Protein AF-A0A4Q5P027-F1 (afdb_monomer)

Radius of gyration: 29.35 Å; Cα contacts (8 Å, |Δi|>4): 1442; chains: 1; bounding box: 82×64×84 Å

pLDDT: mean 87.53, std 9.66, range [42.66, 98.25]

Nearest PDB structures (foldseek):
  6ejn-assembly1_A  TM=5.484E-01  e=7.220E-06  Mus musculus
  7ai4-assembly1_A  TM=5.924E-01  e=1.642E-05  Homo sapiens
  3nf1-assembly1_A  TM=5.222E-01  e=1.935E-05  Homo sapiens
  4y6c-assembly1_A-2  TM=5.457E-01  e=3.031E-04  Podospora anserina
  3edt-assembly3_H  TM=5.095E-01  e=9.211E-05  Homo sapiens

Foldseek 3Di:
DVLVVVCPDPDLVVADPVNLVSLLVVLVVCLLVLVLVVSQVSLVVSLVRCCVPVNPLDLSNLSSLLSNLSSCCLALLLLQSLVSLVVSLVSPCVPVNDLDPSNLVSLQSNLVSLVLLLNLVVSLVSLVVSLVSCCVPVNLLDPSNLSSLQSNLSSCLSLQNLVSNLVSLVSNLVNPVSVVDPVDCSNVLSVLSNLLSVCLQPVVDQRDPVSLVSLCVDDDDSRDFCLSNLVSLQSSLVSCVVVVNLVSSLVSLVVSLVSSCSRGHCLGLSNLVSLLSNLLSCLVVVNPCNLVSLLVSLVSLLVSCCPNLLPSFAQSNLLSSLQSLLQSLVVLLVSCQVPVVSLQVSVVSQQCQFQSDPCPLVLLVLCLVVDDDPVLSVLSLLLSLLSLLSNQVSNLRDDDVVNVVSVVSNVVSVVVNCVRCPVVDVPPDDDDDLLQLADQQEKEKAKDKGFHQDSRRSPDDDTFIWIKIWIHHHPDRTDIDTLGTCVLQDDQDLPDPCNLVSLQSNCCSPCVRVCVVNVRHAAYEYADAACCLLPLQQSRAHPVRHGPLRRHLYAYAQGSSLSSVPDQQDALAAAAEEEQEFQAAQVPPDDGQNLSVVLRVLLVVLSVLRNYRYDYDHYAPWAQVNLLVSLVRHQHYEHAFAWFADDDPDSDRRQQRTWGAAHHAQPVDRDDQDSPRRTGTLSNLSVGQNQNHQEYEYNYAQQSAAHRRSRHGGGTNVSSCVSSNHQKYKAFSGGARDPLQSQLSSQLSNCSRPVVGDNSVSLSVSLVCLCVCVTPPRVRCNRSSRIHMYGD

Sequence (792 aa):
ELLAEAAETRAAREGGNDAATLWFEYARFLERSNQYAAGIPVAREARKIMRAQYGANSPQDIAGGDILATLLTNNGAVASGLNLSEDIYLNARKALGDREPLTWRTENNYAEALRMVGHPDVAATIDEPLLRKRIAHYGIGSIQALVSASNLALNHLAMGNEAETLKALDLQKRAAVALADPRSEHVAQADVWIAYTKSFFHPDRRMSDADLDAMARVKDWNGAPDLLRIKAAQLAADQCEMRGDTARALALRIDAYQRAQQTIAREHPIAFDALLGVAMTQMKRGDKETLATLKDVEQQAFRWMLREVGTAGNRYVAETMRKLADDILYEFGRYALQEPAAAQAYADAVTRWKTMEDGERTLLRLTVDRLPDDATKKLARNVLRLSGQQQELLSSGKIDDDARQVLDQLKTARQALAARMGDKAPGNLKLPTIEDKLERTDALIDFFVSGRRNRITPIAPKPEMRLQAVIHRHGKTPTLVDLGPLDGVLGADVTSADRASTFRRLHGIMLGPLKPHLADIKRLFLVPDSELYSLPFAMLQDADGRYLDEVYDTRIMTRADALFFADRNTRLTPGNKALLVGGLDYAGAANQLPSTKTEIDTVAADLKKRDLNITSLSGDGIGEPAIRRGAEGASLIHLATHGFYKTATDRTDALWRSGLVAARPNLGRPPQRDDDDGVLYAHELMNWDLSSADLVVLSACQTALGDPSRVGSVRGLPTALAIAGARRSLLTLWEVADEGTANFMARLYQVLADDDLDYASALRKVRIEAMHGKIKAAEDPSVWAAFVFFES

Mean predicted aligned error: 7.71 Å

Solvent-accessible surface area (backbone atoms only — not comparable to full-atom values): 39951 Å² total; per-residue (Å²): 104,74,66,58,57,50,59,70,34,67,66,44,70,73,63,53,75,68,26,33,52,51,31,42,53,43,18,52,50,26,47,78,66,55,36,24,79,70,17,43,64,39,16,51,50,17,23,52,47,25,27,74,72,67,34,82,66,25,73,59,22,37,54,29,46,43,53,35,14,52,27,28,36,38,48,34,44,40,24,51,9,47,56,44,23,48,53,42,26,55,43,30,38,72,65,69,29,92,85,36,72,68,31,56,48,33,47,49,53,34,28,49,51,36,40,68,47,71,36,26,69,65,18,35,74,48,32,56,60,48,30,55,54,35,28,74,72,65,33,52,44,24,72,67,22,25,51,31,23,46,53,38,15,51,20,26,54,71,64,38,36,62,70,59,16,52,54,22,38,52,48,20,29,52,13,34,60,57,45,60,55,89,89,58,62,55,48,62,50,33,51,50,51,51,58,43,52,61,26,46,80,32,73,90,45,77,72,53,72,68,53,42,53,48,40,66,60,53,73,69,59,98,88,56,72,56,60,62,42,33,51,34,18,44,51,42,17,54,57,28,44,77,72,67,38,49,68,62,16,36,53,30,18,49,52,23,24,54,49,31,40,63,61,42,20,67,59,33,72,63,23,38,54,28,40,47,51,33,25,53,44,29,53,78,70,68,44,86,57,24,66,58,42,47,52,49,36,50,52,51,52,49,57,45,44,52,48,33,31,57,73,44,18,22,39,62,52,30,54,37,48,37,56,50,50,23,38,51,51,38,55,46,49,58,47,24,71,76,39,65,87,40,21,52,64,46,50,55,46,54,54,29,60,46,64,65,51,93,46,65,65,57,51,49,64,76,42,35,88,74,44,94,42,71,70,57,29,51,40,49,52,49,34,53,25,35,52,43,49,39,48,55,40,18,55,65,26,56,79,48,73,64,47,50,50,41,50,53,50,32,54,52,37,48,52,54,42,43,68,73,48,51,93,63,59,79,87,77,66,82,74,79,51,72,30,72,72,39,47,86,39,31,35,38,38,41,37,44,70,29,31,45,77,57,86,63,42,56,75,52,75,79,49,70,38,32,30,32,34,38,38,38,31,42,86,44,83,41,45,71,46,82,55,45,60,40,77,79,67,60,86,82,51,81,84,43,92,60,32,69,62,52,26,28,51,40,28,47,47,69,47,49,82,43,44,88,81,43,81,72,48,47,32,38,36,38,20,56,37,66,74,47,63,72,53,53,62,59,58,24,16,49,98,87,64,47,34,38,57,79,71,27,53,68,42,43,27,66,41,77,74,25,61,83,65,62,62,86,74,56,53,89,54,63,66,38,32,30,25,34,34,18,31,49,33,28,83,78,73,49,87,79,52,68,64,28,36,56,33,46,55,49,36,48,57,30,43,50,78,46,49,37,44,73,46,78,48,62,34,61,83,41,31,40,61,53,52,53,63,49,44,55,69,15,30,32,38,37,40,32,44,56,34,37,54,57,80,80,90,65,91,69,54,44,30,79,34,14,36,37,52,33,13,51,36,44,87,86,57,77,90,73,96,69,68,75,47,15,56,50,27,15,60,58,48,35,73,43,67,28,67,54,15,60,36,38,36,42,54,19,18,19,36,51,39,53,43,65,38,69,65,32,54,52,31,11,36,57,44,16,41,44,31,12,34,27,36,22,37,38,21,12,61,43,76,63,90,50,72,18,42,40,46,52,52,37,48,34,42,42,40,38,53,76,66,70,34,27,65,64,61,25,48,51,51,43,40,54,36,15,68,70,59,73,35,70,76,18,44,52,60,68,44,57,45,28,55,46,56,38,35,72

Secondary structure (DSSP, 8-state):
-HHHHHHHSHHHHH--HHHHHHHHHHHHHHHHTT-HHHHHHHHHHHHHHHHHHH-TT-HHHHHHHHHHHHHHHHTT-HHHHHHHHHHHHHHHHHHT-TT-HHHHHHHHHHHHHHHHTT-HHHHHHHHHHHHHHHHHHH-TTSHHHHHHHHHHHHHHHHHT-HHHHHHHHHHHHHHHHHH--TT--HHHHHHHHHHHHHHHS-TTSPPPHHHHHHHHTPPPPTTS-THHHHHHHHHHHHHHHHTT-HHHHHHHHHHHHHHHHHHT-SSSHHHHHHHHHHHHHHHHHT-TTHHHHHHHHHHHHHHHHHHIIIII--HHHHHHHHHHHHHHHHHHHHHHHH-GGGHHHHHHHHHHHHHT--SHHHHHHHHGGGSSSHHHHHHHHHHHHHHHHHHHHHHTT---HHHHHHHHHHHHHHHHHHHHHTT-S-TT--PPPHHHHS-TTEEEEEEEEE----SS-TTS-S---EEEEEEEETTEEEEEEEEEEGGGT----TTSTTHHHHHHHHHHHHTTTTHHHHTT-SEEEEE--GGGGGS-GGG-B-TTS-BHHHHSEEEEESSGGGGGT--TT----TT-EEEEEEEE--TTSS---THHHHHHHHHHHHHHTTT-EEEEEEESS--HHHHHHHHTT-SEEEEES-EEEPPPSSS--HHHHEEEE-SS--TTSPP-SSS-SSEEEHHHHTTS--TT-SEEEEESTTTT--EEPTTSSEETHHHHHHHHT-SEEEEESS---SHHHHHHHHHHHHHHHHS---HHHHHHHHHHHHHTT-STT--SHHHHTTEEEEE-

Structure (mmCIF, N/CA/C/O backbone):
data_AF-A0A4Q5P027-F1
#
_entry.id   AF-A0A4Q5P027-F1
#
loop_
_atom_site.group_PDB
_atom_site.id
_atom_site.type_symbol
_atom_site.label_atom_id
_atom_site.label_alt_id
_atom_site.label_comp_id
_atom_site.label_asym_id
_atom_site.label_entity_id
_atom_site.label_seq_id
_atom_site.pdbx_PDB_ins_code
_atom_site.Cartn_x
_atom_site.Cartn_y
_atom_site.Cartn_z
_atom_site.occupancy
_atom_site.B_iso_or_equiv
_atom_site.auth_seq_id
_atom_site.auth_comp_id
_atom_site.auth_asym_id
_atom_site.auth_atom_id
_atom_site.pdbx_PDB_model_num
ATOM 1 N N . GLU A 1 1 ? 39.193 -6.268 -18.038 1.00 80.62 1 GLU A N 1
ATOM 2 C CA . GLU A 1 1 ? 40.589 -6.351 -17.556 1.00 80.62 1 GLU A CA 1
ATOM 3 C C . GLU A 1 1 ? 41.346 -5.069 -17.870 1.00 80.62 1 GLU A C 1
ATOM 5 O O . GLU A 1 1 ? 41.455 -4.261 -16.966 1.00 80.62 1 GLU A O 1
ATOM 10 N N . LEU A 1 2 ? 41.691 -4.774 -19.130 1.00 87.06 2 LEU A N 1
ATOM 11 C CA . LEU A 1 2 ? 42.423 -3.540 -19.492 1.00 87.06 2 LEU A CA 1
ATOM 12 C C . LEU A 1 2 ? 41.809 -2.231 -18.950 1.00 87.06 2 LEU A C 1
ATOM 14 O O . LEU A 1 2 ? 42.520 -1.399 -18.399 1.00 87.06 2 LEU A O 1
ATOM 18 N N . LEU A 1 3 ? 40.487 -2.044 -19.068 1.00 87.31 3 LEU A N 1
ATOM 19 C CA . LEU A 1 3 ? 39.806 -0.855 -18.525 1.00 87.31 3 LEU A CA 1
ATOM 20 C C . LEU A 1 3 ? 39.814 -0.813 -16.986 1.00 87.31 3 LEU A C 1
ATOM 22 O O . LEU A 1 3 ? 39.872 0.268 -16.408 1.00 87.31 3 LEU A O 1
ATOM 26 N N . ALA A 1 4 ? 39.791 -1.978 -16.332 1.00 86.88 4 ALA A N 1
ATOM 27 C CA . ALA A 1 4 ? 39.853 -2.082 -14.876 1.00 86.88 4 ALA A CA 1
ATOM 28 C C . ALA A 1 4 ? 41.258 -1.732 -14.364 1.00 86.88 4 ALA A C 1
ATOM 30 O O . ALA A 1 4 ? 41.392 -0.895 -13.479 1.00 86.88 4 ALA A O 1
ATOM 31 N N . GLU A 1 5 ? 42.299 -2.289 -14.987 1.00 88.56 5 GLU A N 1
ATOM 32 C CA . GLU A 1 5 ? 43.700 -1.963 -14.689 1.00 88.56 5 GLU A CA 1
ATOM 33 C C . GLU A 1 5 ? 43.991 -0.476 -14.928 1.00 88.56 5 GLU A C 1
ATOM 35 O O . GLU A 1 5 ? 44.594 0.194 -14.089 1.00 88.56 5 GLU A O 1
ATOM 40 N N . ALA A 1 6 ? 43.501 0.079 -16.042 1.00 86.69 6 ALA A N 1
ATOM 41 C CA . ALA A 1 6 ? 43.650 1.498 -16.348 1.00 86.69 6 ALA A CA 1
ATOM 42 C C . ALA A 1 6 ? 43.007 2.394 -15.272 1.00 86.69 6 ALA A C 1
ATOM 44 O O . ALA A 1 6 ? 43.600 3.405 -14.887 1.00 86.69 6 ALA A O 1
ATOM 45 N N . ALA A 1 7 ? 41.837 2.012 -14.746 1.00 85.44 7 ALA A N 1
ATOM 46 C CA . ALA A 1 7 ? 41.134 2.741 -13.687 1.00 85.44 7 ALA A CA 1
ATOM 47 C C . ALA A 1 7 ? 41.887 2.749 -12.338 1.00 85.44 7 ALA A C 1
ATOM 49 O O . ALA A 1 7 ? 41.666 3.627 -11.499 1.00 85.44 7 ALA A O 1
ATOM 50 N N . GLU A 1 8 ? 42.809 1.809 -12.120 1.00 87.12 8 GLU A N 1
ATOM 51 C CA . GLU A 1 8 ? 43.652 1.768 -10.921 1.00 87.12 8 GLU A CA 1
ATOM 52 C C . GLU A 1 8 ? 44.886 2.670 -11.004 1.00 87.12 8 GLU A C 1
ATOM 54 O O . GLU A 1 8 ? 45.512 2.955 -9.978 1.00 87.12 8 GLU A O 1
ATOM 59 N N . THR A 1 9 ? 45.227 3.157 -12.199 1.00 87.38 9 THR A N 1
ATOM 60 C CA . THR A 1 9 ? 46.401 4.009 -12.390 1.00 87.38 9 THR A CA 1
ATOM 61 C C . THR A 1 9 ? 46.266 5.340 -11.654 1.00 87.38 9 THR A C 1
ATOM 63 O O . THR A 1 9 ? 45.185 5.910 -11.496 1.00 87.38 9 THR A O 1
ATOM 66 N N . ARG A 1 10 ? 47.410 5.892 -11.241 1.00 81.62 10 ARG A N 1
ATOM 67 C CA . ARG A 1 10 ? 47.483 7.217 -10.617 1.00 81.62 10 ARG A CA 1
ATOM 68 C C . ARG A 1 10 ? 46.861 8.305 -11.508 1.00 81.62 10 ARG A C 1
ATOM 70 O O . ARG A 1 10 ? 46.095 9.121 -11.012 1.00 81.62 10 ARG A O 1
ATOM 77 N N . ALA A 1 11 ? 47.107 8.249 -12.819 1.00 80.56 11 ALA A N 1
ATOM 78 C CA . ALA A 1 11 ? 46.546 9.187 -13.794 1.00 80.56 11 ALA A CA 1
ATOM 79 C C . ALA A 1 11 ? 45.007 9.144 -13.852 1.00 80.56 11 ALA A C 1
ATOM 81 O O . ALA A 1 11 ? 44.365 10.189 -13.921 1.00 80.56 11 ALA A O 1
ATOM 82 N N . ALA A 1 12 ? 44.403 7.955 -13.752 1.00 81.06 12 ALA A N 1
ATOM 83 C CA . ALA A 1 12 ? 42.948 7.813 -13.700 1.00 81.06 12 ALA A CA 1
ATOM 84 C C . ALA A 1 12 ? 42.329 8.349 -12.394 1.00 81.06 12 ALA A C 1
ATOM 86 O O . ALA A 1 12 ? 41.150 8.707 -12.38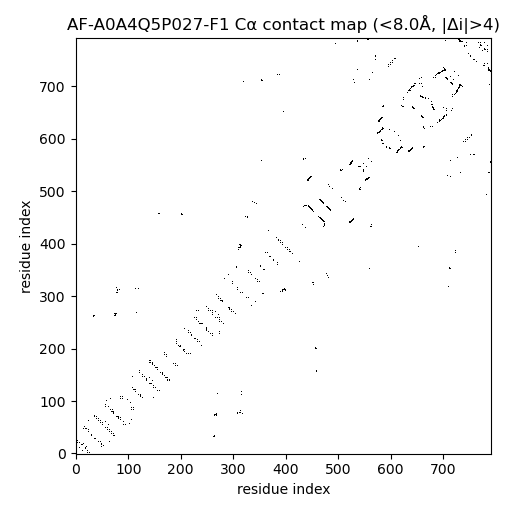9 1.00 81.06 12 ALA A O 1
ATOM 87 N N . ARG A 1 13 ? 43.106 8.416 -11.299 1.00 77.69 13 ARG A N 1
ATOM 88 C CA . ARG A 1 13 ? 42.662 8.886 -9.971 1.00 77.69 13 ARG A CA 1
ATOM 89 C C . ARG A 1 13 ? 42.909 10.378 -9.723 1.00 77.69 13 ARG A C 1
ATOM 91 O O . ARG A 1 13 ? 42.161 10.984 -8.964 1.00 77.69 13 ARG A O 1
ATOM 98 N N . GLU A 1 14 ? 43.939 10.966 -10.333 1.00 73.38 14 GLU A N 1
ATOM 99 C CA . GLU A 1 14 ? 44.339 12.368 -10.104 1.00 73.38 14 GLU A CA 1
ATOM 100 C C . GLU A 1 14 ? 43.582 13.395 -10.974 1.00 73.38 14 GLU A C 1
ATOM 102 O O . GLU A 1 14 ? 43.634 14.587 -10.679 1.00 73.38 14 GLU A O 1
ATOM 107 N N . GLY A 1 15 ? 42.799 12.941 -11.964 1.00 67.88 15 GLY A N 1
ATOM 108 C CA . GLY A 1 15 ? 41.841 13.760 -12.722 1.00 67.88 15 GLY A CA 1
ATOM 109 C C . GLY A 1 15 ? 42.409 14.452 -13.974 1.00 67.88 15 GLY A C 1
ATOM 110 O O . GLY A 1 15 ? 43.554 14.888 -14.007 1.00 67.88 15 GLY A O 1
ATOM 111 N N . GLY A 1 16 ? 41.587 14.540 -15.032 1.00 72.62 16 GLY A N 1
ATOM 112 C CA . GLY A 1 16 ? 41.908 15.118 -16.350 1.00 72.62 16 GLY A CA 1
ATOM 113 C C . GLY A 1 16 ? 40.898 14.694 -17.437 1.00 72.62 16 GLY A C 1
ATOM 114 O O . GLY A 1 16 ? 40.089 13.799 -17.199 1.00 72.62 16 GLY A O 1
ATOM 115 N N . ASN A 1 17 ? 40.949 15.297 -18.640 1.00 70.69 17 ASN A N 1
ATOM 116 C CA . ASN A 1 17 ? 40.045 14.964 -19.771 1.00 70.69 17 ASN A CA 1
ATOM 117 C C . ASN A 1 17 ? 40.067 13.464 -20.132 1.00 70.69 17 ASN A C 1
ATOM 119 O O . ASN A 1 17 ? 39.020 12.850 -20.358 1.00 70.69 17 ASN A O 1
ATOM 123 N N . ASP A 1 18 ? 41.257 12.864 -20.151 1.00 81.62 18 ASP A N 1
ATOM 124 C CA . ASP A 1 18 ? 41.430 11.453 -20.512 1.00 81.62 18 ASP A CA 1
ATOM 125 C C . ASP A 1 18 ? 40.883 10.520 -19.425 1.00 81.62 18 ASP A C 1
ATOM 127 O O . ASP A 1 18 ? 40.324 9.469 -19.733 1.00 81.62 18 ASP A O 1
ATOM 131 N N . ALA A 1 19 ? 40.950 10.937 -18.154 1.00 84.44 19 ALA A N 1
ATOM 132 C CA . ALA A 1 19 ? 40.358 10.196 -17.045 1.00 84.44 19 ALA A CA 1
ATOM 133 C C . ALA A 1 19 ? 38.824 10.188 -17.143 1.00 84.44 19 ALA A C 1
ATOM 135 O O . ALA A 1 19 ? 38.214 9.128 -17.023 1.00 84.44 19 ALA A O 1
ATOM 136 N N . ALA A 1 20 ? 38.190 11.334 -17.428 1.00 85.25 20 ALA A N 1
ATOM 137 C CA . ALA A 1 20 ? 36.736 11.404 -17.607 1.00 85.25 20 ALA A CA 1
ATOM 138 C C . ALA A 1 20 ? 36.252 10.470 -18.729 1.00 85.25 20 ALA A C 1
ATOM 140 O O . ALA A 1 20 ? 35.278 9.735 -18.555 1.00 85.25 20 ALA A O 1
ATOM 141 N N . THR A 1 21 ? 36.970 10.460 -19.856 1.00 88.44 21 THR A N 1
ATOM 142 C CA . THR A 1 21 ? 36.671 9.590 -21.003 1.00 88.44 21 THR A CA 1
ATOM 143 C C . THR A 1 21 ? 36.864 8.115 -20.652 1.00 88.44 21 THR A C 1
ATOM 145 O O . THR A 1 21 ? 35.975 7.309 -20.918 1.00 88.44 21 THR A O 1
ATOM 148 N N . LEU A 1 22 ? 37.977 7.762 -19.999 1.00 91.75 22 LEU A N 1
ATOM 149 C CA . LEU A 1 22 ? 38.260 6.395 -19.557 1.00 91.75 22 LEU A CA 1
ATOM 150 C C . LEU A 1 22 ? 37.152 5.849 -18.648 1.00 91.75 22 LEU A C 1
ATOM 152 O O . LEU A 1 22 ? 36.610 4.778 -18.917 1.00 91.75 22 LEU A O 1
ATOM 156 N N . TRP A 1 23 ? 36.806 6.582 -17.586 1.00 93.19 23 TRP A N 1
ATOM 157 C CA . TRP A 1 23 ? 35.793 6.151 -16.620 1.00 93.19 23 TRP A CA 1
ATOM 158 C C . TRP A 1 23 ? 34.409 6.020 -17.264 1.00 93.19 23 TRP A C 1
ATOM 160 O O . TRP A 1 23 ? 33.679 5.071 -16.975 1.00 93.19 23 TRP A O 1
ATOM 170 N N . PHE A 1 24 ? 34.055 6.932 -18.171 1.00 93.31 24 PHE A N 1
ATOM 171 C CA . PHE A 1 24 ? 32.793 6.871 -18.906 1.00 93.31 24 PHE A CA 1
ATOM 172 C C . PHE A 1 24 ? 32.718 5.680 -19.860 1.00 93.31 24 PHE A C 1
ATOM 174 O O . PHE A 1 24 ? 31.723 4.956 -19.865 1.00 93.31 24 PHE A O 1
ATOM 181 N N . GLU A 1 25 ? 33.772 5.440 -20.639 1.00 94.31 25 GLU A N 1
ATOM 182 C CA . GLU A 1 25 ? 33.828 4.298 -21.552 1.00 94.31 25 GLU A CA 1
ATOM 183 C C . GLU A 1 25 ? 33.870 2.968 -20.799 1.00 94.31 25 GLU A C 1
ATOM 185 O O . GLU A 1 25 ? 33.241 1.997 -21.225 1.00 94.31 25 GLU A O 1
ATOM 190 N N . TYR A 1 26 ? 34.518 2.931 -19.633 1.00 95.12 26 TYR A N 1
ATOM 191 C CA . TYR A 1 26 ? 34.485 1.762 -18.767 1.00 95.12 26 TYR A CA 1
ATOM 192 C C . TYR A 1 26 ? 33.080 1.488 -18.223 1.00 95.12 26 TYR A C 1
ATOM 194 O O . TYR A 1 26 ? 32.593 0.360 -18.327 1.00 95.12 26 TYR A O 1
ATOM 202 N N . ALA A 1 27 ? 32.383 2.517 -17.732 1.00 95.12 27 ALA A N 1
ATOM 203 C CA . ALA A 1 27 ? 30.992 2.388 -17.304 1.00 95.12 27 ALA A CA 1
ATOM 204 C C . ALA A 1 27 ? 30.088 1.894 -18.447 1.00 95.12 27 ALA A C 1
ATOM 206 O O . ALA A 1 27 ? 29.292 0.975 -18.252 1.00 95.12 27 ALA A O 1
ATOM 207 N N . ARG A 1 28 ? 30.251 2.452 -19.653 1.00 92.94 28 ARG A N 1
ATOM 208 C CA . ARG A 1 28 ? 29.495 2.060 -20.851 1.00 92.94 28 ARG A CA 1
ATOM 209 C C . ARG A 1 28 ? 29.774 0.617 -21.275 1.00 92.94 28 ARG A C 1
ATOM 211 O O . ARG A 1 28 ? 28.863 -0.090 -21.692 1.00 92.94 28 ARG A O 1
ATOM 218 N N . PHE A 1 29 ? 31.022 0.166 -21.169 1.00 93.31 29 PHE A N 1
ATOM 219 C CA . PHE A 1 29 ? 31.386 -1.221 -21.449 1.00 93.31 29 PHE A CA 1
ATOM 220 C C . PHE A 1 29 ? 30.718 -2.193 -20.467 1.00 93.31 29 PHE A C 1
ATOM 222 O O . PHE A 1 29 ? 30.172 -3.212 -20.893 1.00 93.31 29 PHE A O 1
ATOM 229 N N . LEU A 1 30 ? 30.740 -1.873 -19.169 1.00 92.31 30 LEU A N 1
ATOM 230 C CA . LEU A 1 30 ? 30.119 -2.701 -18.132 1.00 92.31 30 LEU A CA 1
ATOM 231 C C . LEU A 1 30 ? 28.596 -2.761 -18.285 1.00 92.31 30 LEU A C 1
ATOM 233 O O . LEU A 1 30 ? 28.023 -3.839 -18.152 1.00 92.31 30 LEU A O 1
ATOM 237 N N . GLU A 1 31 ? 27.963 -1.637 -18.626 1.00 89.44 31 GLU A N 1
ATOM 238 C CA . GLU A 1 31 ? 26.532 -1.561 -18.942 1.00 89.44 31 GLU A CA 1
ATOM 239 C C . GLU A 1 31 ? 26.162 -2.500 -20.098 1.00 89.44 31 GLU A C 1
ATOM 241 O O . GLU A 1 31 ? 25.349 -3.403 -19.912 1.00 89.44 31 GLU A O 1
ATOM 246 N N . ARG A 1 32 ? 26.848 -2.390 -21.243 1.00 85.50 32 ARG A N 1
ATOM 247 C CA . ARG A 1 32 ? 26.604 -3.244 -22.423 1.00 85.50 32 ARG A CA 1
ATOM 248 C C . ARG A 1 32 ? 26.945 -4.719 -22.229 1.00 85.50 32 ARG A C 1
ATOM 250 O O . ARG A 1 32 ? 26.513 -5.552 -23.019 1.00 85.50 32 ARG A O 1
ATOM 257 N N . SER A 1 33 ? 27.753 -5.031 -21.222 1.00 86.50 33 SER A N 1
ATOM 258 C CA . SER A 1 33 ? 28.141 -6.401 -20.874 1.00 86.50 33 SER A CA 1
ATOM 259 C C . SER A 1 33 ? 27.275 -6.990 -19.755 1.00 86.50 33 SER A C 1
ATOM 261 O O . SER A 1 33 ? 27.624 -8.041 -19.221 1.00 86.50 33 SER A O 1
ATOM 263 N N . ASN A 1 34 ? 26.187 -6.310 -19.369 1.00 84.31 34 ASN A N 1
ATOM 264 C CA . ASN A 1 34 ? 25.277 -6.681 -18.281 1.00 84.31 34 ASN A CA 1
ATOM 265 C C . ASN A 1 34 ? 25.964 -6.847 -16.909 1.00 84.31 34 ASN A C 1
ATOM 267 O O . ASN A 1 34 ? 25.492 -7.572 -16.037 1.00 84.31 34 ASN A O 1
ATOM 271 N N . GLN A 1 35 ? 27.088 -6.161 -16.684 1.00 88.38 35 GLN A N 1
ATOM 272 C CA . GLN A 1 35 ? 27.834 -6.193 -15.421 1.00 88.38 35 GLN A CA 1
ATOM 273 C C . GLN A 1 35 ? 27.414 -5.031 -14.514 1.00 88.38 35 GLN A C 1
ATOM 275 O O . GLN A 1 35 ? 28.229 -4.190 -14.125 1.00 88.38 35 GLN A O 1
ATOM 280 N N . TYR A 1 36 ? 26.123 -4.955 -14.186 1.00 89.44 36 TYR A N 1
ATOM 281 C CA . TYR A 1 36 ? 25.541 -3.748 -13.593 1.00 89.44 36 TYR A CA 1
ATOM 282 C C . TYR A 1 36 ? 26.092 -3.408 -12.208 1.00 89.44 36 TYR A C 1
ATOM 284 O O . TYR A 1 36 ? 26.476 -2.263 -11.967 1.00 89.44 36 TYR A O 1
ATOM 292 N N . ALA A 1 37 ? 26.214 -4.404 -11.326 1.00 89.50 37 ALA A N 1
ATOM 293 C CA . ALA A 1 37 ? 26.762 -4.215 -9.983 1.00 89.50 37 ALA A CA 1
ATOM 294 C C . ALA A 1 37 ? 28.187 -3.633 -10.009 1.00 89.50 37 ALA A C 1
ATOM 296 O O . ALA A 1 37 ? 28.503 -2.735 -9.229 1.00 89.50 37 ALA A O 1
ATOM 297 N N . ALA A 1 38 ? 29.030 -4.098 -10.938 1.00 92.06 38 ALA A N 1
ATOM 298 C CA . ALA A 1 38 ? 30.377 -3.565 -11.138 1.00 92.06 38 ALA A CA 1
ATOM 299 C C . ALA A 1 38 ? 30.358 -2.181 -11.813 1.00 92.06 38 ALA A C 1
ATOM 301 O O . ALA A 1 38 ? 31.188 -1.328 -11.504 1.00 92.06 38 ALA A O 1
ATOM 302 N N . GLY A 1 39 ? 29.396 -1.938 -12.710 1.00 94.38 39 GLY A N 1
ATOM 303 C CA . GLY A 1 39 ? 29.237 -0.680 -13.438 1.00 94.38 39 GLY A CA 1
ATOM 304 C C . GLY A 1 39 ? 28.833 0.503 -12.562 1.00 94.38 39 GLY A C 1
ATOM 305 O O . GLY A 1 39 ? 29.317 1.609 -12.787 1.00 94.38 39 GLY A O 1
ATOM 306 N N . ILE A 1 40 ? 27.978 0.303 -11.552 1.00 95.50 40 ILE A N 1
ATOM 307 C CA . ILE A 1 40 ? 27.459 1.387 -10.695 1.00 95.50 40 ILE A CA 1
ATOM 308 C C . ILE A 1 40 ? 28.571 2.246 -10.061 1.00 95.50 40 ILE A C 1
ATOM 310 O O . ILE A 1 40 ? 28.533 3.468 -10.236 1.00 95.50 40 ILE A O 1
ATOM 314 N N . PRO A 1 41 ? 29.562 1.692 -9.330 1.00 95.50 41 PRO A N 1
ATOM 315 C CA . PRO A 1 41 ? 30.626 2.509 -8.745 1.00 95.50 41 PRO A CA 1
ATOM 316 C C . PRO A 1 41 ? 31.467 3.224 -9.813 1.00 95.50 41 PRO A C 1
ATOM 318 O O . PRO A 1 41 ? 31.806 4.392 -9.626 1.00 95.50 41 PRO A O 1
ATOM 321 N N . VAL A 1 42 ? 31.725 2.571 -10.952 1.00 95.62 42 VAL A N 1
ATOM 322 C CA . VAL A 1 42 ? 32.468 3.145 -12.089 1.00 95.62 42 VAL A CA 1
ATOM 323 C C . VAL A 1 42 ? 31.713 4.334 -12.690 1.00 95.62 42 VAL A C 1
ATOM 325 O O . VAL A 1 42 ? 32.292 5.401 -12.877 1.00 95.62 42 VAL A O 1
ATOM 328 N N . ALA A 1 43 ? 30.407 4.198 -12.921 1.00 95.94 43 ALA A N 1
ATOM 329 C CA . ALA A 1 43 ? 29.558 5.259 -13.457 1.00 95.94 43 ALA A CA 1
ATOM 330 C C . ALA A 1 43 ? 29.389 6.434 -12.481 1.00 95.94 43 ALA A C 1
ATOM 332 O O . ALA A 1 43 ? 29.351 7.592 -12.905 1.00 95.94 43 ALA A O 1
ATOM 333 N N . ARG A 1 44 ? 29.325 6.164 -11.168 1.00 95.38 44 ARG A N 1
ATOM 334 C CA . ARG A 1 44 ? 29.310 7.219 -10.140 1.00 95.38 44 ARG A CA 1
ATOM 335 C C . ARG A 1 44 ? 30.591 8.046 -10.171 1.00 95.38 44 ARG A C 1
ATOM 337 O O . ARG A 1 44 ? 30.502 9.273 -10.136 1.00 95.38 44 ARG A O 1
ATOM 344 N N . GLU A 1 45 ? 31.752 7.398 -10.258 1.00 92.44 45 GLU A N 1
ATOM 345 C CA . GLU A 1 45 ? 33.030 8.110 -10.344 1.00 92.44 45 GLU A CA 1
ATOM 346 C C . GLU A 1 45 ? 33.160 8.858 -11.678 1.00 92.44 45 GLU A C 1
ATOM 348 O O . GLU A 1 45 ? 33.497 10.041 -11.675 1.00 92.44 45 GLU A O 1
ATOM 353 N N . ALA A 1 46 ? 32.770 8.234 -12.798 1.00 92.69 46 ALA A N 1
ATOM 354 C CA . ALA A 1 46 ? 32.739 8.876 -14.114 1.00 92.69 46 ALA A CA 1
ATOM 355 C C . ALA A 1 46 ? 31.936 10.184 -14.087 1.00 92.69 46 ALA A C 1
ATOM 357 O O . ALA A 1 46 ? 32.442 11.246 -14.453 1.00 92.69 46 ALA A O 1
ATOM 358 N N . ARG A 1 47 ? 30.697 10.133 -13.580 1.00 93.69 47 ARG A N 1
ATOM 359 C CA . ARG A 1 47 ? 29.826 11.309 -13.486 1.00 93.69 47 ARG A CA 1
ATOM 360 C C . ARG A 1 47 ? 30.384 12.369 -12.538 1.00 93.69 47 ARG A C 1
ATOM 362 O O . ARG A 1 47 ? 30.294 13.555 -12.839 1.00 93.69 47 ARG A O 1
ATOM 369 N N . LYS A 1 48 ? 30.964 11.968 -11.402 1.00 92.94 48 LYS A N 1
ATOM 370 C CA . LYS A 1 48 ? 31.600 12.892 -10.451 1.00 92.94 48 LYS A CA 1
ATOM 371 C C . LYS A 1 48 ? 32.743 13.667 -11.114 1.00 92.94 48 LYS A C 1
ATOM 373 O O . LYS A 1 48 ? 32.768 14.891 -11.001 1.00 92.94 48 LYS A O 1
ATOM 378 N N . ILE A 1 49 ? 33.636 12.978 -11.830 1.00 91.31 49 ILE A N 1
ATOM 379 C CA . ILE A 1 49 ? 34.743 13.604 -12.572 1.00 91.31 49 ILE A CA 1
ATOM 380 C C . ILE A 1 49 ? 34.187 14.533 -13.660 1.00 91.31 49 ILE A C 1
ATOM 382 O O . ILE A 1 49 ? 34.572 15.700 -13.729 1.00 91.31 49 ILE A O 1
ATOM 386 N N . MET A 1 50 ? 33.224 14.059 -14.457 1.00 91.88 50 MET A N 1
ATOM 387 C CA . MET A 1 50 ? 32.597 14.854 -15.519 1.00 91.88 50 MET A CA 1
ATOM 388 C C . MET A 1 50 ? 31.925 16.120 -14.986 1.00 91.88 50 MET A C 1
ATOM 390 O O . MET A 1 50 ? 32.101 17.194 -15.552 1.00 91.88 50 MET A O 1
ATOM 394 N N . ARG A 1 51 ? 31.193 16.028 -13.875 1.00 92.75 51 ARG A N 1
ATOM 395 C CA . ARG A 1 51 ? 30.533 17.181 -13.256 1.00 92.75 51 ARG A CA 1
ATOM 396 C C . ARG A 1 51 ? 31.537 18.185 -12.693 1.00 92.75 51 ARG A C 1
ATOM 398 O O . ARG A 1 51 ? 31.312 19.384 -12.831 1.00 92.75 51 ARG A O 1
ATOM 405 N N . ALA A 1 52 ? 32.631 17.718 -12.090 1.00 91.44 52 ALA A N 1
ATOM 406 C CA . ALA A 1 52 ? 33.697 18.593 -11.602 1.00 91.44 52 ALA A CA 1
ATOM 407 C C . ALA A 1 52 ? 34.402 19.339 -12.747 1.00 91.44 52 ALA A C 1
ATOM 409 O O . ALA A 1 52 ? 34.785 20.494 -12.586 1.00 91.44 52 ALA A O 1
ATOM 410 N N . GLN A 1 53 ? 34.549 18.688 -13.901 1.00 90.88 53 GLN A N 1
ATOM 411 C CA . GLN A 1 53 ? 35.305 19.213 -15.030 1.00 90.88 53 GLN A CA 1
ATOM 412 C C . GLN A 1 53 ? 34.480 20.076 -15.993 1.00 90.88 53 GLN A C 1
ATOM 414 O O . GLN A 1 53 ? 34.939 21.131 -16.421 1.00 90.88 53 GLN A O 1
ATOM 419 N N . TYR A 1 54 ? 33.280 19.623 -16.354 1.00 92.62 54 TYR A N 1
ATOM 420 C CA . TYR A 1 54 ? 32.430 20.251 -17.372 1.00 92.62 54 TYR A CA 1
ATOM 421 C C . TYR A 1 54 ? 31.261 21.043 -16.770 1.00 92.62 54 TYR A C 1
ATOM 423 O O . TYR A 1 54 ? 30.554 21.742 -17.492 1.00 92.62 54 TYR A O 1
ATOM 431 N N . GLY A 1 55 ? 31.055 20.955 -15.454 1.00 94.06 55 GLY A N 1
ATOM 432 C CA . GLY A 1 55 ? 29.947 21.590 -14.749 1.00 94.06 55 GLY A CA 1
ATOM 433 C C . GLY A 1 55 ? 28.678 20.734 -14.710 1.00 94.06 55 GLY A C 1
ATOM 434 O O . GLY A 1 55 ? 28.495 19.785 -15.481 1.00 94.06 55 GLY A O 1
ATOM 435 N N . ALA A 1 56 ? 27.789 21.074 -13.774 1.00 94.69 56 ALA A N 1
ATOM 436 C CA . ALA A 1 56 ? 26.500 20.409 -13.617 1.00 94.69 56 ALA A CA 1
ATOM 437 C C . ALA A 1 56 ? 25.590 20.663 -14.830 1.00 94.69 56 ALA A C 1
ATOM 439 O O . ALA A 1 56 ? 25.499 21.790 -15.313 1.00 94.69 56 ALA A O 1
ATOM 440 N N . ASN A 1 57 ? 24.893 19.619 -15.284 1.00 94.62 57 ASN A N 1
ATOM 441 C CA . ASN A 1 57 ? 24.003 19.629 -16.453 1.00 94.62 57 ASN A CA 1
ATOM 442 C C . ASN A 1 57 ? 24.701 19.920 -17.796 1.00 94.62 57 ASN A C 1
ATOM 444 O O . ASN A 1 57 ? 24.037 20.234 -18.782 1.00 94.62 57 ASN A O 1
ATOM 448 N N . SER A 1 58 ? 26.028 19.785 -17.858 1.00 95.75 58 SER A N 1
ATOM 449 C CA . SER A 1 58 ? 26.757 19.709 -19.128 1.00 95.75 58 SER A CA 1
ATOM 450 C C . SER A 1 58 ? 26.371 18.442 -19.912 1.00 95.75 58 SER A C 1
ATOM 452 O O . SER A 1 58 ? 25.914 17.466 -19.305 1.00 95.75 58 SER A O 1
ATOM 454 N N . PRO A 1 59 ? 26.588 18.391 -21.243 1.00 96.12 59 PRO A N 1
ATOM 455 C CA . PRO A 1 59 ? 26.355 17.179 -22.031 1.00 96.12 59 PRO A CA 1
ATOM 456 C C . PRO A 1 59 ? 27.044 15.930 -21.455 1.00 96.12 59 PRO A C 1
ATOM 458 O O . PRO A 1 59 ? 26.477 14.841 -21.477 1.00 96.12 59 PRO A O 1
ATOM 461 N N . GLN A 1 60 ? 28.245 16.081 -20.896 1.00 94.88 60 GLN A N 1
ATOM 462 C CA . GLN A 1 60 ? 29.021 14.998 -20.295 1.00 94.88 60 GLN A CA 1
ATOM 463 C C . GLN A 1 60 ? 28.402 14.519 -18.974 1.00 94.88 60 GLN A C 1
ATOM 465 O O . GLN A 1 60 ? 28.226 13.317 -18.793 1.00 94.88 60 GLN A O 1
ATOM 470 N N . ASP A 1 61 ? 28.006 15.433 -18.079 1.00 95.31 61 ASP A N 1
ATOM 471 C CA . ASP A 1 61 ? 27.300 15.075 -16.836 1.00 95.31 61 ASP A CA 1
ATOM 472 C C . ASP A 1 61 ? 25.951 14.399 -17.127 1.00 95.31 61 ASP A C 1
ATOM 474 O O . ASP A 1 61 ? 25.620 13.386 -16.511 1.00 95.31 61 ASP A O 1
ATOM 478 N N . ILE A 1 62 ? 25.205 14.904 -18.115 1.00 97.06 62 ILE A N 1
ATOM 479 C CA . ILE A 1 62 ? 23.952 14.295 -18.585 1.00 97.06 62 ILE A CA 1
ATOM 480 C C . ILE A 1 62 ? 24.213 12.884 -19.114 1.00 97.06 62 ILE A C 1
ATOM 482 O O . ILE A 1 62 ? 23.541 11.940 -18.702 1.00 97.06 62 ILE A O 1
ATOM 486 N N . ALA A 1 63 ? 25.211 12.714 -19.985 1.00 95.62 63 ALA A N 1
ATOM 487 C CA . ALA A 1 63 ? 25.528 11.415 -20.562 1.00 95.62 63 ALA A CA 1
ATOM 488 C C . ALA A 1 63 ? 25.990 10.399 -19.506 1.00 95.62 63 ALA A C 1
ATOM 490 O O . ALA A 1 63 ? 25.593 9.236 -19.578 1.00 95.62 63 ALA A O 1
ATOM 491 N N . GLY A 1 64 ? 26.813 10.820 -18.539 1.00 95.06 64 GLY A N 1
ATOM 492 C CA . GLY A 1 64 ? 27.262 9.973 -17.431 1.00 95.06 64 GLY A CA 1
ATOM 493 C C . GLY A 1 64 ? 26.136 9.635 -16.450 1.00 95.06 64 GLY A C 1
ATOM 494 O O . GLY A 1 64 ? 26.046 8.503 -15.975 1.00 95.06 64 GLY A O 1
ATOM 495 N N . GLY A 1 65 ? 25.242 10.590 -16.178 1.00 96.25 65 GLY A N 1
ATOM 496 C CA . GLY A 1 65 ? 24.046 10.378 -15.362 1.00 96.25 65 GLY A CA 1
ATOM 497 C C . GLY A 1 65 ? 23.056 9.397 -15.980 1.00 96.25 65 GLY A C 1
ATOM 498 O O . GLY A 1 65 ? 22.529 8.555 -15.261 1.00 96.25 65 GLY A O 1
ATOM 499 N N . ASP A 1 66 ? 22.866 9.461 -17.295 1.00 95.94 66 ASP A N 1
ATOM 500 C CA . ASP A 1 66 ? 22.021 8.542 -18.063 1.00 95.94 66 ASP A CA 1
ATOM 501 C C . ASP A 1 66 ? 22.521 7.088 -17.970 1.00 95.94 66 ASP A C 1
ATOM 503 O O . ASP A 1 66 ? 21.750 6.193 -17.638 1.00 95.94 66 ASP A O 1
ATOM 507 N N . ILE A 1 67 ? 23.833 6.850 -18.127 1.00 95.19 67 ILE A N 1
ATOM 508 C CA . ILE A 1 67 ? 24.423 5.508 -17.931 1.00 95.19 67 ILE A CA 1
ATOM 509 C C . ILE A 1 67 ? 24.214 5.019 -16.495 1.00 95.19 67 ILE A C 1
ATOM 511 O O . ILE A 1 67 ? 23.820 3.874 -16.279 1.00 95.19 67 ILE A O 1
ATOM 515 N N . LEU A 1 68 ? 24.462 5.879 -15.502 1.00 96.81 68 LEU A N 1
ATOM 516 C CA . LEU A 1 68 ? 24.253 5.521 -14.100 1.00 96.81 68 LEU A CA 1
ATOM 517 C C . LEU A 1 68 ? 22.785 5.162 -13.818 1.00 96.81 68 LEU A C 1
ATOM 519 O O . LEU A 1 68 ? 22.533 4.210 -13.082 1.00 96.81 68 LEU A O 1
ATOM 523 N N . ALA A 1 69 ? 21.831 5.891 -14.401 1.00 95.56 69 ALA A N 1
ATOM 524 C CA . ALA A 1 69 ? 20.408 5.608 -14.248 1.00 95.56 69 ALA A CA 1
ATOM 525 C C . ALA A 1 69 ? 20.044 4.227 -14.811 1.00 95.56 69 ALA A C 1
ATOM 527 O O . ALA A 1 69 ? 19.426 3.432 -14.103 1.00 95.56 69 ALA A O 1
ATOM 528 N N . THR A 1 70 ? 20.498 3.900 -16.026 1.00 92.06 70 THR A N 1
ATOM 529 C CA . THR A 1 70 ? 20.283 2.580 -16.644 1.00 92.06 70 THR A CA 1
ATOM 530 C C . THR A 1 70 ? 20.891 1.453 -15.809 1.00 92.06 70 THR A C 1
ATOM 532 O O . THR A 1 70 ? 20.225 0.453 -15.543 1.00 92.06 70 THR A O 1
ATOM 535 N N . LEU A 1 71 ? 22.127 1.626 -15.330 1.00 93.12 71 LEU A N 1
ATOM 536 C CA . LEU A 1 71 ? 22.797 0.650 -14.465 1.00 93.12 71 LEU A CA 1
ATOM 537 C C . LEU A 1 71 ? 22.021 0.399 -13.164 1.00 93.12 71 LEU A C 1
ATOM 539 O O . LEU A 1 71 ? 21.890 -0.748 -12.742 1.00 93.12 71 LEU A O 1
ATOM 543 N N . LEU A 1 72 ? 21.500 1.454 -12.528 1.00 93.44 72 LEU A N 1
ATOM 544 C CA . LEU A 1 72 ? 20.700 1.337 -11.306 1.00 93.44 72 LEU A CA 1
ATOM 545 C C . LEU A 1 72 ? 19.384 0.599 -11.564 1.00 93.44 72 LEU A C 1
ATOM 547 O O . LEU A 1 72 ? 19.073 -0.346 -10.836 1.00 93.44 72 LEU A O 1
ATOM 551 N N . THR A 1 73 ? 18.651 0.993 -12.609 1.00 90.88 73 THR A N 1
ATOM 552 C CA . THR A 1 73 ? 17.394 0.345 -13.005 1.00 90.88 73 THR A CA 1
ATOM 553 C C . THR A 1 73 ? 17.612 -1.141 -13.258 1.00 90.88 73 THR A C 1
ATOM 555 O O . THR A 1 73 ? 16.935 -1.977 -12.657 1.00 90.88 73 THR A O 1
ATOM 558 N N . ASN A 1 74 ? 18.621 -1.484 -14.060 1.00 88.38 74 ASN A N 1
ATOM 559 C CA . ASN A 1 74 ? 18.855 -2.870 -14.434 1.00 88.38 74 ASN A CA 1
ATOM 560 C C . ASN A 1 74 ? 19.409 -3.708 -13.274 1.00 88.38 74 ASN A C 1
ATOM 562 O O . ASN A 1 74 ? 19.070 -4.874 -13.163 1.00 88.38 74 ASN A O 1
ATOM 566 N N . ASN A 1 75 ? 20.162 -3.129 -12.336 1.00 89.69 75 ASN A N 1
ATOM 567 C CA . ASN A 1 75 ? 20.641 -3.853 -11.152 1.00 89.69 75 ASN A CA 1
ATOM 568 C C . ASN A 1 75 ? 19.559 -4.082 -10.073 1.00 89.69 75 ASN A C 1
ATOM 570 O O . ASN A 1 75 ? 19.863 -4.598 -8.997 1.00 89.69 75 ASN A O 1
ATOM 574 N N . GLY A 1 76 ? 18.312 -3.660 -10.301 1.00 88.06 76 GLY A N 1
ATOM 575 C CA . GLY A 1 76 ? 17.232 -3.798 -9.324 1.00 88.06 76 GLY A CA 1
ATOM 576 C C . GLY A 1 76 ? 17.109 -2.640 -8.327 1.00 88.06 76 GLY A C 1
ATOM 577 O O . GLY A 1 76 ? 16.270 -2.720 -7.433 1.00 88.06 76 GLY A O 1
ATOM 578 N N . ALA A 1 77 ? 17.883 -1.558 -8.472 1.00 91.25 77 ALA A N 1
ATOM 579 C CA . ALA A 1 77 ? 17.700 -0.294 -7.742 1.00 91.25 77 ALA A CA 1
ATOM 580 C C . ALA A 1 77 ? 16.769 0.647 -8.533 1.00 91.25 77 ALA A C 1
ATOM 582 O O . ALA A 1 77 ? 17.113 1.786 -8.869 1.00 91.25 77 ALA A O 1
ATOM 583 N N . VAL A 1 78 ? 15.606 0.117 -8.907 1.00 90.56 78 VAL A N 1
ATOM 584 C CA . VAL A 1 78 ? 14.706 0.676 -9.920 1.00 90.56 78 VAL A CA 1
ATOM 585 C C . VAL A 1 78 ? 14.131 2.031 -9.528 1.00 90.56 78 VAL A C 1
ATOM 587 O O . VAL A 1 78 ? 14.053 2.910 -10.383 1.00 90.56 78 VAL A O 1
ATOM 590 N N . ALA A 1 79 ? 13.777 2.251 -8.260 1.00 89.88 79 ALA A N 1
ATOM 591 C CA . ALA A 1 79 ? 13.263 3.552 -7.825 1.00 89.88 79 ALA A CA 1
ATOM 592 C C . ALA A 1 79 ? 14.342 4.639 -7.935 1.00 89.88 79 ALA A C 1
ATOM 594 O O . ALA A 1 79 ? 14.078 5.731 -8.438 1.00 89.88 79 ALA A O 1
ATOM 595 N N . SER A 1 80 ? 15.578 4.311 -7.547 1.00 90.38 80 SER A N 1
ATOM 596 C CA . SER A 1 80 ? 16.721 5.224 -7.680 1.00 90.38 80 SER A CA 1
ATOM 597 C C . SER A 1 80 ? 17.053 5.514 -9.145 1.00 90.38 80 SER A C 1
ATOM 599 O O . SER A 1 80 ? 17.308 6.665 -9.500 1.00 90.38 80 SER A O 1
ATOM 601 N N . GLY A 1 81 ? 17.038 4.482 -9.994 1.00 92.88 81 GLY A N 1
ATOM 602 C CA . GLY A 1 81 ? 17.262 4.611 -11.433 1.00 92.88 81 GLY A CA 1
ATOM 603 C C . GLY A 1 81 ? 16.199 5.475 -12.114 1.00 92.88 81 GLY A C 1
ATOM 604 O O . GLY A 1 81 ? 16.553 6.400 -12.842 1.00 92.88 81 GLY A O 1
ATOM 605 N N . LEU A 1 82 ? 14.916 5.254 -11.805 1.00 92.44 82 LEU A N 1
ATOM 606 C CA . LEU A 1 82 ? 13.799 6.050 -12.322 1.00 92.44 82 LEU A CA 1
ATOM 607 C C . LEU A 1 82 ? 13.891 7.518 -11.912 1.00 92.44 82 LEU A C 1
ATOM 609 O O . LEU A 1 82 ? 13.868 8.381 -12.789 1.00 92.44 82 LEU A O 1
ATOM 613 N N . ASN A 1 83 ? 14.063 7.797 -10.616 1.00 91.06 83 ASN A N 1
ATOM 614 C CA . ASN A 1 83 ? 14.203 9.168 -10.117 1.00 91.06 83 ASN A CA 1
ATOM 615 C C . ASN A 1 83 ? 15.368 9.887 -10.811 1.00 91.06 83 ASN A C 1
ATOM 617 O O . ASN A 1 83 ? 15.222 11.012 -11.285 1.00 91.06 83 ASN A O 1
ATOM 621 N N . LEU A 1 84 ? 16.517 9.213 -10.945 1.00 93.75 84 LEU A N 1
ATOM 622 C CA . LEU A 1 84 ? 17.666 9.793 -11.630 1.00 93.75 84 LEU A CA 1
ATOM 623 C C . LEU A 1 84 ? 17.410 9.998 -13.131 1.00 93.75 84 LEU A C 1
ATOM 625 O O . LEU A 1 84 ? 17.821 11.020 -13.676 1.00 93.75 84 LEU A O 1
ATOM 629 N N . SER A 1 85 ? 16.757 9.054 -13.810 1.00 95.06 85 SER A N 1
ATOM 630 C CA . SER A 1 85 ? 16.454 9.175 -15.241 1.00 95.06 85 SER A CA 1
ATOM 631 C C . SER A 1 85 ? 15.496 10.331 -15.537 1.00 95.06 85 SER A C 1
ATOM 633 O O . SER A 1 85 ? 15.732 11.074 -16.489 1.00 95.06 85 SER A O 1
ATOM 635 N N . GLU A 1 86 ? 14.485 10.545 -14.688 1.00 94.12 86 GLU A N 1
ATOM 636 C CA . GLU A 1 86 ? 13.563 11.677 -14.793 1.00 94.12 86 GLU A CA 1
ATOM 637 C C . GLU A 1 86 ? 14.308 13.005 -14.617 1.00 94.12 86 GLU A C 1
ATOM 639 O O . GLU A 1 86 ? 14.219 13.884 -15.478 1.00 94.12 86 GLU A O 1
ATOM 644 N N . ASP A 1 87 ? 15.119 13.121 -13.561 1.00 93.75 87 ASP A N 1
ATOM 645 C CA . ASP A 1 87 ? 15.946 14.303 -13.310 1.00 93.75 87 ASP A CA 1
ATOM 646 C C . ASP A 1 87 ? 16.880 14.602 -14.489 1.00 93.75 87 ASP A C 1
ATOM 648 O O . ASP A 1 87 ? 17.012 15.752 -14.918 1.00 93.75 87 ASP A O 1
ATOM 652 N N . ILE A 1 88 ? 17.547 13.580 -15.030 1.00 96.19 88 ILE A N 1
ATOM 653 C CA . ILE A 1 88 ? 18.469 13.729 -16.160 1.00 96.19 88 ILE A CA 1
ATOM 654 C C . ILE A 1 88 ? 17.722 14.149 -17.427 1.00 96.19 88 ILE A C 1
ATOM 656 O O . ILE A 1 88 ? 18.189 15.048 -18.127 1.00 96.19 88 ILE A O 1
ATOM 660 N N . TYR A 1 89 ? 16.558 13.564 -17.707 1.00 95.12 89 TYR A N 1
ATOM 661 C CA . TYR A 1 89 ? 15.713 13.954 -18.835 1.00 95.12 89 TYR A CA 1
ATOM 662 C C . TYR A 1 89 ? 15.263 15.419 -18.731 1.00 95.12 89 TYR A C 1
ATOM 664 O O . TYR A 1 89 ? 15.468 16.202 -19.665 1.00 95.12 89 TYR A O 1
ATOM 672 N N . LEU A 1 90 ? 14.714 15.825 -17.583 1.00 94.75 90 LEU A N 1
ATOM 673 C CA . LEU A 1 90 ? 14.229 17.191 -17.370 1.00 94.75 90 LEU A CA 1
ATOM 674 C C . LEU A 1 90 ? 15.365 18.221 -17.441 1.00 94.75 90 LEU A C 1
ATOM 676 O O . LEU A 1 90 ? 15.202 19.282 -18.054 1.00 94.75 90 LEU A O 1
ATOM 680 N N . ASN A 1 91 ? 16.528 17.901 -16.869 1.00 95.25 91 ASN A N 1
ATOM 681 C CA . ASN A 1 91 ? 17.704 18.766 -16.933 1.00 95.25 91 ASN A CA 1
ATOM 682 C C . ASN A 1 91 ? 18.294 18.838 -18.345 1.00 95.25 91 ASN A C 1
ATOM 684 O O . ASN A 1 91 ? 18.652 19.931 -18.779 1.00 95.25 91 ASN A O 1
ATOM 688 N N . ALA A 1 92 ? 18.345 17.727 -19.086 1.00 96.69 92 ALA A N 1
ATOM 689 C CA . ALA A 1 92 ? 18.795 17.723 -20.477 1.00 96.69 92 ALA A CA 1
ATOM 690 C C . ALA A 1 92 ? 17.906 18.607 -21.352 1.00 96.69 92 ALA A C 1
ATOM 692 O O . ALA A 1 92 ? 18.409 19.464 -22.077 1.00 96.69 92 ALA A O 1
ATOM 693 N N . ARG A 1 93 ? 16.584 18.494 -21.199 1.00 95.62 93 ARG A N 1
ATOM 694 C CA . ARG A 1 93 ? 15.635 19.359 -21.900 1.00 95.62 93 ARG A CA 1
ATOM 695 C C . ARG A 1 93 ? 15.849 20.840 -21.585 1.00 95.62 93 ARG A C 1
ATOM 697 O O . ARG A 1 93 ? 15.814 21.664 -22.493 1.00 95.62 93 ARG A O 1
ATOM 704 N N . LYS A 1 94 ? 16.090 21.184 -20.317 1.00 96.50 94 LYS A N 1
ATOM 705 C CA . LYS A 1 94 ? 16.319 22.572 -19.887 1.00 96.50 94 LYS A CA 1
ATOM 706 C C . LYS A 1 94 ? 17.667 23.131 -20.358 1.00 96.50 94 LYS A C 1
ATOM 708 O O . LYS A 1 94 ? 17.731 24.299 -20.724 1.00 96.50 94 LYS A O 1
ATOM 713 N N . ALA A 1 95 ? 18.732 22.332 -20.296 1.00 96.44 95 ALA A N 1
ATOM 714 C CA . ALA A 1 95 ? 20.102 22.783 -20.539 1.00 96.44 95 ALA A CA 1
ATOM 715 C C . ALA A 1 95 ? 20.521 22.692 -22.014 1.00 96.44 95 ALA A C 1
ATOM 717 O O . ALA A 1 95 ? 21.223 23.573 -22.501 1.00 96.44 95 ALA A O 1
ATOM 718 N N . LEU A 1 96 ? 20.105 21.632 -22.711 1.00 95.62 96 LEU A N 1
ATOM 719 C CA . LEU A 1 96 ? 20.495 21.343 -24.095 1.00 95.62 96 LEU A CA 1
ATOM 720 C C . LEU A 1 96 ? 19.382 21.693 -25.092 1.00 95.62 96 LEU A C 1
ATOM 722 O O . LEU A 1 96 ? 19.653 22.022 -26.241 1.00 95.62 96 LEU A O 1
ATOM 726 N N . GLY A 1 97 ? 18.125 21.652 -24.648 1.00 94.25 97 GLY A N 1
ATOM 727 C CA . GLY A 1 97 ? 16.954 21.890 -25.487 1.00 94.25 97 GLY A CA 1
ATOM 728 C C . GLY A 1 97 ? 16.362 20.617 -26.101 1.00 94.25 97 GLY A C 1
ATOM 729 O O . GLY A 1 97 ? 16.935 19.527 -26.062 1.00 94.25 97 GLY A O 1
ATOM 730 N N . ASP A 1 98 ? 15.178 20.773 -26.697 1.00 91.44 98 ASP A N 1
ATOM 731 C CA . ASP A 1 98 ? 14.331 19.678 -27.202 1.00 91.44 98 ASP A CA 1
ATOM 732 C C . ASP A 1 98 ? 14.716 19.135 -28.587 1.00 91.44 98 ASP A C 1
ATOM 734 O O . ASP A 1 98 ? 14.072 18.212 -29.093 1.00 91.44 98 ASP A O 1
ATOM 738 N N . ARG A 1 99 ? 15.733 19.713 -29.237 1.00 89.81 99 ARG A N 1
ATOM 739 C CA . ARG A 1 99 ? 16.204 19.297 -30.572 1.00 89.81 99 ARG A CA 1
ATOM 740 C C . ARG A 1 99 ? 17.545 18.568 -30.550 1.00 89.81 99 ARG A C 1
ATOM 742 O O . ARG A 1 99 ? 18.038 18.195 -31.608 1.00 89.81 99 ARG A O 1
ATOM 749 N N . GLU A 1 100 ? 18.107 18.360 -29.365 1.00 93.50 100 GLU A N 1
ATOM 750 C CA . GLU A 1 100 ? 19.403 17.716 -29.203 1.00 93.50 100 GLU A CA 1
ATOM 751 C C . GLU A 1 100 ? 19.264 16.187 -29.110 1.00 93.50 100 GLU A C 1
ATOM 753 O O . GLU A 1 100 ? 18.533 15.688 -28.247 1.00 93.50 100 GLU A O 1
ATOM 758 N N . PRO A 1 101 ? 19.998 15.410 -29.932 1.00 94.38 101 PRO A N 1
ATOM 759 C CA . PRO A 1 101 ? 20.015 13.948 -29.874 1.00 94.38 101 PRO A CA 1
ATOM 760 C C . PRO A 1 101 ? 20.257 13.348 -28.488 1.00 94.38 101 PRO A C 1
ATOM 762 O O . PRO A 1 101 ? 19.698 12.301 -28.158 1.00 94.38 101 PRO A O 1
ATOM 765 N N . LEU A 1 102 ? 21.083 13.999 -27.663 1.00 95.31 102 LEU A N 1
ATOM 766 C CA . LEU A 1 102 ? 21.346 13.539 -26.302 1.00 95.31 102 LEU A CA 1
ATOM 767 C C . LEU A 1 102 ? 20.092 13.647 -25.419 1.00 95.31 102 LEU A C 1
ATOM 769 O O . LEU A 1 102 ? 19.799 12.704 -24.689 1.00 95.31 102 LEU A O 1
ATOM 773 N N . THR A 1 103 ? 19.311 14.725 -25.544 1.00 96.44 103 THR A N 1
ATOM 774 C CA . THR A 1 103 ? 18.010 14.872 -24.866 1.00 96.44 103 THR A CA 1
ATOM 775 C C . THR A 1 103 ? 17.045 13.766 -25.290 1.00 96.44 103 THR A C 1
ATOM 777 O O . THR A 1 103 ? 16.375 13.163 -24.462 1.00 96.44 103 THR A O 1
ATOM 780 N N . TRP A 1 104 ? 17.010 13.422 -26.577 1.00 96.12 104 TRP A N 1
ATOM 781 C CA . TRP A 1 104 ? 16.164 12.334 -27.082 1.00 96.12 104 TRP A CA 1
ATOM 782 C C . TRP A 1 104 ? 16.593 10.951 -26.596 1.00 96.12 104 TRP A C 1
ATOM 784 O O . TRP A 1 104 ? 15.784 10.020 -26.585 1.00 96.12 104 TRP A O 1
ATOM 794 N N . ARG A 1 105 ? 17.875 10.768 -26.267 1.00 94.31 105 ARG A N 1
ATOM 795 C CA . ARG A 1 105 ? 18.377 9.523 -25.681 1.00 94.31 105 ARG A CA 1
ATOM 796 C C . ARG A 1 105 ? 17.898 9.377 -24.238 1.00 94.31 105 ARG A C 1
ATOM 798 O O . ARG A 1 105 ? 17.371 8.324 -23.903 1.00 94.31 105 ARG A O 1
ATOM 805 N N . THR A 1 106 ? 18.009 10.433 -23.432 1.00 96.19 106 THR A N 1
ATOM 806 C CA . THR A 1 106 ? 17.527 10.423 -22.040 1.00 96.19 106 THR A CA 1
ATOM 807 C C . THR A 1 106 ? 16.001 10.300 -21.974 1.00 96.19 106 THR A C 1
ATOM 809 O O . THR A 1 106 ? 15.486 9.550 -21.150 1.00 96.19 106 THR A O 1
ATOM 812 N N . GLU A 1 107 ? 15.281 10.940 -22.906 1.00 95.25 107 GLU A N 1
ATOM 813 C CA . GLU A 1 107 ? 13.825 10.809 -23.091 1.00 95.25 107 GLU A CA 1
ATOM 814 C C . GLU A 1 107 ? 13.417 9.340 -23.355 1.00 95.25 107 GLU A C 1
ATOM 816 O O . GLU A 1 107 ? 12.522 8.816 -22.694 1.00 95.25 107 GLU A O 1
ATOM 821 N N . ASN A 1 108 ? 14.130 8.638 -24.248 1.00 94.44 108 ASN A N 1
ATOM 822 C CA . ASN A 1 108 ? 13.913 7.210 -24.534 1.00 94.44 108 ASN A CA 1
ATOM 823 C C . ASN A 1 108 ? 14.187 6.307 -23.326 1.00 94.44 108 ASN A C 1
ATOM 825 O O . ASN A 1 108 ? 13.396 5.414 -23.040 1.00 94.44 108 ASN A O 1
ATOM 829 N N . ASN A 1 109 ? 15.315 6.514 -22.644 1.00 93.12 109 ASN A N 1
ATOM 830 C CA . ASN A 1 109 ? 15.728 5.658 -21.531 1.00 93.12 109 ASN A CA 1
ATOM 831 C C . ASN A 1 109 ? 14.794 5.818 -20.325 1.00 93.12 109 ASN A C 1
ATOM 833 O O . ASN A 1 109 ? 14.468 4.833 -19.666 1.00 93.12 109 ASN A O 1
ATOM 837 N N . TYR A 1 110 ? 14.300 7.036 -20.072 1.00 95.12 110 TYR A N 1
ATOM 838 C CA . TYR A 1 110 ? 13.272 7.254 -19.056 1.00 95.12 110 TYR A CA 1
ATOM 839 C C . TYR A 1 110 ? 11.962 6.532 -19.412 1.00 95.12 110 TYR A C 1
ATOM 841 O O . TYR A 1 110 ? 11.405 5.821 -18.574 1.00 95.12 110 TYR A O 1
ATOM 849 N N . ALA A 1 111 ? 11.501 6.636 -20.666 1.00 94.00 111 ALA A N 1
ATOM 850 C CA . ALA A 1 111 ? 10.311 5.918 -21.132 1.00 94.00 111 ALA A CA 1
ATOM 851 C C . ALA A 1 111 ? 10.473 4.388 -21.039 1.00 94.00 111 ALA A C 1
ATOM 853 O O . ALA A 1 111 ? 9.543 3.677 -20.654 1.00 94.00 111 ALA A O 1
ATOM 854 N N . GLU A 1 112 ? 11.663 3.867 -21.337 1.00 89.06 112 GLU A N 1
ATOM 855 C CA . GLU A 1 112 ? 11.989 2.453 -21.160 1.00 89.06 112 GLU A CA 1
ATOM 856 C C . GLU A 1 112 ? 11.942 2.020 -19.692 1.00 89.06 112 GLU A C 1
ATOM 858 O O . GLU A 1 112 ? 11.269 1.035 -19.380 1.00 89.06 112 GLU A O 1
ATOM 863 N N . ALA A 1 113 ? 12.557 2.781 -18.784 1.00 89.50 113 ALA A N 1
ATOM 864 C CA . ALA A 1 113 ? 12.502 2.501 -17.353 1.00 89.50 113 ALA A CA 1
ATOM 865 C C . ALA A 1 113 ? 11.051 2.489 -16.833 1.00 89.50 113 ALA A C 1
ATOM 867 O O . ALA A 1 113 ? 10.664 1.566 -16.114 1.00 89.50 113 ALA A O 1
ATOM 868 N N . LEU A 1 114 ? 10.213 3.446 -17.258 1.00 91.25 114 LEU A N 1
ATOM 869 C CA . LEU A 1 114 ? 8.778 3.483 -16.936 1.00 91.25 114 LEU A CA 1
ATOM 870 C C . LEU A 1 114 ? 8.036 2.237 -17.446 1.00 91.25 114 LEU A C 1
ATOM 872 O O . LEU A 1 114 ? 7.205 1.657 -16.742 1.00 91.25 114 LEU A O 1
ATOM 876 N N . ARG A 1 115 ? 8.358 1.773 -18.655 1.00 88.88 115 ARG A N 1
ATOM 877 C CA . ARG A 1 115 ? 7.772 0.552 -19.226 1.00 88.88 115 ARG A CA 1
ATOM 878 C C . ARG A 1 115 ? 8.195 -0.701 -18.461 1.00 88.88 115 ARG A C 1
ATOM 880 O O . ARG A 1 115 ? 7.367 -1.590 -18.259 1.00 88.88 115 ARG A O 1
ATOM 887 N N . MET A 1 116 ? 9.450 -0.776 -18.011 1.00 83.88 116 MET A N 1
ATOM 888 C CA . MET A 1 116 ? 9.972 -1.896 -17.213 1.00 83.88 116 MET A CA 1
ATOM 889 C C . MET A 1 116 ? 9.265 -2.034 -15.863 1.00 83.88 116 MET A C 1
ATOM 891 O O . MET A 1 116 ? 9.109 -3.153 -15.370 1.00 83.88 116 MET A O 1
ATOM 895 N N . VAL A 1 117 ? 8.775 -0.925 -15.304 1.00 85.38 117 VAL A N 1
ATOM 896 C CA . VAL A 1 117 ? 7.904 -0.929 -14.124 1.00 85.38 117 VAL A CA 1
ATOM 897 C C . VAL A 1 117 ? 6.415 -0.940 -14.472 1.00 85.38 117 VAL A C 1
ATOM 899 O O . VAL A 1 117 ? 5.583 -0.777 -13.598 1.00 85.38 117 VAL A O 1
ATOM 902 N N . GLY A 1 118 ? 6.009 -1.195 -15.714 1.00 84.50 118 GLY A N 1
ATOM 903 C CA . GLY A 1 118 ? 4.591 -1.383 -16.032 1.00 84.50 118 GLY A CA 1
ATOM 904 C C . GLY A 1 118 ? 3.749 -0.103 -15.997 1.00 84.50 118 GLY A C 1
ATOM 905 O O . GLY A 1 118 ? 2.567 -0.174 -15.653 1.00 84.50 118 GLY A O 1
ATOM 906 N N . HIS A 1 119 ? 4.340 1.024 -16.407 1.00 88.69 119 HIS A N 1
ATOM 907 C CA . HIS A 1 119 ? 3.645 2.286 -16.720 1.00 88.69 119 HIS A CA 1
ATOM 908 C C . HIS A 1 119 ? 3.775 2.638 -18.215 1.00 88.69 119 HIS A C 1
ATOM 910 O O . HIS A 1 119 ? 4.388 3.647 -18.580 1.00 88.69 119 HIS A O 1
ATOM 916 N N . PRO A 1 120 ? 3.259 1.770 -19.114 1.00 88.50 120 PRO A N 1
ATOM 917 C CA . PRO A 1 120 ? 3.338 1.965 -20.562 1.00 88.50 120 PRO A CA 1
ATOM 918 C C . PRO A 1 120 ? 2.502 3.152 -21.054 1.00 88.50 120 PRO A C 1
ATOM 920 O O . PRO A 1 120 ? 2.780 3.691 -22.120 1.00 88.50 120 PRO A O 1
ATOM 923 N N . ASP A 1 121 ? 1.489 3.556 -20.291 1.00 87.88 121 ASP A N 1
ATOM 924 C CA . ASP A 1 121 ? 0.650 4.724 -20.541 1.00 87.88 121 ASP A CA 1
ATOM 925 C C . ASP A 1 121 ? 1.469 6.012 -20.459 1.00 87.88 121 ASP A C 1
ATOM 927 O O . ASP A 1 121 ? 1.464 6.807 -21.398 1.00 87.88 121 ASP A O 1
ATOM 931 N N . VAL A 1 122 ? 2.264 6.172 -19.397 1.00 91.25 122 VAL A N 1
ATOM 932 C CA . VAL A 1 122 ? 3.170 7.317 -19.251 1.00 91.25 122 VAL A CA 1
ATOM 933 C C . VAL A 1 122 ? 4.271 7.255 -20.307 1.00 91.25 122 VAL A C 1
ATOM 935 O O . VAL A 1 122 ? 4.528 8.254 -20.981 1.00 91.25 122 VAL A O 1
ATOM 938 N N . ALA A 1 123 ? 4.869 6.077 -20.516 1.00 93.56 123 ALA A N 1
ATOM 939 C CA . ALA A 1 123 ? 5.895 5.880 -21.539 1.00 93.56 123 ALA A CA 1
ATOM 940 C C . ALA A 1 123 ? 5.389 6.234 -22.951 1.00 93.56 123 ALA A C 1
ATOM 942 O O . ALA A 1 123 ? 6.108 6.880 -23.709 1.00 93.56 123 ALA A O 1
ATOM 943 N N . ALA A 1 124 ? 4.139 5.903 -23.298 1.00 92.50 124 ALA A N 1
ATOM 944 C CA . ALA A 1 124 ? 3.556 6.231 -24.600 1.00 92.50 124 ALA A CA 1
ATOM 945 C C . ALA A 1 124 ? 3.466 7.742 -24.851 1.00 92.50 124 ALA A C 1
ATOM 947 O O . ALA A 1 124 ? 3.754 8.183 -25.964 1.00 92.50 124 ALA A O 1
ATOM 948 N N . THR A 1 125 ? 3.151 8.543 -23.823 1.00 94.81 125 THR A N 1
ATOM 949 C CA . THR A 1 125 ? 3.114 10.015 -23.956 1.00 94.81 125 THR A CA 1
ATOM 950 C C . THR A 1 125 ? 4.476 10.620 -24.310 1.00 94.81 125 THR A C 1
ATOM 952 O O . THR A 1 125 ? 4.537 11.722 -24.858 1.00 94.81 125 THR A O 1
ATOM 955 N N . ILE A 1 126 ? 5.558 9.888 -24.029 1.00 95.19 126 ILE A N 1
ATOM 956 C CA . ILE A 1 126 ? 6.942 10.258 -24.331 1.00 95.19 126 ILE A CA 1
ATOM 957 C C . ILE A 1 126 ? 7.375 9.664 -25.682 1.00 95.19 126 ILE A C 1
ATOM 959 O O . ILE A 1 126 ? 7.854 10.382 -26.561 1.00 95.19 126 ILE A O 1
ATOM 963 N N . ASP A 1 127 ? 7.170 8.359 -25.876 1.00 95.19 127 ASP A N 1
ATOM 964 C CA . ASP A 1 127 ? 7.626 7.619 -27.057 1.00 95.19 127 ASP A CA 1
ATOM 965 C C . ASP A 1 127 ? 6.942 8.099 -28.352 1.00 95.19 127 ASP A C 1
ATOM 967 O O . ASP A 1 127 ? 7.584 8.166 -29.404 1.00 95.19 127 ASP A O 1
ATOM 971 N N . GLU A 1 128 ? 5.662 8.484 -28.300 1.00 95.44 128 GLU A N 1
ATOM 972 C CA . GLU A 1 128 ? 4.908 8.911 -29.483 1.00 95.44 128 GLU A CA 1
ATOM 973 C C . GLU A 1 128 ? 5.446 10.214 -30.127 1.00 95.44 128 GLU A C 1
ATOM 975 O O . GLU A 1 128 ? 5.751 10.214 -31.329 1.00 95.44 128 GLU A O 1
ATOM 980 N N . PRO A 1 129 ? 5.617 11.339 -29.396 1.00 96.00 129 PRO A N 1
ATOM 981 C CA . PRO A 1 129 ? 6.258 12.523 -29.962 1.00 96.00 129 PRO A CA 1
ATOM 982 C C . PRO A 1 129 ? 7.735 12.283 -30.292 1.00 96.00 129 PRO A C 1
ATOM 984 O O . PRO A 1 129 ? 8.211 12.797 -31.309 1.00 96.00 129 PRO A O 1
ATOM 987 N N . LEU A 1 130 ? 8.457 11.494 -29.491 1.00 95.88 130 LEU A N 1
ATOM 988 C CA . LEU A 1 130 ? 9.865 11.181 -29.727 1.00 95.88 130 LEU A CA 1
ATOM 989 C C . LEU A 1 130 ? 10.084 10.443 -31.057 1.00 95.88 130 LEU A C 1
ATOM 991 O O . LEU A 1 130 ? 10.989 10.796 -31.818 1.00 95.88 130 LEU A O 1
ATOM 995 N N . LEU A 1 131 ? 9.231 9.468 -31.378 1.00 96.25 131 LEU A N 1
ATOM 996 C CA . LEU A 1 131 ? 9.261 8.748 -32.652 1.00 96.25 131 LEU A CA 1
ATOM 997 C C . LEU A 1 131 ? 9.144 9.706 -33.843 1.00 96.25 131 LEU A C 1
ATOM 999 O O . LEU A 1 131 ? 9.922 9.610 -34.794 1.00 96.25 131 LEU A O 1
ATOM 1003 N N . ARG A 1 132 ? 8.227 10.681 -33.771 1.00 95.75 132 ARG A N 1
ATOM 1004 C CA . ARG A 1 132 ? 8.078 11.711 -34.813 1.00 95.75 132 ARG A CA 1
ATOM 1005 C C . ARG A 1 132 ? 9.342 12.557 -34.963 1.00 95.75 132 ARG A C 1
ATOM 1007 O O . ARG A 1 132 ? 9.796 12.750 -36.091 1.00 95.75 132 ARG A O 1
ATOM 1014 N N . LYS A 1 133 ? 9.935 13.017 -33.851 1.00 95.12 133 LYS A N 1
ATOM 1015 C CA . LYS A 1 133 ? 11.199 13.785 -33.859 1.00 95.12 133 LYS A CA 1
ATOM 1016 C C . LYS A 1 133 ? 12.325 12.984 -34.527 1.00 95.12 133 LYS A C 1
ATOM 1018 O O . LYS A 1 133 ? 13.015 13.499 -35.404 1.00 95.12 133 LYS A O 1
ATOM 1023 N N . ARG A 1 134 ? 12.476 11.707 -34.158 1.00 95.75 134 ARG A N 1
ATOM 1024 C CA . ARG A 1 134 ? 13.539 10.824 -34.665 1.00 95.75 134 ARG A CA 1
ATOM 1025 C C . ARG A 1 134 ? 13.363 10.464 -36.135 1.00 95.75 134 ARG A C 1
ATOM 1027 O O . ARG A 1 134 ? 14.350 10.499 -36.860 1.00 95.75 134 ARG A O 1
ATOM 1034 N N . ILE A 1 135 ? 12.142 10.191 -36.600 1.00 96.69 135 ILE A N 1
ATOM 1035 C CA . ILE A 1 135 ? 11.882 9.982 -38.036 1.00 96.69 135 ILE A CA 1
ATOM 1036 C C . ILE A 1 135 ? 12.194 11.257 -38.824 1.00 96.69 135 ILE A C 1
ATOM 1038 O O . ILE A 1 135 ? 12.826 11.176 -39.873 1.00 96.69 135 ILE A O 1
ATOM 1042 N N . ALA A 1 136 ? 11.787 12.427 -38.322 1.00 96.19 136 ALA A N 1
ATOM 1043 C CA . ALA A 1 136 ? 12.049 13.696 -38.997 1.00 96.19 136 ALA A CA 1
ATOM 1044 C C . ALA A 1 136 ? 13.551 14.023 -39.090 1.00 96.19 136 ALA A C 1
ATOM 1046 O O . ALA A 1 136 ? 13.977 14.629 -40.069 1.00 96.19 136 ALA A O 1
ATOM 1047 N N . HIS A 1 137 ? 14.347 13.626 -38.092 1.00 95.69 137 HIS A N 1
ATOM 1048 C CA . HIS A 1 137 ? 15.778 13.929 -38.033 1.00 95.69 137 HIS A CA 1
ATOM 1049 C C . HIS A 1 137 ? 16.671 12.858 -38.682 1.00 95.69 137 HIS A C 1
ATOM 1051 O O . HIS A 1 137 ? 17.548 13.195 -39.470 1.00 95.69 137 HIS A O 1
ATOM 1057 N N . TYR A 1 138 ? 16.463 11.576 -38.365 1.00 95.62 138 TYR A N 1
ATOM 1058 C CA . TYR A 1 138 ? 17.298 10.462 -38.843 1.00 95.62 138 TYR A CA 1
ATOM 1059 C C . TYR A 1 138 ? 16.728 9.746 -40.074 1.00 95.62 138 TYR A C 1
ATOM 1061 O O . TYR A 1 138 ? 17.422 8.944 -40.695 1.00 95.62 138 TYR A O 1
ATOM 1069 N N . GLY A 1 139 ? 15.464 9.996 -40.420 1.00 96.75 139 GLY A N 1
ATOM 1070 C CA . GLY A 1 139 ? 14.742 9.236 -41.434 1.00 96.75 139 GLY A CA 1
ATOM 1071 C C . GLY A 1 139 ? 14.170 7.915 -40.907 1.00 96.75 139 GLY A C 1
ATOM 1072 O O . GLY A 1 139 ? 14.545 7.405 -39.847 1.00 96.75 139 GLY A O 1
ATOM 1073 N N . ILE A 1 140 ? 13.233 7.347 -41.671 1.00 95.44 140 ILE A N 1
ATOM 1074 C CA . ILE A 1 140 ? 12.518 6.115 -41.302 1.00 95.44 140 ILE A CA 1
ATOM 1075 C C . ILE A 1 140 ? 13.412 4.865 -41.307 1.00 95.44 140 ILE A C 1
ATOM 1077 O O . ILE A 1 140 ? 13.183 3.958 -40.518 1.00 95.44 140 ILE A O 1
ATOM 1081 N N . GLY A 1 141 ? 14.447 4.824 -42.153 1.00 94.25 141 GLY A N 1
ATOM 1082 C CA . GLY A 1 141 ? 15.414 3.720 -42.242 1.00 94.25 141 GLY A CA 1
ATOM 1083 C C . GLY A 1 141 ? 16.556 3.815 -41.229 1.00 94.25 141 GLY A C 1
ATOM 1084 O O . GLY A 1 141 ? 17.677 3.434 -41.541 1.00 94.25 141 GLY A O 1
ATOM 1085 N N . SER A 1 142 ? 16.303 4.382 -40.049 1.00 92.94 142 SER A N 1
ATOM 1086 C CA . SER A 1 142 ? 17.300 4.532 -38.986 1.00 92.94 142 SER A CA 1
ATOM 1087 C C . SER A 1 142 ? 17.032 3.572 -37.832 1.00 92.94 142 SER A C 1
ATOM 1089 O O . SER A 1 142 ? 15.880 3.246 -37.528 1.00 92.94 142 SER A O 1
ATOM 1091 N N . ILE A 1 143 ? 18.095 3.168 -37.129 1.00 89.25 143 ILE A N 1
ATOM 1092 C CA . ILE A 1 143 ? 17.959 2.345 -35.922 1.00 89.25 143 ILE A CA 1
ATOM 1093 C C . ILE A 1 143 ? 17.131 3.075 -34.852 1.00 89.25 143 ILE A C 1
ATOM 1095 O O . ILE A 1 143 ? 16.323 2.463 -34.167 1.00 89.25 143 ILE A O 1
ATOM 1099 N N . GLN A 1 144 ? 17.242 4.403 -34.761 1.00 91.94 144 GLN A N 1
ATOM 1100 C CA . GLN A 1 144 ? 16.498 5.228 -33.809 1.00 91.94 144 GLN A CA 1
ATOM 1101 C C . GLN A 1 144 ? 14.987 5.207 -34.077 1.00 91.94 144 GLN A C 1
ATOM 1103 O O . GLN A 1 144 ? 14.208 5.130 -33.125 1.00 91.94 144 GLN A O 1
ATOM 1108 N N . ALA A 1 145 ? 14.567 5.264 -35.347 1.00 92.44 145 ALA A N 1
ATOM 1109 C CA . ALA A 1 145 ? 13.157 5.153 -35.722 1.00 92.44 145 ALA A CA 1
ATOM 1110 C C . ALA A 1 145 ? 12.611 3.741 -35.456 1.00 92.44 145 ALA A C 1
ATOM 1112 O O . ALA A 1 145 ? 11.514 3.601 -34.915 1.00 92.44 145 ALA A O 1
ATOM 1113 N N . LEU A 1 146 ? 13.395 2.708 -35.776 1.00 91.38 146 LEU A N 1
ATOM 1114 C CA . LEU A 1 146 ? 13.064 1.307 -35.511 1.00 91.38 146 LEU A CA 1
ATOM 1115 C C . LEU A 1 146 ? 12.862 1.038 -34.005 1.00 91.38 146 LEU A C 1
ATOM 1117 O O . LEU A 1 146 ? 11.833 0.471 -33.625 1.00 91.38 146 LEU A O 1
ATOM 1121 N N . VAL A 1 147 ? 13.789 1.499 -33.150 1.00 88.00 147 VAL A N 1
ATOM 1122 C CA . VAL A 1 147 ? 13.686 1.418 -31.675 1.00 88.00 147 VAL A CA 1
ATOM 1123 C C . VAL A 1 147 ? 12.412 2.092 -31.185 1.00 88.00 147 VAL A C 1
ATOM 1125 O O . VAL A 1 147 ? 11.611 1.466 -30.495 1.00 88.00 147 VAL A O 1
ATOM 1128 N N . SER A 1 148 ? 12.183 3.349 -31.568 1.00 91.69 148 SER A N 1
ATOM 1129 C CA . SER A 1 148 ? 11.032 4.103 -31.071 1.00 91.69 148 SER A CA 1
ATOM 1130 C C . SER A 1 148 ? 9.692 3.522 -31.546 1.00 91.69 148 SER A C 1
ATOM 1132 O O . SER A 1 148 ? 8.732 3.526 -30.779 1.00 91.69 148 SER A O 1
ATOM 1134 N N . ALA A 1 149 ? 9.617 2.964 -32.760 1.00 93.31 149 ALA A N 1
ATOM 1135 C CA . ALA A 1 149 ? 8.415 2.274 -33.235 1.00 93.31 149 ALA A CA 1
ATOM 1136 C C . ALA A 1 149 ? 8.141 0.987 -32.440 1.00 93.31 149 ALA A C 1
ATOM 1138 O O . ALA A 1 149 ? 6.997 0.718 -32.077 1.00 93.31 149 ALA A O 1
ATOM 1139 N N . SER A 1 150 ? 9.195 0.233 -32.113 1.00 89.31 150 SER A N 1
ATOM 1140 C CA . SER A 1 150 ? 9.090 -0.987 -31.301 1.00 89.31 150 SER A CA 1
ATOM 1141 C C . SER A 1 150 ? 8.652 -0.669 -29.872 1.00 89.31 150 SER A C 1
ATOM 1143 O O . SER A 1 150 ? 7.722 -1.284 -29.359 1.00 89.31 150 SER A O 1
ATOM 1145 N N . ASN A 1 151 ? 9.253 0.347 -29.250 1.00 89.94 151 ASN A N 1
ATOM 1146 C CA . ASN A 1 151 ? 8.874 0.812 -27.915 1.00 89.94 151 ASN A CA 1
ATOM 1147 C C . ASN A 1 151 ? 7.403 1.239 -27.856 1.00 89.94 151 ASN A C 1
ATOM 1149 O O . ASN A 1 151 ? 6.671 0.809 -26.963 1.00 89.94 151 ASN A O 1
ATOM 1153 N N . LEU A 1 152 ? 6.944 2.011 -28.845 1.00 92.25 152 LEU A N 1
ATOM 1154 C CA . LEU A 1 152 ? 5.549 2.432 -28.934 1.00 92.25 152 LEU A CA 1
ATOM 1155 C C . LEU A 1 152 ? 4.595 1.239 -29.120 1.00 92.25 152 LEU A C 1
ATOM 1157 O O . LEU A 1 152 ? 3.547 1.187 -28.474 1.00 92.25 152 LEU A O 1
ATOM 1161 N N . ALA A 1 153 ? 4.973 0.250 -29.938 1.00 90.50 153 ALA A N 1
ATOM 1162 C CA . ALA A 1 153 ? 4.204 -0.983 -30.095 1.00 90.50 153 ALA A CA 1
ATOM 1163 C C . ALA A 1 153 ? 4.054 -1.739 -28.769 1.00 90.50 153 ALA A C 1
ATOM 1165 O O . ALA A 1 153 ? 2.950 -2.166 -28.428 1.00 90.50 153 ALA A O 1
ATOM 1166 N N . LEU A 1 154 ? 5.135 -1.856 -27.991 1.00 85.62 154 LEU A N 1
ATOM 1167 C CA . LEU A 1 154 ? 5.117 -2.509 -26.679 1.00 85.62 154 LEU A CA 1
ATOM 1168 C C . LEU A 1 154 ? 4.255 -1.761 -25.666 1.00 85.62 154 LEU A C 1
ATOM 1170 O O . LEU A 1 154 ? 3.552 -2.402 -24.883 1.00 85.62 154 LEU A O 1
ATOM 1174 N N . ASN A 1 155 ? 4.274 -0.428 -25.698 1.00 88.50 155 ASN A N 1
ATOM 1175 C CA . ASN A 1 155 ? 3.413 0.380 -24.842 1.00 88.50 155 ASN A CA 1
ATOM 1176 C C . ASN A 1 155 ? 1.933 0.099 -25.152 1.00 88.50 155 ASN A C 1
ATOM 1178 O O . ASN A 1 155 ? 1.165 -0.240 -24.253 1.00 88.50 155 ASN A O 1
ATOM 1182 N N . HIS A 1 156 ? 1.538 0.158 -26.428 1.00 89.56 156 HIS A N 1
ATOM 1183 C CA . HIS A 1 156 ? 0.161 -0.132 -26.844 1.00 89.56 156 HIS A CA 1
ATOM 1184 C C . HIS A 1 156 ? -0.255 -1.576 -26.581 1.00 89.56 156 HIS A C 1
ATOM 1186 O O . HIS A 1 156 ? -1.381 -1.809 -26.145 1.00 89.56 156 HIS A O 1
ATOM 1192 N N . LEU A 1 157 ? 0.656 -2.532 -26.773 1.00 83.81 157 LEU A N 1
ATOM 1193 C CA . LEU A 1 157 ? 0.406 -3.941 -26.483 1.00 83.81 157 LEU A CA 1
ATOM 1194 C C . LEU A 1 157 ? 0.082 -4.143 -25.001 1.00 83.81 157 LEU A C 1
ATOM 1196 O O . LEU A 1 157 ? -0.898 -4.803 -24.669 1.00 83.81 157 LEU A O 1
ATOM 1200 N N . ALA A 1 158 ? 0.875 -3.531 -24.117 1.00 80.31 158 ALA A N 1
ATOM 1201 C CA . ALA A 1 158 ? 0.674 -3.603 -22.674 1.00 80.31 158 ALA A CA 1
ATOM 1202 C C . ALA A 1 158 ? -0.597 -2.870 -22.203 1.00 80.31 158 ALA A C 1
ATOM 1204 O O . ALA A 1 158 ? -1.196 -3.287 -21.216 1.00 80.31 158 ALA A O 1
ATOM 1205 N N . MET A 1 159 ? -1.021 -1.814 -22.907 1.00 84.69 159 MET A N 1
ATOM 1206 C CA . MET A 1 159 ? -2.284 -1.102 -22.652 1.00 84.69 159 MET A CA 1
ATOM 1207 C C . MET A 1 159 ? -3.521 -1.801 -23.234 1.00 84.69 159 MET A C 1
ATOM 1209 O O . MET A 1 159 ? 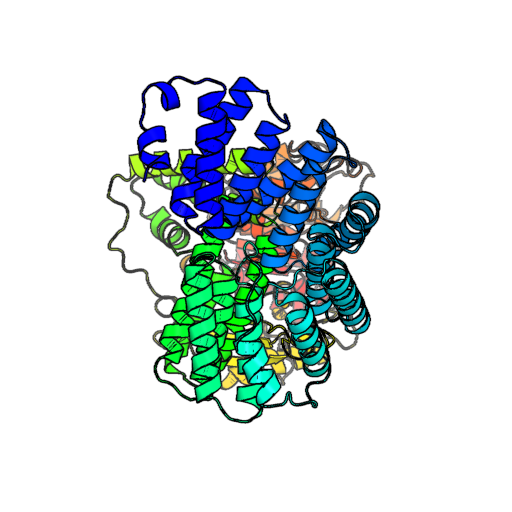-4.639 -1.399 -22.937 1.00 84.69 159 MET A O 1
ATOM 1213 N N . GLY A 1 160 ? -3.337 -2.827 -24.066 1.00 83.56 160 GLY A N 1
ATOM 1214 C CA . GLY A 1 160 ? -4.438 -3.522 -24.721 1.00 83.56 160 GLY A CA 1
ATOM 1215 C C . GLY A 1 160 ? -4.991 -2.838 -25.976 1.00 83.56 160 GLY A C 1
ATOM 1216 O O . GLY A 1 160 ? -6.095 -3.151 -26.411 1.00 83.56 160 GLY A O 1
ATOM 1217 N N . ASN A 1 161 ? -4.239 -1.934 -26.598 1.00 89.12 161 ASN A N 1
ATOM 1218 C CA . ASN A 1 161 ? -4.700 -1.178 -27.761 1.00 89.12 161 ASN A CA 1
ATOM 1219 C C . ASN A 1 161 ? -4.331 -1.891 -29.071 1.00 89.12 161 ASN A C 1
ATOM 1221 O O . ASN A 1 161 ? -3.416 -1.451 -29.765 1.00 89.12 161 ASN A O 1
ATOM 1225 N N . GLU A 1 162 ? -5.046 -2.963 -29.431 1.00 89.56 162 GLU A N 1
ATOM 1226 C CA . GLU A 1 162 ? -4.712 -3.830 -30.579 1.00 89.56 162 GLU A CA 1
ATOM 1227 C C . GLU A 1 162 ? -4.404 -3.065 -31.876 1.00 89.56 162 GLU A C 1
ATOM 1229 O O . GLU A 1 162 ? -3.353 -3.270 -32.489 1.00 89.56 162 GLU A O 1
ATOM 1234 N N . ALA A 1 163 ? -5.301 -2.166 -32.288 1.00 93.56 163 ALA A N 1
ATOM 1235 C CA . ALA A 1 163 ? -5.158 -1.427 -33.540 1.00 93.56 163 ALA A CA 1
ATOM 1236 C C . ALA A 1 163 ? -3.887 -0.558 -33.559 1.00 93.56 163 ALA A C 1
ATOM 1238 O O . ALA A 1 163 ? -3.151 -0.549 -34.548 1.00 93.56 163 ALA A O 1
ATOM 1239 N N . GLU A 1 164 ? -3.595 0.134 -32.454 1.00 94.31 164 GLU A N 1
ATOM 1240 C CA . GLU A 1 164 ? -2.393 0.966 -32.343 1.00 94.31 164 GLU A CA 1
ATOM 1241 C C . GLU A 1 164 ? -1.123 0.116 -32.197 1.00 94.31 164 GLU A C 1
ATOM 1243 O O . GLU A 1 164 ? -0.088 0.474 -32.762 1.00 94.31 164 GLU A O 1
ATOM 1248 N N . THR A 1 165 ? -1.194 -1.050 -31.541 1.00 91.88 165 THR A N 1
ATOM 1249 C CA . THR A 1 165 ? -0.088 -2.018 -31.513 1.00 91.88 165 THR A CA 1
ATOM 1250 C C . THR A 1 165 ? 0.276 -2.474 -32.921 1.00 91.88 165 THR A C 1
ATOM 1252 O O . THR A 1 165 ? 1.436 -2.360 -33.314 1.00 91.88 165 THR A O 1
ATOM 1255 N N . LEU A 1 166 ? -0.696 -2.960 -33.701 1.00 94.62 166 LEU A N 1
ATOM 1256 C CA . LEU A 1 166 ? -0.453 -3.459 -35.059 1.00 94.62 166 LEU A CA 1
ATOM 1257 C C . LEU A 1 166 ? 0.095 -2.359 -35.974 1.00 94.62 166 LEU A C 1
ATOM 1259 O O . LEU A 1 166 ? 1.061 -2.583 -36.698 1.00 94.62 166 LEU A O 1
ATOM 1263 N N . LYS A 1 167 ? -0.448 -1.144 -35.880 1.00 96.06 167 LYS A N 1
ATOM 1264 C CA . LYS A 1 167 ? 0.038 0.027 -36.623 1.00 96.06 167 LYS A CA 1
ATOM 1265 C C . LYS A 1 167 ? 1.486 0.389 -36.276 1.00 96.06 167 LYS A C 1
ATOM 1267 O O . LYS A 1 167 ? 2.265 0.724 -37.173 1.00 96.06 167 LYS A O 1
ATOM 1272 N N . ALA A 1 168 ? 1.859 0.326 -34.998 1.00 95.12 168 ALA A N 1
ATOM 1273 C CA . ALA A 1 168 ? 3.229 0.571 -34.558 1.00 95.12 168 ALA A CA 1
ATOM 1274 C C . ALA A 1 168 ? 4.188 -0.553 -34.998 1.00 95.12 168 ALA A C 1
ATOM 1276 O O . ALA A 1 168 ? 5.289 -0.255 -35.461 1.00 95.12 168 ALA A O 1
ATOM 1277 N N . LEU A 1 169 ? 3.757 -1.820 -34.959 1.00 93.50 169 LEU A N 1
ATOM 1278 C CA . LEU A 1 169 ? 4.527 -2.961 -35.478 1.00 93.50 169 LEU A CA 1
ATOM 1279 C C . LEU A 1 169 ? 4.711 -2.898 -37.004 1.00 93.50 169 LEU A C 1
ATOM 1281 O O . LEU A 1 169 ? 5.797 -3.179 -37.510 1.00 93.50 169 LEU A O 1
ATOM 1285 N N . ASP A 1 170 ? 3.702 -2.457 -37.755 1.00 96.25 170 ASP A N 1
ATOM 1286 C CA . ASP A 1 170 ? 3.825 -2.226 -39.199 1.00 96.25 170 ASP A CA 1
ATOM 1287 C C . ASP A 1 170 ? 4.816 -1.093 -39.504 1.00 96.25 170 ASP A C 1
ATOM 1289 O O . ASP A 1 170 ? 5.578 -1.148 -40.474 1.00 96.25 170 ASP A O 1
ATOM 1293 N N . LEU A 1 171 ? 4.837 -0.044 -38.678 1.00 95.56 171 LEU A N 1
ATOM 1294 C CA . LEU A 1 171 ? 5.840 1.015 -38.774 1.00 95.56 171 LEU A CA 1
ATOM 1295 C C . LEU A 1 171 ? 7.244 0.500 -38.426 1.00 95.56 171 LEU A C 1
ATOM 1297 O O . LEU A 1 171 ? 8.181 0.808 -39.162 1.00 95.56 171 LEU A O 1
ATOM 1301 N N . GLN A 1 172 ? 7.385 -0.320 -37.380 1.00 93.31 172 GLN A N 1
ATOM 1302 C CA . GLN A 1 172 ? 8.636 -1.008 -37.046 1.00 93.31 172 GLN A CA 1
ATOM 1303 C C . GLN A 1 172 ? 9.120 -1.853 -38.228 1.00 93.31 172 GLN A C 1
ATOM 1305 O O . GLN A 1 172 ? 10.280 -1.741 -38.623 1.00 93.31 172 GLN A O 1
ATOM 1310 N N . LYS A 1 173 ? 8.242 -2.657 -38.837 1.00 94.62 173 LYS A N 1
ATOM 1311 C CA . LYS A 1 173 ? 8.581 -3.485 -39.999 1.00 94.62 173 LYS A CA 1
ATOM 1312 C C . LYS A 1 173 ? 9.038 -2.633 -41.182 1.00 94.62 173 LYS A C 1
ATOM 1314 O O . LYS A 1 173 ? 10.041 -2.951 -41.815 1.00 94.62 173 LYS A O 1
ATOM 1319 N N . ARG A 1 174 ? 8.350 -1.523 -41.468 1.00 96.06 174 ARG A N 1
ATOM 1320 C CA . ARG A 1 174 ? 8.769 -0.579 -42.520 1.00 96.06 174 ARG A CA 1
ATOM 1321 C C . ARG A 1 174 ? 10.130 0.046 -42.227 1.00 96.06 174 ARG A C 1
ATOM 1323 O O . ARG A 1 174 ? 10.944 0.135 -43.141 1.00 96.06 174 ARG A O 1
ATOM 1330 N N . ALA A 1 175 ? 10.390 0.439 -40.981 1.00 93.69 175 ALA A N 1
ATOM 1331 C CA . ALA A 1 175 ? 11.697 0.939 -40.564 1.00 93.69 175 ALA A CA 1
ATOM 1332 C C . ALA A 1 175 ? 12.789 -0.132 -40.729 1.00 93.69 175 ALA A C 1
ATOM 1334 O O . ALA A 1 175 ? 13.858 0.173 -41.245 1.00 93.69 175 ALA A O 1
ATOM 1335 N N . ALA A 1 176 ? 12.498 -1.393 -40.390 1.00 91.06 176 ALA A N 1
ATOM 1336 C CA . ALA A 1 176 ? 13.414 -2.524 -40.554 1.00 91.06 176 ALA A CA 1
ATOM 1337 C C . ALA A 1 176 ? 13.768 -2.782 -42.024 1.00 91.06 176 ALA A C 1
ATOM 1339 O O . ALA A 1 176 ? 14.939 -2.931 -42.367 1.00 91.06 176 ALA A O 1
ATOM 1340 N N . VAL A 1 177 ? 12.760 -2.786 -42.901 1.00 94.88 177 VAL A N 1
ATOM 1341 C CA . VAL A 1 177 ? 12.960 -2.927 -44.351 1.00 94.88 177 VAL A CA 1
ATOM 1342 C C . VAL A 1 177 ? 13.777 -1.757 -44.900 1.00 94.88 177 VAL A C 1
ATOM 1344 O O . VAL A 1 177 ? 14.686 -1.975 -45.694 1.00 94.88 177 VAL A O 1
ATOM 1347 N N . ALA A 1 178 ? 13.484 -0.529 -44.463 1.00 94.81 178 ALA A N 1
ATOM 1348 C CA . ALA A 1 178 ? 14.191 0.668 -44.914 1.00 94.81 178 ALA A CA 1
ATOM 1349 C C . ALA A 1 178 ? 15.633 0.759 -44.386 1.00 94.81 178 ALA A C 1
ATOM 1351 O O . ALA A 1 178 ? 16.491 1.286 -45.088 1.00 94.81 178 ALA A O 1
ATOM 1352 N N . LEU A 1 179 ? 15.904 0.247 -43.179 1.00 91.06 179 LEU A N 1
ATOM 1353 C CA . LEU A 1 179 ? 17.255 0.128 -42.620 1.00 91.06 179 LEU A CA 1
ATOM 1354 C C . LEU A 1 179 ? 18.120 -0.824 -43.459 1.00 91.06 179 LEU A C 1
ATOM 1356 O O . LEU A 1 179 ? 19.325 -0.614 -43.567 1.00 91.06 179 LEU A O 1
ATOM 1360 N N . ALA A 1 180 ? 17.491 -1.839 -44.068 1.00 86.81 180 ALA A N 1
ATOM 1361 C CA . ALA A 1 180 ? 18.091 -2.762 -45.029 1.00 86.81 180 ALA A CA 1
ATOM 1362 C C . ALA A 1 180 ? 19.392 -3.432 -44.543 1.00 86.81 180 ALA A C 1
ATOM 1364 O O . ALA A 1 180 ? 20.269 -3.715 -45.355 1.00 86.81 180 ALA A O 1
ATOM 1365 N N . ASP A 1 181 ? 19.524 -3.701 -43.237 1.00 83.81 181 ASP A N 1
ATOM 1366 C CA . ASP A 1 181 ? 20.679 -4.414 -42.683 1.00 83.81 181 ASP A CA 1
ATOM 1367 C C . ASP A 1 181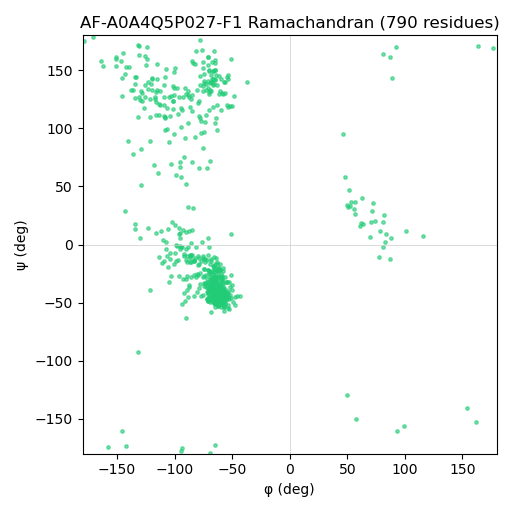 ? 20.555 -5.925 -42.964 1.00 83.81 181 ASP A C 1
ATOM 1369 O O . ASP A 1 181 ? 19.762 -6.607 -42.299 1.00 83.81 181 ASP A O 1
ATOM 1373 N N . PRO A 1 182 ? 21.347 -6.482 -43.905 1.00 74.75 182 PRO A N 1
ATOM 1374 C CA . PRO A 1 182 ? 21.246 -7.882 -44.309 1.00 74.75 182 PRO A CA 1
ATOM 1375 C C . PRO A 1 182 ? 21.750 -8.856 -43.235 1.00 74.75 182 PRO A C 1
ATOM 1377 O O . PRO A 1 182 ? 21.599 -10.066 -43.392 1.00 74.75 182 PRO A O 1
ATOM 1380 N N . ARG A 1 183 ? 22.383 -8.356 -42.165 1.00 78.94 183 ARG A N 1
ATOM 1381 C CA . ARG A 1 183 ? 22.859 -9.160 -41.030 1.00 78.94 183 ARG A CA 1
ATOM 1382 C C . ARG A 1 183 ? 21.859 -9.187 -39.874 1.00 78.94 183 ARG A C 1
ATOM 1384 O O . ARG A 1 183 ? 22.109 -9.875 -38.887 1.00 78.94 183 ARG A O 1
ATOM 1391 N N . SER A 1 184 ? 20.756 -8.449 -39.987 1.00 76.31 184 SER A N 1
ATOM 1392 C CA . SER A 1 184 ? 19.747 -8.323 -38.939 1.00 76.31 184 SER A CA 1
ATOM 1393 C C . SER A 1 184 ? 18.526 -9.217 -39.177 1.00 76.31 184 SER A C 1
ATOM 1395 O O . SER A 1 184 ? 18.146 -9.500 -40.311 1.00 76.31 184 SER A O 1
ATOM 1397 N N . GLU A 1 185 ? 17.858 -9.621 -38.095 1.00 80.69 185 GLU A N 1
ATOM 1398 C CA . GLU A 1 185 ? 16.589 -10.369 -38.132 1.00 80.69 185 GLU A CA 1
ATOM 1399 C C . GLU A 1 185 ? 15.369 -9.448 -37.901 1.00 80.69 185 GLU A C 1
ATOM 1401 O O . GLU A 1 185 ? 14.274 -9.920 -37.599 1.00 80.69 185 GLU A O 1
ATOM 1406 N N . HIS A 1 186 ? 15.523 -8.125 -38.040 1.00 83.75 186 HIS A N 1
ATOM 1407 C CA . HIS A 1 186 ? 14.519 -7.141 -37.609 1.00 83.75 186 HIS A CA 1
ATOM 1408 C C . HIS A 1 186 ? 13.144 -7.309 -38.275 1.00 83.75 186 HIS A C 1
ATOM 1410 O O . HIS A 1 186 ? 12.115 -7.155 -37.618 1.00 83.75 186 HIS A O 1
ATOM 1416 N N . VAL A 1 187 ? 13.109 -7.648 -39.568 1.00 87.50 187 VAL A N 1
ATOM 1417 C CA . VAL A 1 187 ? 11.848 -7.887 -40.294 1.00 87.50 187 VAL A CA 1
ATOM 1418 C C . VAL A 1 187 ? 11.154 -9.146 -39.771 1.00 87.50 187 VAL A C 1
ATOM 1420 O O . VAL A 1 187 ? 9.965 -9.103 -39.466 1.00 87.50 187 VAL A O 1
ATOM 1423 N N . ALA A 1 188 ? 11.906 -10.239 -39.606 1.00 83.25 188 ALA A N 1
ATOM 1424 C CA . ALA A 1 188 ? 11.378 -11.499 -39.089 1.00 83.25 188 ALA A CA 1
ATOM 1425 C C . ALA A 1 188 ? 10.849 -11.342 -37.656 1.00 83.25 188 ALA A C 1
ATOM 1427 O O . ALA A 1 188 ? 9.797 -11.875 -37.317 1.00 83.25 188 ALA A O 1
ATOM 1428 N N . GLN A 1 189 ? 11.536 -10.558 -36.826 1.00 80.06 189 GLN A N 1
ATOM 1429 C CA . GLN A 1 189 ? 11.076 -10.242 -35.476 1.00 80.06 189 GLN A CA 1
ATOM 1430 C C . GLN A 1 189 ? 9.755 -9.471 -35.491 1.00 80.06 189 GLN A C 1
ATOM 1432 O O . GLN A 1 189 ? 8.844 -9.833 -34.750 1.00 80.06 189 GLN A O 1
ATOM 1437 N N . ALA A 1 190 ? 9.622 -8.447 -36.341 1.00 85.50 190 ALA A N 1
ATOM 1438 C CA . ALA A 1 190 ? 8.367 -7.711 -36.476 1.00 85.50 190 ALA A CA 1
ATOM 1439 C C . ALA A 1 190 ? 7.217 -8.636 -36.920 1.00 85.50 190 ALA A C 1
ATOM 1441 O O . ALA A 1 190 ? 6.120 -8.550 -36.373 1.00 85.50 190 ALA A O 1
ATOM 1442 N N . ASP A 1 191 ? 7.474 -9.572 -37.839 1.00 87.00 191 ASP A N 1
ATOM 1443 C CA . ASP A 1 191 ? 6.482 -10.565 -38.271 1.00 87.00 191 ASP A CA 1
ATOM 1444 C C . ASP A 1 191 ? 6.030 -11.487 -37.131 1.00 87.00 191 ASP A C 1
ATOM 1446 O O . ASP A 1 191 ? 4.828 -11.711 -36.958 1.00 87.00 191 ASP A O 1
ATOM 1450 N N . VAL A 1 192 ? 6.970 -11.965 -36.310 1.00 82.25 192 VAL A N 1
ATOM 1451 C CA . VAL A 1 192 ? 6.662 -12.778 -35.124 1.00 82.25 192 VAL A CA 1
ATOM 1452 C C . VAL A 1 192 ? 5.828 -11.983 -34.112 1.00 82.25 192 VAL A C 1
ATOM 1454 O O . VAL A 1 192 ? 4.828 -12.498 -33.607 1.00 82.25 192 VAL A O 1
ATOM 1457 N N . TRP A 1 193 ? 6.173 -10.715 -33.861 1.00 82.06 193 TRP A N 1
ATOM 1458 C CA . TRP A 1 193 ? 5.397 -9.840 -32.977 1.00 82.06 193 TRP A CA 1
ATOM 1459 C C . TRP A 1 193 ? 3.982 -9.588 -33.502 1.00 82.06 193 TRP A C 1
ATOM 1461 O O . TRP A 1 193 ? 3.032 -9.678 -32.730 1.00 82.06 193 TRP A O 1
ATOM 1471 N N . ILE A 1 194 ? 3.810 -9.359 -34.807 1.00 87.44 194 ILE A N 1
ATOM 1472 C CA . ILE A 1 194 ? 2.489 -9.180 -35.432 1.00 87.44 194 ILE A CA 1
ATOM 1473 C C . ILE A 1 194 ? 1.642 -10.453 -35.303 1.00 87.44 194 ILE A C 1
ATOM 1475 O O . ILE A 1 194 ? 0.459 -10.376 -34.955 1.00 87.44 194 ILE A O 1
ATOM 1479 N N . ALA A 1 195 ? 2.219 -11.626 -35.586 1.00 82.75 195 ALA A N 1
ATOM 1480 C CA . ALA A 1 195 ? 1.525 -12.910 -35.458 1.00 82.75 195 ALA A CA 1
ATOM 1481 C C . ALA A 1 195 ? 1.062 -13.158 -34.015 1.00 82.75 195 ALA A C 1
ATOM 1483 O O . ALA A 1 195 ? -0.061 -13.614 -33.770 1.00 82.75 195 ALA A O 1
ATOM 1484 N N . TYR A 1 196 ? 1.907 -12.788 -33.059 1.00 79.50 196 TYR A N 1
ATOM 1485 C CA . TYR A 1 196 ? 1.581 -12.856 -31.650 1.00 79.50 196 TYR A CA 1
ATOM 1486 C C . TYR A 1 196 ? 0.504 -11.873 -31.230 1.00 79.50 196 TYR A C 1
ATOM 1488 O O . TYR A 1 196 ? -0.454 -12.300 -30.599 1.00 79.50 196 TYR A O 1
ATOM 1496 N N . THR A 1 197 ? 0.601 -10.596 -31.605 1.00 82.88 197 THR A N 1
ATOM 1497 C CA . THR A 1 197 ? -0.415 -9.587 -31.277 1.00 82.88 197 THR A CA 1
ATOM 1498 C C . THR A 1 197 ? -1.804 -10.066 -31.698 1.00 82.88 197 THR A C 1
ATOM 1500 O O . THR A 1 197 ? -2.733 -10.026 -30.897 1.00 82.88 197 THR A O 1
ATOM 1503 N N . LYS A 1 198 ? -1.920 -10.655 -32.894 1.00 84.44 198 LYS A N 1
ATOM 1504 C CA . LYS A 1 198 ? -3.174 -11.246 -33.392 1.00 84.44 198 LYS A CA 1
ATOM 1505 C C . LYS A 1 198 ? -3.686 -12.431 -32.569 1.00 84.44 198 LYS A C 1
ATOM 1507 O O . LYS A 1 198 ? -4.877 -12.707 -32.604 1.00 84.44 198 LYS A O 1
ATOM 1512 N N . SER A 1 199 ? -2.807 -13.174 -31.904 1.00 78.19 199 SER A N 1
ATOM 1513 C CA . SER A 1 199 ? -3.184 -14.314 -31.052 1.00 78.19 199 SER A CA 1
ATOM 1514 C C . SER A 1 199 ? -3.435 -13.883 -29.604 1.00 78.19 199 SER A C 1
ATOM 1516 O O . SER A 1 199 ? -4.252 -14.471 -28.909 1.00 78.19 199 SER A O 1
ATOM 1518 N N . PHE A 1 200 ? -2.759 -12.827 -29.153 1.00 76.19 200 PHE A N 1
ATOM 1519 C CA . PHE A 1 200 ? -2.908 -12.236 -27.828 1.00 76.19 200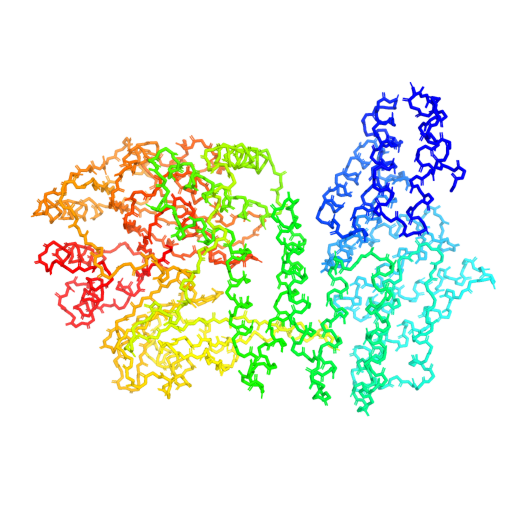 PHE A CA 1
ATOM 1520 C C . PHE A 1 200 ? -4.263 -11.554 -27.646 1.00 76.19 200 PHE A C 1
ATOM 1522 O O . PHE A 1 200 ? -4.937 -11.784 -26.651 1.00 76.19 200 PHE A O 1
ATOM 1529 N N . PHE A 1 201 ? -4.688 -10.752 -28.624 1.00 79.06 201 PHE A N 1
ATOM 1530 C CA . PHE A 1 201 ? -5.982 -10.065 -28.577 1.00 79.06 201 PHE A CA 1
ATOM 1531 C C . PHE A 1 201 ? -7.171 -10.959 -28.947 1.00 79.06 201 PHE A C 1
ATOM 1533 O O . PHE A 1 201 ? -8.323 -10.602 -28.695 1.00 79.06 201 PHE A O 1
ATOM 1540 N N . HIS A 1 202 ? -6.903 -12.149 -29.486 1.00 79.69 202 HIS A N 1
ATOM 1541 C CA . HIS A 1 202 ? -7.920 -13.128 -29.850 1.00 79.69 202 HIS A CA 1
ATOM 1542 C C . HIS A 1 202 ? -7.569 -14.494 -29.248 1.00 79.69 202 HIS A C 1
ATOM 1544 O O . HIS A 1 202 ? -7.013 -15.335 -29.950 1.00 79.69 202 HIS A O 1
ATOM 1550 N N . PRO A 1 203 ? -7.897 -14.746 -27.967 1.00 66.25 203 PRO A N 1
ATOM 1551 C CA . PRO A 1 203 ? -7.493 -15.962 -27.251 1.00 66.25 203 PRO A CA 1
ATOM 1552 C C . PRO A 1 203 ? -7.982 -17.270 -27.894 1.00 66.25 203 PRO A C 1
ATOM 1554 O O . PRO A 1 203 ? -7.327 -18.304 -27.776 1.00 66.25 203 PRO A O 1
ATOM 1557 N N . ASP A 1 204 ? -9.098 -17.223 -28.630 1.00 71.19 204 ASP A N 1
ATOM 1558 C CA . ASP A 1 204 ? -9.616 -18.358 -29.411 1.00 71.19 204 ASP A CA 1
ATOM 1559 C C . ASP A 1 204 ? -8.698 -18.738 -30.587 1.00 71.19 204 ASP A C 1
ATOM 1561 O O . ASP A 1 204 ? -8.762 -19.844 -31.134 1.00 71.19 204 ASP A O 1
ATOM 1565 N N . ARG A 1 205 ? -7.808 -17.825 -30.983 1.00 76.94 205 ARG A N 1
ATOM 1566 C CA . ARG A 1 205 ? -6.827 -18.024 -32.039 1.00 76.94 205 ARG A CA 1
ATOM 1567 C C . ARG A 1 205 ? -5.551 -18.626 -31.458 1.00 76.94 205 ARG A C 1
ATOM 1569 O O . ARG A 1 205 ? -4.712 -17.949 -30.871 1.00 76.94 205 ARG A O 1
ATOM 1576 N N . ARG A 1 206 ? -5.365 -19.921 -31.704 1.00 78.56 206 ARG A N 1
ATOM 1577 C CA . ARG A 1 206 ? -4.128 -20.635 -31.362 1.00 78.56 206 ARG A CA 1
ATOM 1578 C C . ARG A 1 206 ? -3.009 -20.271 -32.346 1.00 78.56 206 ARG A C 1
ATOM 1580 O O . ARG A 1 206 ? -3.212 -20.348 -33.557 1.00 78.56 206 ARG A O 1
ATOM 1587 N N . MET A 1 207 ? -1.821 -19.947 -31.834 1.00 80.56 207 MET A N 1
ATOM 1588 C CA . MET A 1 207 ? -0.595 -19.822 -32.651 1.00 80.56 207 MET A CA 1
ATOM 1589 C C . MET A 1 207 ? -0.215 -21.176 -33.258 1.00 80.56 207 MET A C 1
ATOM 1591 O O . MET A 1 207 ? -0.498 -22.185 -32.630 1.00 80.56 207 MET A O 1
ATOM 1595 N N . SER A 1 208 ? 0.427 -21.260 -34.427 1.00 82.19 208 SER A N 1
ATOM 1596 C CA . SER A 1 208 ? 0.937 -22.559 -34.908 1.00 82.19 208 SER A CA 1
ATOM 1597 C C . SER A 1 208 ? 2.143 -23.033 -34.076 1.00 82.19 208 SER A C 1
ATOM 1599 O O . SER A 1 208 ? 2.780 -22.228 -33.399 1.00 82.19 208 SER A O 1
ATOM 1601 N N . ASP A 1 209 ? 2.493 -24.324 -34.123 1.00 81.06 209 ASP A N 1
ATOM 1602 C CA . ASP A 1 209 ? 3.704 -24.822 -33.441 1.00 81.06 209 ASP A CA 1
ATOM 1603 C C . ASP A 1 209 ? 4.970 -24.141 -33.971 1.00 81.06 209 ASP A C 1
ATOM 1605 O O . ASP A 1 209 ? 5.863 -23.804 -33.198 1.00 81.06 209 ASP A O 1
ATOM 1609 N N . ALA A 1 210 ? 5.007 -23.860 -35.278 1.00 82.81 210 ALA A N 1
ATOM 1610 C CA . ALA A 1 210 ? 6.088 -23.114 -35.909 1.00 82.81 210 ALA A CA 1
ATOM 1611 C C . ALA A 1 210 ? 6.180 -21.672 -35.383 1.00 82.81 210 ALA A C 1
ATOM 1613 O O . ALA A 1 210 ? 7.286 -21.192 -35.136 1.00 82.81 210 ALA A O 1
ATOM 1614 N N . ASP A 1 211 ? 5.044 -21.001 -35.165 1.00 78.25 211 ASP A N 1
ATOM 1615 C CA . ASP A 1 211 ? 5.014 -19.642 -34.610 1.00 78.25 211 ASP A CA 1
ATOM 1616 C C . ASP A 1 211 ? 5.416 -19.621 -33.130 1.00 78.25 211 ASP A C 1
ATOM 1618 O O . ASP A 1 211 ? 6.113 -18.705 -32.700 1.00 78.25 211 ASP A O 1
ATOM 1622 N N . LEU A 1 212 ? 5.016 -20.628 -32.342 1.00 77.50 212 LEU A N 1
ATOM 1623 C CA . LEU A 1 212 ? 5.438 -20.770 -30.940 1.00 77.50 212 LEU A CA 1
ATOM 1624 C C . LEU A 1 212 ? 6.945 -21.008 -30.831 1.00 77.50 212 LEU A C 1
ATOM 1626 O O . LEU A 1 212 ? 7.628 -20.405 -30.003 1.00 77.50 212 LEU A O 1
ATOM 1630 N N . ASP A 1 213 ? 7.470 -21.862 -31.700 1.00 79.69 213 ASP A N 1
ATOM 1631 C CA . ASP A 1 213 ? 8.894 -22.125 -31.827 1.00 79.69 213 ASP A CA 1
ATOM 1632 C C . ASP A 1 213 ? 9.671 -20.885 -32.291 1.00 79.69 213 ASP A C 1
ATOM 1634 O O . ASP A 1 213 ? 10.758 -20.606 -31.786 1.00 79.69 213 ASP A O 1
ATOM 1638 N N . ALA A 1 214 ? 9.129 -20.130 -33.251 1.00 78.94 214 ALA A N 1
ATOM 1639 C CA . ALA A 1 214 ? 9.712 -18.872 -33.704 1.00 78.94 214 ALA A CA 1
ATOM 1640 C C . ALA A 1 214 ? 9.715 -17.830 -32.579 1.00 78.94 214 ALA A C 1
ATOM 1642 O O . ALA A 1 214 ? 10.737 -17.181 -32.366 1.00 78.94 214 ALA A O 1
ATOM 1643 N N . MET A 1 215 ? 8.624 -17.738 -31.812 1.00 76.38 215 MET A N 1
ATOM 1644 C CA . MET A 1 215 ? 8.497 -16.857 -30.652 1.00 76.38 215 MET A CA 1
ATOM 1645 C C . MET A 1 215 ? 9.544 -17.166 -29.577 1.00 76.38 215 MET A C 1
ATOM 1647 O O . MET A 1 215 ? 10.243 -16.269 -29.112 1.00 76.38 215 MET A O 1
ATOM 1651 N N . ALA A 1 216 ? 9.719 -18.444 -29.233 1.00 69.88 216 ALA A N 1
ATOM 1652 C CA . ALA A 1 216 ? 10.728 -18.874 -28.264 1.00 69.88 216 ALA A CA 1
ATOM 1653 C C . ALA A 1 216 ? 12.173 -18.608 -28.735 1.00 69.88 216 ALA A C 1
ATOM 1655 O O . ALA A 1 216 ? 13.090 -18.541 -27.919 1.00 69.88 216 ALA A O 1
ATOM 1656 N N . ARG A 1 217 ? 12.388 -18.456 -30.049 1.00 74.56 217 ARG A N 1
ATOM 1657 C CA . ARG A 1 217 ? 13.699 -18.196 -30.663 1.00 74.56 217 ARG A CA 1
ATOM 1658 C C . ARG A 1 217 ? 13.958 -16.726 -30.988 1.00 74.56 217 ARG A C 1
ATOM 1660 O O . ARG A 1 217 ? 15.044 -16.438 -31.494 1.00 74.56 217 ARG A O 1
ATOM 1667 N N . VAL A 1 218 ? 13.015 -15.814 -30.722 1.00 69.69 218 VAL A N 1
ATOM 1668 C CA . VAL A 1 218 ? 13.183 -14.380 -31.011 1.00 69.69 218 VAL A CA 1
ATOM 1669 C C . VAL A 1 218 ? 14.492 -13.900 -30.399 1.00 69.69 218 VAL A C 1
ATOM 1671 O O . VAL A 1 218 ? 14.707 -13.981 -29.190 1.00 69.69 218 VAL A O 1
ATOM 1674 N N . LYS A 1 219 ? 15.406 -13.414 -31.239 1.00 64.62 219 LYS A N 1
ATOM 1675 C CA . LYS A 1 219 ? 16.641 -12.811 -30.757 1.00 64.62 219 LYS A CA 1
ATOM 1676 C C . LYS A 1 219 ? 16.409 -11.328 -30.504 1.00 64.62 219 LYS A C 1
ATOM 1678 O O . LYS A 1 219 ? 15.858 -10.662 -31.365 1.00 64.62 219 LYS A O 1
ATOM 1683 N N . ASP A 1 220 ? 16.826 -10.812 -29.352 1.00 56.06 220 ASP A N 1
ATOM 1684 C CA . ASP A 1 220 ? 16.859 -9.368 -29.166 1.00 56.06 220 ASP A CA 1
ATOM 1685 C C . ASP A 1 220 ? 17.972 -8.732 -30.003 1.00 56.06 220 ASP A C 1
ATOM 1687 O O . ASP A 1 220 ? 18.898 -9.408 -30.472 1.00 56.06 220 ASP A O 1
ATOM 1691 N N . TRP A 1 221 ? 17.850 -7.429 -30.210 1.00 55.25 221 TRP A N 1
ATOM 1692 C CA . TRP A 1 221 ? 18.849 -6.609 -30.873 1.00 55.25 221 TRP A CA 1
ATOM 1693 C C . TRP A 1 221 ? 20.102 -6.548 -30.003 1.00 55.25 221 TRP A C 1
ATOM 1695 O O . TRP A 1 221 ? 20.028 -6.574 -28.777 1.00 55.25 221 TRP A O 1
ATOM 1705 N N . ASN A 1 222 ? 21.273 -6.419 -30.626 1.00 42.66 222 ASN A N 1
ATOM 1706 C CA . ASN A 1 222 ? 22.496 -6.148 -29.876 1.00 42.66 222 ASN A CA 1
ATOM 1707 C C . ASN A 1 222 ? 22.363 -4.781 -29.176 1.00 42.66 222 ASN A C 1
ATOM 1709 O O . ASN A 1 222 ? 22.576 -3.746 -29.806 1.00 42.66 222 ASN A O 1
ATOM 1713 N N . GLY A 1 223 ? 22.007 -4.786 -27.887 1.00 43.91 223 GLY A N 1
ATOM 1714 C CA . GLY A 1 223 ? 21.949 -3.596 -27.031 1.00 43.91 223 GLY A CA 1
ATOM 1715 C C . GLY A 1 223 ? 20.571 -3.188 -26.495 1.00 43.91 223 GLY A C 1
ATOM 1716 O O . GLY A 1 223 ? 20.498 -2.128 -25.884 1.00 43.91 223 GLY A O 1
ATOM 1717 N N . ALA A 1 224 ? 19.509 -3.979 -26.689 1.00 44.91 224 ALA A N 1
ATOM 1718 C CA . ALA A 1 224 ? 18.259 -3.839 -25.931 1.00 44.91 224 ALA A CA 1
ATOM 1719 C C . ALA A 1 224 ? 18.125 -5.023 -24.948 1.00 44.91 224 ALA A C 1
ATOM 1721 O O . ALA A 1 224 ? 18.586 -6.124 -25.266 1.00 44.91 224 ALA A O 1
ATOM 1722 N N . PRO A 1 225 ? 17.579 -4.821 -23.738 1.00 50.38 225 PRO A N 1
ATOM 1723 C CA . PRO A 1 225 ? 17.503 -5.874 -22.728 1.00 50.38 225 PRO A CA 1
ATOM 1724 C C . PRO A 1 225 ? 16.585 -7.007 -23.201 1.00 50.38 225 PRO A C 1
ATOM 1726 O O . PRO A 1 225 ? 15.508 -6.714 -23.707 1.00 50.38 225 PRO A O 1
ATOM 1729 N N . ASP A 1 226 ? 16.946 -8.272 -22.915 1.00 66.12 226 ASP A N 1
ATOM 1730 C CA . ASP A 1 226 ? 16.200 -9.531 -23.178 1.00 66.12 226 ASP A CA 1
ATOM 1731 C C . ASP A 1 226 ? 14.727 -9.562 -22.686 1.00 66.12 226 ASP A C 1
ATOM 1733 O O . ASP A 1 226 ? 14.065 -10.602 -22.712 1.00 66.12 226 ASP A O 1
ATOM 1737 N N . LEU A 1 227 ? 14.179 -8.435 -22.235 1.00 68.44 227 LEU A N 1
ATOM 1738 C CA . LEU A 1 227 ? 12.790 -8.185 -21.881 1.00 68.44 227 LEU A CA 1
ATOM 1739 C C . LEU A 1 227 ? 11.808 -8.775 -22.893 1.00 68.44 227 LEU A C 1
ATOM 1741 O O . LEU A 1 227 ? 10.810 -9.383 -22.498 1.00 68.44 227 LEU A O 1
ATOM 1745 N N . LEU A 1 228 ? 12.083 -8.606 -24.187 1.00 69.31 228 LEU A N 1
ATOM 1746 C CA . LEU A 1 228 ? 11.225 -9.132 -25.242 1.00 69.31 228 LEU A CA 1
ATOM 1747 C C . LEU A 1 228 ? 11.214 -10.654 -25.259 1.00 69.31 228 LEU A C 1
ATOM 1749 O O . LEU A 1 228 ? 10.146 -11.245 -25.393 1.00 69.31 228 LEU A O 1
ATOM 1753 N N . ARG A 1 229 ? 12.371 -11.283 -25.044 1.00 74.50 229 ARG A N 1
ATOM 1754 C CA . ARG A 1 229 ? 12.492 -12.741 -24.949 1.00 74.50 229 ARG A CA 1
ATOM 1755 C C . ARG A 1 229 ? 11.798 -13.292 -23.713 1.00 74.50 229 ARG A C 1
ATOM 1757 O O . ARG A 1 229 ? 11.099 -14.293 -23.811 1.00 74.50 229 ARG A O 1
ATOM 1764 N N . ILE A 1 230 ? 11.961 -12.629 -22.568 1.00 79.56 230 ILE A N 1
ATOM 1765 C CA . ILE A 1 230 ? 11.308 -13.021 -21.311 1.00 79.56 230 ILE A CA 1
ATOM 1766 C C . ILE A 1 230 ? 9.788 -12.998 -21.500 1.00 79.56 230 ILE A C 1
ATOM 1768 O O . ILE A 1 230 ? 9.121 -13.999 -21.238 1.00 79.56 230 ILE A O 1
ATOM 1772 N N . LYS A 1 231 ? 9.250 -11.896 -22.042 1.00 75.62 231 LYS A N 1
ATOM 1773 C CA . LYS A 1 231 ? 7.818 -11.774 -22.346 1.00 75.62 231 LYS A CA 1
ATOM 1774 C C . LYS A 1 231 ? 7.375 -12.837 -23.351 1.00 75.62 231 LYS A C 1
ATOM 1776 O O . LYS A 1 231 ? 6.424 -13.561 -23.081 1.00 75.62 231 LYS A O 1
ATOM 1781 N N . ALA A 1 232 ? 8.081 -12.975 -24.472 1.00 76.44 232 ALA A N 1
ATOM 1782 C CA . ALA A 1 232 ? 7.798 -13.968 -25.507 1.00 76.44 232 ALA A CA 1
ATOM 1783 C C . ALA A 1 232 ? 7.724 -15.400 -24.950 1.00 76.44 232 ALA A C 1
ATOM 1785 O O . ALA A 1 232 ? 6.791 -16.137 -25.265 1.00 76.44 232 ALA A O 1
ATOM 1786 N N . ALA A 1 233 ? 8.664 -15.781 -24.083 1.00 82.81 233 ALA A N 1
ATOM 1787 C CA . ALA A 1 233 ? 8.692 -17.093 -23.446 1.00 82.81 233 ALA A CA 1
ATOM 1788 C C . ALA A 1 233 ? 7.515 -17.302 -22.479 1.00 82.81 233 ALA A C 1
ATOM 1790 O O . ALA A 1 233 ? 6.880 -18.357 -22.516 1.00 82.81 233 ALA A O 1
ATOM 1791 N N . GLN A 1 234 ? 7.170 -16.299 -21.660 1.00 82.81 234 GLN A N 1
ATOM 1792 C CA . GLN A 1 234 ? 5.986 -16.361 -20.789 1.00 82.81 234 GLN A CA 1
ATOM 1793 C C . GLN A 1 234 ? 4.696 -16.543 -21.602 1.00 82.81 234 GLN A C 1
ATOM 1795 O O . GLN A 1 234 ? 3.848 -17.361 -21.255 1.00 82.81 234 GLN A O 1
ATOM 1800 N N . LEU A 1 235 ? 4.581 -15.835 -22.721 1.00 77.38 235 LEU A N 1
ATOM 1801 C CA . LEU A 1 235 ? 3.414 -15.874 -23.598 1.00 77.38 235 LEU A CA 1
ATOM 1802 C C . LEU A 1 235 ? 3.301 -17.190 -24.374 1.00 77.38 235 LEU A C 1
ATOM 1804 O O . LEU A 1 235 ? 2.217 -17.764 -24.495 1.00 77.38 235 LEU A O 1
ATOM 1808 N N . ALA A 1 236 ? 4.427 -17.713 -24.861 1.00 82.12 236 ALA A N 1
ATOM 1809 C CA . ALA A 1 236 ? 4.481 -19.045 -25.447 1.00 82.12 236 ALA A CA 1
ATOM 1810 C C . ALA A 1 236 ? 4.092 -20.118 -24.415 1.00 82.12 236 ALA A C 1
ATOM 1812 O O . ALA A 1 236 ? 3.384 -21.069 -24.756 1.00 82.12 236 ALA A O 1
ATOM 1813 N N . ALA A 1 237 ? 4.490 -19.949 -23.149 1.00 88.69 237 ALA A N 1
ATOM 1814 C CA . ALA A 1 237 ? 4.072 -20.836 -22.070 1.00 88.69 237 ALA A CA 1
ATOM 1815 C C . ALA A 1 237 ? 2.555 -20.786 -21.837 1.00 88.69 237 ALA A C 1
ATOM 1817 O O . ALA A 1 237 ? 1.944 -21.843 -21.695 1.00 88.69 237 ALA A O 1
ATOM 1818 N N . ASP A 1 238 ? 1.931 -19.605 -21.874 1.00 84.44 238 ASP A N 1
ATOM 1819 C CA . ASP A 1 238 ? 0.471 -19.465 -21.753 1.00 84.44 238 ASP A CA 1
ATOM 1820 C C . ASP A 1 238 ? -0.268 -20.243 -22.860 1.00 84.44 238 ASP A C 1
ATOM 1822 O O . ASP A 1 238 ? -1.221 -20.975 -22.586 1.00 84.44 238 ASP A O 1
ATOM 1826 N N . GLN A 1 239 ? 0.213 -20.169 -24.107 1.00 82.50 239 GLN A N 1
ATOM 1827 C CA . GLN A 1 239 ? -0.327 -20.948 -25.231 1.00 82.50 239 GLN A CA 1
ATOM 1828 C C . GLN A 1 239 ? -0.130 -22.462 -25.053 1.00 82.50 239 GLN A C 1
ATOM 1830 O O . GLN A 1 239 ? -1.024 -23.240 -25.394 1.00 82.50 239 GLN A O 1
ATOM 1835 N N . CYS A 1 240 ? 1.008 -22.890 -24.496 1.00 87.06 240 CYS A N 1
ATOM 1836 C CA . CYS A 1 240 ? 1.245 -24.297 -24.161 1.00 87.06 240 CYS A CA 1
ATOM 1837 C C . CYS A 1 240 ? 0.269 -24.780 -23.075 1.00 87.06 240 CYS A C 1
ATOM 1839 O O . CYS A 1 240 ? -0.344 -25.837 -23.231 1.00 87.06 240 CYS A O 1
ATOM 1841 N N . GLU A 1 241 ? 0.036 -23.985 -22.023 1.00 87.56 241 GLU A N 1
ATOM 1842 C CA . GLU A 1 241 ? -0.936 -24.310 -20.970 1.00 87.56 241 GLU A CA 1
ATOM 1843 C C . GLU A 1 241 ? -2.366 -24.414 -21.514 1.00 87.56 241 GLU A C 1
ATOM 1845 O O . GLU A 1 241 ? -3.075 -25.354 -21.158 1.00 87.56 241 GLU A O 1
ATOM 1850 N N . MET A 1 242 ? -2.784 -23.513 -22.414 1.00 82.88 242 MET A N 1
ATOM 1851 C CA . MET A 1 242 ? -4.105 -23.586 -23.066 1.00 82.88 242 MET A CA 1
ATOM 1852 C C . MET A 1 242 ? -4.308 -24.866 -23.887 1.00 82.88 242 MET A C 1
ATOM 1854 O O . MET A 1 242 ? -5.440 -25.275 -24.144 1.00 82.88 242 MET A O 1
ATOM 1858 N N . ARG A 1 243 ? -3.216 -25.513 -24.301 1.00 85.56 243 ARG A N 1
ATOM 1859 C CA . ARG A 1 243 ? -3.221 -26.790 -25.027 1.00 85.56 243 ARG A CA 1
ATOM 1860 C C . ARG A 1 243 ? -3.043 -28.002 -24.113 1.00 85.56 243 ARG A C 1
ATOM 1862 O O . ARG A 1 243 ? -3.050 -29.124 -24.608 1.00 85.56 243 ARG A O 1
ATOM 1869 N N . GLY A 1 244 ? -2.877 -27.786 -22.808 1.00 88.50 244 GLY A N 1
ATOM 1870 C CA . GLY A 1 244 ? -2.608 -28.832 -21.822 1.00 88.50 244 GLY A CA 1
ATOM 1871 C C . GLY A 1 244 ? -1.139 -29.259 -21.718 1.00 88.50 244 GLY A C 1
ATOM 1872 O O . GLY A 1 244 ? -0.828 -30.122 -20.900 1.00 88.50 244 GLY A O 1
ATOM 1873 N N . ASP A 1 245 ? -0.218 -28.652 -22.475 1.00 92.12 245 ASP A N 1
ATOM 1874 C CA . ASP A 1 245 ? 1.219 -28.958 -22.412 1.00 92.12 245 ASP A CA 1
ATOM 1875 C C . ASP A 1 245 ? 1.905 -28.160 -21.291 1.00 92.12 245 ASP A C 1
ATOM 1877 O O . ASP A 1 245 ? 2.655 -27.200 -21.499 1.00 92.12 245 ASP A O 1
ATOM 1881 N N . THR A 1 246 ? 1.606 -28.551 -20.054 1.00 95.19 246 THR A N 1
ATOM 1882 C CA . THR A 1 246 ? 2.142 -27.891 -18.855 1.00 95.19 246 THR A CA 1
ATOM 1883 C C . THR A 1 246 ? 3.632 -28.157 -18.642 1.00 95.19 246 THR A C 1
ATOM 1885 O O . THR A 1 246 ? 4.296 -27.370 -17.972 1.00 95.19 246 THR A O 1
ATOM 1888 N N . ALA A 1 247 ? 4.184 -29.238 -19.206 1.00 95.25 247 ALA A N 1
ATOM 1889 C CA . ALA A 1 247 ? 5.609 -29.552 -19.105 1.00 95.25 247 ALA A CA 1
ATOM 1890 C C . ALA A 1 247 ? 6.445 -28.574 -19.938 1.00 95.25 247 ALA A C 1
ATOM 1892 O O . ALA A 1 247 ? 7.395 -27.975 -19.426 1.00 95.25 247 ALA A O 1
ATOM 1893 N N . ARG A 1 248 ? 6.047 -28.347 -21.196 1.00 93.12 248 ARG A N 1
ATOM 1894 C CA . ARG A 1 248 ? 6.688 -27.348 -22.054 1.00 93.12 248 ARG A CA 1
ATOM 1895 C C . ARG A 1 248 ? 6.485 -25.934 -21.522 1.00 93.12 248 ARG A C 1
ATOM 1897 O O . ARG A 1 248 ? 7.431 -25.149 -21.524 1.00 93.12 248 ARG A O 1
ATOM 1904 N N . ALA A 1 249 ? 5.290 -25.621 -21.018 1.00 93.81 249 ALA A N 1
ATOM 1905 C CA . ALA A 1 249 ? 5.027 -24.334 -20.382 1.00 93.81 249 ALA A CA 1
ATOM 1906 C C . ALA A 1 249 ? 5.971 -24.068 -19.199 1.00 93.81 249 ALA A C 1
ATOM 1908 O O . ALA A 1 249 ? 6.568 -22.994 -19.118 1.00 93.81 249 ALA A O 1
ATOM 1909 N N . LEU A 1 250 ? 6.155 -25.057 -18.316 1.00 96.69 250 LEU A N 1
ATOM 1910 C CA . LEU A 1 250 ? 7.047 -24.932 -17.165 1.00 96.69 250 LEU A CA 1
ATOM 1911 C C . LEU A 1 250 ? 8.495 -24.691 -17.606 1.00 96.69 250 LEU A C 1
ATOM 1913 O O . LEU A 1 250 ? 9.145 -23.787 -17.085 1.00 96.69 250 LEU A O 1
ATOM 1917 N N . ALA A 1 251 ? 8.981 -25.447 -18.596 1.00 94.94 251 ALA A N 1
ATOM 1918 C CA . ALA A 1 251 ? 10.331 -25.276 -19.133 1.00 94.94 251 ALA A CA 1
ATOM 1919 C C . ALA A 1 251 ? 10.557 -23.856 -19.685 1.00 94.94 251 ALA A C 1
ATOM 1921 O O . ALA A 1 251 ? 11.565 -23.228 -19.367 1.00 94.94 251 ALA A O 1
ATOM 1922 N N . LEU A 1 252 ? 9.590 -23.322 -20.441 1.00 92.19 252 LEU A N 1
ATOM 1923 C CA . LEU A 1 252 ? 9.645 -21.957 -20.972 1.00 92.19 252 LEU A CA 1
ATOM 1924 C C . LEU A 1 252 ? 9.647 -20.894 -19.863 1.00 92.19 252 LEU A C 1
ATOM 1926 O O . LEU A 1 252 ? 10.393 -19.922 -19.953 1.00 92.19 252 LEU A O 1
ATOM 1930 N N . ARG A 1 253 ? 8.849 -21.065 -18.799 1.00 93.81 253 ARG A N 1
ATOM 1931 C CA . ARG A 1 253 ? 8.812 -20.104 -17.680 1.00 93.81 253 ARG A CA 1
ATOM 1932 C C . ARG A 1 253 ? 10.075 -20.153 -16.818 1.00 93.81 253 ARG A C 1
ATOM 1934 O O . ARG A 1 253 ? 10.535 -19.102 -16.377 1.00 93.81 253 A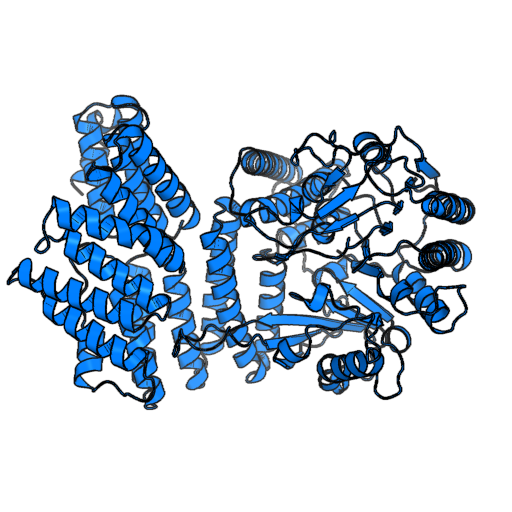RG A O 1
ATOM 1941 N N . ILE A 1 254 ? 10.661 -21.334 -16.613 1.00 95.06 254 ILE A N 1
ATOM 1942 C CA . ILE A 1 254 ? 11.956 -21.479 -15.926 1.00 95.06 254 ILE A CA 1
ATOM 1943 C C . ILE A 1 254 ? 13.059 -20.787 -16.729 1.00 95.06 254 ILE A C 1
ATOM 1945 O O . ILE A 1 254 ? 13.830 -20.016 -16.162 1.00 95.06 254 ILE A O 1
ATOM 1949 N N . ASP A 1 255 ? 13.105 -21.016 -18.041 1.00 90.75 255 ASP A N 1
ATOM 1950 C CA . ASP A 1 255 ? 14.061 -20.363 -18.936 1.00 90.75 255 ASP A CA 1
ATOM 1951 C C . ASP A 1 255 ? 13.889 -18.833 -18.926 1.00 90.75 255 ASP A C 1
ATOM 1953 O O . ASP A 1 255 ? 14.862 -18.097 -18.760 1.00 90.75 255 ASP A O 1
ATOM 1957 N N . ALA A 1 256 ? 12.646 -18.339 -18.985 1.00 88.62 256 ALA A N 1
ATOM 1958 C CA . ALA A 1 256 ? 12.343 -16.913 -18.863 1.00 88.62 256 ALA A CA 1
ATOM 1959 C C . ALA A 1 256 ? 12.838 -16.320 -17.531 1.00 88.62 256 ALA A C 1
ATOM 1961 O O . ALA A 1 256 ? 13.436 -15.242 -17.520 1.00 88.62 256 ALA A O 1
ATOM 1962 N N . TYR A 1 257 ? 12.632 -17.027 -16.414 1.00 92.88 257 TYR A N 1
ATOM 1963 C CA . TYR A 1 257 ? 13.116 -16.604 -15.099 1.00 92.88 257 TYR A CA 1
ATOM 1964 C C . TYR A 1 257 ? 14.650 -16.564 -15.034 1.00 92.88 257 TYR A C 1
ATOM 1966 O O . TYR A 1 257 ? 15.216 -15.566 -14.589 1.00 92.88 257 TYR A O 1
ATOM 1974 N N . GLN A 1 258 ? 15.331 -17.598 -15.536 1.00 90.56 258 GLN A N 1
ATOM 1975 C CA . GLN A 1 258 ? 16.798 -17.651 -15.571 1.00 90.56 258 GLN A CA 1
ATOM 1976 C C . GLN A 1 258 ? 17.392 -16.521 -16.420 1.00 90.56 258 GLN A C 1
ATOM 1978 O O . GLN A 1 258 ? 18.351 -15.874 -15.998 1.00 90.56 258 GLN A O 1
ATOM 1983 N N . ARG A 1 259 ? 16.794 -16.227 -17.581 1.00 86.38 259 ARG A N 1
ATOM 1984 C CA . ARG A 1 259 ? 17.199 -15.084 -18.417 1.00 86.38 259 ARG A CA 1
ATOM 1985 C C . ARG A 1 259 ? 16.994 -13.757 -17.695 1.00 86.38 259 ARG A C 1
ATOM 1987 O O . ARG A 1 259 ? 17.898 -12.930 -17.688 1.00 86.38 259 ARG A O 1
ATOM 1994 N N . ALA A 1 260 ? 15.853 -13.566 -17.029 1.00 86.00 260 ALA A N 1
ATOM 1995 C CA . ALA A 1 260 ? 15.597 -12.349 -16.256 1.00 86.00 260 ALA A CA 1
ATOM 1996 C C . ALA A 1 260 ? 16.675 -12.097 -15.187 1.00 86.00 260 ALA A C 1
ATOM 1998 O O . ALA A 1 260 ? 17.103 -10.958 -14.998 1.00 86.00 260 ALA A O 1
ATOM 1999 N N . GLN A 1 261 ? 17.160 -13.157 -14.532 1.00 84.94 261 GLN A N 1
ATOM 2000 C CA . GLN A 1 261 ? 18.245 -13.064 -13.552 1.00 84.94 261 GLN A CA 1
ATOM 2001 C C . GLN A 1 261 ? 19.598 -12.693 -14.175 1.00 84.94 261 GLN A C 1
ATOM 2003 O O . GLN A 1 261 ? 20.378 -11.997 -13.531 1.00 84.94 261 GLN A O 1
ATOM 2008 N N . GLN A 1 262 ? 19.882 -13.161 -15.393 1.00 82.50 262 GLN A N 1
ATOM 2009 C CA . GLN A 1 262 ? 21.143 -12.902 -16.098 1.00 82.50 262 GLN A CA 1
ATOM 2010 C C . GLN A 1 262 ? 21.203 -11.500 -16.715 1.00 82.50 262 GLN A C 1
ATOM 2012 O O . GLN A 1 262 ? 22.280 -10.911 -16.780 1.00 82.50 262 GLN A O 1
ATOM 2017 N N . THR A 1 263 ? 20.064 -10.977 -17.174 1.00 78.19 263 THR A N 1
ATOM 2018 C CA . THR A 1 263 ? 20.017 -9.746 -17.978 1.00 78.19 263 THR A CA 1
ATOM 2019 C C . THR A 1 263 ? 19.634 -8.502 -17.191 1.00 78.19 263 THR A C 1
ATOM 2021 O O . THR A 1 263 ? 19.815 -7.406 -17.691 1.00 78.19 263 THR A O 1
ATOM 2024 N N . ILE A 1 264 ? 19.067 -8.618 -15.993 1.00 76.38 264 ILE A N 1
ATOM 2025 C CA . ILE A 1 264 ? 18.656 -7.456 -15.193 1.00 76.38 264 ILE A CA 1
ATOM 2026 C C . ILE A 1 264 ? 19.207 -7.672 -13.784 1.00 76.38 264 ILE A C 1
ATOM 2028 O O . ILE A 1 264 ? 20.368 -7.391 -13.500 1.00 76.38 264 ILE A O 1
ATOM 2032 N N . ALA A 1 265 ? 18.405 -8.269 -12.918 1.00 81.50 265 ALA A N 1
ATOM 2033 C CA . ALA A 1 265 ? 18.799 -8.743 -11.611 1.00 81.50 265 ALA A CA 1
ATOM 2034 C C . ALA A 1 265 ? 17.713 -9.697 -11.127 1.00 81.50 265 ALA A C 1
ATOM 2036 O O . ALA A 1 265 ? 16.549 -9.604 -11.529 1.00 81.50 265 ALA A O 1
ATOM 2037 N N . ARG A 1 266 ? 18.070 -10.579 -10.194 1.00 84.56 266 ARG A N 1
ATOM 2038 C CA . ARG A 1 266 ? 17.083 -11.401 -9.484 1.00 84.56 266 ARG A CA 1
ATOM 2039 C C . ARG A 1 266 ? 16.042 -10.543 -8.754 1.00 84.56 266 ARG A C 1
ATOM 2041 O O . ARG A 1 266 ? 14.885 -10.930 -8.648 1.00 84.56 266 ARG A O 1
ATOM 2048 N N . GLU A 1 267 ? 16.460 -9.384 -8.265 1.00 86.56 267 GLU A N 1
ATOM 2049 C CA . GLU A 1 267 ? 15.646 -8.459 -7.488 1.00 86.56 267 GLU A CA 1
ATOM 2050 C C . GLU A 1 267 ? 15.046 -7.374 -8.389 1.00 86.56 267 GLU A C 1
ATOM 2052 O O . GLU A 1 267 ? 15.423 -6.206 -8.322 1.00 86.56 267 GLU A O 1
ATOM 2057 N N . HIS A 1 268 ? 14.149 -7.777 -9.287 1.00 88.25 268 HIS A N 1
ATOM 2058 C CA . HIS A 1 268 ? 13.501 -6.876 -10.236 1.00 88.25 268 HIS A CA 1
ATOM 2059 C C . HIS A 1 268 ? 12.053 -7.329 -10.508 1.00 88.25 268 HIS A C 1
ATOM 2061 O O . HIS A 1 268 ? 11.824 -8.536 -10.633 1.00 88.25 268 HIS A O 1
ATOM 2067 N N . PRO A 1 269 ? 11.075 -6.414 -10.693 1.00 87.69 269 PRO A N 1
ATOM 2068 C CA . PRO A 1 269 ? 9.672 -6.759 -10.954 1.00 87.69 269 PRO A CA 1
ATOM 2069 C C . PRO A 1 269 ? 9.458 -7.787 -12.071 1.00 87.69 269 PRO A C 1
ATOM 2071 O O . PRO A 1 269 ? 8.641 -8.691 -11.934 1.00 87.69 269 PRO A O 1
ATOM 2074 N N . ILE A 1 270 ? 10.235 -7.695 -13.154 1.00 85.94 270 ILE A N 1
ATOM 2075 C CA . ILE A 1 270 ? 10.212 -8.663 -14.268 1.00 85.94 270 ILE A CA 1
ATOM 2076 C C . ILE A 1 270 ? 10.592 -10.082 -13.810 1.00 85.94 270 ILE A C 1
ATOM 2078 O O . ILE A 1 270 ? 9.952 -11.050 -14.216 1.00 85.94 270 ILE A O 1
ATOM 2082 N N . ALA A 1 271 ? 11.614 -10.223 -12.961 1.00 90.69 271 ALA A N 1
ATOM 2083 C CA . ALA A 1 271 ? 12.041 -11.525 -12.454 1.00 90.69 271 ALA A CA 1
ATOM 2084 C C . ALA A 1 271 ? 10.995 -12.118 -11.497 1.00 90.69 271 ALA A C 1
ATOM 2086 O O . ALA A 1 271 ? 10.733 -13.320 -11.543 1.00 90.69 271 ALA A O 1
ATOM 2087 N N . PHE A 1 272 ? 10.353 -11.280 -10.678 1.00 92.62 272 PHE A N 1
ATOM 2088 C CA . PHE A 1 272 ? 9.255 -11.705 -9.806 1.00 92.62 272 PHE A CA 1
ATOM 2089 C C . PHE A 1 272 ? 8.045 -12.183 -10.616 1.00 92.62 272 PHE A C 1
ATOM 2091 O O . PHE A 1 272 ? 7.489 -13.239 -10.326 1.00 92.62 272 PHE A O 1
ATOM 2098 N N . ASP A 1 273 ? 7.678 -11.457 -11.673 1.00 89.06 273 ASP A N 1
ATOM 2099 C CA . ASP A 1 273 ? 6.579 -11.822 -12.571 1.00 89.06 273 ASP A CA 1
ATOM 2100 C C . ASP A 1 273 ? 6.826 -13.170 -13.281 1.00 89.06 273 ASP A C 1
ATOM 2102 O O . ASP A 1 273 ? 5.918 -14.006 -13.380 1.00 89.06 273 ASP A O 1
ATOM 2106 N N . ALA A 1 274 ? 8.071 -13.416 -13.708 1.00 91.81 274 ALA A N 1
ATOM 2107 C CA . ALA A 1 274 ? 8.503 -14.690 -14.279 1.00 91.81 274 ALA A CA 1
ATOM 2108 C C . ALA A 1 274 ? 8.440 -15.838 -13.259 1.00 91.81 274 ALA A C 1
ATOM 2110 O O . ALA A 1 274 ? 7.886 -16.897 -13.568 1.00 91.81 274 ALA A O 1
ATOM 2111 N N . LEU A 1 275 ? 8.931 -15.621 -12.033 1.00 95.69 275 LEU A N 1
ATOM 2112 C CA . LEU A 1 275 ? 8.900 -16.625 -10.966 1.00 95.69 275 LEU A CA 1
ATOM 2113 C C . LEU A 1 275 ? 7.472 -16.952 -10.508 1.00 95.69 275 LEU A C 1
ATOM 2115 O O . LEU A 1 275 ? 7.153 -18.120 -10.286 1.00 95.69 275 LEU A O 1
ATOM 2119 N N . LEU A 1 276 ? 6.587 -15.953 -10.439 1.00 95.12 276 LEU A N 1
ATOM 2120 C CA . LEU A 1 276 ? 5.162 -16.175 -10.184 1.00 95.12 276 LEU A CA 1
ATOM 2121 C C . LEU A 1 276 ? 4.544 -17.062 -11.273 1.00 95.12 276 LEU A C 1
ATOM 2123 O O . LEU A 1 276 ? 3.789 -17.982 -10.971 1.00 95.12 276 LEU A O 1
ATOM 2127 N N . GLY A 1 277 ? 4.918 -16.847 -12.539 1.00 93.75 277 GLY A N 1
ATOM 2128 C CA . GLY A 1 277 ? 4.516 -17.725 -13.635 1.00 93.75 277 GLY A CA 1
ATOM 2129 C C . GLY A 1 277 ? 4.960 -19.181 -13.431 1.00 93.75 277 GLY A C 1
ATOM 2130 O O . GLY A 1 277 ? 4.179 -20.096 -13.700 1.00 93.75 277 GLY A O 1
ATOM 2131 N N . VAL A 1 278 ? 6.186 -19.413 -12.948 1.00 97.06 278 VAL A N 1
ATOM 2132 C CA . VAL A 1 278 ? 6.673 -20.763 -12.607 1.00 97.06 278 VAL A CA 1
ATOM 2133 C C . VAL A 1 278 ? 5.787 -21.391 -11.528 1.00 97.06 278 VAL A C 1
ATOM 2135 O O . VAL A 1 278 ? 5.269 -22.488 -11.740 1.00 97.06 278 VAL A O 1
ATOM 2138 N N . ALA A 1 279 ? 5.536 -20.668 -10.430 1.00 97.06 279 ALA A N 1
ATOM 2139 C CA . ALA A 1 279 ? 4.675 -21.128 -9.338 1.00 97.06 279 ALA A CA 1
ATOM 2140 C C . ALA A 1 279 ? 3.258 -21.482 -9.814 1.00 97.06 279 ALA A C 1
ATOM 2142 O O . ALA A 1 279 ? 2.695 -22.502 -9.424 1.00 97.06 279 ALA A O 1
ATOM 2143 N N . MET A 1 280 ? 2.687 -20.675 -10.709 1.00 94.56 280 MET A N 1
ATOM 2144 C CA . MET A 1 280 ? 1.364 -20.932 -11.275 1.00 94.56 280 MET A CA 1
ATOM 2145 C C . MET A 1 280 ? 1.320 -22.210 -12.127 1.00 94.56 280 MET A C 1
ATOM 2147 O O . MET A 1 280 ? 0.340 -22.954 -12.051 1.00 94.56 280 MET A O 1
ATOM 2151 N N . THR A 1 281 ? 2.348 -22.488 -12.942 1.00 96.06 281 THR A N 1
ATOM 2152 C CA . THR A 1 281 ? 2.398 -23.749 -13.709 1.00 96.06 281 THR A CA 1
ATOM 2153 C C . THR A 1 281 ? 2.577 -24.943 -12.778 1.00 96.06 281 THR A C 1
ATOM 2155 O O . THR A 1 281 ? 1.897 -25.951 -12.958 1.00 96.06 281 THR A O 1
ATOM 2158 N N . GLN A 1 282 ? 3.445 -24.824 -11.771 1.00 97.19 282 GLN A N 1
ATOM 2159 C CA . GLN A 1 282 ? 3.647 -25.849 -10.743 1.00 97.19 282 GLN A CA 1
ATOM 2160 C C . GLN A 1 282 ? 2.346 -26.163 -9.995 1.00 97.19 282 GLN A C 1
ATOM 2162 O O . GLN A 1 282 ? 1.974 -27.330 -9.874 1.00 97.19 282 GLN A O 1
ATOM 2167 N N . MET A 1 283 ? 1.590 -25.129 -9.608 1.00 95.12 283 MET A N 1
ATOM 2168 C CA . MET A 1 283 ? 0.274 -25.278 -8.986 1.00 95.12 283 MET A CA 1
ATOM 2169 C C . MET A 1 283 ? -0.688 -26.065 -9.883 1.00 95.12 283 MET A C 1
ATOM 2171 O O . MET A 1 283 ? -1.308 -27.018 -9.423 1.00 95.12 283 MET A O 1
ATOM 2175 N N . LYS A 1 284 ? -0.787 -25.722 -11.178 1.00 93.19 284 LYS A N 1
ATOM 2176 C CA . LYS A 1 284 ? -1.642 -26.450 -12.141 1.00 93.19 284 LYS A CA 1
ATOM 2177 C C . LYS A 1 284 ? -1.253 -27.924 -12.298 1.00 93.19 284 LYS A C 1
ATOM 2179 O O . LYS A 1 284 ? -2.096 -28.737 -12.664 1.00 93.19 284 LYS A O 1
ATOM 2184 N N . ARG A 1 285 ? 0.019 -28.253 -12.072 1.00 95.12 285 ARG A N 1
ATOM 2185 C CA . ARG A 1 285 ? 0.573 -29.609 -12.177 1.00 95.12 285 ARG A CA 1
ATOM 2186 C C . ARG A 1 285 ? 0.482 -30.404 -10.872 1.00 95.12 285 ARG A C 1
ATOM 2188 O O . ARG A 1 285 ? 0.650 -31.618 -10.913 1.00 95.12 285 ARG A O 1
ATOM 2195 N N . GLY A 1 286 ? 0.223 -29.740 -9.744 1.00 94.94 286 GLY A N 1
ATOM 2196 C CA . GLY A 1 286 ? 0.302 -30.348 -8.414 1.00 94.94 286 GLY A CA 1
ATOM 2197 C C . GLY A 1 286 ? 1.742 -30.631 -7.966 1.00 94.94 286 GLY A C 1
ATOM 2198 O O . GLY A 1 286 ? 1.977 -31.580 -7.219 1.00 94.94 286 GLY A O 1
ATOM 2199 N N . ASP A 1 287 ? 2.716 -29.847 -8.442 1.00 96.56 287 ASP A N 1
ATOM 2200 C CA . ASP A 1 287 ? 4.128 -30.027 -8.087 1.00 96.56 287 ASP A CA 1
ATOM 2201 C C . ASP A 1 287 ? 4.358 -29.669 -6.596 1.00 96.56 287 ASP A C 1
ATOM 2203 O O . ASP A 1 287 ? 3.811 -28.687 -6.078 1.00 96.56 287 ASP A O 1
ATOM 2207 N N . LYS A 1 288 ? 5.196 -30.440 -5.886 1.00 95.12 288 LYS A N 1
ATOM 2208 C CA . LYS A 1 288 ? 5.435 -30.277 -4.432 1.00 95.12 288 LYS A CA 1
ATOM 2209 C C . LYS A 1 288 ? 6.189 -28.990 -4.091 1.00 95.12 288 LYS A C 1
ATOM 2211 O O . LYS A 1 288 ? 6.096 -28.481 -2.976 1.00 95.12 288 LYS A O 1
ATOM 2216 N N . GLU A 1 289 ? 6.937 -28.468 -5.053 1.00 96.06 289 GLU A N 1
ATOM 2217 C CA . GLU A 1 289 ? 7.753 -27.265 -4.947 1.00 96.06 289 GLU A CA 1
ATOM 2218 C C . GLU A 1 289 ? 6.908 -25.981 -4.928 1.00 96.06 289 GLU A C 1
ATOM 2220 O O . GLU A 1 289 ? 7.413 -24.942 -4.503 1.00 96.06 289 GLU A O 1
ATOM 2225 N N . THR A 1 290 ? 5.623 -26.048 -5.309 1.00 97.88 290 THR A N 1
ATOM 2226 C CA . THR A 1 290 ? 4.724 -24.887 -5.455 1.00 97.88 290 THR A CA 1
ATOM 2227 C C . THR A 1 290 ? 4.752 -23.956 -4.239 1.00 97.88 290 THR A C 1
ATOM 2229 O O . THR A 1 290 ? 4.957 -22.751 -4.390 1.00 97.88 290 THR A O 1
ATOM 2232 N N . LEU A 1 291 ? 4.614 -24.495 -3.018 1.00 97.69 291 LEU A N 1
ATOM 2233 C CA . LEU A 1 291 ? 4.651 -23.689 -1.791 1.00 97.69 291 LEU A CA 1
ATOM 2234 C C . LEU A 1 291 ? 6.001 -22.982 -1.604 1.00 97.69 291 LEU A C 1
ATOM 2236 O O . LEU A 1 291 ? 6.046 -21.824 -1.190 1.00 97.69 291 LEU A O 1
ATOM 2240 N N . ALA A 1 292 ? 7.105 -23.673 -1.890 1.00 98.12 292 ALA A N 1
ATOM 2241 C CA . ALA A 1 292 ? 8.438 -23.100 -1.759 1.00 98.12 292 ALA A CA 1
ATOM 2242 C C . ALA A 1 292 ? 8.643 -21.961 -2.767 1.00 98.12 292 ALA A C 1
ATOM 2244 O O . ALA A 1 292 ? 9.144 -20.905 -2.388 1.00 98.12 292 ALA A O 1
ATOM 2245 N N . THR A 1 293 ? 8.197 -22.138 -4.013 1.00 98.06 293 THR A N 1
ATOM 2246 C CA . THR A 1 293 ? 8.301 -21.117 -5.062 1.00 98.06 293 THR A CA 1
ATOM 2247 C C . THR A 1 293 ? 7.397 -19.908 -4.791 1.00 98.06 293 THR A C 1
ATOM 2249 O O . THR A 1 293 ? 7.855 -18.779 -4.957 1.00 98.06 293 THR A O 1
ATOM 2252 N N . LEU A 1 294 ? 6.166 -20.106 -4.295 1.00 97.94 294 LEU A N 1
ATOM 2253 C CA . LEU A 1 294 ? 5.274 -19.010 -3.876 1.00 97.94 294 LEU A CA 1
ATOM 2254 C C . LEU A 1 294 ? 5.870 -18.191 -2.724 1.00 97.94 294 LEU A C 1
ATOM 2256 O O . LEU A 1 294 ? 5.878 -16.962 -2.778 1.00 97.94 294 LEU A O 1
ATOM 2260 N N . LYS A 1 295 ? 6.430 -18.860 -1.708 1.00 97.38 295 LYS A N 1
ATOM 2261 C CA . LYS A 1 295 ? 7.144 -18.179 -0.618 1.00 97.38 295 LYS A CA 1
ATOM 2262 C C . LYS A 1 295 ? 8.369 -17.424 -1.129 1.00 97.38 295 LYS A C 1
ATOM 2264 O O . LYS A 1 295 ? 8.636 -16.321 -0.669 1.00 97.38 295 LYS A O 1
ATOM 2269 N N . ASP A 1 296 ? 9.115 -18.007 -2.063 1.00 96.25 296 ASP A N 1
ATOM 2270 C CA . ASP A 1 296 ? 10.330 -17.393 -2.594 1.00 96.25 296 ASP A CA 1
ATOM 2271 C C . ASP A 1 296 ? 10.024 -16.112 -3.386 1.00 96.25 296 ASP A C 1
ATOM 2273 O O . ASP A 1 296 ? 10.646 -15.077 -3.136 1.00 96.25 296 ASP A O 1
ATOM 2277 N N . VAL A 1 297 ? 9.027 -16.135 -4.282 1.00 96.19 297 VAL A N 1
ATOM 2278 C CA . VAL A 1 297 ? 8.623 -14.928 -5.026 1.00 96.19 297 VAL A CA 1
ATOM 2279 C C . VAL A 1 297 ? 8.041 -13.857 -4.106 1.00 96.19 297 VAL A C 1
ATOM 2281 O O . VAL A 1 297 ? 8.413 -12.691 -4.232 1.00 96.19 297 VAL A O 1
ATOM 2284 N N . GLU A 1 298 ? 7.198 -14.244 -3.145 1.00 95.19 298 GLU A N 1
ATOM 2285 C CA . GLU A 1 298 ? 6.601 -13.326 -2.173 1.00 95.19 298 GLU A CA 1
ATOM 2286 C C . GLU A 1 298 ? 7.672 -12.620 -1.337 1.00 95.19 298 GLU A C 1
ATOM 2288 O O . GLU A 1 298 ? 7.699 -11.392 -1.281 1.00 95.19 298 GLU A O 1
ATOM 2293 N N . GLN A 1 299 ? 8.607 -13.367 -0.750 1.00 93.81 299 GLN A N 1
ATOM 2294 C CA . GLN A 1 299 ? 9.643 -12.797 0.113 1.00 93.81 299 GLN A CA 1
ATOM 2295 C C . GLN A 1 299 ? 10.665 -11.961 -0.659 1.00 93.81 299 GLN A C 1
ATOM 2297 O O . GLN A 1 299 ? 11.142 -10.944 -0.145 1.00 93.81 299 GLN A O 1
ATOM 2302 N N . GLN A 1 300 ? 11.030 -12.375 -1.878 1.00 93.00 300 GLN A N 1
ATOM 2303 C CA . GLN A 1 300 ? 11.899 -11.573 -2.741 1.00 93.00 300 GLN A CA 1
ATOM 2304 C C . GLN A 1 300 ? 11.231 -10.242 -3.098 1.00 93.00 300 GLN A C 1
ATOM 2306 O O . GLN A 1 300 ? 11.843 -9.192 -2.899 1.00 93.00 300 GLN A O 1
ATOM 2311 N N . ALA A 1 301 ? 9.973 -10.279 -3.548 1.00 92.94 301 ALA A N 1
ATOM 2312 C CA . ALA A 1 301 ? 9.207 -9.084 -3.882 1.00 92.94 301 ALA A CA 1
ATOM 2313 C C . ALA A 1 301 ? 9.015 -8.167 -2.664 1.00 92.94 301 ALA A C 1
ATOM 2315 O O . ALA A 1 301 ? 9.186 -6.954 -2.778 1.00 92.94 301 ALA A O 1
ATOM 2316 N N . PHE A 1 302 ? 8.727 -8.730 -1.488 1.00 91.00 302 PHE A N 1
ATOM 2317 C CA . PHE A 1 302 ? 8.522 -7.960 -0.264 1.00 91.00 302 PHE A CA 1
ATOM 2318 C C . PHE A 1 302 ? 9.795 -7.235 0.190 1.00 91.00 302 PHE A C 1
ATOM 2320 O O . PHE A 1 302 ? 9.782 -6.019 0.380 1.00 91.00 302 PHE A O 1
ATOM 2327 N N . ARG A 1 303 ? 10.928 -7.948 0.298 1.00 89.06 303 ARG A N 1
ATOM 2328 C CA . ARG A 1 303 ? 12.218 -7.332 0.672 1.00 89.06 303 ARG A CA 1
ATOM 2329 C C . ARG A 1 303 ? 12.649 -6.266 -0.326 1.00 89.06 303 ARG A C 1
ATOM 2331 O O . ARG A 1 303 ? 13.163 -5.219 0.065 1.00 89.06 303 ARG A O 1
ATOM 2338 N N . TRP A 1 304 ? 12.427 -6.529 -1.610 1.00 89.75 304 TRP A N 1
ATOM 2339 C CA . TRP A 1 304 ? 12.701 -5.565 -2.662 1.00 89.75 304 TRP A CA 1
ATOM 2340 C C . TRP A 1 304 ? 11.858 -4.303 -2.513 1.00 89.75 304 TRP A C 1
ATOM 2342 O O . TRP A 1 304 ? 12.400 -3.204 -2.542 1.00 89.75 304 TRP A O 1
ATOM 2352 N N . MET A 1 305 ? 10.552 -4.450 -2.284 1.00 87.06 305 MET A N 1
ATOM 2353 C CA . MET A 1 305 ? 9.651 -3.325 -2.045 1.00 87.06 305 MET A CA 1
ATOM 2354 C C . MET A 1 305 ? 10.090 -2.500 -0.831 1.00 87.06 305 MET A C 1
ATOM 2356 O O . MET A 1 305 ? 10.173 -1.276 -0.946 1.00 87.06 305 MET A O 1
ATOM 2360 N N . LEU A 1 306 ? 10.423 -3.145 0.295 1.00 82.50 306 LEU A N 1
ATOM 2361 C CA . LEU A 1 306 ? 10.888 -2.441 1.495 1.00 82.50 306 LEU A CA 1
ATOM 2362 C C . LEU A 1 306 ? 12.136 -1.611 1.213 1.00 82.50 306 LEU A C 1
ATOM 2364 O O . LEU A 1 306 ? 12.254 -0.487 1.697 1.00 82.50 306 LEU A O 1
ATOM 2368 N N . ARG A 1 307 ? 13.051 -2.134 0.392 1.00 84.94 307 ARG A N 1
ATOM 2369 C CA . ARG A 1 307 ? 14.212 -1.373 -0.055 1.00 84.94 307 ARG A CA 1
ATOM 2370 C C . ARG A 1 307 ? 13.804 -0.241 -0.993 1.00 84.94 307 ARG A C 1
ATOM 2372 O O . ARG A 1 307 ? 14.110 0.908 -0.709 1.00 84.94 307 ARG A O 1
ATOM 2379 N N . GLU A 1 308 ? 13.138 -0.521 -2.105 1.00 84.31 308 GLU A N 1
ATOM 2380 C CA . GLU A 1 308 ? 12.936 0.478 -3.160 1.00 84.31 308 GLU A CA 1
ATOM 2381 C C . GLU A 1 308 ? 11.952 1.574 -2.757 1.00 84.31 308 GLU A C 1
ATOM 2383 O O . GLU A 1 308 ? 12.256 2.761 -2.890 1.00 84.31 308 GLU A O 1
ATOM 2388 N N . VAL A 1 309 ? 10.798 1.196 -2.207 1.00 75.19 309 VAL A N 1
ATOM 2389 C CA . VAL A 1 309 ? 9.809 2.165 -1.730 1.00 75.19 309 VAL A CA 1
ATOM 2390 C C . VAL A 1 309 ? 10.274 2.768 -0.413 1.00 75.19 309 VAL A C 1
ATOM 2392 O O . VAL A 1 309 ? 10.221 3.979 -0.264 1.00 75.19 309 VAL A O 1
ATOM 2395 N N . GLY A 1 310 ? 10.798 1.964 0.513 1.00 72.19 310 GLY A N 1
ATOM 2396 C CA . GLY A 1 310 ? 11.215 2.447 1.829 1.00 72.19 310 GLY A CA 1
ATOM 2397 C C . GLY A 1 310 ? 12.529 3.233 1.854 1.00 72.19 310 GLY A C 1
ATOM 2398 O O . GLY A 1 310 ? 12.808 3.857 2.869 1.00 72.19 310 GLY A O 1
ATOM 2399 N N . THR A 1 311 ? 13.342 3.266 0.792 1.00 73.38 311 THR A N 1
ATOM 2400 C CA . THR A 1 311 ? 14.593 4.062 0.781 1.00 73.38 311 THR A CA 1
ATOM 2401 C C . THR A 1 311 ? 14.660 5.104 -0.325 1.00 73.38 311 THR A C 1
ATOM 2403 O O . THR A 1 311 ? 15.152 6.204 -0.082 1.00 73.38 311 THR A O 1
ATOM 2406 N N . ALA A 1 312 ? 14.169 4.776 -1.521 1.00 76.75 312 ALA A N 1
ATOM 2407 C CA . ALA A 1 312 ? 14.352 5.596 -2.710 1.00 76.75 312 ALA A CA 1
ATOM 2408 C C . ALA A 1 312 ? 13.054 6.201 -3.247 1.00 76.75 312 ALA A C 1
ATOM 2410 O O . ALA A 1 312 ? 13.156 7.078 -4.091 1.00 76.75 312 ALA A O 1
ATOM 2411 N N . GLY A 1 313 ? 11.877 5.779 -2.764 1.00 80.25 313 GLY A N 1
ATOM 2412 C CA . GLY A 1 313 ? 10.582 6.444 -2.956 1.00 80.25 313 GLY A CA 1
ATOM 2413 C C . GLY A 1 313 ? 10.281 6.890 -4.390 1.00 80.25 313 GLY A C 1
ATOM 2414 O O . GLY A 1 313 ? 10.635 7.994 -4.798 1.00 80.25 313 GLY A O 1
ATOM 2415 N N . ASN A 1 314 ? 9.566 6.066 -5.154 1.00 84.44 314 ASN A N 1
ATOM 2416 C CA . ASN A 1 314 ? 9.079 6.433 -6.483 1.00 84.44 314 ASN A CA 1
ATOM 2417 C C . ASN A 1 314 ? 7.626 5.978 -6.657 1.00 84.44 314 ASN A C 1
ATOM 2419 O O . ASN A 1 314 ? 7.281 4.830 -6.360 1.00 84.44 314 ASN A O 1
ATOM 2423 N N . ARG A 1 315 ? 6.776 6.881 -7.162 1.00 80.06 315 ARG A N 1
ATOM 2424 C CA . ARG A 1 315 ? 5.332 6.644 -7.297 1.00 80.06 315 ARG A CA 1
ATOM 2425 C C . ARG A 1 315 ? 5.035 5.444 -8.189 1.00 80.06 315 ARG A C 1
ATOM 2427 O O . ARG A 1 315 ? 4.222 4.597 -7.826 1.00 80.06 315 ARG A O 1
ATOM 2434 N N . TYR A 1 316 ? 5.684 5.397 -9.348 1.00 84.44 316 TYR A N 1
ATOM 2435 C CA . TYR A 1 316 ? 5.475 4.359 -10.344 1.00 84.44 316 TYR A CA 1
ATOM 2436 C C . TYR A 1 316 ? 5.888 3.008 -9.775 1.00 84.44 316 TYR A C 1
ATOM 2438 O O . TYR A 1 316 ? 5.089 2.080 -9.807 1.00 84.44 316 TYR A O 1
ATOM 2446 N N . VAL A 1 317 ? 7.056 2.925 -9.130 1.00 86.31 317 VAL A N 1
ATOM 2447 C CA . VAL A 1 317 ? 7.511 1.697 -8.457 1.00 86.31 317 VAL A CA 1
ATOM 2448 C C . VAL A 1 317 ? 6.530 1.233 -7.380 1.00 86.31 317 VAL A C 1
ATOM 2450 O O . VAL A 1 317 ? 6.205 0.048 -7.335 1.00 86.31 317 VAL A O 1
ATOM 2453 N N . ALA A 1 318 ? 6.013 2.140 -6.546 1.00 80.88 318 ALA A N 1
ATOM 2454 C CA . ALA A 1 318 ? 5.027 1.790 -5.524 1.00 80.88 318 ALA A CA 1
ATOM 2455 C C . ALA A 1 318 ? 3.723 1.238 -6.137 1.00 80.88 318 ALA A C 1
ATOM 2457 O O . ALA A 1 318 ? 3.209 0.217 -5.683 1.00 80.88 318 ALA A O 1
ATOM 2458 N N . GLU A 1 319 ? 3.214 1.863 -7.206 1.00 80.31 319 GLU A N 1
ATOM 2459 C CA . GLU A 1 319 ? 2.031 1.382 -7.936 1.00 80.31 319 GLU A CA 1
ATOM 2460 C C . GLU A 1 319 ? 2.269 0.002 -8.572 1.00 80.31 319 GLU A C 1
ATOM 2462 O O . GLU A 1 319 ? 1.399 -0.870 -8.522 1.00 80.31 319 GLU A O 1
ATOM 2467 N N . THR A 1 320 ? 3.451 -0.225 -9.142 1.00 84.12 320 THR A N 1
ATOM 2468 C CA . THR A 1 320 ? 3.855 -1.519 -9.711 1.00 84.12 320 THR A CA 1
ATOM 2469 C C . THR A 1 320 ? 3.929 -2.594 -8.648 1.00 84.12 320 THR A C 1
ATOM 2471 O O . THR A 1 320 ? 3.451 -3.706 -8.871 1.00 84.12 320 THR A O 1
ATOM 2474 N N . MET A 1 321 ? 4.498 -2.262 -7.488 1.00 84.81 321 MET A N 1
ATOM 2475 C CA . MET A 1 321 ? 4.617 -3.209 -6.391 1.00 84.81 321 MET A CA 1
ATOM 2476 C C . MET A 1 321 ? 3.284 -3.583 -5.795 1.00 84.81 321 MET A C 1
ATOM 2478 O O . MET A 1 321 ? 3.097 -4.762 -5.515 1.00 84.81 321 MET A O 1
ATOM 2482 N N . ARG A 1 322 ? 2.341 -2.644 -5.679 1.00 82.50 322 ARG A N 1
ATOM 2483 C CA . ARG A 1 322 ? 0.988 -3.003 -5.256 1.00 82.50 322 ARG A CA 1
ATOM 2484 C C . ARG A 1 322 ? 0.356 -4.003 -6.222 1.00 82.50 322 ARG A C 1
ATOM 2486 O O . ARG A 1 322 ? -0.070 -5.064 -5.787 1.00 82.50 322 ARG A O 1
ATOM 2493 N N . LYS A 1 323 ? 0.403 -3.723 -7.531 1.00 83.06 323 LYS A N 1
ATOM 2494 C CA . LYS A 1 323 ? -0.139 -4.625 -8.567 1.00 83.06 323 LYS A CA 1
ATOM 2495 C C . LYS A 1 323 ? 0.505 -6.016 -8.525 1.00 83.06 323 LYS A C 1
ATOM 2497 O O . LYS A 1 323 ? -0.182 -7.017 -8.690 1.00 83.06 323 LYS A O 1
ATOM 2502 N N . LEU A 1 324 ? 1.824 -6.083 -8.343 1.00 86.56 324 LEU A N 1
ATOM 2503 C CA . LEU A 1 324 ? 2.543 -7.353 -8.276 1.00 86.56 324 LEU A CA 1
ATOM 2504 C C . LEU A 1 324 ? 2.240 -8.114 -6.977 1.00 86.56 324 LEU A C 1
ATOM 2506 O O . LEU A 1 324 ? 2.073 -9.328 -7.019 1.00 86.56 324 LEU A O 1
ATOM 2510 N N . ALA A 1 325 ? 2.158 -7.417 -5.843 1.00 88.62 325 ALA A N 1
ATOM 2511 C CA . ALA A 1 325 ? 1.768 -8.008 -4.569 1.00 88.62 325 ALA A CA 1
ATOM 2512 C C . ALA A 1 325 ? 0.358 -8.600 -4.643 1.00 88.62 325 ALA A C 1
ATOM 2514 O O . ALA A 1 325 ? 0.158 -9.726 -4.198 1.00 88.62 325 ALA A O 1
ATOM 2515 N N . ASP A 1 326 ? -0.583 -7.885 -5.269 1.00 88.31 326 ASP A N 1
ATOM 2516 C CA . ASP A 1 326 ? -1.942 -8.373 -5.507 1.00 88.31 326 ASP A CA 1
ATOM 2517 C C . ASP A 1 326 ? -1.932 -9.671 -6.322 1.00 88.31 326 ASP A C 1
ATOM 2519 O O . ASP A 1 326 ? -2.514 -10.659 -5.881 1.00 88.31 326 ASP A O 1
ATOM 2523 N N . ASP A 1 327 ? -1.198 -9.719 -7.442 1.00 89.50 327 ASP A N 1
ATOM 2524 C CA . ASP A 1 327 ? -1.094 -10.933 -8.264 1.00 89.50 327 ASP A CA 1
ATOM 2525 C C . ASP A 1 327 ? -0.465 -12.110 -7.489 1.00 89.50 327 ASP A C 1
ATOM 2527 O O . ASP A 1 327 ? -0.945 -13.243 -7.585 1.00 89.50 327 ASP A O 1
ATOM 2531 N N . ILE A 1 328 ? 0.606 -11.858 -6.721 1.00 93.56 328 ILE A N 1
ATOM 2532 C CA . ILE A 1 328 ? 1.287 -12.883 -5.912 1.00 93.56 328 ILE A CA 1
ATOM 2533 C C . ILE A 1 328 ? 0.344 -13.419 -4.834 1.00 93.56 328 ILE A C 1
ATOM 2535 O O . ILE A 1 328 ? 0.186 -14.634 -4.706 1.00 93.56 328 I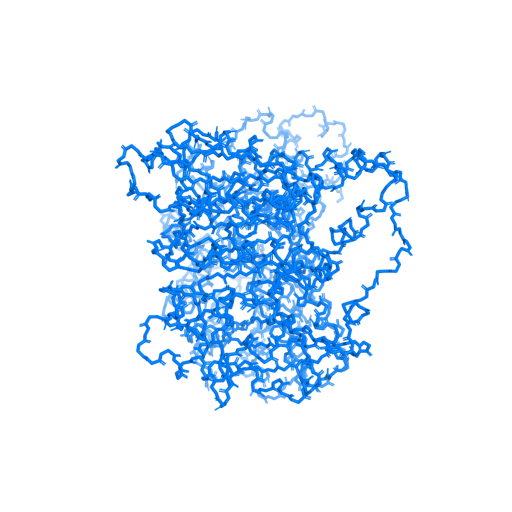LE A O 1
ATOM 2539 N N . LEU A 1 329 ? -0.277 -12.532 -4.055 1.00 93.50 329 LEU A N 1
ATOM 2540 C CA . LEU A 1 329 ? -1.125 -12.912 -2.927 1.00 93.50 329 LEU A CA 1
ATOM 2541 C C . LEU A 1 329 ? -2.437 -13.538 -3.397 1.00 93.50 329 LEU A C 1
ATOM 2543 O O . LEU A 1 329 ? -2.905 -14.483 -2.770 1.00 93.50 329 LEU A O 1
ATOM 2547 N N . TYR A 1 330 ? -2.977 -13.111 -4.538 1.00 92.94 330 TYR A N 1
ATOM 2548 C CA . TYR A 1 330 ? -4.130 -13.755 -5.158 1.00 92.94 330 TYR A CA 1
ATOM 2549 C C . TYR A 1 330 ? -3.844 -15.226 -5.492 1.00 92.94 330 TYR A C 1
ATOM 2551 O O . TYR A 1 330 ? -4.603 -16.123 -5.109 1.00 92.94 330 TYR A O 1
ATOM 2559 N N . GLU A 1 331 ? -2.734 -15.501 -6.186 1.00 93.50 331 GLU A N 1
ATOM 2560 C CA . GLU A 1 331 ? -2.359 -16.873 -6.550 1.00 93.50 331 GLU A CA 1
ATOM 2561 C C . GLU A 1 331 ? -1.948 -17.698 -5.325 1.00 93.50 331 GLU A C 1
ATOM 2563 O O . GLU A 1 331 ? -2.302 -18.875 -5.228 1.00 93.50 331 GLU A O 1
ATOM 2568 N N . PHE A 1 332 ? -1.281 -17.083 -4.346 1.00 95.94 332 PHE A N 1
ATOM 2569 C CA . PHE A 1 332 ? -0.934 -17.755 -3.098 1.00 95.94 332 PHE A CA 1
ATOM 2570 C C . PHE A 1 332 ? -2.188 -18.117 -2.285 1.00 95.94 332 PHE A C 1
ATOM 2572 O O . PHE A 1 332 ? -2.318 -19.255 -1.835 1.00 95.94 332 PHE A O 1
ATOM 2579 N N . GLY A 1 333 ? -3.163 -17.214 -2.174 1.00 94.56 333 GLY A N 1
ATOM 2580 C CA . GLY A 1 333 ? -4.443 -17.488 -1.521 1.00 94.56 333 GLY A CA 1
ATOM 2581 C C . GLY A 1 333 ? -5.214 -18.613 -2.216 1.00 94.56 333 GLY A C 1
ATOM 2582 O O . GLY A 1 333 ? -5.707 -19.528 -1.558 1.00 94.56 333 GLY A O 1
ATOM 2583 N N . ARG A 1 334 ? -5.248 -18.623 -3.558 1.00 93.25 334 ARG A N 1
ATOM 2584 C CA . ARG A 1 334 ? -5.837 -19.729 -4.340 1.00 93.25 334 ARG A CA 1
ATOM 2585 C C . ARG A 1 334 ? -5.169 -21.072 -4.070 1.00 93.25 334 ARG A C 1
ATOM 2587 O O . ARG A 1 334 ? -5.867 -22.085 -4.013 1.00 93.25 334 ARG A O 1
ATOM 2594 N N . TYR A 1 335 ? -3.845 -21.091 -3.941 1.00 96.00 335 TYR A N 1
ATOM 2595 C CA . TYR A 1 335 ? -3.111 -22.298 -3.575 1.00 96.00 335 TYR A CA 1
ATOM 2596 C C . TYR A 1 335 ? -3.437 -22.730 -2.139 1.00 96.00 335 TYR A C 1
ATOM 2598 O O . TYR A 1 335 ? -3.763 -23.889 -1.912 1.00 96.00 335 TYR A O 1
ATOM 2606 N N . ALA A 1 336 ? -3.446 -21.800 -1.180 1.00 95.69 336 ALA A N 1
ATOM 2607 C CA . ALA A 1 336 ? -3.735 -22.090 0.225 1.00 95.69 336 ALA A CA 1
ATOM 2608 C C . ALA A 1 336 ? -5.172 -22.582 0.480 1.00 95.69 336 ALA A C 1
ATOM 2610 O O . ALA A 1 336 ? -5.395 -23.354 1.410 1.00 95.69 336 ALA A O 1
ATOM 2611 N N . LEU A 1 337 ? -6.137 -22.192 -0.361 1.00 93.94 337 LEU A N 1
ATOM 2612 C CA . LEU A 1 337 ? -7.498 -22.747 -0.354 1.00 93.94 337 LEU A CA 1
ATOM 2613 C C . LEU A 1 337 ? -7.545 -24.221 -0.798 1.00 93.94 337 LEU A C 1
ATOM 2615 O O . LEU A 1 337 ? -8.426 -24.957 -0.360 1.00 93.94 337 LEU A O 1
ATOM 2619 N N . GLN A 1 338 ? -6.625 -24.647 -1.671 1.00 94.12 338 GLN A N 1
ATOM 2620 C CA . GLN A 1 338 ? -6.518 -26.032 -2.152 1.00 94.12 338 GLN A CA 1
ATOM 2621 C C . GLN A 1 338 ? -5.648 -26.893 -1.228 1.00 94.12 338 GLN A C 1
ATOM 2623 O O . GLN A 1 338 ? -5.941 -28.068 -1.030 1.00 94.12 338 GLN A O 1
ATOM 2628 N N . GLU A 1 339 ? -4.610 -26.295 -0.638 1.00 95.06 339 GLU A N 1
ATOM 2629 C CA . GLU A 1 339 ? -3.613 -26.947 0.209 1.00 95.06 339 GLU A CA 1
ATOM 2630 C C . GLU A 1 339 ? -3.583 -26.295 1.605 1.00 95.06 339 GLU A C 1
ATOM 2632 O O . GLU A 1 339 ? -2.788 -25.380 1.848 1.00 95.06 339 GLU A O 1
ATOM 2637 N N . PRO A 1 340 ? -4.399 -26.764 2.571 1.00 89.88 340 PRO A N 1
ATOM 2638 C CA . PRO A 1 340 ? -4.517 -26.139 3.894 1.00 89.88 340 PRO A CA 1
ATOM 2639 C C . PRO A 1 340 ? -3.203 -26.038 4.682 1.00 89.88 340 PRO A C 1
ATOM 2641 O O . PRO A 1 340 ? -3.058 -25.168 5.538 1.00 89.88 340 PRO A O 1
ATOM 2644 N N . ALA A 1 341 ? -2.209 -26.882 4.381 1.00 92.19 341 ALA A N 1
ATOM 2645 C CA . ALA A 1 341 ? -0.871 -26.791 4.972 1.00 92.19 341 ALA A CA 1
ATOM 2646 C C . ALA A 1 341 ? -0.148 -25.468 4.637 1.00 92.19 341 ALA A C 1
ATOM 2648 O O . ALA A 1 341 ? 0.774 -25.069 5.350 1.00 92.19 341 ALA A O 1
ATOM 2649 N N . ALA A 1 342 ? -0.569 -24.770 3.579 1.00 95.94 342 ALA A N 1
ATOM 2650 C CA . ALA A 1 342 ? -0.050 -23.464 3.190 1.00 95.94 342 ALA A CA 1
ATOM 2651 C C . ALA A 1 342 ? -0.749 -22.284 3.893 1.00 95.94 342 ALA A C 1
ATOM 2653 O O . ALA A 1 342 ? -0.259 -21.158 3.790 1.00 95.94 342 ALA A O 1
ATOM 2654 N N . ALA A 1 343 ? -1.844 -22.514 4.632 1.00 94.38 343 ALA A N 1
ATOM 2655 C CA . ALA A 1 343 ? -2.657 -21.449 5.227 1.00 94.38 343 ALA A CA 1
ATOM 2656 C C . ALA A 1 343 ? -1.866 -20.544 6.185 1.00 94.38 343 ALA A C 1
ATOM 2658 O O . ALA A 1 343 ? -2.007 -19.326 6.121 1.00 94.38 343 ALA A O 1
ATOM 2659 N N . GLN A 1 344 ? -0.974 -21.111 7.009 1.00 94.75 344 GLN A N 1
ATOM 2660 C CA . GLN A 1 344 ? -0.099 -20.316 7.882 1.00 94.75 344 GLN A CA 1
ATOM 2661 C C . GLN A 1 344 ? 0.838 -19.413 7.070 1.00 94.75 344 GLN A C 1
ATOM 2663 O O . GLN A 1 344 ? 0.942 -18.224 7.340 1.00 94.75 344 GLN A O 1
ATOM 2668 N N . ALA A 1 345 ? 1.501 -19.965 6.048 1.00 95.50 345 ALA A N 1
ATOM 2669 C CA . ALA A 1 345 ? 2.447 -19.200 5.239 1.00 95.50 345 ALA A CA 1
ATOM 2670 C C . ALA A 1 345 ? 1.756 -18.056 4.478 1.00 95.50 345 ALA A C 1
ATOM 2672 O O . ALA A 1 345 ? 2.346 -16.987 4.315 1.00 95.50 345 ALA A O 1
ATOM 2673 N N . TYR A 1 346 ? 0.510 -18.278 4.050 1.00 95.38 346 TYR A N 1
ATOM 2674 C CA . TYR A 1 346 ? -0.329 -17.252 3.445 1.00 95.38 346 TYR A CA 1
ATOM 2675 C C . TYR A 1 346 ? -0.761 -16.178 4.455 1.00 95.38 346 TYR A C 1
ATOM 2677 O O . TYR A 1 346 ? -0.610 -14.993 4.169 1.00 95.38 346 TYR A O 1
ATOM 2685 N N . ALA A 1 347 ? -1.216 -16.569 5.650 1.00 93.81 347 ALA A N 1
ATOM 2686 C CA . ALA A 1 347 ? -1.569 -15.641 6.728 1.00 93.81 347 ALA A CA 1
ATOM 2687 C C . ALA A 1 347 ? -0.394 -14.717 7.098 1.00 93.81 347 ALA A C 1
ATOM 2689 O O . ALA A 1 347 ? -0.551 -13.497 7.210 1.00 93.81 347 ALA A O 1
ATOM 2690 N N . ASP A 1 348 ? 0.809 -15.288 7.203 1.00 91.38 348 ASP A N 1
ATOM 2691 C CA . ASP A 1 348 ? 2.024 -14.526 7.480 1.00 91.38 348 ASP A CA 1
ATOM 2692 C C . ASP A 1 348 ? 2.344 -13.544 6.336 1.00 91.38 348 ASP A C 1
ATOM 2694 O O . ASP A 1 348 ? 2.816 -12.433 6.587 1.00 91.38 348 ASP A O 1
ATOM 2698 N N . ALA A 1 349 ? 2.107 -13.941 5.077 1.00 92.31 349 ALA A N 1
ATOM 2699 C CA . ALA A 1 349 ? 2.291 -13.072 3.915 1.00 92.31 349 ALA A CA 1
ATOM 2700 C C . ALA A 1 349 ? 1.295 -11.903 3.931 1.00 92.31 349 ALA A C 1
ATOM 2702 O O . ALA A 1 349 ? 1.719 -10.751 3.871 1.00 92.31 349 ALA A O 1
ATOM 2703 N N . VAL A 1 350 ? -0.003 -12.169 4.105 1.00 90.19 350 VAL A N 1
ATOM 2704 C CA . VAL A 1 350 ? -1.044 -11.130 4.215 1.00 90.19 350 VAL A CA 1
ATOM 2705 C C . VAL A 1 350 ? -0.682 -10.104 5.293 1.00 90.19 350 VAL A C 1
ATOM 2707 O O . VAL A 1 350 ? -0.675 -8.901 5.025 1.00 90.19 350 VAL A O 1
ATOM 2710 N N . THR A 1 351 ? -0.267 -10.569 6.474 1.00 86.38 351 THR A N 1
ATOM 2711 C CA . THR A 1 351 ? 0.138 -9.689 7.583 1.00 86.38 351 THR A CA 1
ATOM 2712 C C . THR A 1 351 ? 1.325 -8.790 7.205 1.00 86.38 351 THR A C 1
ATOM 2714 O O . THR A 1 351 ? 1.303 -7.581 7.466 1.00 86.38 351 THR A O 1
ATOM 2717 N N . ARG A 1 352 ? 2.362 -9.346 6.556 1.00 87.12 352 ARG A N 1
ATOM 2718 C CA . ARG A 1 352 ? 3.532 -8.576 6.087 1.00 87.12 352 ARG A CA 1
ATOM 2719 C C . ARG A 1 352 ? 3.142 -7.501 5.081 1.00 87.12 352 ARG A C 1
ATOM 2721 O O . ARG A 1 352 ? 3.525 -6.347 5.248 1.00 87.12 352 ARG A O 1
ATOM 2728 N N . TRP A 1 353 ? 2.366 -7.855 4.059 1.00 86.06 353 TRP A N 1
ATOM 2729 C CA . TRP A 1 353 ? 2.001 -6.928 2.982 1.00 86.06 353 TRP A CA 1
ATOM 2730 C C . TRP A 1 353 ? 0.991 -5.859 3.411 1.00 86.06 353 TRP A C 1
ATOM 2732 O O . TRP A 1 353 ? 1.002 -4.759 2.864 1.00 86.06 353 TRP A O 1
ATOM 2742 N N . LYS A 1 354 ? 0.158 -6.128 4.420 1.00 82.25 354 LYS A N 1
ATOM 2743 C CA . LYS A 1 354 ? -0.716 -5.110 5.022 1.00 82.25 354 LYS A CA 1
ATOM 2744 C C . LYS A 1 354 ? 0.034 -4.092 5.875 1.00 82.25 354 LYS A C 1
ATOM 2746 O O . LYS A 1 354 ? -0.338 -2.921 5.923 1.00 82.25 354 LYS A O 1
ATOM 2751 N N . THR A 1 355 ? 1.069 -4.528 6.590 1.00 77.25 355 THR A N 1
ATOM 2752 C CA . THR A 1 355 ? 1.837 -3.647 7.485 1.00 77.25 355 THR A CA 1
ATOM 2753 C C . THR A 1 355 ? 3.001 -2.955 6.782 1.00 77.25 355 THR A C 1
ATOM 2755 O O . THR A 1 355 ? 3.383 -1.853 7.186 1.00 77.25 355 THR A O 1
ATOM 2758 N N . MET A 1 356 ? 3.529 -3.589 5.731 1.00 78.44 356 MET A N 1
ATOM 2759 C CA . MET A 1 356 ? 4.804 -3.287 5.077 1.00 78.44 356 MET A CA 1
ATOM 2760 C C . MET A 1 356 ? 5.955 -3.213 6.077 1.00 78.44 356 MET A C 1
ATOM 2762 O O . MET A 1 356 ? 6.761 -2.285 6.070 1.00 78.44 356 MET A O 1
ATOM 2766 N N . GLU A 1 357 ? 6.012 -4.206 6.962 1.00 76.94 357 GLU A N 1
ATOM 2767 C CA . GLU A 1 357 ? 7.070 -4.376 7.954 1.00 76.94 357 GLU A CA 1
ATOM 2768 C C . GLU A 1 357 ? 7.731 -5.750 7.795 1.00 76.94 357 GLU A C 1
ATOM 2770 O O . GLU A 1 357 ? 7.059 -6.764 7.610 1.00 76.94 357 GLU A O 1
ATOM 2775 N N . ASP A 1 358 ? 9.054 -5.807 7.932 1.00 68.88 358 ASP A N 1
ATOM 2776 C CA . ASP A 1 358 ? 9.832 -7.052 8.036 1.00 68.88 358 ASP A CA 1
ATOM 2777 C C . ASP A 1 358 ? 9.892 -7.606 9.471 1.00 68.88 358 ASP A C 1
ATOM 2779 O O . ASP A 1 358 ? 10.667 -8.513 9.771 1.00 68.88 358 ASP A O 1
ATOM 2783 N N . GLY A 1 359 ? 9.053 -7.074 10.362 1.00 72.75 359 GLY A N 1
ATOM 2784 C CA . GLY A 1 359 ? 8.948 -7.491 11.755 1.00 72.75 359 GLY A CA 1
ATOM 2785 C C . GLY A 1 359 ? 9.911 -6.786 12.712 1.00 72.75 359 GLY A C 1
ATOM 2786 O O . GLY A 1 359 ? 9.672 -6.855 13.916 1.00 72.75 359 GLY A O 1
ATOM 2787 N N . GLU A 1 360 ? 10.931 -6.047 12.247 1.00 77.38 360 GLU A N 1
ATOM 2788 C CA . GLU A 1 360 ? 11.809 -5.275 13.149 1.00 77.38 360 GLU A CA 1
ATOM 2789 C C . GLU A 1 360 ? 11.018 -4.215 13.923 1.00 77.38 360 GLU A C 1
ATOM 2791 O O . GLU A 1 360 ? 11.173 -4.045 15.136 1.00 77.38 360 GLU A O 1
ATOM 2796 N N . ARG A 1 361 ? 10.125 -3.513 13.218 1.00 81.31 361 ARG A N 1
ATOM 2797 C CA . ARG A 1 361 ? 9.283 -2.462 13.791 1.00 81.31 361 ARG A CA 1
ATOM 2798 C C . ARG A 1 361 ? 8.217 -3.049 14.728 1.00 81.31 361 ARG A C 1
ATOM 2800 O O . ARG A 1 361 ? 8.039 -2.513 15.823 1.00 81.31 361 ARG A O 1
ATOM 2807 N N . THR A 1 362 ? 7.607 -4.185 14.383 1.00 78.62 362 THR A N 1
ATOM 2808 C CA . THR A 1 362 ? 6.749 -4.965 15.294 1.00 78.62 362 THR A CA 1
ATOM 2809 C C . THR A 1 362 ? 7.513 -5.402 16.549 1.00 78.62 362 THR A C 1
ATOM 2811 O O . THR A 1 362 ? 7.039 -5.170 17.660 1.00 78.62 362 THR A O 1
ATOM 2814 N N . LEU A 1 363 ? 8.720 -5.963 16.413 1.00 80.81 363 LEU A N 1
ATOM 2815 C CA . LEU A 1 363 ? 9.553 -6.384 17.544 1.00 80.81 363 LEU A CA 1
ATOM 2816 C C . LEU A 1 363 ? 9.888 -5.203 18.460 1.00 80.81 363 LEU A C 1
ATOM 2818 O O . LEU A 1 363 ? 9.750 -5.314 19.680 1.00 80.81 363 LEU A O 1
ATOM 2822 N N . LEU A 1 364 ? 10.287 -4.062 17.891 1.00 85.38 364 LEU A N 1
ATOM 2823 C CA . LEU A 1 364 ? 10.564 -2.854 18.666 1.00 85.38 364 LEU A CA 1
ATOM 2824 C C . LEU A 1 364 ? 9.311 -2.376 19.411 1.00 85.38 364 LEU A C 1
ATOM 2826 O O . LEU A 1 364 ? 9.405 -2.027 20.585 1.00 85.38 364 LEU A O 1
ATOM 2830 N N . ARG A 1 365 ? 8.130 -2.434 18.782 1.00 85.56 365 ARG A N 1
ATOM 2831 C CA . ARG A 1 365 ? 6.846 -2.069 19.407 1.00 85.56 365 ARG A CA 1
ATOM 2832 C C . ARG A 1 365 ? 6.498 -3.003 20.570 1.00 85.56 365 ARG A C 1
ATOM 2834 O O . ARG A 1 365 ? 6.156 -2.530 21.647 1.00 85.56 365 ARG A O 1
ATOM 2841 N N . LEU A 1 366 ? 6.682 -4.314 20.398 1.00 81.56 366 LEU A N 1
ATOM 2842 C CA . LEU A 1 366 ? 6.410 -5.334 21.424 1.00 81.56 366 LEU A CA 1
ATOM 2843 C C . LEU A 1 366 ? 7.389 -5.304 22.602 1.00 81.56 366 LEU A C 1
ATOM 2845 O O . LEU A 1 366 ? 7.084 -5.810 23.685 1.00 81.56 366 LEU A O 1
ATOM 2849 N N . THR A 1 367 ? 8.580 -4.748 22.396 1.00 83.75 367 THR A N 1
ATOM 2850 C CA . THR A 1 367 ? 9.647 -4.735 23.404 1.00 83.75 367 THR A CA 1
ATOM 2851 C C . THR A 1 367 ? 9.861 -3.366 24.032 1.00 83.75 367 THR A C 1
ATOM 2853 O O . THR A 1 367 ? 10.542 -3.293 25.054 1.00 83.75 367 THR A O 1
ATOM 2856 N N . VAL A 1 368 ? 9.235 -2.306 23.498 1.00 87.00 368 VAL A N 1
ATOM 2857 C CA . VAL A 1 368 ? 9.484 -0.918 23.909 1.00 87.00 368 VAL A CA 1
ATOM 2858 C C . VAL A 1 368 ? 9.323 -0.719 25.411 1.00 87.00 368 VAL A C 1
ATOM 2860 O O . VAL A 1 368 ? 10.212 -0.172 26.050 1.00 87.00 368 VAL A O 1
ATOM 2863 N N . ASP A 1 369 ? 8.260 -1.244 26.020 1.00 82.06 369 ASP A N 1
ATOM 2864 C CA . ASP A 1 369 ? 7.998 -1.029 27.447 1.00 82.06 369 ASP A CA 1
ATOM 2865 C C . ASP A 1 369 ? 8.929 -1.838 28.367 1.00 82.06 369 ASP A C 1
ATOM 2867 O O . ASP A 1 369 ? 9.024 -1.548 29.560 1.00 82.06 369 ASP A O 1
ATOM 2871 N N . ARG A 1 370 ? 9.670 -2.805 27.808 1.00 82.75 370 ARG A N 1
ATOM 2872 C CA . ARG A 1 370 ? 10.684 -3.616 28.504 1.00 82.75 370 ARG A CA 1
ATOM 2873 C C . ARG A 1 370 ? 12.097 -3.036 28.385 1.00 82.75 370 ARG A C 1
ATOM 2875 O O . ARG A 1 370 ? 13.034 -3.616 28.931 1.00 82.75 370 ARG A O 1
ATOM 2882 N N . LEU A 1 371 ? 12.265 -1.928 27.661 1.00 84.69 371 LEU A N 1
ATOM 2883 C CA . LEU A 1 371 ? 13.549 -1.242 27.532 1.00 84.69 371 LEU A CA 1
ATOM 2884 C C . LEU A 1 371 ? 13.988 -0.644 28.884 1.00 84.69 371 LEU A C 1
ATOM 2886 O O . LEU A 1 371 ? 13.137 -0.282 29.702 1.00 84.69 371 LEU A O 1
ATOM 2890 N N . PRO A 1 372 ? 15.307 -0.551 29.134 1.00 82.75 372 PRO A N 1
ATOM 2891 C CA . PRO A 1 372 ? 15.871 -0.406 30.480 1.00 82.75 372 PRO A CA 1
ATOM 2892 C C . PRO A 1 372 ? 15.525 0.907 31.192 1.00 82.75 372 PRO A C 1
ATOM 2894 O O . PRO A 1 372 ? 15.482 0.937 32.419 1.00 82.75 372 PRO A O 1
ATOM 2897 N N . ASP A 1 373 ? 15.288 1.983 30.444 1.00 89.06 373 ASP A N 1
ATOM 2898 C CA . ASP A 1 373 ? 15.058 3.322 30.983 1.00 89.06 373 ASP A CA 1
ATOM 2899 C C . ASP A 1 373 ? 14.150 4.153 30.063 1.00 89.06 373 ASP A C 1
ATOM 2901 O O . ASP A 1 373 ? 14.020 3.877 28.865 1.00 89.06 373 ASP A O 1
ATOM 2905 N N . ASP A 1 374 ? 13.530 5.198 30.613 1.00 89.44 374 ASP A N 1
ATOM 2906 C CA . ASP A 1 374 ? 12.552 6.022 29.894 1.00 89.44 374 ASP A CA 1
ATOM 2907 C C . ASP A 1 374 ? 13.154 6.811 28.725 1.00 89.44 374 ASP A C 1
ATOM 2909 O O . ASP A 1 374 ? 12.463 7.064 27.733 1.00 89.44 374 ASP A O 1
ATOM 2913 N N . ALA A 1 375 ? 14.444 7.158 28.779 1.00 91.00 375 ALA A N 1
ATOM 2914 C CA . ALA A 1 375 ? 15.104 7.839 27.670 1.00 91.00 375 ALA A CA 1
ATOM 2915 C C . ALA A 1 375 ? 15.294 6.890 26.475 1.00 91.00 375 ALA A C 1
ATOM 2917 O O . ALA A 1 375 ? 15.099 7.299 25.326 1.00 91.00 375 ALA A O 1
ATOM 2918 N N . THR A 1 376 ? 15.614 5.620 26.733 1.00 90.88 376 THR A N 1
ATOM 2919 C CA . THR A 1 376 ? 15.677 4.559 25.719 1.00 90.88 376 THR A CA 1
ATOM 2920 C C . THR A 1 376 ? 14.287 4.243 25.159 1.00 90.88 376 THR A C 1
ATOM 2922 O O . THR A 1 376 ? 14.134 4.161 23.939 1.00 90.88 376 THR A O 1
ATOM 2925 N N . LYS A 1 377 ? 13.247 4.175 26.006 1.00 90.56 377 LYS A N 1
ATOM 2926 C CA . LYS A 1 377 ? 11.844 4.019 25.565 1.00 90.56 377 LYS A CA 1
ATOM 2927 C C . LYS A 1 377 ? 11.402 5.156 24.648 1.00 90.56 377 LYS A C 1
ATOM 2929 O O . LYS A 1 377 ? 10.869 4.903 23.570 1.00 90.56 377 LYS A O 1
ATOM 2934 N N . LYS A 1 378 ? 11.659 6.408 25.042 1.00 90.94 378 LYS A N 1
ATOM 2935 C CA . LYS A 1 378 ? 11.329 7.595 24.239 1.00 90.94 378 LYS A CA 1
ATOM 2936 C C . LYS A 1 378 ? 12.026 7.560 22.880 1.00 90.94 378 LYS A C 1
ATOM 2938 O O . LYS A 1 378 ? 11.410 7.857 21.860 1.00 90.94 378 LYS A O 1
ATOM 2943 N N . LEU A 1 379 ? 13.293 7.151 22.853 1.00 92.38 379 LEU A N 1
ATOM 2944 C CA . LEU A 1 379 ? 14.055 7.030 21.615 1.00 92.38 379 LEU A CA 1
ATOM 2945 C C . LEU A 1 379 ? 13.520 5.918 20.703 1.00 92.38 379 LEU A C 1
ATOM 2947 O O . LEU A 1 379 ? 13.380 6.138 19.503 1.00 92.38 379 LEU A O 1
ATOM 2951 N N . ALA A 1 380 ? 13.155 4.764 21.261 1.00 91.62 380 ALA A N 1
ATOM 2952 C CA . ALA A 1 380 ? 12.514 3.684 20.517 1.00 91.62 380 ALA A CA 1
ATOM 2953 C C . ALA A 1 380 ? 11.156 4.104 19.931 1.00 91.62 380 ALA A C 1
ATOM 2955 O O . ALA A 1 380 ? 10.916 3.883 18.746 1.00 91.62 380 ALA A O 1
ATOM 2956 N N . ARG A 1 381 ? 10.302 4.791 20.705 1.00 91.00 381 ARG A N 1
ATOM 2957 C CA . ARG A 1 381 ? 9.037 5.363 20.200 1.00 91.00 381 ARG A CA 1
ATOM 2958 C C . ARG A 1 381 ? 9.275 6.383 19.086 1.00 91.00 381 ARG A C 1
ATOM 2960 O O . ARG A 1 381 ? 8.573 6.365 18.081 1.00 91.00 381 ARG A O 1
ATOM 2967 N N . ASN A 1 382 ? 10.317 7.206 19.211 1.00 92.94 382 ASN A N 1
ATOM 2968 C CA . ASN A 1 382 ? 10.713 8.138 18.159 1.00 92.94 382 ASN A CA 1
ATOM 2969 C C . ASN A 1 382 ? 11.140 7.414 16.867 1.00 92.94 382 ASN A C 1
ATOM 2971 O O . ASN A 1 382 ? 10.737 7.818 15.781 1.00 92.94 382 ASN A O 1
ATOM 2975 N N . VAL A 1 383 ? 11.905 6.320 16.974 1.00 92.75 383 VAL A N 1
ATOM 2976 C CA . VAL A 1 383 ? 12.273 5.475 15.822 1.00 92.75 383 VAL A CA 1
ATOM 2977 C C . VAL A 1 383 ? 11.035 4.851 15.171 1.00 92.75 383 VAL A C 1
ATOM 2979 O O . VAL A 1 383 ? 10.932 4.872 13.946 1.00 92.75 383 VAL A O 1
ATOM 2982 N N . LEU A 1 384 ? 10.085 4.336 15.963 1.00 89.69 384 LEU A N 1
ATOM 2983 C CA . LEU A 1 384 ? 8.823 3.784 15.455 1.00 89.69 384 LEU A CA 1
ATOM 2984 C C . LEU A 1 384 ? 8.036 4.831 14.653 1.00 89.69 384 LEU A C 1
ATOM 2986 O O . LEU A 1 384 ? 7.647 4.554 13.518 1.00 89.69 384 LEU A O 1
ATOM 2990 N N . ARG A 1 385 ? 7.869 6.039 15.208 1.00 91.31 385 ARG A N 1
ATOM 2991 C CA . ARG A 1 385 ? 7.164 7.153 14.556 1.00 91.31 385 ARG A CA 1
ATOM 2992 C C . ARG A 1 385 ? 7.855 7.589 13.266 1.00 91.31 385 ARG A C 1
ATOM 2994 O O . ARG A 1 385 ? 7.226 7.594 12.214 1.00 91.31 385 ARG A O 1
ATOM 3001 N N . LEU A 1 386 ? 9.155 7.890 13.317 1.00 92.06 386 LEU A N 1
ATOM 3002 C CA . LEU A 1 386 ? 9.934 8.308 12.142 1.00 92.06 386 LEU A CA 1
ATOM 3003 C C . LEU A 1 386 ? 9.940 7.236 11.039 1.00 92.06 386 LEU A C 1
ATOM 3005 O O . LEU A 1 386 ? 9.895 7.561 9.857 1.00 92.06 386 LEU A O 1
ATOM 3009 N N . SER A 1 387 ? 9.945 5.952 11.410 1.00 88.88 387 SER A N 1
ATOM 3010 C CA . SER A 1 387 ? 9.826 4.851 10.450 1.00 88.88 387 SER A CA 1
ATOM 3011 C C . SER A 1 387 ? 8.438 4.782 9.801 1.00 88.88 387 SER A C 1
ATOM 3013 O O . SER A 1 387 ? 8.346 4.480 8.614 1.00 88.88 387 SER A O 1
ATOM 3015 N N . GLY A 1 388 ? 7.365 5.070 10.545 1.00 87.06 388 GLY A N 1
ATOM 3016 C CA . GLY A 1 388 ? 6.019 5.219 9.980 1.00 87.06 388 GLY A CA 1
ATOM 3017 C C . GLY A 1 388 ? 5.931 6.389 8.998 1.00 87.06 388 GLY A C 1
ATOM 3018 O O . GLY A 1 388 ? 5.449 6.227 7.881 1.00 87.06 388 GLY A O 1
ATOM 3019 N N . GLN A 1 389 ? 6.495 7.542 9.366 1.00 87.56 389 GLN A N 1
ATOM 3020 C CA . GLN A 1 389 ? 6.557 8.720 8.493 1.00 87.56 389 GLN A CA 1
ATOM 3021 C C . GLN A 1 389 ? 7.336 8.450 7.205 1.00 87.56 389 GLN A C 1
ATOM 3023 O O . GLN A 1 389 ? 6.886 8.823 6.127 1.00 87.56 389 GLN A O 1
ATOM 3028 N N . GLN A 1 390 ? 8.484 7.772 7.298 1.00 86.50 390 GLN A N 1
ATOM 3029 C CA . GLN A 1 390 ? 9.269 7.354 6.136 1.00 86.50 390 GLN A CA 1
ATOM 3030 C C . GLN A 1 390 ? 8.425 6.521 5.161 1.00 86.50 390 GLN A C 1
ATOM 3032 O O . GLN A 1 390 ? 8.442 6.784 3.959 1.00 86.50 390 GLN A O 1
ATOM 3037 N N . GLN A 1 391 ? 7.685 5.531 5.667 1.00 81.88 391 GLN A N 1
ATOM 3038 C CA . GLN A 1 391 ? 6.835 4.669 4.843 1.00 81.88 391 GLN A CA 1
ATOM 3039 C C . GLN A 1 391 ? 5.758 5.471 4.102 1.00 81.88 391 GLN A C 1
ATOM 3041 O O . GLN A 1 391 ? 5.563 5.275 2.898 1.00 81.88 391 GLN A O 1
ATOM 3046 N N . GLU A 1 392 ? 5.089 6.402 4.783 1.00 81.50 392 GLU A N 1
ATOM 3047 C CA . GLU A 1 392 ? 4.064 7.230 4.145 1.00 81.50 392 GLU A CA 1
ATOM 3048 C C . GLU A 1 392 ? 4.675 8.218 3.147 1.00 81.50 392 GLU A C 1
ATOM 3050 O O . GLU A 1 392 ? 4.274 8.251 1.982 1.00 81.50 392 GLU A O 1
ATOM 3055 N N . LEU A 1 393 ? 5.710 8.964 3.531 1.00 80.06 393 LEU A N 1
ATOM 3056 C CA . LEU A 1 393 ? 6.322 9.966 2.657 1.00 80.06 393 LEU A CA 1
ATOM 3057 C C . LEU A 1 393 ? 6.888 9.350 1.378 1.00 80.06 393 LEU A C 1
ATOM 3059 O O . LEU A 1 393 ? 6.645 9.867 0.289 1.00 80.06 393 LEU A O 1
ATOM 3063 N N . LEU A 1 394 ? 7.577 8.213 1.467 1.00 76.44 394 LEU A N 1
ATOM 3064 C CA . LEU A 1 394 ? 8.199 7.616 0.287 1.00 76.44 394 LEU A CA 1
ATOM 3065 C C . LEU A 1 394 ? 7.210 6.880 -0.620 1.00 76.44 394 LEU A C 1
ATOM 3067 O O . LEU A 1 394 ? 7.427 6.794 -1.830 1.00 76.44 394 LEU A O 1
ATOM 3071 N N . SER A 1 395 ? 6.087 6.412 -0.078 1.00 68.94 395 SER A N 1
ATOM 3072 C CA . SER A 1 395 ? 5.016 5.824 -0.886 1.00 68.94 395 SER A CA 1
ATOM 3073 C C . SER A 1 395 ? 4.149 6.854 -1.613 1.00 68.94 395 SER A C 1
ATOM 3075 O O . SER A 1 395 ? 3.457 6.492 -2.568 1.00 68.94 395 SER A O 1
ATOM 3077 N N . SER A 1 396 ? 4.234 8.137 -1.233 1.00 66.75 396 SER A N 1
ATOM 3078 C CA . SER A 1 396 ? 3.682 9.246 -2.032 1.00 66.75 396 SER A CA 1
ATOM 3079 C C . SER A 1 396 ? 4.369 9.353 -3.402 1.00 66.75 396 SER A C 1
ATOM 3081 O O . SER A 1 396 ? 3.781 9.821 -4.380 1.00 66.75 396 SER A O 1
ATOM 3083 N N . GLY A 1 397 ? 5.621 8.878 -3.473 1.00 63.09 397 GLY A N 1
ATOM 3084 C CA . GLY A 1 397 ? 6.470 8.928 -4.651 1.00 63.09 397 GLY A CA 1
ATOM 3085 C C . GLY A 1 397 ? 7.121 10.281 -4.923 1.00 63.09 397 GLY A C 1
ATOM 3086 O O . GLY A 1 397 ? 7.674 10.456 -6.006 1.00 63.09 397 GLY A O 1
ATOM 3087 N N . LYS A 1 398 ? 7.066 11.218 -3.968 1.00 64.06 398 LYS A N 1
ATOM 3088 C CA . LYS A 1 398 ? 7.788 12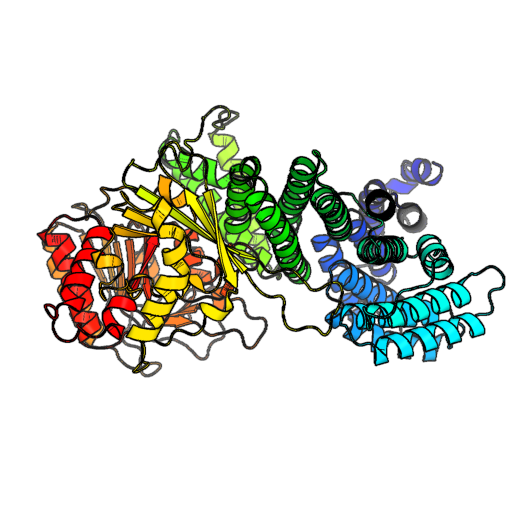.492 -4.013 1.00 64.06 398 LYS A CA 1
ATOM 3089 C C . LYS A 1 398 ? 8.840 12.517 -2.902 1.00 64.06 398 LYS A C 1
ATOM 3091 O O . LYS A 1 398 ? 8.496 12.576 -1.728 1.00 64.06 398 LYS A O 1
ATOM 3096 N N . ILE A 1 399 ? 10.122 12.489 -3.272 1.00 69.81 399 ILE A N 1
ATOM 3097 C CA . ILE A 1 399 ? 11.216 12.792 -2.336 1.00 69.81 399 ILE A CA 1
ATOM 3098 C C . ILE A 1 399 ? 11.516 14.284 -2.415 1.00 69.81 399 ILE A C 1
ATOM 3100 O O . ILE A 1 399 ? 12.320 14.736 -3.234 1.00 69.81 399 ILE A O 1
ATOM 3104 N N . ASP A 1 400 ? 10.861 15.046 -1.555 1.00 73.75 400 ASP A N 1
ATOM 3105 C CA . ASP A 1 400 ? 11.188 16.437 -1.269 1.00 73.75 400 ASP A CA 1
ATOM 3106 C C . ASP A 1 400 ? 12.111 16.555 -0.044 1.00 73.75 400 ASP A C 1
ATOM 3108 O O . ASP A 1 400 ? 12.586 15.562 0.518 1.00 73.75 400 ASP A O 1
ATOM 3112 N N . ASP A 1 401 ? 12.437 17.791 0.332 1.00 78.50 401 ASP A N 1
ATOM 3113 C CA . ASP A 1 401 ? 13.332 18.086 1.458 1.00 78.50 401 ASP A CA 1
ATOM 3114 C C . ASP A 1 401 ? 12.800 17.534 2.782 1.00 78.50 401 ASP A C 1
ATOM 3116 O O . ASP A 1 401 ? 13.564 17.118 3.650 1.00 78.50 401 ASP A O 1
ATOM 3120 N N . ASP A 1 402 ? 11.486 17.425 2.881 1.00 75.06 402 ASP A N 1
ATOM 3121 C CA . ASP A 1 402 ? 10.782 16.840 4.001 1.00 75.06 402 ASP A CA 1
ATOM 3122 C C . ASP A 1 402 ? 11.047 15.339 4.162 1.00 75.06 402 ASP A C 1
ATOM 3124 O O . ASP A 1 402 ? 11.406 14.873 5.248 1.00 75.06 402 ASP A O 1
ATOM 3128 N N . ALA A 1 403 ? 10.894 14.568 3.080 1.00 81.69 403 ALA A N 1
ATOM 3129 C CA . ALA A 1 403 ? 11.239 13.150 3.085 1.00 81.69 403 ALA A CA 1
ATOM 3130 C C . ALA A 1 403 ? 12.717 12.950 3.463 1.00 81.69 403 ALA A C 1
ATOM 3132 O O . ALA A 1 403 ? 13.039 12.067 4.260 1.00 81.69 403 ALA A O 1
ATOM 3133 N N . ARG A 1 404 ? 13.614 13.813 2.962 1.00 85.06 404 ARG A N 1
ATOM 3134 C CA . ARG A 1 404 ? 15.046 13.788 3.313 1.00 85.06 404 ARG A CA 1
ATOM 3135 C C . ARG A 1 404 ? 15.282 14.079 4.795 1.00 85.06 404 ARG A C 1
ATOM 3137 O O . ARG A 1 404 ? 16.046 13.360 5.434 1.00 85.06 404 ARG A O 1
ATOM 3144 N N . GLN A 1 405 ? 14.592 15.068 5.359 1.00 87.88 405 GLN A N 1
ATOM 3145 C CA . GLN A 1 405 ? 14.707 15.409 6.776 1.00 87.88 405 GLN A CA 1
ATOM 3146 C C . GLN A 1 405 ? 14.275 14.245 7.677 1.00 87.88 405 GLN A C 1
ATOM 3148 O O . GLN A 1 405 ? 14.985 13.915 8.629 1.00 87.88 405 GLN A O 1
ATOM 3153 N N . VAL A 1 406 ? 13.149 13.591 7.371 1.00 89.06 406 VAL A N 1
ATOM 3154 C CA . VAL A 1 406 ? 12.678 12.416 8.128 1.00 89.06 406 VAL A CA 1
ATOM 3155 C C . VAL A 1 406 ? 13.678 11.264 8.030 1.00 89.06 406 VAL A C 1
ATOM 3157 O O . VAL A 1 406 ? 13.972 10.623 9.041 1.00 89.06 406 VAL A O 1
ATOM 3160 N N . LEU A 1 407 ? 14.256 11.024 6.849 1.00 88.44 407 LEU A N 1
ATOM 3161 C CA . LEU A 1 407 ? 15.289 10.003 6.655 1.00 88.44 407 LEU A CA 1
ATOM 3162 C C . LEU A 1 407 ? 16.542 10.270 7.503 1.00 88.44 407 LEU A C 1
ATOM 3164 O O . LEU A 1 407 ? 17.043 9.354 8.166 1.00 88.44 407 LEU A O 1
ATOM 3168 N N . ASP A 1 408 ? 17.022 11.513 7.541 1.00 90.81 408 ASP A N 1
ATOM 3169 C CA . ASP A 1 408 ? 18.185 11.903 8.347 1.00 90.81 408 ASP A CA 1
ATOM 3170 C C . ASP A 1 408 ? 17.904 11.808 9.854 1.00 90.81 408 ASP A C 1
ATOM 3172 O O . ASP A 1 408 ? 18.727 11.290 10.624 1.00 90.81 408 ASP A O 1
ATOM 3176 N N . GLN A 1 409 ? 16.718 12.246 10.286 1.00 93.25 409 GLN A N 1
ATOM 3177 C CA . GLN A 1 409 ? 16.268 12.108 11.671 1.00 93.25 409 GLN A CA 1
ATOM 3178 C C . GLN A 1 409 ? 16.160 10.639 12.078 1.00 93.25 409 GLN A C 1
ATOM 3180 O O . GLN A 1 409 ? 16.640 10.264 13.150 1.00 93.25 409 GLN A O 1
ATOM 3185 N N . LEU A 1 410 ? 15.582 9.790 11.223 1.00 92.25 410 LEU A N 1
ATOM 3186 C CA . LEU A 1 410 ? 15.451 8.360 11.482 1.00 92.25 410 LEU A CA 1
ATOM 3187 C C . LEU A 1 410 ? 16.816 7.686 11.589 1.00 92.25 410 LEU A C 1
ATOM 3189 O O . LEU A 1 410 ? 17.046 6.909 12.518 1.00 92.25 410 LEU A O 1
ATOM 3193 N N . LYS A 1 411 ? 17.735 7.995 10.669 1.00 92.25 411 LYS A N 1
ATOM 3194 C CA . LYS A 1 411 ? 19.110 7.486 10.705 1.00 92.25 411 LYS A CA 1
ATOM 3195 C C . LYS A 1 411 ? 19.790 7.852 12.024 1.00 92.25 411 LYS A C 1
ATOM 3197 O O . LYS A 1 411 ? 20.338 6.976 12.692 1.00 92.25 411 LYS A O 1
ATOM 3202 N N . THR A 1 412 ? 19.696 9.118 12.422 1.00 95.00 412 THR A N 1
ATOM 3203 C CA . THR A 1 412 ? 20.263 9.621 13.682 1.00 95.00 412 THR A CA 1
ATOM 3204 C C . THR A 1 412 ? 19.630 8.933 14.895 1.00 95.00 412 THR A C 1
ATOM 3206 O O . THR A 1 412 ? 20.337 8.470 15.791 1.00 95.00 412 THR A O 1
ATOM 3209 N N . ALA A 1 413 ? 18.301 8.796 14.916 1.00 93.62 413 ALA A N 1
ATOM 3210 C CA . ALA A 1 413 ? 17.571 8.151 16.004 1.00 93.62 413 ALA A CA 1
ATOM 3211 C C . ALA A 1 413 ? 17.914 6.657 16.133 1.00 93.62 413 ALA A C 1
ATOM 3213 O O . ALA A 1 413 ? 18.121 6.176 17.247 1.00 93.62 413 ALA A O 1
ATOM 3214 N N . ARG A 1 414 ? 18.046 5.934 15.011 1.00 91.69 414 ARG A N 1
ATOM 3215 C CA . ARG A 1 414 ? 18.486 4.528 14.988 1.00 91.69 414 ARG A CA 1
ATOM 3216 C C . ARG A 1 414 ? 19.905 4.368 15.526 1.00 91.69 414 ARG A C 1
ATOM 3218 O O . ARG A 1 414 ? 20.136 3.483 16.343 1.00 91.69 414 ARG A O 1
ATOM 3225 N N . GLN A 1 415 ? 20.835 5.235 15.124 1.00 92.06 415 GLN A N 1
ATOM 3226 C CA . GLN A 1 415 ? 22.211 5.219 15.635 1.00 92.06 415 GLN A CA 1
ATOM 3227 C C . GLN A 1 415 ? 22.260 5.480 17.144 1.00 92.06 415 GLN A C 1
ATOM 3229 O O . GLN A 1 415 ? 22.938 4.759 17.873 1.00 92.06 415 GLN A O 1
ATOM 3234 N N . ALA A 1 416 ? 21.500 6.464 17.629 1.00 92.62 416 ALA A N 1
ATOM 3235 C CA . ALA A 1 416 ? 21.407 6.751 19.055 1.00 92.62 416 ALA A CA 1
ATOM 3236 C C . ALA A 1 416 ? 20.766 5.590 19.840 1.00 92.62 416 ALA A C 1
ATOM 3238 O O . ALA A 1 416 ? 21.203 5.285 20.952 1.00 92.62 416 ALA A O 1
ATOM 3239 N N . LEU A 1 417 ? 19.748 4.928 19.271 1.00 90.62 417 LEU A N 1
ATOM 3240 C CA . LEU A 1 417 ? 19.097 3.777 19.897 1.00 90.62 417 LEU A CA 1
ATOM 3241 C C . LEU A 1 417 ? 20.073 2.606 19.996 1.00 90.62 417 LEU A C 1
ATOM 3243 O O . LEU A 1 417 ? 20.246 2.049 21.077 1.00 90.62 417 LEU A O 1
ATOM 3247 N N . ALA A 1 418 ? 20.763 2.291 18.899 1.00 87.19 418 ALA A N 1
ATOM 3248 C CA . ALA A 1 418 ? 21.789 1.256 18.863 1.00 87.19 418 ALA A CA 1
ATOM 3249 C C . ALA A 1 418 ? 22.918 1.538 19.867 1.00 87.19 418 ALA A C 1
ATOM 3251 O O . ALA A 1 418 ? 23.313 0.641 20.603 1.00 87.19 418 ALA A O 1
ATOM 3252 N N . ALA A 1 419 ? 23.382 2.788 19.983 1.00 89.75 419 ALA A N 1
ATOM 3253 C CA . ALA A 1 419 ? 24.409 3.165 20.956 1.00 89.75 419 ALA A CA 1
ATOM 3254 C C . ALA A 1 419 ? 23.971 2.944 22.417 1.00 89.75 419 ALA A C 1
ATOM 3256 O O . ALA A 1 419 ? 24.796 2.593 23.258 1.00 89.75 419 ALA A O 1
ATOM 3257 N N . ARG A 1 420 ? 22.679 3.124 22.727 1.00 88.50 420 ARG A N 1
ATOM 3258 C CA . ARG A 1 420 ? 22.126 2.866 24.068 1.00 88.50 420 ARG A CA 1
ATOM 3259 C C . ARG A 1 420 ? 21.874 1.390 24.346 1.00 88.50 420 ARG A C 1
ATOM 3261 O O . ARG A 1 420 ? 22.085 0.943 25.470 1.00 88.50 420 ARG A O 1
ATOM 3268 N N . MET A 1 421 ? 21.417 0.642 23.346 1.00 82.31 421 MET A N 1
ATOM 3269 C CA . MET A 1 421 ? 21.148 -0.789 23.502 1.00 82.31 421 MET A CA 1
ATOM 3270 C C . MET A 1 421 ? 22.425 -1.643 23.419 1.00 82.31 421 MET A C 1
ATOM 3272 O O . MET A 1 421 ? 22.469 -2.726 24.003 1.00 82.31 421 MET A O 1
ATOM 3276 N N . GLY A 1 422 ? 23.472 -1.173 22.730 1.00 73.31 422 GLY A N 1
ATOM 3277 C CA . GLY A 1 422 ? 24.623 -1.995 22.340 1.00 73.31 422 GLY A CA 1
ATOM 3278 C C . GLY A 1 422 ? 24.189 -3.197 21.488 1.00 73.31 422 GLY A C 1
ATOM 3279 O O . GLY A 1 422 ? 23.140 -3.162 20.848 1.00 73.31 422 GLY A O 1
ATOM 3280 N N . ASP A 1 423 ? 24.927 -4.307 21.565 1.00 60.81 423 ASP A N 1
ATOM 3281 C CA . ASP A 1 423 ? 24.549 -5.588 20.932 1.00 60.81 423 ASP A CA 1
ATOM 3282 C C . ASP A 1 423 ? 23.351 -6.287 21.616 1.00 60.81 423 ASP A C 1
ATOM 3284 O O . ASP A 1 423 ? 22.984 -7.408 21.265 1.00 60.81 423 ASP A O 1
ATOM 3288 N N . LYS A 1 424 ? 22.712 -5.647 22.606 1.00 57.88 424 LYS A N 1
ATOM 3289 C CA . LYS A 1 424 ? 21.581 -6.201 23.370 1.00 57.88 424 LYS A CA 1
ATOM 3290 C C . LYS A 1 424 ? 20.226 -5.917 22.719 1.00 57.88 424 LYS A C 1
ATOM 3292 O O . LYS A 1 424 ? 19.228 -5.764 23.427 1.00 57.88 424 LYS A O 1
ATOM 3297 N N . ALA A 1 425 ? 20.156 -5.850 21.388 1.00 56.53 425 ALA A N 1
ATOM 3298 C CA . ALA A 1 425 ? 18.865 -6.029 20.731 1.00 56.53 425 ALA A CA 1
ATOM 3299 C C . ALA A 1 425 ? 18.267 -7.366 21.220 1.00 56.53 425 ALA A C 1
ATOM 3301 O O . ALA A 1 425 ? 19.029 -8.294 21.509 1.00 56.53 425 ALA A O 1
ATOM 3302 N N . PRO A 1 426 ? 16.940 -7.494 21.373 1.00 56.69 426 PRO A N 1
ATOM 3303 C CA . PRO A 1 426 ? 16.319 -8.703 21.907 1.00 56.69 426 PRO A CA 1
ATOM 3304 C C . PRO A 1 426 ? 16.395 -9.868 20.898 1.00 56.69 426 PRO A C 1
ATOM 3306 O O . PRO A 1 426 ? 15.384 -10.341 20.396 1.00 56.69 426 PRO A O 1
ATOM 3309 N N . GLY A 1 427 ? 17.604 -10.354 20.605 1.00 51.66 427 GLY A N 1
ATOM 3310 C CA . GLY A 1 427 ? 17.903 -11.351 19.575 1.00 51.66 427 GLY A CA 1
ATOM 3311 C C . GLY A 1 427 ? 17.406 -12.764 19.884 1.00 51.66 427 GLY A C 1
ATOM 3312 O O . GLY A 1 427 ? 17.551 -13.640 19.047 1.00 51.66 427 GLY A O 1
ATOM 3313 N N . ASN A 1 428 ? 16.797 -12.984 21.054 1.00 54.06 428 ASN A N 1
ATOM 3314 C CA . ASN A 1 428 ? 16.278 -14.283 21.495 1.00 54.06 428 ASN A CA 1
ATOM 3315 C C . ASN A 1 428 ? 14.861 -14.208 22.095 1.00 54.06 428 ASN A C 1
ATOM 3317 O O . ASN A 1 428 ? 14.423 -15.152 22.756 1.00 54.06 428 ASN A O 1
ATOM 3321 N N . LEU A 1 429 ? 14.131 -13.098 21.926 1.00 62.97 429 LEU A N 1
ATOM 3322 C CA . LEU A 1 429 ? 12.766 -13.030 22.447 1.00 62.97 429 LEU A CA 1
ATOM 3323 C C . LEU A 1 429 ? 11.823 -13.802 21.523 1.00 62.97 429 LEU A C 1
ATOM 3325 O O . LEU A 1 429 ? 11.516 -13.355 20.420 1.00 62.97 429 LEU A O 1
ATOM 3329 N N . LYS A 1 430 ? 11.335 -14.957 21.986 1.00 68.12 430 LYS A N 1
ATOM 3330 C CA . LYS A 1 430 ? 10.227 -15.643 21.318 1.00 68.12 430 LYS A CA 1
ATOM 3331 C C . LYS A 1 430 ? 8.997 -14.738 21.400 1.00 68.12 430 LYS A C 1
ATOM 3333 O O . LYS A 1 430 ? 8.450 -14.536 22.485 1.00 68.12 430 LYS A O 1
ATOM 3338 N N . LEU A 1 431 ? 8.603 -14.166 20.267 1.00 71.25 431 LEU A N 1
ATOM 3339 C CA . LEU A 1 431 ? 7.381 -13.379 20.179 1.00 71.25 431 LEU A CA 1
ATOM 3340 C C . LEU A 1 431 ? 6.171 -14.321 20.275 1.00 71.25 431 LEU A C 1
ATOM 3342 O O . LEU A 1 431 ? 6.191 -15.380 19.642 1.00 71.25 431 LEU A O 1
ATOM 3346 N N . PRO A 1 432 ? 5.147 -13.982 21.079 1.00 81.69 432 PRO A N 1
ATOM 3347 C CA . PRO A 1 432 ? 3.888 -14.711 21.042 1.00 81.69 432 PRO A CA 1
ATOM 3348 C C . PRO A 1 432 ? 3.266 -14.579 19.650 1.00 81.69 432 PRO A C 1
ATOM 3350 O O . PRO A 1 432 ? 3.382 -13.534 19.009 1.00 81.69 432 PRO A O 1
ATOM 3353 N N . THR A 1 433 ? 2.605 -15.635 19.191 1.00 86.94 433 THR A N 1
ATOM 3354 C CA . THR A 1 433 ? 1.779 -15.582 17.981 1.00 86.94 433 THR A CA 1
ATOM 3355 C C . THR A 1 433 ? 0.446 -14.885 18.271 1.00 86.94 433 THR A C 1
ATOM 3357 O O . THR A 1 433 ? 0.079 -14.663 19.431 1.00 86.94 433 THR A O 1
ATOM 3360 N N . ILE A 1 434 ? -0.297 -14.528 17.222 1.00 90.19 434 ILE A N 1
ATOM 3361 C CA . ILE A 1 434 ? -1.655 -13.976 17.357 1.00 90.19 434 ILE A CA 1
ATOM 3362 C C . ILE A 1 434 ? -2.546 -15.003 18.069 1.00 90.19 434 ILE A C 1
ATOM 3364 O O . ILE A 1 434 ? -3.281 -14.673 18.999 1.00 90.19 434 ILE A O 1
ATOM 3368 N N . GLU A 1 435 ? -2.399 -16.273 17.702 1.00 93.31 435 GLU A N 1
ATOM 3369 C CA . GLU A 1 435 ? -3.085 -17.421 18.285 1.00 93.31 435 GLU A CA 1
ATOM 3370 C C . GLU A 1 435 ? -2.778 -17.585 19.779 1.00 93.31 435 GLU A C 1
ATOM 3372 O O . GLU A 1 435 ? -3.681 -17.923 20.546 1.00 93.31 435 GLU A O 1
ATOM 3377 N N . ASP A 1 436 ? -1.541 -17.321 20.215 1.00 91.44 436 ASP A N 1
ATOM 3378 C CA . ASP A 1 436 ? -1.162 -17.378 21.635 1.00 91.44 436 ASP A CA 1
ATOM 3379 C C . ASP A 1 436 ? -1.841 -16.269 22.458 1.00 91.44 436 ASP A C 1
ATOM 3381 O O . ASP A 1 436 ? -2.092 -16.441 23.653 1.00 91.44 436 ASP A O 1
ATOM 3385 N N . LYS A 1 437 ? -2.125 -15.118 21.833 1.00 90.94 437 LYS A N 1
ATOM 3386 C CA . LYS A 1 437 ? -2.707 -13.939 22.493 1.00 90.94 437 LYS A CA 1
ATOM 3387 C C . LYS A 1 437 ? -4.237 -13.976 22.566 1.00 90.94 437 LYS A C 1
ATOM 3389 O O . LYS A 1 437 ? -4.811 -13.381 23.484 1.00 90.94 437 LYS A O 1
ATOM 3394 N N . LEU A 1 438 ? -4.894 -14.645 21.620 1.00 93.88 438 LEU A N 1
ATOM 3395 C CA . LEU A 1 438 ? -6.349 -14.816 21.606 1.00 93.88 438 LEU A CA 1
ATOM 3396 C C . LEU A 1 438 ? -6.809 -15.706 22.766 1.00 93.88 438 LEU A C 1
ATOM 3398 O O . LEU A 1 438 ? -6.167 -16.704 23.078 1.00 93.88 438 LEU A O 1
ATOM 3402 N N . GLU A 1 439 ? -7.951 -15.395 23.379 1.00 93.69 439 GLU A N 1
ATOM 3403 C CA . GLU A 1 439 ? -8.624 -16.340 24.277 1.00 93.69 439 GLU A CA 1
ATOM 3404 C C . GLU A 1 439 ? -9.451 -17.372 23.498 1.00 93.69 439 GLU A C 1
ATOM 3406 O O . GLU A 1 439 ? -9.742 -17.227 22.313 1.00 93.69 439 GLU A O 1
ATOM 3411 N N . ARG A 1 440 ? -9.887 -18.439 24.181 1.00 94.88 440 ARG A N 1
ATOM 3412 C CA . ARG A 1 440 ? -10.672 -19.530 23.569 1.00 94.88 440 ARG A CA 1
ATOM 3413 C C . ARG A 1 440 ? -11.987 -19.058 22.929 1.00 94.88 440 ARG A C 1
ATOM 3415 O O . ARG A 1 440 ? -12.456 -19.691 21.981 1.00 94.88 440 ARG A O 1
ATOM 3422 N N . THR A 1 441 ? -12.570 -17.982 23.462 1.00 95.62 441 THR A N 1
ATOM 3423 C CA . THR A 1 441 ? -13.813 -17.348 22.986 1.00 95.62 441 THR A CA 1
ATOM 3424 C C . THR A 1 441 ? -13.573 -16.173 22.040 1.00 95.62 441 THR A C 1
ATOM 3426 O O . THR A 1 441 ? -14.537 -15.504 21.664 1.00 95.62 441 THR A O 1
ATOM 3429 N N . ASP A 1 442 ? -12.320 -15.919 21.661 1.00 95.56 442 ASP A N 1
ATOM 3430 C CA . ASP A 1 442 ? -11.959 -14.880 20.707 1.00 95.56 442 ASP A CA 1
ATOM 3431 C C . ASP A 1 442 ? -11.711 -15.486 19.321 1.00 95.56 442 ASP A C 1
ATOM 3433 O O . ASP A 1 442 ? -11.222 -16.616 19.178 1.00 95.56 442 ASP A O 1
ATOM 3437 N N . ALA A 1 443 ? -12.014 -14.707 18.292 1.00 96.94 443 ALA A N 1
ATOM 3438 C CA . ALA A 1 443 ? -11.502 -14.925 16.949 1.00 96.94 443 ALA A CA 1
ATOM 3439 C C . ALA A 1 443 ? -11.022 -13.598 16.370 1.00 96.94 443 ALA A C 1
ATOM 3441 O O . ALA A 1 443 ? -11.634 -12.556 16.614 1.00 96.94 443 ALA A O 1
ATOM 3442 N N . LEU A 1 444 ? -9.948 -13.656 15.588 1.00 96.94 444 LEU A N 1
ATOM 3443 C CA . LEU A 1 444 ? -9.524 -12.554 14.735 1.00 96.94 444 LEU A CA 1
ATOM 3444 C C . LEU A 1 444 ? -9.784 -12.938 13.281 1.00 96.94 444 LEU A C 1
ATOM 3446 O O . LEU A 1 444 ? -9.379 -14.013 12.842 1.00 96.94 444 LEU A O 1
ATOM 3450 N N . ILE A 1 445 ? -10.493 -12.075 12.561 1.00 97.06 445 ILE A N 1
ATOM 3451 C CA . ILE A 1 445 ? -10.742 -12.194 11.128 1.00 97.06 445 ILE A CA 1
ATOM 3452 C C . ILE A 1 445 ? -9.914 -11.120 10.435 1.00 97.06 445 ILE A C 1
ATOM 3454 O O . ILE A 1 445 ? -10.215 -9.930 10.547 1.00 97.06 445 ILE A O 1
ATOM 3458 N N . ASP A 1 446 ? -8.883 -11.555 9.721 1.00 95.06 446 ASP A N 1
ATOM 3459 C CA . ASP A 1 446 ? -8.079 -10.702 8.861 1.00 95.06 446 ASP A CA 1
ATOM 3460 C C . ASP A 1 446 ? -8.623 -10.778 7.431 1.00 95.06 446 ASP A C 1
ATOM 3462 O O . ASP A 1 446 ? -8.442 -11.776 6.727 1.00 95.06 446 ASP A O 1
ATOM 3466 N N . PHE A 1 447 ? -9.386 -9.759 7.032 1.00 93.56 447 PHE A N 1
ATOM 3467 C CA . PHE A 1 447 ? -9.927 -9.672 5.678 1.00 93.56 447 PHE A CA 1
ATOM 3468 C C . PHE A 1 447 ? -8.820 -9.280 4.723 1.00 93.56 447 PHE A C 1
ATOM 3470 O O . PHE A 1 447 ? -8.056 -8.390 5.039 1.00 93.56 447 PHE A O 1
ATOM 3477 N N . PHE A 1 448 ? -8.742 -9.859 3.539 1.00 90.88 448 PHE A N 1
ATOM 3478 C CA . PHE A 1 448 ? -7.738 -9.462 2.565 1.00 90.88 448 PHE A CA 1
ATOM 3479 C C . PHE A 1 448 ? -8.343 -9.379 1.175 1.00 90.88 448 PHE A C 1
ATOM 3481 O O . PHE A 1 448 ? -9.077 -10.273 0.742 1.00 90.88 448 PHE A O 1
ATOM 3488 N N . VAL A 1 449 ? -8.037 -8.281 0.496 1.00 88.69 449 VAL A N 1
ATOM 3489 C CA . VAL A 1 449 ? -8.506 -7.984 -0.847 1.00 88.69 449 VAL A CA 1
ATOM 3490 C C . VAL A 1 449 ? -7.327 -8.110 -1.798 1.00 88.69 449 VAL A C 1
ATOM 3492 O O . VAL A 1 449 ? -6.331 -7.397 -1.688 1.00 88.69 449 VAL A O 1
ATOM 3495 N N . SER A 1 450 ? -7.455 -9.008 -2.770 1.00 87.50 450 SER A N 1
ATOM 3496 C CA . SER A 1 450 ? -6.491 -9.124 -3.866 1.00 87.50 450 SER A CA 1
ATOM 3497 C C . SER A 1 450 ? -7.195 -9.235 -5.201 1.00 87.50 450 SER A C 1
ATOM 3499 O O . SER A 1 450 ? -8.257 -9.844 -5.327 1.00 87.50 450 SER A O 1
ATOM 3501 N N . GLY A 1 451 ? -6.591 -8.628 -6.212 1.00 83.94 451 GLY A N 1
ATOM 3502 C CA . GLY A 1 451 ? -7.008 -8.756 -7.597 1.00 83.94 451 GLY A CA 1
ATOM 3503 C C . GLY A 1 451 ? -5.924 -9.440 -8.399 1.00 83.94 451 GLY A C 1
ATOM 3504 O O . GLY A 1 451 ? -4.745 -9.366 -8.062 1.00 83.94 451 GLY A O 1
ATOM 3505 N N . ARG A 1 452 ? -6.320 -10.064 -9.503 1.00 81.69 452 ARG A N 1
ATOM 3506 C CA . ARG A 1 452 ? -5.364 -10.566 -10.480 1.00 81.69 452 ARG A CA 1
ATOM 3507 C C . ARG A 1 452 ? -5.543 -9.869 -11.809 1.00 81.69 452 ARG A C 1
ATOM 3509 O O . ARG A 1 452 ? -6.629 -9.894 -12.390 1.00 81.69 452 ARG A O 1
ATOM 3516 N N . ARG A 1 453 ? -4.462 -9.281 -12.318 1.00 72.25 453 ARG A N 1
ATOM 3517 C CA . ARG A 1 453 ? -4.450 -8.663 -13.647 1.00 72.25 453 ARG A CA 1
ATOM 3518 C C . ARG A 1 453 ? -4.763 -9.712 -14.710 1.00 72.25 453 ARG A C 1
ATOM 3520 O O . ARG A 1 453 ? -4.159 -10.787 -14.744 1.00 72.25 453 ARG A O 1
ATOM 3527 N N . ASN A 1 454 ? -5.679 -9.381 -15.617 1.00 62.78 454 ASN A N 1
ATOM 3528 C CA . ASN A 1 454 ? -5.956 -10.242 -16.755 1.00 62.78 454 ASN A CA 1
ATOM 3529 C C . ASN A 1 454 ? -4.801 -10.144 -17.765 1.00 62.78 454 ASN A C 1
ATOM 3531 O O . ASN A 1 454 ? -4.654 -9.145 -18.464 1.00 62.78 454 ASN A O 1
ATOM 3535 N N . ARG A 1 455 ? -3.966 -11.188 -17.824 1.00 54.53 455 ARG A N 1
ATOM 3536 C CA . ARG A 1 455 ? -2.841 -11.280 -18.771 1.00 54.53 455 ARG A CA 1
ATOM 3537 C C . ARG A 1 455 ? -3.263 -11.712 -20.179 1.00 54.53 455 ARG A C 1
ATOM 3539 O O . ARG A 1 455 ? -2.489 -11.525 -21.104 1.00 54.53 455 ARG A O 1
ATOM 3546 N N . ILE A 1 456 ? -4.453 -12.294 -20.336 1.00 48.41 456 ILE A N 1
ATOM 3547 C CA . ILE A 1 456 ? -4.919 -12.918 -21.587 1.00 48.41 456 ILE A CA 1
ATOM 3548 C C . ILE A 1 456 ? -5.784 -11.946 -22.397 1.00 48.41 456 ILE A C 1
ATOM 3550 O O . ILE A 1 456 ? -5.859 -12.036 -23.616 1.00 48.41 456 ILE A O 1
ATOM 3554 N N . THR A 1 457 ? -6.441 -10.995 -21.737 1.00 50.12 457 THR A N 1
ATOM 3555 C CA . THR A 1 457 ? -7.279 -9.998 -22.404 1.00 50.12 457 THR A CA 1
ATOM 3556 C C . THR A 1 457 ? -7.073 -8.652 -21.715 1.00 50.12 457 THR A C 1
ATOM 3558 O O . THR A 1 457 ? -7.790 -8.338 -20.771 1.00 50.12 457 THR A O 1
ATOM 3561 N N . PRO A 1 458 ? -6.102 -7.833 -22.144 1.00 47.41 458 PRO A N 1
ATOM 3562 C CA . PRO A 1 458 ? -5.859 -6.529 -21.518 1.00 47.41 458 PRO A CA 1
ATOM 3563 C C . PRO A 1 458 ? -7.005 -5.521 -21.701 1.00 47.41 458 PRO A C 1
ATOM 3565 O O . PRO A 1 458 ? -7.019 -4.497 -21.031 1.00 47.41 458 PRO A O 1
ATOM 3568 N N . ILE A 1 459 ? -7.975 -5.832 -22.571 1.00 48.47 459 ILE A N 1
ATOM 3569 C CA . ILE A 1 459 ? -9.226 -5.079 -22.779 1.00 48.47 459 ILE A CA 1
ATOM 3570 C C . ILE A 1 459 ? -10.373 -5.600 -21.884 1.00 48.47 459 ILE A C 1
ATOM 3572 O O . ILE A 1 459 ? -11.455 -5.018 -21.853 1.00 48.47 459 ILE A O 1
ATOM 3576 N N . ALA A 1 460 ? -10.180 -6.720 -21.175 1.00 51.31 460 ALA A N 1
ATOM 3577 C CA . ALA A 1 460 ? -11.182 -7.246 -20.250 1.00 51.31 460 ALA A CA 1
ATOM 3578 C C . ALA A 1 460 ? -11.407 -6.270 -19.082 1.00 51.31 460 ALA A C 1
ATOM 3580 O O . ALA A 1 460 ? -10.519 -5.466 -18.785 1.00 51.31 460 ALA A O 1
ATOM 3581 N N . PRO A 1 461 ? -12.583 -6.324 -18.421 1.00 50.25 461 PRO A N 1
ATOM 3582 C CA . PRO A 1 461 ? -12.905 -5.444 -17.301 1.00 50.25 461 PRO A CA 1
ATOM 3583 C C . PRO A 1 461 ? -11.807 -5.440 -16.232 1.00 50.25 461 PRO A C 1
ATOM 3585 O O . PRO A 1 461 ? -10.990 -6.363 -16.153 1.00 50.25 461 PRO A O 1
ATOM 3588 N N . LYS A 1 462 ? -11.809 -4.377 -15.410 1.00 58.84 462 LYS A N 1
ATOM 3589 C CA . LYS A 1 462 ? -10.946 -4.236 -14.226 1.00 58.84 462 LYS A CA 1
ATOM 3590 C C . LYS A 1 462 ? -10.783 -5.593 -13.519 1.00 58.84 462 LYS A C 1
ATOM 3592 O O . LYS A 1 462 ? -11.768 -6.328 -13.441 1.00 58.84 462 LYS A O 1
ATOM 3597 N N . PRO A 1 463 ? -9.571 -5.925 -13.030 1.00 63.97 463 PRO A N 1
ATOM 3598 C CA . PRO A 1 463 ? -9.325 -7.201 -12.367 1.00 63.97 463 PRO A CA 1
ATOM 3599 C C . PRO A 1 463 ? -10.406 -7.455 -11.314 1.00 63.97 463 PRO A C 1
ATOM 3601 O O . PRO A 1 463 ? -10.674 -6.578 -10.495 1.00 63.97 463 PRO A O 1
ATOM 3604 N N . GLU A 1 464 ? -11.048 -8.625 -11.370 1.00 75.00 464 GLU A N 1
ATOM 3605 C CA . GLU A 1 464 ? -12.066 -9.010 -10.392 1.00 75.00 464 GLU A CA 1
ATOM 3606 C C . GLU A 1 464 ? -11.380 -9.138 -9.028 1.00 75.00 464 GLU A C 1
ATOM 3608 O O . GLU A 1 464 ? -10.615 -10.076 -8.778 1.00 75.00 464 GLU A O 1
ATOM 3613 N N . MET A 1 465 ? -11.603 -8.147 -8.167 1.00 84.75 465 MET A N 1
ATOM 3614 C CA . MET A 1 465 ? -11.070 -8.146 -6.812 1.00 84.75 465 MET A CA 1
ATOM 3615 C C . MET A 1 465 ? -11.801 -9.222 -6.013 1.00 84.75 465 MET A C 1
ATOM 3617 O O . MET A 1 465 ? -13.031 -9.284 -6.021 1.00 84.75 465 MET A O 1
ATOM 3621 N N . ARG A 1 466 ? -11.054 -10.069 -5.310 1.00 87.19 466 ARG A N 1
ATOM 3622 C CA . ARG A 1 466 ? -11.603 -11.103 -4.435 1.00 87.19 466 ARG A CA 1
ATOM 3623 C C . ARG A 1 466 ? -11.363 -10.755 -2.984 1.00 87.19 466 ARG A C 1
ATOM 3625 O O . ARG A 1 466 ? -10.265 -10.345 -2.609 1.00 87.19 466 ARG A O 1
ATOM 3632 N N . LEU A 1 467 ? -12.395 -10.973 -2.183 1.00 91.38 467 LEU A N 1
ATOM 3633 C CA . LEU A 1 467 ? -12.347 -10.853 -0.741 1.00 91.38 467 LEU A CA 1
ATOM 3634 C C . LEU A 1 467 ? -12.111 -12.233 -0.125 1.00 91.38 467 LEU A C 1
ATOM 3636 O O . LEU A 1 467 ? -12.844 -13.187 -0.383 1.00 91.38 467 LEU A O 1
ATOM 3640 N N . GLN A 1 468 ? -11.098 -12.327 0.721 1.00 93.50 468 GLN A N 1
ATOM 3641 C CA . GLN A 1 468 ? -10.791 -13.513 1.508 1.00 93.50 468 GLN A CA 1
ATOM 3642 C C . GLN A 1 468 ? -10.740 -13.159 2.993 1.00 93.50 468 GLN A C 1
ATOM 3644 O O . GLN A 1 468 ? -10.565 -11.999 3.360 1.00 93.50 468 GLN A O 1
ATOM 3649 N N . ALA A 1 469 ? -10.893 -14.161 3.850 1.00 95.75 469 ALA A N 1
ATOM 3650 C CA . ALA A 1 469 ? -10.789 -14.023 5.294 1.00 95.75 469 ALA A CA 1
ATOM 3651 C C . ALA A 1 469 ? -9.820 -15.064 5.856 1.00 95.75 469 ALA A C 1
ATOM 3653 O O . ALA A 1 469 ? -10.022 -16.268 5.673 1.00 95.75 469 ALA A O 1
ATOM 3654 N N . VAL A 1 470 ? -8.795 -14.599 6.567 1.00 96.69 470 VAL A N 1
ATOM 3655 C CA . VAL A 1 470 ? -7.919 -15.436 7.386 1.00 96.69 470 VAL A CA 1
ATOM 3656 C C . VAL A 1 470 ? -8.447 -15.412 8.819 1.00 96.69 470 VAL A C 1
ATOM 3658 O O . VAL A 1 470 ? -8.520 -14.365 9.458 1.00 96.69 470 VAL A O 1
ATOM 3661 N N . ILE A 1 471 ? -8.854 -16.571 9.327 1.00 97.06 471 ILE A N 1
ATOM 3662 C CA . ILE A 1 471 ? -9.439 -16.720 10.659 1.00 97.06 471 ILE A CA 1
ATOM 3663 C C . ILE A 1 471 ? -8.381 -17.270 11.610 1.00 97.06 471 ILE A C 1
ATOM 3665 O O . ILE A 1 471 ? -7.948 -18.417 11.469 1.00 97.06 471 ILE A O 1
ATOM 3669 N N . HIS A 1 472 ? -8.032 -16.480 12.618 1.00 96.75 472 HIS A N 1
ATOM 3670 C CA . HIS A 1 472 ? -7.124 -16.851 13.696 1.00 96.75 472 HIS A CA 1
ATOM 3671 C C . HIS A 1 472 ? -7.923 -17.217 14.951 1.00 96.75 472 HIS A C 1
ATOM 3673 O O . HIS A 1 472 ? -8.867 -16.516 15.338 1.00 96.75 472 HIS A O 1
ATOM 3679 N N . ARG A 1 473 ? -7.552 -18.323 15.605 1.00 96.19 473 ARG A N 1
ATOM 3680 C CA . ARG A 1 473 ? -8.171 -18.791 16.856 1.00 96.19 473 ARG A CA 1
ATOM 3681 C C . ARG A 1 473 ? -7.116 -19.315 17.818 1.00 96.19 473 ARG A C 1
ATOM 3683 O O . ARG A 1 473 ? -6.093 -19.843 17.397 1.00 96.19 473 ARG A O 1
ATOM 3690 N N . HIS A 1 474 ? -7.422 -19.243 19.112 1.00 95.12 474 HIS A N 1
ATOM 3691 C CA . HIS A 1 474 ? -6.525 -19.708 20.166 1.00 95.12 474 HIS A CA 1
ATOM 3692 C C . HIS A 1 474 ? -5.995 -21.129 19.920 1.00 95.12 474 HIS A C 1
ATOM 3694 O O . HIS A 1 474 ? -6.777 -22.085 19.857 1.00 95.12 474 HIS A O 1
ATOM 3700 N N . GLY A 1 475 ? -4.670 -21.253 19.801 1.00 92.56 475 GLY A N 1
ATOM 3701 C CA . GLY A 1 475 ? -3.961 -22.525 19.633 1.00 92.56 475 GLY A CA 1
ATOM 3702 C C . GLY A 1 475 ? -4.302 -23.314 18.360 1.00 92.56 475 GLY A C 1
ATOM 3703 O O . GLY A 1 475 ? -4.070 -24.524 18.331 1.00 92.56 475 GLY A O 1
ATOM 3704 N N . LYS A 1 476 ? -4.884 -22.682 17.331 1.00 93.19 476 LYS A N 1
ATOM 3705 C CA . LYS A 1 476 ? -5.239 -23.332 16.058 1.00 93.19 476 LYS A CA 1
ATOM 3706 C C . LYS A 1 476 ? -4.513 -22.673 14.894 1.00 93.19 476 LYS A C 1
ATOM 3708 O O . LYS A 1 476 ? -4.422 -21.456 14.850 1.00 93.19 476 LYS A O 1
ATOM 3713 N N . THR A 1 477 ? -4.085 -23.470 13.918 1.00 92.75 477 THR A N 1
ATOM 3714 C CA . THR A 1 477 ? -3.583 -22.947 12.641 1.00 92.75 477 THR A CA 1
ATOM 3715 C C . THR A 1 477 ? -4.652 -22.074 11.964 1.00 92.75 477 THR A C 1
ATOM 3717 O O . THR A 1 477 ? -5.831 -22.456 11.989 1.00 92.75 477 THR A O 1
ATOM 3720 N N . PRO A 1 478 ? -4.270 -20.938 11.349 1.00 95.50 478 PRO A N 1
ATOM 3721 C CA . PRO A 1 478 ? -5.190 -20.078 10.624 1.00 95.50 478 PRO A CA 1
ATOM 3722 C C . PRO A 1 478 ? -5.979 -20.840 9.564 1.00 95.50 478 PRO A C 1
ATOM 3724 O O . PRO A 1 478 ? -5.451 -21.726 8.890 1.00 95.50 478 PRO A O 1
ATOM 3727 N N . THR A 1 479 ? -7.251 -20.484 9.409 1.00 95.12 479 THR A N 1
ATOM 3728 C CA . THR A 1 479 ? -8.121 -21.041 8.364 1.00 95.12 479 THR A CA 1
ATOM 3729 C C . THR A 1 479 ? -8.467 -19.964 7.350 1.00 95.12 479 THR A C 1
ATOM 3731 O O . THR A 1 479 ? -8.870 -18.872 7.736 1.00 95.12 479 THR A O 1
ATOM 3734 N N . LEU A 1 480 ? -8.330 -20.274 6.063 1.00 95.69 480 LEU A N 1
ATOM 3735 C CA . LEU A 1 480 ? -8.652 -19.363 4.970 1.00 95.69 480 LEU A CA 1
ATOM 3736 C C . LEU A 1 480 ? -10.045 -19.665 4.411 1.00 95.69 480 LEU A C 1
ATOM 3738 O O . LEU A 1 480 ? -10.374 -20.823 4.156 1.00 95.69 480 LEU A O 1
ATOM 3742 N N . VAL A 1 481 ? -10.838 -18.620 4.184 1.00 95.94 481 VAL A N 1
ATOM 3743 C CA . VAL A 1 481 ? -12.148 -18.705 3.529 1.00 95.94 481 VAL A CA 1
ATOM 3744 C C . VAL A 1 481 ? -12.219 -17.686 2.394 1.00 95.94 481 VAL A C 1
ATOM 3746 O O . VAL A 1 481 ? -11.871 -16.521 2.568 1.00 95.94 481 VAL A O 1
ATOM 3749 N N . ASP A 1 482 ? -12.674 -18.129 1.225 1.00 93.75 482 ASP A N 1
ATOM 3750 C CA . ASP A 1 482 ? -12.962 -17.270 0.075 1.00 93.75 482 ASP A CA 1
ATOM 3751 C C . ASP A 1 482 ? -14.390 -16.731 0.192 1.00 93.75 482 ASP A C 1
ATOM 3753 O O . ASP A 1 482 ? -15.347 -17.507 0.228 1.00 93.75 482 ASP A O 1
ATOM 3757 N N . LEU A 1 483 ? -14.528 -15.410 0.282 1.00 93.50 483 LEU A N 1
ATOM 3758 C CA . LEU A 1 483 ? -15.817 -14.728 0.423 1.00 93.50 483 LEU A CA 1
ATOM 3759 C C . LEU A 1 483 ? -16.388 -14.279 -0.931 1.00 93.50 483 LEU A C 1
ATOM 3761 O O . LEU A 1 483 ? -17.508 -13.774 -0.984 1.00 93.50 483 LEU A O 1
ATOM 3765 N N . GLY A 1 484 ? -15.657 -14.504 -2.028 1.00 90.06 484 GLY A N 1
ATOM 3766 C CA . GLY A 1 484 ? -16.103 -14.188 -3.382 1.00 90.06 484 GLY A CA 1
ATOM 3767 C C . GLY A 1 484 ? -15.667 -12.804 -3.882 1.00 90.06 484 GLY A C 1
ATOM 3768 O O . GLY A 1 484 ? -14.687 -12.241 -3.388 1.00 90.06 484 GLY A O 1
ATOM 3769 N N . PRO A 1 485 ? -16.346 -12.270 -4.913 1.00 88.31 485 PRO A N 1
ATOM 3770 C CA . PRO A 1 485 ? -16.009 -10.982 -5.522 1.00 88.31 485 PRO A CA 1
ATOM 3771 C C . PRO A 1 485 ? -16.300 -9.796 -4.591 1.00 88.31 485 PRO A C 1
ATOM 3773 O O . PRO A 1 485 ? -17.355 -9.745 -3.953 1.00 88.31 485 PRO A O 1
ATOM 3776 N N . LEU A 1 486 ? -15.398 -8.810 -4.557 1.00 84.69 486 LEU A N 1
ATOM 3777 C CA . LEU A 1 486 ? -15.516 -7.613 -3.715 1.00 84.69 486 LEU A CA 1
ATOM 3778 C C . LEU A 1 486 ? -16.708 -6.731 -4.105 1.00 84.69 486 LEU A C 1
ATOM 3780 O O . LEU A 1 486 ? -17.323 -6.130 -3.229 1.00 84.69 486 LEU A O 1
ATOM 3784 N N . ASP A 1 487 ? -17.070 -6.682 -5.390 1.00 80.00 487 ASP A N 1
ATOM 3785 C CA . ASP A 1 487 ? -18.151 -5.827 -5.908 1.00 80.00 487 ASP A CA 1
ATOM 3786 C C . ASP A 1 487 ? -19.496 -6.075 -5.204 1.00 80.00 487 ASP A C 1
ATOM 3788 O O . ASP A 1 487 ? -20.303 -5.159 -5.060 1.00 80.00 487 ASP A O 1
ATOM 3792 N N . GLY A 1 488 ? -19.726 -7.293 -4.696 1.00 70.56 488 GLY A N 1
ATOM 3793 C CA . GLY A 1 488 ? -20.918 -7.624 -3.908 1.00 70.56 488 GLY A CA 1
ATOM 3794 C C . GLY A 1 488 ? -20.978 -6.957 -2.524 1.00 70.56 488 GLY A C 1
ATOM 3795 O O . GLY A 1 488 ? -22.031 -6.994 -1.879 1.00 70.56 488 GLY A O 1
ATOM 3796 N N . VAL A 1 489 ? -19.868 -6.363 -2.074 1.00 71.88 489 VAL A N 1
ATOM 3797 C CA . VAL A 1 489 ? -19.654 -5.792 -0.734 1.00 71.88 489 VAL A CA 1
ATOM 3798 C C . VAL A 1 489 ? -19.554 -4.255 -0.755 1.00 71.88 489 VAL A C 1
ATOM 3800 O O . VAL A 1 489 ? -19.715 -3.615 0.283 1.00 71.88 489 VAL A O 1
ATOM 3803 N N . LEU A 1 490 ? -19.340 -3.644 -1.925 1.00 71.56 490 LEU A N 1
ATOM 3804 C CA . LEU A 1 490 ? -19.173 -2.193 -2.077 1.00 71.56 490 LEU A CA 1
ATOM 3805 C C . LEU A 1 490 ? -20.513 -1.437 -2.188 1.00 71.56 490 LEU A C 1
ATOM 3807 O O . LEU A 1 490 ? -21.537 -1.994 -2.582 1.00 71.56 490 LEU A O 1
ATOM 3811 N N . GLY A 1 491 ? -20.492 -0.134 -1.873 1.00 65.38 491 GLY A N 1
ATOM 3812 C CA . GLY A 1 491 ? -21.592 0.796 -2.179 1.00 65.38 491 GLY A CA 1
ATOM 3813 C C . GLY A 1 491 ? -22.769 0.799 -1.196 1.00 65.38 491 GLY A C 1
ATOM 3814 O O . GLY A 1 491 ? -23.886 1.136 -1.584 1.00 65.38 491 GLY A O 1
ATOM 3815 N N . ALA A 1 492 ? -22.551 0.412 0.063 1.00 69.75 492 ALA A N 1
ATOM 3816 C CA . ALA A 1 492 ? -23.590 0.468 1.088 1.00 69.75 492 ALA A CA 1
ATOM 3817 C C . ALA A 1 492 ? -23.868 1.917 1.521 1.00 69.75 492 ALA A C 1
ATOM 3819 O O . ALA A 1 492 ? -23.034 2.542 2.171 1.00 69.75 492 ALA A O 1
ATOM 3820 N N . ASP A 1 493 ? -25.048 2.437 1.185 1.00 72.50 493 ASP A N 1
ATOM 3821 C CA . ASP A 1 493 ? -25.501 3.755 1.635 1.00 72.50 493 ASP A CA 1
ATOM 3822 C C . ASP A 1 493 ? -26.345 3.633 2.914 1.00 72.50 493 ASP A C 1
ATOM 3824 O O . ASP A 1 493 ? -27.437 3.051 2.918 1.00 72.50 493 ASP A O 1
ATOM 3828 N N . VAL A 1 494 ? -25.833 4.205 4.006 1.00 72.19 494 VAL A N 1
ATOM 3829 C CA . VAL A 1 494 ? -26.469 4.221 5.335 1.00 72.19 494 VAL A CA 1
ATOM 3830 C C . VAL A 1 494 ? -27.722 5.094 5.406 1.00 72.19 494 VAL A C 1
ATOM 3832 O O . VAL A 1 494 ? -28.529 4.929 6.324 1.00 72.19 494 VAL A O 1
ATOM 3835 N N . THR A 1 495 ? -27.907 5.987 4.433 1.00 72.50 495 THR A N 1
ATOM 3836 C CA . THR A 1 495 ? -29.084 6.855 4.305 1.00 72.50 495 THR A CA 1
ATOM 3837 C C . THR A 1 495 ? -30.177 6.239 3.428 1.00 72.50 495 THR A C 1
ATOM 3839 O O . THR A 1 495 ? -31.306 6.729 3.409 1.00 72.50 495 THR A O 1
ATOM 3842 N N . SER A 1 496 ? -29.882 5.131 2.737 1.00 78.56 496 SER A N 1
ATOM 3843 C CA . SER A 1 496 ? -30.852 4.470 1.863 1.00 78.56 496 SER A CA 1
ATOM 3844 C C . SER A 1 496 ? -32.030 3.874 2.644 1.00 78.56 496 SER A C 1
ATOM 3846 O O . SER A 1 496 ? -31.864 3.284 3.715 1.00 78.56 496 SER A O 1
ATOM 3848 N N . ALA A 1 497 ? -33.236 3.963 2.074 1.00 77.69 497 ALA A N 1
ATOM 3849 C CA . ALA A 1 497 ? -34.437 3.356 2.657 1.00 77.69 497 ALA A CA 1
ATOM 3850 C C . ALA A 1 497 ? -34.303 1.826 2.815 1.00 77.69 497 ALA A C 1
ATOM 3852 O O . ALA A 1 497 ? -34.811 1.248 3.774 1.00 77.69 497 ALA A O 1
ATOM 3853 N N . ASP A 1 498 ? -33.540 1.183 1.925 1.00 83.19 498 ASP A N 1
ATOM 3854 C CA . ASP A 1 498 ? -33.323 -0.266 1.901 1.00 83.19 498 ASP A CA 1
ATOM 3855 C C . ASP A 1 498 ? -32.114 -0.728 2.739 1.00 83.19 498 ASP A C 1
ATOM 3857 O O . ASP A 1 498 ? -31.727 -1.903 2.670 1.00 83.19 498 ASP A O 1
ATOM 3861 N N . ARG A 1 499 ? -31.519 0.156 3.559 1.00 86.06 499 ARG A N 1
ATOM 3862 C CA . ARG A 1 499 ? -30.283 -0.103 4.325 1.00 86.06 499 ARG A CA 1
ATOM 3863 C C . ARG A 1 499 ? -30.282 -1.429 5.084 1.00 86.06 499 ARG A C 1
ATOM 3865 O O . ARG A 1 499 ? -29.317 -2.181 4.979 1.00 86.06 499 ARG A O 1
ATOM 3872 N N . ALA A 1 500 ? -31.366 -1.779 5.777 1.00 86.19 500 ALA A N 1
ATOM 3873 C CA . ALA A 1 500 ? -31.448 -3.034 6.534 1.00 86.19 500 ALA A CA 1
ATOM 3874 C C . ALA A 1 500 ? -31.278 -4.276 5.635 1.00 86.19 500 ALA A C 1
ATOM 3876 O O . ALA A 1 500 ? -30.568 -5.218 5.987 1.00 86.19 500 ALA A O 1
ATOM 3877 N N . SER A 1 501 ? -31.879 -4.267 4.440 1.00 89.31 501 SER A N 1
ATOM 3878 C CA . SER A 1 501 ? -31.734 -5.363 3.474 1.00 89.31 501 SER A CA 1
ATOM 3879 C C . SER A 1 501 ? -30.304 -5.452 2.929 1.00 89.31 501 SER A C 1
ATOM 3881 O O . SER A 1 501 ? -29.745 -6.548 2.823 1.00 89.31 501 SER A O 1
ATOM 3883 N N . THR A 1 502 ? -29.680 -4.299 2.668 1.00 90.12 502 THR A N 1
ATOM 3884 C CA . THR A 1 502 ? -28.289 -4.198 2.220 1.00 90.12 502 THR A CA 1
ATOM 3885 C C . THR A 1 502 ? -27.341 -4.761 3.272 1.00 90.12 502 THR A C 1
ATOM 3887 O O . THR A 1 502 ? -26.579 -5.675 2.966 1.00 90.12 502 THR A O 1
ATOM 3890 N N . PHE A 1 503 ? -27.426 -4.317 4.526 1.00 92.00 503 PHE A N 1
ATOM 3891 C CA . PHE A 1 503 ? -26.521 -4.785 5.580 1.00 92.00 503 PHE A CA 1
ATOM 3892 C C . PHE A 1 503 ? -26.757 -6.240 6.006 1.00 92.00 503 PHE A C 1
ATOM 3894 O O . PHE A 1 503 ? -25.807 -6.917 6.408 1.00 92.00 503 PHE A O 1
ATOM 3901 N N . ARG A 1 504 ? -27.972 -6.775 5.836 1.00 93.19 504 ARG A N 1
ATOM 3902 C CA . ARG A 1 504 ? -28.233 -8.216 5.984 1.00 93.19 504 ARG A CA 1
ATOM 3903 C C . ARG A 1 504 ? -27.592 -9.037 4.865 1.00 93.19 504 ARG A C 1
ATOM 3905 O O . ARG A 1 504 ? -27.011 -10.091 5.128 1.00 93.19 504 ARG A O 1
ATOM 3912 N N . ARG A 1 505 ? -27.648 -8.550 3.618 1.00 91.81 505 ARG A N 1
ATOM 3913 C CA . ARG A 1 505 ? -26.943 -9.167 2.481 1.00 91.81 505 ARG A CA 1
ATOM 3914 C C . ARG A 1 505 ? -25.433 -9.166 2.718 1.00 91.81 505 ARG A C 1
ATOM 3916 O O . ARG A 1 505 ? -24.805 -10.211 2.572 1.00 91.81 505 ARG A O 1
ATOM 3923 N N . LEU A 1 506 ? -24.873 -8.029 3.134 1.00 92.50 506 LEU A N 1
ATOM 3924 C CA . LEU A 1 506 ? -23.445 -7.891 3.438 1.00 92.50 506 LEU A CA 1
ATOM 3925 C C . LEU A 1 506 ? -23.010 -8.834 4.559 1.00 92.50 506 LEU A C 1
ATOM 3927 O O . LEU A 1 506 ? -22.011 -9.530 4.413 1.00 92.50 506 LEU A O 1
ATOM 3931 N N . HIS A 1 507 ? -23.794 -8.943 5.634 1.00 94.00 507 HIS A N 1
ATOM 3932 C CA . HIS A 1 507 ? -23.531 -9.918 6.690 1.00 94.00 507 HIS A CA 1
ATOM 3933 C C . HIS A 1 507 ? -23.541 -11.355 6.145 1.00 94.00 507 HIS A C 1
ATOM 3935 O O . HIS A 1 507 ? -22.673 -12.160 6.483 1.00 94.00 507 HIS A O 1
ATOM 3941 N N . GLY A 1 508 ? -24.507 -11.685 5.281 1.00 93.25 508 GLY A N 1
ATOM 3942 C CA . GLY A 1 508 ? -24.586 -12.983 4.611 1.00 93.25 508 GLY A CA 1
ATOM 3943 C C . GLY A 1 508 ? -23.344 -13.311 3.779 1.00 93.25 508 GLY A C 1
ATOM 3944 O O . GLY A 1 508 ? -22.870 -14.440 3.847 1.00 93.25 508 GLY A O 1
ATOM 3945 N N . ILE A 1 509 ? -22.795 -12.330 3.059 1.00 91.75 509 ILE A N 1
ATOM 3946 C CA . ILE A 1 509 ? -21.566 -12.483 2.265 1.00 91.75 509 ILE A CA 1
ATOM 3947 C C . ILE A 1 509 ? -20.340 -12.612 3.177 1.00 91.75 509 ILE A C 1
ATOM 3949 O O . ILE A 1 509 ? -19.541 -13.527 3.008 1.00 91.75 509 ILE A O 1
ATOM 3953 N N . MET A 1 510 ? -20.197 -11.718 4.158 1.00 92.56 510 MET A N 1
ATOM 3954 C CA . MET A 1 510 ? -18.963 -11.594 4.935 1.00 92.56 510 MET A CA 1
ATOM 3955 C C . MET A 1 510 ? -18.864 -12.593 6.084 1.00 92.56 510 MET A C 1
ATOM 3957 O O . MET A 1 510 ? -17.807 -13.179 6.289 1.00 92.56 510 MET A O 1
ATOM 3961 N N . LEU A 1 511 ? -19.940 -12.785 6.853 1.00 93.69 511 LEU A N 1
ATOM 3962 C CA . LEU A 1 511 ? -19.932 -13.644 8.043 1.00 93.69 511 LEU A CA 1
ATOM 3963 C C . LEU A 1 511 ? -20.650 -14.976 7.829 1.00 93.69 511 LEU A C 1
ATOM 3965 O O . LEU A 1 511 ? -20.394 -15.927 8.567 1.00 93.69 511 LEU A O 1
ATOM 3969 N N . GLY A 1 512 ? -21.516 -15.083 6.817 1.00 93.50 512 GLY A N 1
ATOM 3970 C CA . GLY A 1 512 ? -22.223 -16.323 6.481 1.00 93.50 512 GLY A CA 1
ATOM 3971 C C . GLY A 1 512 ? -21.287 -17.525 6.292 1.00 93.50 512 GLY A C 1
ATOM 3972 O O . GLY A 1 512 ? -21.448 -18.506 7.025 1.00 93.50 512 GLY A O 1
ATOM 3973 N N . PRO A 1 513 ? -20.281 -17.448 5.397 1.00 95.19 513 PRO A N 1
ATOM 3974 C CA . PRO A 1 513 ? -19.294 -18.514 5.197 1.00 95.19 513 PRO A CA 1
ATOM 3975 C C . PRO A 1 513 ? -18.441 -18.811 6.438 1.00 95.19 513 PRO A C 1
ATOM 3977 O O . PRO A 1 513 ? -17.919 -19.913 6.583 1.00 95.19 513 PRO A O 1
ATOM 3980 N N . LEU A 1 514 ? -18.315 -17.848 7.357 1.00 95.88 514 LEU A N 1
ATOM 3981 C CA . LEU A 1 514 ? -17.463 -17.955 8.542 1.00 95.88 514 LEU A CA 1
ATOM 3982 C C . LEU A 1 514 ? -18.169 -18.620 9.732 1.00 95.88 514 LEU A C 1
ATOM 3984 O O . LEU A 1 514 ? -17.495 -19.064 10.661 1.00 95.88 514 LEU A O 1
ATOM 3988 N N . LYS A 1 515 ? -19.505 -18.750 9.712 1.00 93.25 515 LYS A N 1
ATOM 3989 C CA . LYS A 1 515 ? -20.308 -19.317 10.816 1.00 93.25 515 LYS A CA 1
ATOM 3990 C C . LYS A 1 515 ? -19.755 -20.625 11.411 1.00 93.25 515 LYS A C 1
ATOM 3992 O O . LYS A 1 515 ? -19.688 -20.699 12.639 1.00 93.25 515 LYS A O 1
ATOM 3997 N N . PRO A 1 516 ? -19.305 -21.628 10.622 1.00 93.69 516 PRO A N 1
ATOM 3998 C CA . PRO A 1 516 ? -18.752 -22.869 11.179 1.00 93.69 516 PRO A CA 1
ATOM 3999 C C . PRO A 1 516 ? -17.520 -22.651 12.068 1.00 93.69 516 PRO A C 1
ATOM 4001 O O . PRO A 1 516 ? -17.247 -23.438 12.973 1.00 93.69 516 PRO A O 1
ATOM 4004 N N . HIS A 1 517 ? -16.786 -21.562 11.844 1.00 94.00 517 HIS A N 1
ATOM 4005 C CA . HIS A 1 517 ? -15.581 -21.215 12.589 1.00 94.00 517 HIS A CA 1
ATOM 4006 C C . HIS A 1 517 ? -15.873 -20.346 13.824 1.00 94.00 517 HIS A C 1
ATOM 4008 O O . HIS A 1 517 ? -15.003 -20.235 14.695 1.00 94.00 517 HIS A O 1
ATOM 4014 N N . LEU A 1 518 ? -17.091 -19.792 13.937 1.00 94.25 518 LEU A N 1
ATOM 4015 C CA . LEU A 1 518 ? -17.486 -18.786 14.932 1.00 94.25 518 LEU A CA 1
ATOM 4016 C C . LEU A 1 518 ? -18.470 -19.281 16.016 1.00 94.25 518 LEU A C 1
ATOM 4018 O O . LEU A 1 518 ? -18.879 -18.485 16.853 1.00 94.25 518 LEU A O 1
ATOM 4022 N N . ALA A 1 519 ? -18.833 -20.568 16.045 1.00 88.00 519 ALA A N 1
ATOM 4023 C CA . ALA A 1 519 ? -19.915 -21.097 16.896 1.00 88.00 519 ALA A CA 1
ATOM 4024 C C . ALA A 1 519 ? -19.800 -20.798 18.414 1.00 88.00 519 ALA A C 1
ATOM 4026 O O . ALA A 1 519 ? -20.820 -20.600 19.064 1.00 88.00 519 ALA A O 1
ATOM 4027 N N . ASP A 1 520 ? -18.581 -20.709 18.962 1.00 92.25 520 ASP A N 1
ATOM 4028 C CA . ASP A 1 520 ? -18.322 -20.439 20.395 1.00 92.25 520 ASP A CA 1
ATOM 4029 C C . ASP A 1 520 ? -17.681 -19.064 20.646 1.00 92.25 520 ASP A C 1
ATOM 4031 O O . ASP A 1 520 ? -17.126 -18.795 21.719 1.00 92.25 520 ASP A O 1
ATOM 4035 N N . ILE A 1 521 ? -17.663 -18.216 19.620 1.00 96.44 521 ILE A N 1
ATOM 4036 C CA . ILE A 1 521 ? -16.978 -16.933 19.670 1.00 96.44 521 ILE A CA 1
ATOM 4037 C C . ILE A 1 521 ? -17.892 -15.893 20.298 1.00 96.44 521 ILE A C 1
ATOM 4039 O O . ILE A 1 521 ? -19.036 -15.720 19.891 1.00 96.44 521 ILE A O 1
ATOM 4043 N N . LYS A 1 522 ? -17.362 -15.197 21.301 1.00 94.75 522 LYS A N 1
ATOM 4044 C CA . LYS A 1 522 ? -18.028 -14.072 21.964 1.00 94.75 522 LYS A CA 1
ATOM 4045 C C . LYS A 1 522 ? -17.436 -12.742 21.532 1.00 94.75 522 LYS A C 1
ATOM 4047 O O . LYS A 1 522 ? -18.161 -11.755 21.474 1.00 94.75 522 LYS A O 1
ATOM 4052 N N . ARG A 1 523 ? -16.137 -12.720 21.228 1.00 93.19 523 ARG A N 1
ATOM 4053 C CA . ARG A 1 523 ? -15.412 -11.524 20.807 1.00 93.19 523 ARG A CA 1
ATOM 4054 C C . ARG A 1 523 ? -14.828 -11.701 19.420 1.00 93.19 523 ARG A C 1
ATOM 4056 O O . ARG A 1 523 ? -14.169 -12.703 19.142 1.00 93.19 523 ARG A O 1
ATOM 4063 N N . LEU A 1 524 ? -15.040 -10.694 18.588 1.00 94.50 524 LEU A N 1
ATOM 4064 C CA . LEU A 1 524 ? -14.623 -10.683 17.202 1.00 94.50 524 LEU A CA 1
ATOM 4065 C C . LEU A 1 524 ? -13.687 -9.506 16.945 1.00 94.50 524 LEU A C 1
ATOM 4067 O O . LEU A 1 524 ? -14.116 -8.354 16.932 1.00 94.50 524 LEU A O 1
ATOM 4071 N N . PHE A 1 525 ? -12.411 -9.802 16.724 1.00 94.38 525 PHE A N 1
ATOM 4072 C CA . PHE A 1 525 ? -11.457 -8.833 16.205 1.00 94.38 525 PHE A CA 1
ATOM 4073 C C . PHE A 1 525 ? -11.544 -8.844 14.680 1.00 94.38 525 PHE A C 1
ATOM 4075 O O . PHE A 1 525 ? -11.433 -9.897 14.056 1.00 94.38 525 PHE A O 1
ATOM 4082 N N . LEU A 1 526 ? -11.770 -7.687 14.080 1.00 94.00 526 LEU A N 1
ATOM 4083 C CA . LEU A 1 526 ? -11.920 -7.516 12.642 1.00 94.00 526 LEU A CA 1
ATOM 4084 C C . LEU A 1 526 ? -10.775 -6.640 12.151 1.00 94.00 526 LEU A C 1
ATOM 4086 O O . LEU A 1 526 ? -10.619 -5.519 12.632 1.00 94.00 526 LEU A O 1
ATOM 4090 N N . VAL A 1 527 ? -9.990 -7.139 11.200 1.00 92.62 527 VAL A N 1
ATOM 4091 C CA . VAL A 1 527 ? -8.948 -6.368 10.514 1.00 92.62 527 VAL A CA 1
ATOM 4092 C C . VAL A 1 527 ? -9.435 -6.119 9.086 1.00 92.62 527 VAL A C 1
ATOM 4094 O O . VAL A 1 527 ? -9.363 -7.028 8.252 1.00 92.62 527 VAL A O 1
ATOM 4097 N N . PRO A 1 528 ? -10.000 -4.936 8.785 1.00 89.81 528 PRO A N 1
ATOM 4098 C CA . PRO A 1 528 ? -10.455 -4.617 7.439 1.00 89.81 528 PRO A CA 1
ATOM 4099 C C . PRO A 1 528 ? -9.286 -4.540 6.446 1.00 89.81 528 PRO A C 1
ATOM 4101 O O . PRO A 1 528 ? -8.113 -4.495 6.826 1.00 89.81 528 PRO A O 1
ATOM 4104 N N . ASP A 1 529 ? -9.616 -4.525 5.159 1.00 86.25 529 ASP A N 1
ATOM 4105 C CA . ASP A 1 529 ? -8.678 -4.236 4.075 1.00 86.25 529 ASP A CA 1
ATOM 4106 C C . ASP A 1 529 ? -9.368 -3.418 2.986 1.00 86.25 529 ASP A C 1
ATOM 4108 O O . ASP A 1 529 ? -10.585 -3.523 2.805 1.00 86.25 529 ASP A O 1
ATOM 4112 N N . SER A 1 530 ? -8.591 -2.621 2.254 1.00 80.25 530 SER A N 1
ATOM 4113 C CA . SER A 1 530 ? -9.089 -1.785 1.157 1.00 80.25 530 SER A CA 1
ATOM 4114 C C . SER A 1 530 ? -10.323 -0.945 1.559 1.00 80.25 530 SER A C 1
ATOM 4116 O O . SER A 1 530 ? -10.324 -0.277 2.592 1.00 80.25 530 SER A O 1
ATOM 4118 N N . GLU A 1 531 ? -11.407 -0.964 0.788 1.00 78.88 531 GLU A N 1
ATOM 4119 C CA . GLU A 1 531 ? -12.623 -0.191 1.050 1.00 78.88 531 GLU A CA 1
ATOM 4120 C C . GLU A 1 531 ? -13.392 -0.664 2.297 1.00 78.88 531 GLU A C 1
ATOM 4122 O O . GLU A 1 531 ? -14.235 0.077 2.806 1.00 78.88 531 GLU A O 1
ATOM 4127 N N . LEU A 1 532 ? -13.094 -1.850 2.850 1.00 85.75 532 LEU A N 1
ATOM 4128 C CA . LEU A 1 532 ? -13.773 -2.352 4.052 1.00 85.75 532 LEU A CA 1
ATOM 4129 C C . LEU A 1 532 ? -13.481 -1.513 5.296 1.00 85.75 532 LEU A C 1
ATOM 4131 O O . LEU A 1 532 ? -14.256 -1.559 6.245 1.00 85.75 532 LEU A O 1
ATOM 4135 N N . TYR A 1 533 ? -12.410 -0.718 5.307 1.00 81.06 533 TYR A N 1
ATOM 4136 C CA . TYR A 1 533 ? -12.183 0.249 6.384 1.00 81.06 533 TYR A CA 1
ATOM 4137 C C . TYR A 1 533 ? -13.284 1.317 6.466 1.00 81.06 533 TYR A C 1
ATOM 4139 O O . TYR A 1 533 ? -13.486 1.899 7.529 1.00 81.06 533 TYR A O 1
ATOM 4147 N N . SER A 1 534 ? -14.008 1.550 5.365 1.00 79.62 534 SER A N 1
ATOM 4148 C CA . SER A 1 534 ? -15.164 2.449 5.326 1.00 79.62 534 SER A CA 1
ATOM 4149 C C . SER A 1 534 ? -16.498 1.757 5.639 1.00 79.62 534 SER A C 1
ATOM 4151 O O . SER A 1 534 ? -17.533 2.416 5.708 1.00 79.62 534 SER A O 1
ATOM 4153 N N . LEU A 1 535 ? -16.499 0.431 5.834 1.00 86.31 535 LEU A N 1
ATOM 4154 C CA . LEU A 1 535 ? -17.711 -0.329 6.121 1.00 86.31 535 LEU A CA 1
ATOM 4155 C C . LEU A 1 535 ? -18.106 -0.163 7.601 1.00 86.31 535 LEU A C 1
ATOM 4157 O O . LEU A 1 535 ? -17.330 -0.540 8.485 1.00 86.31 535 LEU A O 1
ATOM 4161 N N . PRO A 1 536 ? -19.331 0.300 7.915 1.00 88.81 536 PRO A N 1
ATOM 4162 C CA . PRO A 1 536 ? -19.815 0.328 9.288 1.00 88.81 536 PRO A CA 1
ATOM 4163 C C . PRO A 1 536 ? -20.206 -1.090 9.732 1.00 88.81 536 PRO A C 1
ATOM 4165 O O . PRO A 1 536 ? -21.373 -1.475 9.685 1.00 88.81 536 PRO A O 1
ATOM 4168 N N . PHE A 1 537 ? -19.230 -1.890 10.176 1.00 90.56 537 PHE A N 1
ATOM 4169 C CA . PHE A 1 537 ? -19.442 -3.284 10.608 1.00 90.56 537 PHE A CA 1
ATOM 4170 C C . PHE A 1 537 ? -20.553 -3.440 11.658 1.00 90.56 537 PHE A C 1
ATOM 4172 O O . PHE A 1 537 ? -21.269 -4.439 11.636 1.00 90.56 537 PHE A O 1
ATOM 4179 N N . ALA A 1 538 ? -20.744 -2.438 12.523 1.00 90.00 538 ALA A N 1
ATOM 4180 C CA . ALA A 1 538 ? -21.812 -2.417 13.523 1.00 90.00 538 ALA A CA 1
ATOM 4181 C C . ALA A 1 538 ? -23.227 -2.464 12.906 1.00 90.00 538 ALA A C 1
ATOM 4183 O O . ALA A 1 538 ? -24.169 -2.880 13.573 1.00 90.00 538 ALA A O 1
ATOM 4184 N N . MET A 1 539 ? -23.390 -2.074 11.635 1.00 91.50 539 MET A N 1
ATOM 4185 C CA . MET A 1 539 ? -24.669 -2.159 10.921 1.00 91.50 539 MET A CA 1
ATOM 4186 C C . MET A 1 539 ? -24.955 -3.538 10.329 1.00 91.50 539 MET A C 1
ATOM 4188 O O . MET A 1 539 ? -26.094 -3.778 9.936 1.00 91.50 539 MET A O 1
ATOM 4192 N N . LEU A 1 540 ? -23.972 -4.443 10.244 1.00 93.31 540 LEU A N 1
ATOM 4193 C CA . LEU A 1 540 ? -24.198 -5.792 9.721 1.00 93.31 540 LEU A CA 1
ATOM 4194 C C . LEU A 1 540 ? -25.264 -6.503 10.560 1.00 93.31 540 LEU A C 1
ATOM 4196 O O . LEU A 1 540 ? -25.173 -6.528 11.785 1.00 93.31 540 LEU A O 1
ATOM 4200 N N . GLN A 1 541 ? -26.261 -7.082 9.888 1.00 93.19 541 GLN A N 1
ATOM 4201 C CA . GLN A 1 541 ? -27.391 -7.745 10.538 1.00 93.19 541 GLN A CA 1
ATOM 4202 C C . GLN A 1 541 ? -27.412 -9.238 10.243 1.00 93.19 541 GLN A C 1
AT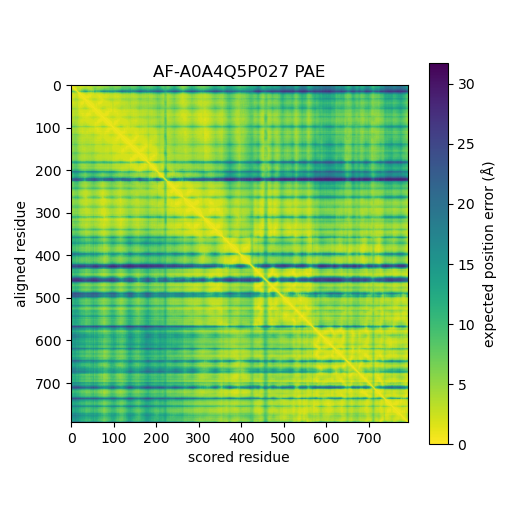OM 4204 O O . GLN A 1 541 ? -27.325 -9.648 9.083 1.00 93.19 541 GLN A O 1
ATOM 4209 N N . ASP A 1 542 ? -27.603 -10.049 11.280 1.00 92.56 542 ASP A N 1
ATOM 4210 C CA . ASP A 1 542 ? -27.855 -11.472 11.095 1.00 92.56 542 ASP A CA 1
ATOM 4211 C C . ASP A 1 542 ? -29.241 -11.743 10.466 1.00 92.56 542 ASP A C 1
ATOM 4213 O O . ASP A 1 542 ? -30.002 -10.837 10.113 1.00 92.56 542 ASP A O 1
ATOM 4217 N N . ALA A 1 543 ? -29.563 -13.024 10.264 1.00 89.44 543 ALA A N 1
ATOM 4218 C CA . ALA A 1 543 ? -30.839 -13.420 9.669 1.00 89.44 543 ALA A CA 1
ATOM 4219 C C . ALA A 1 543 ? -32.051 -13.051 10.547 1.00 89.44 543 ALA A C 1
ATOM 4221 O O . ALA A 1 543 ? -33.143 -12.871 10.009 1.00 89.44 543 ALA A O 1
ATOM 4222 N N . ASP A 1 544 ? -31.838 -12.894 11.857 1.00 91.69 544 ASP A N 1
ATOM 4223 C CA . ASP A 1 544 ? -32.852 -12.528 12.847 1.00 91.69 544 ASP A CA 1
ATOM 4224 C C . ASP A 1 544 ? -32.988 -10.998 12.992 1.00 91.69 544 ASP A C 1
ATOM 4226 O O . ASP A 1 544 ? -33.842 -10.512 13.732 1.00 91.69 544 ASP A O 1
ATOM 4230 N N . GLY A 1 545 ? -32.172 -10.226 12.262 1.00 90.94 545 GLY A N 1
ATOM 4231 C CA . GLY A 1 545 ? -32.178 -8.765 12.271 1.00 90.94 545 GLY A CA 1
ATOM 4232 C C . GLY A 1 545 ? -31.381 -8.137 13.414 1.00 90.94 545 GLY A C 1
ATOM 4233 O O . GLY A 1 545 ? -31.455 -6.921 13.582 1.00 90.94 545 GLY A O 1
ATOM 4234 N N . ARG A 1 546 ? -30.617 -8.928 14.177 1.00 93.25 546 ARG A N 1
ATOM 4235 C CA . ARG A 1 546 ? -29.749 -8.413 15.244 1.00 93.25 546 ARG A CA 1
ATOM 4236 C C . ARG A 1 546 ? -28.489 -7.817 14.644 1.00 93.25 546 ARG A C 1
ATOM 4238 O O . ARG A 1 546 ? -27.891 -8.412 13.741 1.00 93.25 546 ARG A O 1
ATOM 4245 N N . TYR A 1 547 ? -28.075 -6.670 15.163 1.00 93.75 547 TYR A N 1
ATOM 4246 C CA . TYR A 1 547 ? -26.831 -6.029 14.756 1.00 93.75 547 TYR A CA 1
ATOM 4247 C C . TYR A 1 547 ? -25.615 -6.806 15.261 1.00 93.75 547 TYR A C 1
ATOM 4249 O O . TYR A 1 547 ? -25.670 -7.492 16.283 1.00 93.75 547 TYR A O 1
ATOM 4257 N N . LEU A 1 548 ? -24.487 -6.668 14.566 1.00 93.31 548 LEU A N 1
ATOM 4258 C CA . LEU A 1 548 ? -23.256 -7.377 14.904 1.00 93.31 548 LEU A CA 1
ATOM 4259 C C . LEU A 1 548 ? -22.815 -7.128 16.353 1.00 93.31 548 LEU A C 1
ATOM 4261 O O . LEU A 1 548 ? -22.459 -8.077 17.051 1.00 93.31 548 LEU A O 1
ATOM 4265 N N . ASP A 1 549 ? -22.920 -5.880 16.815 1.00 92.50 549 ASP A N 1
ATOM 4266 C CA . ASP A 1 549 ? -22.586 -5.477 18.183 1.00 92.50 549 ASP A CA 1
ATOM 4267 C C . ASP A 1 549 ? -23.539 -6.102 19.218 1.00 92.50 549 ASP A C 1
ATOM 4269 O O . ASP A 1 549 ? -23.151 -6.283 20.366 1.00 92.50 549 ASP A O 1
ATOM 4273 N N . GLU A 1 550 ? -24.766 -6.498 18.859 1.00 93.88 550 GLU A N 1
ATOM 4274 C CA . GLU A 1 550 ? -25.664 -7.231 19.767 1.00 93.88 550 GLU A CA 1
ATOM 4275 C C . GLU A 1 550 ? -25.247 -8.702 19.919 1.00 93.88 550 GLU A C 1
ATOM 4277 O O . GLU A 1 550 ? -25.480 -9.303 20.971 1.00 93.88 550 GLU A O 1
ATOM 4282 N N . VAL A 1 551 ? -24.596 -9.270 18.898 1.00 93.81 551 VAL A N 1
ATOM 4283 C CA . VAL A 1 551 ? -24.187 -10.683 18.849 1.00 93.81 551 VAL A CA 1
ATOM 4284 C C . VAL A 1 551 ? -22.773 -10.896 19.398 1.00 93.81 551 VAL A C 1
ATOM 4286 O O . VAL A 1 551 ? -22.550 -11.849 20.145 1.00 93.81 551 VAL A O 1
ATOM 4289 N N . TYR A 1 552 ? -21.831 -10.010 19.067 1.00 93.06 552 TYR A N 1
ATOM 4290 C CA . TYR A 1 552 ? -20.419 -10.121 19.436 1.00 93.06 552 TYR A CA 1
ATOM 4291 C C . TYR A 1 552 ? -19.913 -8.873 20.178 1.00 93.06 552 TYR A C 1
ATOM 4293 O O . TYR A 1 552 ? -20.417 -7.762 20.015 1.00 93.06 552 TYR A O 1
ATOM 4301 N N . ASP A 1 553 ? -18.870 -9.049 20.988 1.00 90.81 553 ASP A N 1
ATOM 4302 C CA . ASP A 1 553 ? -17.960 -7.970 21.386 1.00 90.81 553 ASP A CA 1
ATOM 4303 C C . ASP A 1 553 ? -17.013 -7.694 20.207 1.00 90.81 553 ASP A C 1
ATOM 4305 O O . ASP A 1 553 ? -16.058 -8.436 19.979 1.00 90.81 553 ASP A O 1
ATOM 4309 N N . THR A 1 554 ? -17.337 -6.708 19.374 1.00 90.06 554 THR A N 1
ATOM 4310 C CA . THR A 1 554 ? -16.602 -6.415 18.137 1.00 90.06 554 THR A CA 1
ATOM 4311 C C . THR A 1 554 ? -15.487 -5.402 18.367 1.00 90.06 554 THR A C 1
ATOM 4313 O O . THR A 1 554 ? -15.727 -4.342 18.948 1.00 90.06 554 THR A O 1
ATOM 4316 N N . ARG A 1 555 ? -14.296 -5.659 17.820 1.00 88.81 555 ARG A N 1
ATOM 4317 C CA . ARG A 1 555 ? -13.168 -4.717 17.840 1.00 88.81 555 ARG A CA 1
ATOM 4318 C C . ARG A 1 555 ? -12.580 -4.559 16.449 1.00 88.81 555 ARG A C 1
ATOM 4320 O O . ARG A 1 555 ? -12.204 -5.553 15.835 1.00 88.81 555 ARG A O 1
ATOM 4327 N N . ILE A 1 556 ? -12.502 -3.325 15.954 1.00 87.25 556 ILE A N 1
ATOM 4328 C CA . ILE A 1 556 ? -11.883 -3.040 14.658 1.00 87.25 556 ILE A CA 1
ATOM 4329 C C . ILE A 1 556 ? -10.414 -2.701 14.886 1.00 87.25 556 ILE A C 1
ATOM 4331 O O . ILE A 1 556 ? -10.063 -1.830 15.683 1.00 87.25 556 ILE A O 1
ATOM 4335 N N . MET A 1 557 ? -9.544 -3.406 14.179 1.00 86.94 557 MET A N 1
ATOM 4336 C CA . MET A 1 557 ? -8.104 -3.259 14.299 1.00 86.94 557 MET A CA 1
ATOM 4337 C C . MET A 1 557 ? -7.537 -2.727 12.995 1.00 86.94 557 MET A C 1
ATOM 4339 O O . MET A 1 557 ? -7.955 -3.122 11.907 1.00 86.94 557 MET A O 1
ATOM 4343 N N . THR A 1 558 ? -6.543 -1.854 13.096 1.00 81.56 558 THR A N 1
ATOM 4344 C CA . THR A 1 558 ? -5.838 -1.350 11.910 1.00 81.56 558 THR A CA 1
ATOM 4345 C C . THR A 1 558 ? -4.888 -2.389 11.312 1.00 81.56 558 THR A C 1
ATOM 4347 O O . THR A 1 558 ? -4.532 -2.293 10.139 1.00 81.56 558 THR A O 1
ATOM 4350 N N . ARG A 1 559 ? -4.486 -3.378 12.120 1.00 84.81 559 ARG A N 1
ATOM 4351 C CA . ARG A 1 559 ? -3.537 -4.455 11.814 1.00 84.81 559 ARG A CA 1
ATOM 4352 C C . ARG A 1 559 ? -3.692 -5.597 12.812 1.00 84.81 559 ARG A C 1
ATOM 4354 O O . ARG A 1 559 ? -4.099 -5.371 13.949 1.00 84.81 559 ARG A O 1
ATOM 4361 N N . ALA A 1 560 ? -3.340 -6.812 12.406 1.00 87.81 560 ALA A N 1
ATOM 4362 C CA . ALA A 1 560 ? -3.540 -7.996 13.237 1.00 87.81 560 ALA A CA 1
ATOM 4363 C C . ALA A 1 560 ? -2.633 -8.016 14.490 1.00 87.81 560 ALA A C 1
ATOM 4365 O O . ALA A 1 560 ? -3.057 -8.444 15.563 1.00 87.81 560 ALA A O 1
ATOM 4366 N N . ASP A 1 561 ? -1.412 -7.475 14.401 1.00 85.25 561 ASP A N 1
ATOM 4367 C CA . ASP A 1 561 ? -0.474 -7.363 15.528 1.00 85.25 561 ASP A CA 1
ATOM 4368 C C . ASP A 1 561 ? -0.841 -6.251 16.532 1.00 85.25 561 ASP A C 1
ATOM 4370 O O . ASP A 1 561 ? -0.315 -6.245 17.648 1.00 85.25 561 ASP A O 1
ATOM 4374 N N . ALA A 1 562 ? -1.815 -5.378 16.231 1.00 86.38 562 ALA A N 1
ATOM 4375 C CA . ALA A 1 562 ? -2.373 -4.465 17.236 1.00 86.38 562 ALA A CA 1
ATOM 4376 C C . ALA A 1 562 ? -3.011 -5.233 18.417 1.00 86.38 562 ALA A C 1
ATOM 4378 O O . ALA A 1 562 ? -3.164 -4.693 19.514 1.00 86.38 562 ALA A O 1
ATOM 4379 N N . LEU A 1 563 ? -3.302 -6.532 18.247 1.00 88.94 563 LEU A N 1
ATOM 4380 C CA . LEU A 1 563 ? -3.847 -7.414 19.284 1.00 88.94 563 LEU A CA 1
ATOM 4381 C C . LEU A 1 563 ? -2.927 -7.509 20.504 1.00 88.94 563 LEU A C 1
ATOM 4383 O O . LEU A 1 563 ? -3.385 -7.707 21.632 1.00 88.94 563 LEU A O 1
ATOM 4387 N N . PHE A 1 564 ? -1.621 -7.346 20.305 1.00 84.62 564 PHE A N 1
ATOM 4388 C CA . PHE A 1 564 ? -0.668 -7.362 21.407 1.00 84.62 564 PHE A CA 1
ATOM 4389 C C . PHE A 1 564 ? -0.772 -6.121 22.303 1.00 84.62 564 PHE A C 1
ATOM 4391 O O . PHE A 1 564 ? -0.389 -6.203 23.472 1.00 84.62 564 PHE A O 1
ATOM 4398 N N . PHE A 1 565 ? -1.330 -5.024 21.784 1.00 78.25 565 PHE A N 1
ATOM 4399 C CA . PHE A 1 565 ? -1.463 -3.730 22.462 1.00 78.25 565 PHE A CA 1
ATOM 4400 C C . PHE A 1 565 ? -2.911 -3.395 22.851 1.00 78.25 565 PHE A C 1
ATOM 4402 O O . PHE A 1 565 ? -3.129 -2.529 23.700 1.00 78.25 565 PHE A O 1
ATOM 4409 N N . ALA A 1 566 ? -3.889 -4.124 22.306 1.00 76.06 566 ALA A N 1
ATOM 4410 C CA . ALA A 1 566 ? -5.293 -4.084 22.700 1.00 76.06 566 ALA A CA 1
ATOM 4411 C C . ALA A 1 566 ? -5.491 -4.702 24.101 1.00 76.06 566 ALA A C 1
ATOM 4413 O O . ALA A 1 566 ? -5.983 -5.824 24.260 1.00 76.06 566 ALA A O 1
ATOM 4414 N N . ASP A 1 567 ? -5.051 -3.993 25.144 1.00 69.88 567 ASP A N 1
ATOM 4415 C CA . ASP A 1 567 ? -5.271 -4.417 26.526 1.00 69.88 567 ASP A CA 1
ATOM 4416 C C . ASP A 1 567 ? -6.768 -4.362 26.873 1.00 69.88 567 ASP A C 1
ATOM 4418 O O . ASP A 1 567 ? -7.488 -3.420 26.533 1.00 69.88 567 ASP A O 1
ATOM 4422 N N . ARG A 1 568 ? -7.225 -5.405 27.566 1.00 64.25 568 ARG A N 1
ATOM 4423 C CA . ARG A 1 568 ? -8.618 -5.651 27.955 1.00 64.25 568 ARG A CA 1
ATOM 4424 C C . ARG A 1 568 ? -9.074 -4.737 29.093 1.00 64.25 568 ARG A C 1
ATOM 4426 O O . ARG A 1 568 ? -10.267 -4.668 29.357 1.00 64.25 568 ARG A O 1
ATOM 4433 N N . ASN A 1 569 ? -8.138 -4.046 29.747 1.00 68.38 569 ASN A N 1
ATOM 4434 C CA . ASN A 1 569 ? -8.386 -3.273 30.962 1.00 68.38 569 ASN A CA 1
ATOM 4435 C C . ASN A 1 569 ? -7.993 -1.790 30.858 1.00 68.38 569 ASN A C 1
ATOM 4437 O O . ASN A 1 569 ? -7.916 -1.124 31.889 1.00 68.38 569 ASN A O 1
ATOM 4441 N N . THR A 1 570 ? -7.746 -1.242 29.660 1.00 78.94 570 THR A N 1
ATOM 4442 C CA . THR A 1 570 ? -7.480 0.203 29.551 1.00 78.94 570 THR A CA 1
ATOM 4443 C C . THR A 1 570 ? -8.763 0.996 29.822 1.00 78.94 570 THR A C 1
ATOM 4445 O O . THR A 1 570 ? -9.735 0.886 29.075 1.00 78.94 570 THR A O 1
ATOM 4448 N N . ARG A 1 571 ? -8.753 1.783 30.902 1.00 86.50 571 ARG A N 1
ATOM 4449 C CA . ARG A 1 571 ? -9.887 2.562 31.429 1.00 86.50 571 ARG A CA 1
ATOM 4450 C C . ARG A 1 571 ? -9.458 4.000 31.715 1.00 86.50 571 ARG A C 1
ATOM 4452 O O . ARG A 1 571 ? -8.265 4.314 31.718 1.00 86.50 571 ARG A O 1
ATOM 4459 N N . LEU A 1 572 ? -10.430 4.856 32.032 1.00 89.56 572 LEU A N 1
ATOM 4460 C CA . LEU A 1 572 ? -10.161 6.191 32.564 1.00 89.56 572 LEU A CA 1
ATOM 4461 C C . LEU A 1 572 ? -9.365 6.092 33.873 1.00 89.56 572 LEU A C 1
ATOM 4463 O O . LEU A 1 572 ? -9.858 5.572 34.879 1.00 89.56 572 LEU A O 1
ATOM 4467 N N . THR A 1 573 ? -8.138 6.609 33.842 1.00 89.38 573 THR A N 1
ATOM 4468 C CA . THR A 1 573 ? -7.202 6.568 34.969 1.00 89.38 573 THR A CA 1
ATOM 4469 C C . THR A 1 573 ? -7.185 7.921 35.692 1.00 89.38 573 THR A C 1
ATOM 4471 O O . THR A 1 573 ? -6.906 8.937 35.047 1.00 89.38 573 THR A O 1
ATOM 4474 N N . PRO A 1 574 ? -7.463 7.958 37.009 1.00 91.81 574 PRO A N 1
ATOM 4475 C CA . PRO A 1 574 ? -7.400 9.182 37.805 1.00 91.81 574 PRO A CA 1
ATOM 4476 C C . PRO A 1 574 ? -6.047 9.892 37.718 1.00 91.81 574 PRO A C 1
ATOM 4478 O O . PRO A 1 574 ? -4.997 9.253 37.655 1.00 91.81 574 PRO A O 1
ATOM 4481 N N . GLY A 1 575 ? -6.064 11.223 37.727 1.00 92.81 575 GLY A N 1
ATOM 4482 C CA . GLY A 1 575 ? -4.875 12.071 37.632 1.00 92.81 575 GLY A CA 1
ATOM 4483 C C . GLY A 1 575 ? -4.289 12.204 36.223 1.00 92.81 575 GLY A C 1
ATOM 4484 O O . GLY A 1 575 ? -3.457 13.087 35.993 1.00 92.81 575 GLY A O 1
ATOM 4485 N N . ASN A 1 576 ? -4.729 11.399 35.252 1.00 94.88 576 ASN A N 1
ATOM 4486 C CA . ASN A 1 576 ? -4.270 11.558 33.879 1.00 94.88 576 ASN A CA 1
ATOM 4487 C C . ASN A 1 576 ? -4.834 12.831 33.235 1.00 94.88 576 ASN A C 1
ATOM 4489 O O . ASN A 1 576 ? -5.940 13.286 33.538 1.00 94.88 576 ASN A O 1
ATOM 4493 N N . LYS A 1 577 ? -4.064 13.401 32.304 1.00 97.44 577 LYS A N 1
ATOM 4494 C CA . LYS A 1 577 ? -4.460 14.584 31.537 1.00 97.44 577 LYS A CA 1
ATOM 4495 C C . LYS A 1 577 ? -5.485 14.220 30.456 1.00 97.44 577 LYS A C 1
ATOM 4497 O O . LYS A 1 577 ? -5.297 13.234 29.736 1.00 97.44 577 LYS A O 1
ATOM 4502 N N . ALA A 1 578 ? -6.516 15.052 30.321 1.00 97.88 578 ALA A N 1
ATOM 4503 C CA . ALA A 1 578 ? -7.488 15.023 29.232 1.00 97.88 578 ALA A CA 1
ATOM 4504 C C . ALA A 1 578 ? -7.529 16.379 28.512 1.00 97.88 578 ALA A C 1
ATOM 4506 O O . ALA A 1 578 ? -7.589 17.421 29.165 1.00 97.88 578 ALA A O 1
ATOM 4507 N N . LEU A 1 579 ? -7.512 16.369 27.180 1.00 98.25 579 LEU A N 1
ATOM 4508 C CA . LEU A 1 579 ? -7.718 17.551 26.342 1.00 98.25 579 LEU A CA 1
ATOM 4509 C C . LEU A 1 579 ? -9.117 17.501 25.729 1.00 98.25 579 LEU A C 1
ATOM 4511 O O . LEU A 1 579 ? -9.449 16.523 25.064 1.00 98.25 579 LEU A O 1
ATOM 4515 N N . LEU A 1 580 ? -9.894 18.567 25.902 1.00 98.00 580 LEU A N 1
ATOM 4516 C CA . LEU A 1 580 ? -11.201 18.749 25.274 1.00 98.00 580 LEU A CA 1
ATOM 4517 C C . LEU A 1 580 ? -11.174 20.028 24.431 1.00 98.00 580 LEU A C 1
ATOM 4519 O O . LEU A 1 580 ? -10.844 21.094 24.951 1.00 98.00 580 LEU A O 1
ATOM 4523 N N . VAL A 1 581 ? -11.518 19.942 23.149 1.00 96.94 581 VAL A N 1
ATOM 4524 C CA . VAL A 1 581 ? -11.570 21.097 22.238 1.00 96.94 581 VAL A CA 1
ATOM 4525 C C . VAL A 1 581 ? -12.921 21.138 21.544 1.00 96.94 581 VAL A C 1
ATOM 4527 O O . VAL A 1 581 ? -13.362 20.127 21.008 1.00 96.94 581 VAL A O 1
ATOM 4530 N N . GLY A 1 582 ? -13.568 22.298 21.558 1.00 94.38 582 GLY A N 1
ATOM 4531 C CA . GLY A 1 582 ? -14.895 22.508 20.981 1.00 94.38 582 GLY A CA 1
ATOM 4532 C C . GLY A 1 582 ? -15.387 23.931 21.231 1.00 94.38 582 GLY A C 1
ATOM 4533 O O . GLY A 1 582 ? -14.777 24.688 21.986 1.00 94.38 582 GLY A O 1
ATOM 4534 N N . GLY A 1 583 ? -16.476 24.336 20.582 1.00 92.75 583 GLY A N 1
ATOM 4535 C CA . GLY A 1 583 ? -16.950 25.722 20.633 1.00 92.75 583 GLY A CA 1
ATOM 4536 C C . GLY A 1 583 ? -15.941 26.707 20.038 1.00 92.75 583 GLY A C 1
ATOM 4537 O O . GLY A 1 583 ? -15.693 27.762 20.624 1.00 92.75 583 GLY A O 1
ATOM 4538 N N . LEU A 1 584 ? -15.300 26.319 18.934 1.00 94.75 584 LEU A N 1
ATOM 4539 C CA . LEU A 1 584 ? -14.347 27.152 18.204 1.00 94.75 584 LEU A CA 1
ATOM 4540 C C . LEU A 1 584 ? -15.072 28.244 17.418 1.00 94.75 584 LEU A C 1
ATOM 4542 O O . LEU A 1 584 ? -16.169 28.015 16.912 1.00 94.75 584 LEU A O 1
ATOM 4546 N N . ASP A 1 585 ? -14.438 29.409 17.290 1.00 93.94 585 ASP A N 1
ATOM 4547 C CA . ASP A 1 585 ? -14.919 30.476 16.413 1.00 93.94 585 ASP A CA 1
ATOM 4548 C C . ASP A 1 585 ? -14.186 30.444 15.065 1.00 93.94 585 ASP A C 1
ATOM 4550 O O . ASP A 1 585 ? -12.991 30.738 14.971 1.00 93.94 585 ASP A O 1
ATOM 4554 N N . TYR A 1 586 ? -14.919 30.112 14.002 1.00 93.50 586 TYR A N 1
ATOM 4555 C CA . TYR A 1 586 ? -14.385 30.048 12.639 1.00 93.50 586 TYR A CA 1
ATOM 4556 C C . TYR A 1 586 ? -14.390 31.395 11.897 1.00 93.50 586 TYR A C 1
ATOM 4558 O O . TYR A 1 586 ? -14.022 31.433 10.724 1.00 93.50 586 TYR A O 1
ATOM 4566 N N . ALA A 1 587 ? -14.833 32.493 12.525 1.00 91.44 587 ALA A N 1
ATOM 4567 C CA . ALA A 1 587 ? -14.866 33.843 11.948 1.00 91.44 587 ALA A CA 1
ATOM 4568 C C . ALA A 1 587 ? -15.520 33.937 10.549 1.00 91.44 587 ALA A C 1
ATOM 4570 O O . ALA A 1 587 ? -15.116 34.736 9.706 1.00 91.44 587 ALA A O 1
ATOM 4571 N N . GLY A 1 588 ? -16.536 33.106 10.289 1.00 89.44 588 GLY A N 1
ATOM 4572 C CA . GLY A 1 588 ? -17.267 33.070 9.016 1.00 89.44 588 GLY A CA 1
ATOM 4573 C C . GLY A 1 588 ? -16.591 32.277 7.891 1.00 89.44 588 GLY A C 1
ATOM 4574 O O . GLY A 1 588 ? -17.187 32.138 6.827 1.00 89.44 588 GLY A O 1
ATOM 4575 N N . ALA A 1 589 ? -15.397 31.717 8.114 1.00 88.75 589 ALA A N 1
ATOM 4576 C CA . ALA A 1 589 ? -14.727 30.841 7.148 1.00 88.75 589 ALA A CA 1
ATOM 4577 C C . ALA A 1 589 ? -15.353 29.431 7.079 1.00 88.75 589 ALA A C 1
ATOM 4579 O O . ALA A 1 589 ? -15.209 28.741 6.072 1.00 88.75 589 ALA A O 1
ATOM 4580 N N . ALA A 1 590 ? -16.070 29.018 8.128 1.00 87.94 590 ALA A N 1
ATOM 4581 C CA . ALA A 1 590 ? -16.874 27.799 8.187 1.00 87.94 590 ALA A CA 1
ATOM 4582 C C . ALA A 1 590 ? -18.141 28.027 9.034 1.00 87.94 590 ALA A C 1
ATOM 4584 O O . ALA A 1 590 ? -18.234 29.004 9.785 1.00 87.94 590 ALA A O 1
ATOM 4585 N N . ASN A 1 591 ? -19.119 27.120 8.927 1.00 89.75 591 ASN A N 1
ATOM 4586 C CA . ASN A 1 591 ? -20.351 27.176 9.720 1.00 89.75 591 ASN A CA 1
ATOM 4587 C C . ASN A 1 591 ? -20.044 27.031 11.218 1.00 89.75 591 ASN A C 1
ATOM 4589 O O . ASN A 1 591 ? -19.265 26.167 11.611 1.00 89.75 591 ASN A O 1
ATOM 4593 N N . GLN A 1 592 ? -20.682 27.836 12.068 1.00 90.50 592 GLN A N 1
ATOM 4594 C CA . GLN A 1 592 ? -20.500 27.719 13.517 1.00 90.50 592 GLN A CA 1
ATOM 4595 C C . GLN A 1 592 ? -21.158 26.447 14.060 1.00 90.50 592 GLN A C 1
ATOM 4597 O O . GLN A 1 592 ? -22.263 26.093 13.651 1.00 90.50 592 GLN A O 1
ATOM 4602 N N . LEU A 1 593 ? -20.495 25.792 15.017 1.00 88.00 593 LEU A N 1
ATOM 4603 C CA . LEU A 1 593 ? -20.944 24.536 15.628 1.00 88.00 593 LEU A CA 1
ATOM 4604 C C . LEU A 1 593 ? -21.201 24.717 17.137 1.00 88.00 593 LEU A C 1
ATOM 4606 O O . LEU A 1 593 ? -20.447 24.183 17.953 1.00 88.00 593 LEU A O 1
ATOM 4610 N N . PRO A 1 594 ? -22.236 25.470 17.556 1.00 85.62 594 PRO A N 1
ATOM 4611 C CA . PRO A 1 594 ? -22.450 25.808 18.968 1.00 85.62 594 PRO A CA 1
ATOM 4612 C C . PRO A 1 594 ? -22.633 24.577 19.870 1.00 85.62 594 PRO A C 1
ATOM 4614 O O . PRO A 1 594 ? -22.169 24.584 21.010 1.00 85.62 594 PRO A O 1
ATOM 4617 N N . SER A 1 595 ? -23.227 23.496 19.352 1.00 85.44 595 SER A N 1
ATOM 4618 C CA . SER A 1 595 ? -23.435 22.239 20.087 1.00 85.44 595 SER A CA 1
ATOM 4619 C C . SER A 1 595 ? -22.132 21.602 20.579 1.00 85.44 595 SER A C 1
ATOM 4621 O O . SER A 1 595 ? -22.129 20.969 21.631 1.00 85.44 595 SER A O 1
ATOM 4623 N N . THR A 1 596 ? -21.008 21.830 19.889 1.00 89.38 596 THR A N 1
ATOM 4624 C CA . THR A 1 596 ? -19.693 21.297 20.298 1.00 89.38 596 THR A CA 1
ATOM 4625 C C . THR A 1 596 ? -19.209 21.900 21.619 1.00 89.38 596 THR A C 1
ATOM 4627 O O . THR A 1 596 ? -18.481 21.248 22.363 1.00 89.38 596 THR A O 1
ATOM 4630 N N . LYS A 1 597 ? -19.641 23.125 21.970 1.00 91.44 597 LYS A N 1
ATOM 4631 C CA . LYS A 1 597 ? -19.352 23.710 23.287 1.00 91.44 597 LYS A CA 1
ATOM 4632 C C . LYS A 1 597 ? -20.095 22.961 24.391 1.00 91.44 597 LYS A C 1
ATOM 4634 O O . LYS A 1 597 ? -19.512 22.643 25.424 1.00 91.44 597 LYS A O 1
ATOM 4639 N N . THR A 1 598 ? -21.372 22.667 24.157 1.00 90.06 598 THR A N 1
ATOM 4640 C CA . THR A 1 598 ? -22.206 21.886 25.077 1.00 90.06 598 THR A CA 1
ATOM 4641 C C . THR A 1 598 ? -21.677 20.461 25.239 1.00 90.06 598 THR A C 1
ATOM 4643 O O . THR A 1 598 ? -21.645 19.952 26.360 1.00 90.06 598 THR A O 1
ATOM 4646 N N . GLU A 1 599 ? -21.212 19.844 24.150 1.00 90.75 599 GLU A N 1
ATOM 4647 C CA . GLU A 1 599 ? -20.565 18.529 24.155 1.00 90.75 599 GLU A CA 1
ATOM 4648 C C . GLU A 1 599 ? -19.350 18.517 25.091 1.00 90.75 599 GLU A C 1
ATOM 4650 O O . GLU A 1 599 ? -19.350 17.769 26.071 1.00 90.75 599 GLU A O 1
ATOM 4655 N N . ILE A 1 600 ? -18.365 19.403 24.886 1.00 93.88 600 ILE A N 1
ATOM 4656 C CA . ILE A 1 600 ? -17.153 19.399 25.723 1.00 93.88 600 ILE A CA 1
ATOM 4657 C C . ILE A 1 600 ? -17.421 19.765 27.187 1.00 93.88 600 ILE A C 1
ATOM 4659 O O . ILE A 1 600 ? -16.728 19.258 28.067 1.00 93.88 600 ILE A O 1
ATOM 4663 N N . ASP A 1 601 ? -18.416 20.612 27.473 1.00 94.31 601 ASP A N 1
ATOM 4664 C CA . ASP A 1 601 ? -18.783 20.968 28.849 1.00 94.31 601 ASP A CA 1
ATOM 4665 C C . ASP A 1 601 ? -19.399 19.774 29.587 1.00 94.31 601 ASP A C 1
ATOM 4667 O O . ASP A 1 601 ? -19.096 19.538 30.760 1.00 94.31 601 ASP A O 1
ATOM 4671 N N . THR A 1 602 ? -20.223 18.995 28.883 1.00 93.50 602 THR A N 1
ATOM 4672 C CA . THR A 1 602 ? -20.850 17.781 29.418 1.00 93.50 602 THR A CA 1
ATOM 4673 C C . THR A 1 602 ? -19.801 16.696 29.649 1.00 93.50 602 THR A C 1
ATOM 4675 O O . THR A 1 602 ? -19.699 16.163 30.754 1.00 93.50 602 THR A O 1
ATOM 4678 N N . VAL A 1 603 ? -18.936 16.455 28.659 1.00 94.88 603 VAL A N 1
ATOM 4679 C CA . VAL A 1 603 ? -17.814 15.512 28.779 1.00 94.88 603 VAL A CA 1
ATOM 4680 C C . VAL A 1 603 ? -16.882 15.903 29.928 1.00 94.88 603 VAL A C 1
ATOM 4682 O O . VAL A 1 603 ? -16.483 15.051 30.722 1.00 94.88 603 VAL A O 1
ATOM 4685 N N . ALA A 1 604 ? -16.567 17.194 30.083 1.00 96.19 604 ALA A N 1
ATOM 4686 C CA . ALA A 1 604 ? -15.743 17.669 31.191 1.00 96.19 604 ALA A CA 1
ATOM 4687 C C . ALA A 1 604 ? -16.367 17.350 32.557 1.00 96.19 604 ALA A C 1
ATOM 4689 O O . ALA A 1 604 ? -15.642 17.014 33.492 1.00 96.19 604 ALA A O 1
ATOM 4690 N N . ALA A 1 605 ? -17.691 17.457 32.696 1.00 95.62 605 ALA A N 1
ATOM 4691 C CA . ALA A 1 605 ? -18.374 17.145 33.947 1.00 95.62 605 ALA A CA 1
ATOM 4692 C C . ALA A 1 605 ? -18.237 15.659 34.323 1.00 95.62 605 ALA A C 1
ATOM 4694 O O . ALA A 1 605 ? -17.946 15.360 35.482 1.00 95.62 605 ALA A O 1
ATOM 4695 N N . ASP A 1 606 ? -18.369 14.744 33.359 1.00 94.62 606 ASP A N 1
ATOM 4696 C CA . ASP A 1 606 ? -18.214 13.304 33.599 1.00 94.62 606 ASP A CA 1
ATOM 4697 C C . ASP A 1 606 ? -16.762 12.913 33.893 1.00 94.62 606 ASP A C 1
ATOM 4699 O O . ASP A 1 606 ? -16.496 12.172 34.840 1.00 94.62 606 ASP A O 1
ATOM 4703 N N . LEU A 1 607 ? -15.795 13.478 33.164 1.00 94.81 607 LEU A N 1
ATOM 4704 C CA . LEU A 1 607 ? -14.374 13.210 33.408 1.00 94.81 607 LEU A CA 1
ATOM 4705 C C . LEU A 1 607 ? -13.897 13.719 34.780 1.00 94.81 607 LEU A C 1
ATOM 4707 O O . LEU A 1 607 ? -13.031 13.093 35.394 1.00 94.81 607 LEU A O 1
ATOM 4711 N N . LYS A 1 608 ? -14.484 14.808 35.306 1.00 94.88 608 LYS A N 1
ATOM 4712 C CA . LYS A 1 608 ? -14.193 15.292 36.671 1.00 94.88 608 LYS A CA 1
ATOM 4713 C C . LYS A 1 608 ? -14.592 14.285 37.744 1.00 94.88 608 LYS A C 1
ATOM 4715 O O . LYS A 1 608 ? -13.893 14.194 38.744 1.00 94.88 608 LYS A O 1
ATOM 4720 N N . LYS A 1 609 ? -15.659 13.499 37.541 1.00 93.06 609 LYS A N 1
ATOM 4721 C CA . LYS A 1 609 ? -16.075 12.448 38.495 1.00 93.06 609 LYS A CA 1
ATOM 4722 C C . LYS A 1 609 ? -15.005 11.366 38.686 1.00 93.06 609 LYS A C 1
ATOM 4724 O O . LYS A 1 609 ? -15.049 10.629 39.664 1.00 93.06 609 LYS A O 1
ATOM 4729 N N . ARG A 1 610 ? -14.072 11.254 37.737 1.00 92.12 610 ARG A N 1
ATOM 4730 C CA . ARG A 1 610 ? -12.967 10.287 37.721 1.00 92.12 610 ARG A CA 1
ATOM 4731 C C . ARG A 1 610 ? -11.612 10.918 38.046 1.00 92.12 610 ARG A C 1
ATOM 4733 O O . ARG A 1 610 ? -10.591 10.275 37.819 1.00 92.12 610 ARG A O 1
ATOM 4740 N N . ASP A 1 611 ? -11.600 12.151 38.555 1.00 94.44 611 ASP A N 1
ATOM 4741 C CA . ASP A 1 611 ? -10.394 12.906 38.917 1.00 94.44 611 ASP A CA 1
ATOM 4742 C C . ASP A 1 611 ? -9.389 13.077 37.759 1.00 94.44 611 ASP A C 1
ATOM 4744 O O . ASP A 1 611 ? -8.174 13.046 37.965 1.00 94.44 611 ASP A O 1
ATOM 4748 N N . LEU A 1 612 ? -9.860 13.257 36.516 1.00 95.50 612 LEU A N 1
ATOM 4749 C CA . LEU A 1 612 ? -8.969 13.596 35.398 1.00 95.50 612 LEU A CA 1
ATOM 4750 C C . LEU A 1 612 ? -8.564 15.079 35.417 1.00 95.50 612 LEU A C 1
ATOM 4752 O O . LEU A 1 612 ? -9.362 15.974 35.706 1.00 95.50 612 LEU A O 1
ATOM 4756 N N . ASN A 1 613 ? -7.325 15.342 35.002 1.00 96.81 613 ASN A N 1
ATOM 4757 C CA . ASN A 1 613 ? -6.777 16.684 34.828 1.00 96.81 613 ASN A CA 1
ATOM 4758 C C . ASN A 1 613 ? -7.200 17.256 33.467 1.00 96.81 613 ASN A C 1
ATOM 4760 O O . ASN A 1 613 ? -6.547 17.029 32.446 1.00 96.81 613 ASN A O 1
ATOM 4764 N N . ILE A 1 614 ? -8.316 17.984 33.443 1.00 97.19 614 ILE A N 1
ATOM 4765 C CA . ILE A 1 614 ? -8.950 18.443 32.200 1.00 97.19 614 ILE A CA 1
ATOM 4766 C C . ILE A 1 614 ? -8.391 19.796 31.753 1.00 97.19 614 ILE A C 1
ATOM 4768 O O . ILE A 1 614 ? -8.398 20.772 32.501 1.00 97.19 614 ILE A O 1
ATOM 4772 N N . THR A 1 615 ? -7.970 19.861 30.492 1.00 97.44 615 THR A N 1
ATOM 4773 C CA . THR A 1 615 ? -7.683 21.093 29.752 1.00 97.44 615 THR A CA 1
ATOM 4774 C C . THR A 1 615 ? -8.772 21.280 28.698 1.00 97.44 615 THR A C 1
ATOM 4776 O O . THR A 1 615 ? -8.825 20.514 27.740 1.00 97.44 615 THR A O 1
ATOM 4779 N N . SER A 1 616 ? -9.636 22.282 28.863 1.00 96.81 616 SER A N 1
ATOM 4780 C CA . SER A 1 616 ? -10.681 22.618 27.885 1.00 96.81 616 SER A CA 1
ATOM 4781 C C . SER A 1 616 ? -10.280 23.851 27.077 1.00 96.81 616 SER A C 1
ATOM 4783 O O . SER A 1 616 ? -9.954 24.883 27.664 1.00 96.81 616 SER A O 1
ATOM 4785 N N . LEU A 1 617 ? -10.320 23.759 25.747 1.00 97.00 617 LEU A N 1
ATOM 4786 C CA . LEU A 1 617 ? -10.025 24.856 24.823 1.00 97.00 617 LEU A CA 1
ATOM 4787 C C . LEU A 1 617 ? -11.271 25.194 23.990 1.00 97.00 617 LEU A C 1
ATOM 4789 O O . LEU A 1 617 ? -11.852 24.318 23.354 1.00 97.00 617 LEU A O 1
ATOM 4793 N N . SER A 1 618 ? -11.665 26.468 23.983 1.00 95.56 618 SER A N 1
ATOM 4794 C CA . SER A 1 618 ? -12.808 26.991 23.219 1.00 95.56 618 SER A CA 1
ATOM 4795 C C . SER A 1 618 ? -12.589 28.459 22.845 1.00 95.56 618 SER A C 1
ATOM 4797 O O . SER A 1 618 ? -11.812 29.142 23.515 1.00 95.56 618 SER A O 1
ATOM 4799 N N . GLY A 1 619 ? -13.318 28.966 21.850 1.00 92.88 619 GLY A N 1
ATOM 4800 C CA . GLY A 1 619 ? -13.255 30.363 21.415 1.00 92.88 619 GLY A CA 1
ATOM 4801 C C . GLY A 1 619 ? -12.383 30.587 20.178 1.00 92.88 619 GLY A C 1
ATOM 4802 O O . GLY A 1 619 ? -12.185 29.689 19.362 1.00 92.88 619 GLY A O 1
ATOM 4803 N N . ASP A 1 620 ? -11.888 31.812 20.025 1.00 87.25 620 ASP A N 1
ATOM 4804 C CA . ASP A 1 620 ? -11.324 32.334 18.775 1.00 87.25 620 ASP A CA 1
ATOM 4805 C C . ASP A 1 620 ? -9.787 32.294 18.688 1.00 87.25 620 ASP A C 1
ATOM 4807 O O . ASP A 1 620 ? -9.227 32.425 17.602 1.00 87.25 620 ASP A O 1
ATOM 4811 N N . GLY A 1 621 ? -9.103 32.081 19.814 1.00 85.50 621 GLY A N 1
ATOM 4812 C CA . GLY A 1 621 ? -7.640 31.974 19.907 1.00 85.50 621 GLY A CA 1
ATOM 4813 C C . GLY A 1 621 ? -7.088 30.544 19.863 1.00 85.50 621 GLY A C 1
ATOM 4814 O O . GLY A 1 621 ? -5.912 30.333 20.165 1.00 85.50 621 GLY A O 1
ATOM 4815 N N . ILE A 1 622 ? -7.919 29.544 19.553 1.00 93.81 622 ILE A N 1
ATOM 4816 C CA . ILE A 1 622 ? -7.536 28.124 19.596 1.00 93.81 622 ILE A CA 1
ATOM 4817 C C . ILE A 1 622 ? -7.094 27.647 18.207 1.00 93.81 622 ILE A C 1
ATOM 4819 O O . ILE A 1 622 ? -7.793 26.896 17.528 1.00 93.81 622 ILE A O 1
ATOM 4823 N N . GLY A 1 623 ? -5.925 28.126 17.781 1.00 92.31 623 GLY A N 1
ATOM 4824 C CA . GLY A 1 623 ? -5.234 27.638 16.585 1.00 92.31 623 GLY A CA 1
ATOM 4825 C C . GLY A 1 623 ? -4.504 26.310 16.822 1.00 92.31 623 GLY A C 1
ATOM 4826 O O . GLY A 1 623 ? -4.409 25.817 17.953 1.00 92.31 623 GLY A O 1
ATOM 4827 N N . GLU A 1 624 ? -3.925 25.755 15.762 1.00 93.44 624 GLU A N 1
ATOM 4828 C CA . GLU A 1 624 ? -3.223 24.465 15.781 1.00 93.44 624 GLU A CA 1
ATOM 4829 C C . GLU A 1 624 ? -2.124 24.363 16.859 1.00 93.44 624 GLU A C 1
ATOM 4831 O O . GLU A 1 624 ? -2.112 23.366 17.594 1.00 93.44 624 GLU A O 1
ATOM 4836 N N . PRO A 1 625 ? -1.278 25.392 17.105 1.00 93.44 625 PRO A N 1
ATOM 4837 C CA . PRO A 1 625 ? -0.238 25.303 18.129 1.00 93.44 625 PRO A CA 1
ATOM 4838 C C . PRO A 1 625 ? -0.802 25.184 19.550 1.00 93.44 625 PRO A C 1
ATOM 4840 O O . PRO A 1 625 ? -0.163 24.602 20.431 1.00 93.44 625 PRO A O 1
ATOM 4843 N N . ALA A 1 626 ? -1.991 25.745 19.807 1.00 95.06 626 ALA A N 1
ATOM 4844 C CA . ALA A 1 626 ? -2.657 25.626 21.103 1.00 95.06 626 ALA A CA 1
ATOM 4845 C C . ALA A 1 626 ? -3.178 24.200 21.324 1.00 95.06 626 ALA A C 1
ATOM 4847 O O . ALA A 1 626 ? -2.975 23.641 22.404 1.00 95.06 626 ALA A O 1
ATOM 4848 N N . ILE A 1 627 ? -3.776 23.599 20.290 1.00 95.88 627 ILE A N 1
ATOM 4849 C CA . ILE A 1 627 ? -4.250 22.210 20.322 1.00 95.88 627 ILE A CA 1
ATOM 4850 C C . ILE A 1 627 ? -3.064 21.259 20.520 1.00 95.88 627 ILE A C 1
ATOM 4852 O O . ILE A 1 627 ? -3.114 20.406 21.406 1.00 95.88 627 ILE A O 1
ATOM 4856 N N . ARG A 1 628 ? -1.963 21.461 19.785 1.00 94.94 628 ARG A N 1
ATOM 4857 C CA . ARG A 1 628 ? -0.735 20.661 19.902 1.00 94.94 628 ARG A CA 1
ATOM 4858 C C . ARG A 1 628 ? -0.171 20.656 21.322 1.00 94.94 628 ARG A C 1
ATOM 4860 O O . ARG A 1 628 ? 0.026 19.591 21.901 1.00 94.94 628 ARG A O 1
ATOM 4867 N N . ARG A 1 629 ? 0.014 21.836 21.930 1.00 94.94 629 ARG A N 1
ATOM 4868 C CA . ARG A 1 629 ? 0.457 21.951 23.338 1.00 94.94 629 ARG A CA 1
ATOM 4869 C C . ARG A 1 629 ? -0.543 21.321 24.313 1.00 94.94 629 ARG A C 1
ATOM 4871 O O . ARG A 1 629 ? -0.159 20.733 25.324 1.00 94.94 629 ARG A O 1
ATOM 4878 N N . GLY A 1 630 ? -1.836 21.438 24.017 1.00 95.44 630 GLY A N 1
ATOM 4879 C CA . GLY A 1 630 ? -2.899 20.775 24.766 1.00 95.44 630 GLY A CA 1
ATOM 4880 C C . GLY A 1 630 ? -2.780 19.249 24.729 1.00 95.44 630 GLY A C 1
ATOM 4881 O O . GLY A 1 630 ? -2.964 18.608 25.763 1.00 95.44 630 GLY A O 1
ATOM 4882 N N . ALA A 1 631 ? -2.410 18.682 23.581 1.00 96.25 631 ALA A N 1
ATOM 4883 C CA . ALA A 1 631 ? -2.299 17.243 23.355 1.00 96.25 631 ALA A CA 1
ATOM 4884 C C . ALA A 1 631 ? -1.064 16.607 24.011 1.00 96.25 631 ALA A C 1
ATOM 4886 O O . ALA A 1 631 ? -1.113 15.436 24.386 1.00 96.25 631 ALA A O 1
ATOM 4887 N N . GLU A 1 632 ? 0.023 17.361 24.209 1.00 94.06 632 GLU A N 1
ATOM 4888 C CA . GLU A 1 632 ? 1.249 16.842 24.827 1.00 94.06 632 GLU A CA 1
ATOM 4889 C C . GLU A 1 632 ? 0.972 16.200 26.198 1.00 94.06 632 GLU A C 1
ATOM 4891 O O . GLU A 1 632 ? 0.468 16.842 27.128 1.00 94.06 632 GLU A O 1
ATOM 4896 N N . GLY A 1 633 ? 1.289 14.908 26.319 1.00 93.81 633 GLY A N 1
ATOM 4897 C CA . GLY A 1 633 ? 1.095 14.124 27.542 1.00 93.81 633 GLY A CA 1
ATOM 4898 C C . GLY A 1 633 ? -0.365 13.832 27.914 1.00 93.81 633 GLY A C 1
ATOM 4899 O O . GLY A 1 633 ? -0.603 13.296 28.995 1.00 93.81 633 GLY A O 1
ATOM 4900 N N . ALA A 1 634 ? -1.342 14.179 27.070 1.00 96.94 634 ALA A N 1
ATOM 4901 C CA . ALA A 1 634 ? -2.740 13.834 27.302 1.00 96.94 634 ALA A CA 1
ATOM 4902 C C . ALA A 1 634 ? -2.975 12.335 27.057 1.00 96.94 634 ALA A C 1
ATOM 4904 O O . ALA A 1 634 ? -2.550 11.791 26.042 1.00 96.94 634 ALA A O 1
ATOM 4905 N N . SER A 1 635 ? -3.672 11.682 27.988 1.00 95.50 635 SER A N 1
ATOM 4906 C CA . SER A 1 635 ? -4.116 10.285 27.840 1.00 95.50 635 SER A CA 1
ATOM 4907 C C . SER A 1 635 ? -5.418 10.156 27.055 1.00 95.50 635 SER A C 1
ATOM 4909 O O . SER A 1 635 ? -5.676 9.139 26.418 1.00 95.50 635 SER A O 1
ATOM 4911 N N . LEU A 1 636 ? -6.226 11.212 27.091 1.00 96.75 636 LEU A N 1
ATOM 4912 C CA . LEU A 1 636 ? -7.506 11.311 26.420 1.00 96.75 636 LEU A CA 1
ATOM 4913 C C . LEU A 1 636 ? -7.541 12.635 25.667 1.00 96.75 636 LEU A C 1
ATOM 4915 O O . LEU A 1 636 ? -7.306 13.690 26.257 1.00 96.75 636 LEU A O 1
ATOM 4919 N N . ILE A 1 637 ? -7.841 12.583 24.377 1.00 98.12 637 ILE A N 1
ATOM 4920 C CA . ILE A 1 637 ? -7.987 13.770 23.535 1.00 98.12 637 ILE A CA 1
ATOM 4921 C C . ILE A 1 637 ? -9.354 13.690 22.871 1.00 98.12 637 ILE A C 1
ATOM 4923 O O . ILE A 1 637 ? -9.666 12.683 22.248 1.00 98.12 637 ILE A O 1
ATOM 4927 N N . HIS A 1 638 ? -10.164 14.732 23.001 1.00 97.31 638 HIS A N 1
ATOM 4928 C CA . HIS A 1 638 ? -11.461 14.853 22.348 1.00 97.31 638 HIS A CA 1
ATOM 4929 C C . HIS A 1 638 ? -11.512 16.174 21.581 1.00 97.31 638 HIS A C 1
ATOM 4931 O O . HIS A 1 638 ? -11.410 17.246 22.183 1.00 97.31 638 HIS A O 1
ATOM 4937 N N . LEU A 1 639 ? -11.648 16.093 20.258 1.00 96.12 639 LEU A N 1
ATOM 4938 C CA . LEU A 1 639 ? -11.746 17.243 19.360 1.00 96.12 639 LEU A CA 1
ATOM 4939 C C . LEU A 1 639 ? -13.123 17.231 18.686 1.00 96.12 639 LEU A C 1
ATOM 4941 O O . LEU A 1 639 ? -13.385 16.363 17.854 1.00 96.12 639 LEU A O 1
ATOM 4945 N N . ALA A 1 640 ? -13.971 18.197 19.036 1.00 93.50 640 ALA A N 1
ATOM 4946 C CA . ALA A 1 640 ? -15.282 18.430 18.440 1.00 93.50 640 ALA A CA 1
ATOM 4947 C C . ALA A 1 640 ? -15.226 19.676 17.540 1.00 93.50 640 ALA A C 1
ATOM 4949 O O . ALA A 1 640 ? -15.232 20.812 18.020 1.00 93.50 640 ALA A O 1
ATOM 4950 N N . THR A 1 641 ? -15.091 19.467 16.229 1.00 93.25 641 THR A N 1
ATOM 4951 C CA . THR A 1 641 ? -14.858 20.531 15.235 1.00 93.25 641 THR A CA 1
ATOM 4952 C C . THR A 1 641 ? -15.285 20.082 13.827 1.00 93.25 641 THR A C 1
ATOM 4954 O O . THR A 1 641 ? -15.837 18.998 13.662 1.00 93.25 641 THR A O 1
ATOM 4957 N N . HIS A 1 642 ? -15.041 20.886 12.790 1.00 93.06 642 HIS A N 1
ATOM 4958 C CA . HIS A 1 642 ? -15.127 20.423 11.402 1.00 93.06 642 HIS A CA 1
ATOM 4959 C C . HIS A 1 642 ? -13.953 19.509 11.054 1.00 93.06 642 HIS A C 1
ATOM 4961 O O . HIS A 1 642 ? -12.800 19.796 11.377 1.00 93.06 642 HIS A O 1
ATOM 4967 N N . GLY A 1 643 ? -14.248 18.433 10.335 1.00 92.69 643 GLY A N 1
ATOM 4968 C CA . GLY A 1 643 ? -13.263 17.553 9.715 1.00 92.69 643 GLY A CA 1
ATOM 4969 C C . GLY A 1 643 ? -13.555 17.416 8.230 1.00 92.69 643 GLY A C 1
ATOM 4970 O O . GLY A 1 643 ? -14.651 17.745 7.772 1.00 92.69 643 GLY A O 1
ATOM 4971 N N . PHE A 1 644 ? -12.575 16.957 7.463 1.00 91.44 644 PHE A N 1
ATOM 4972 C CA . PHE A 1 644 ? -12.794 16.647 6.058 1.00 91.44 644 PHE A CA 1
ATOM 4973 C C . PHE A 1 644 ? -11.871 15.538 5.576 1.00 91.44 644 PHE A C 1
ATOM 4975 O O . PHE A 1 644 ? -10.740 15.391 6.045 1.00 91.44 644 PHE A O 1
ATOM 4982 N N . TYR A 1 645 ? -12.336 14.840 4.545 1.00 90.00 645 TYR A N 1
ATOM 4983 C CA . TYR A 1 645 ? -11.505 14.078 3.628 1.00 90.00 645 TYR A CA 1
ATOM 4984 C C . TYR A 1 645 ? -11.954 14.383 2.197 1.00 90.00 645 TYR A C 1
ATOM 4986 O O . TYR A 1 645 ? -13.129 14.266 1.850 1.00 90.00 645 TYR A O 1
ATOM 4994 N N . LYS A 1 646 ? -11.016 14.795 1.345 1.00 86.38 646 LYS A N 1
ATOM 4995 C CA . LYS A 1 646 ? -11.283 15.093 -0.068 1.00 86.38 646 LYS A CA 1
ATOM 4996 C C . LYS A 1 646 ? -10.809 13.926 -0.914 1.00 86.38 646 LYS A C 1
ATOM 4998 O O . LYS A 1 646 ? -9.632 13.596 -0.858 1.00 86.38 646 LYS A O 1
ATOM 5003 N N . THR A 1 647 ? -11.678 13.332 -1.729 1.00 80.06 647 THR A N 1
ATOM 5004 C CA . THR A 1 647 ? -11.269 12.284 -2.686 1.00 80.06 647 THR A CA 1
ATOM 5005 C C . THR A 1 647 ? -10.311 12.868 -3.732 1.00 80.06 647 THR A C 1
ATOM 5007 O O . THR A 1 647 ? -10.431 14.038 -4.097 1.00 80.06 647 THR A O 1
ATOM 5010 N N . ALA A 1 648 ? -9.339 12.081 -4.199 1.00 74.00 648 ALA A N 1
ATOM 5011 C CA . ALA A 1 648 ? -8.303 12.560 -5.109 1.00 74.00 648 ALA A CA 1
ATOM 5012 C C . ALA A 1 648 ? -8.892 13.017 -6.454 1.00 74.00 648 ALA A C 1
ATOM 5014 O O . ALA A 1 648 ? -9.469 12.219 -7.191 1.00 74.00 648 ALA A O 1
ATOM 5015 N N . THR A 1 649 ? -8.693 14.288 -6.800 1.00 66.81 649 THR A N 1
ATOM 5016 C CA . THR A 1 649 ? -8.933 14.825 -8.153 1.00 66.81 649 THR A CA 1
ATOM 5017 C C . THR A 1 649 ? -7.629 15.056 -8.918 1.00 66.81 649 THR A C 1
ATOM 5019 O O . THR A 1 649 ? -7.644 15.261 -10.130 1.00 66.81 649 THR A O 1
ATOM 5022 N N . ASP A 1 650 ? -6.495 15.001 -8.219 1.00 69.12 650 ASP A N 1
ATOM 5023 C CA . ASP A 1 650 ? -5.158 15.248 -8.739 1.00 69.12 650 ASP A CA 1
ATOM 5024 C C . ASP A 1 650 ? -4.109 14.349 -8.047 1.00 69.12 650 ASP A C 1
ATOM 5026 O O . ASP A 1 650 ? -4.416 13.288 -7.500 1.00 69.12 650 ASP A O 1
ATOM 5030 N N . ARG A 1 651 ? -2.830 14.739 -8.116 1.00 68.19 651 ARG A N 1
ATOM 5031 C CA . ARG A 1 651 ? -1.704 13.986 -7.541 1.00 68.19 651 ARG A CA 1
ATOM 5032 C C . ARG A 1 651 ? -1.413 14.328 -6.070 1.00 68.19 651 ARG A C 1
ATOM 5034 O O . ARG A 1 651 ? -0.369 13.905 -5.577 1.00 68.19 651 ARG A O 1
ATOM 5041 N N . THR A 1 652 ? -2.289 15.060 -5.380 1.00 73.81 652 THR A N 1
ATOM 5042 C CA . THR A 1 652 ? -2.096 15.460 -3.979 1.00 73.81 652 THR A CA 1
ATOM 5043 C C . THR A 1 652 ? -2.196 14.264 -3.029 1.00 73.81 652 THR A C 1
ATOM 5045 O O . THR A 1 652 ? -3.126 13.454 -3.105 1.00 73.81 652 THR A O 1
ATOM 5048 N N . ASP A 1 653 ? -1.233 14.167 -2.108 1.00 78.12 653 ASP A N 1
ATOM 5049 C CA . ASP A 1 653 ? -1.172 13.125 -1.080 1.00 78.12 653 ASP A CA 1
ATOM 5050 C C . ASP A 1 653 ? -2.449 13.096 -0.227 1.00 78.12 653 ASP A C 1
ATOM 5052 O O . ASP A 1 653 ? -2.981 14.142 0.147 1.00 78.12 653 ASP A O 1
ATOM 5056 N N . ALA A 1 654 ? -2.925 11.899 0.113 1.00 80.38 654 ALA A N 1
ATOM 5057 C CA . ALA A 1 654 ? -4.084 11.723 0.979 1.00 80.38 654 ALA A CA 1
ATOM 5058 C C . ALA A 1 654 ? -3.895 12.373 2.363 1.00 80.38 654 ALA A C 1
ATOM 5060 O O . ALA A 1 654 ? -4.855 12.912 2.908 1.00 80.38 654 ALA A O 1
ATOM 5061 N N . LEU A 1 655 ? -2.661 12.428 2.884 1.00 86.94 655 LEU A N 1
ATOM 5062 C CA . LEU A 1 655 ? -2.354 13.099 4.155 1.00 86.94 655 LEU A CA 1
ATOM 5063 C C . LEU A 1 655 ? -2.628 14.614 4.126 1.00 86.94 655 LEU A C 1
ATOM 5065 O O . LEU A 1 655 ? -2.953 15.194 5.158 1.00 86.94 655 LEU A O 1
ATOM 5069 N N . TRP A 1 656 ? -2.534 15.245 2.952 1.00 88.31 656 TRP A N 1
ATOM 5070 C CA . TRP A 1 656 ? -2.870 16.660 2.742 1.00 88.31 656 TRP A CA 1
ATOM 5071 C C . TRP A 1 656 ? -4.337 16.883 2.364 1.00 88.31 656 TRP A C 1
ATOM 5073 O O . TRP A 1 656 ? -4.816 18.014 2.330 1.00 88.31 656 TRP A O 1
ATOM 5083 N N . ARG A 1 657 ? -5.072 15.808 2.070 1.00 89.50 657 ARG A N 1
ATOM 5084 C CA . ARG A 1 657 ? -6.497 15.855 1.725 1.00 89.50 657 ARG A CA 1
ATOM 5085 C C . ARG A 1 657 ? -7.418 15.536 2.896 1.00 89.50 657 ARG A C 1
ATOM 5087 O O . ARG A 1 657 ? -8.631 15.608 2.713 1.00 89.50 657 ARG A O 1
ATOM 5094 N N . SER A 1 658 ? -6.868 15.227 4.067 1.00 91.50 658 SER A N 1
ATOM 5095 C CA . SER A 1 658 ? -7.619 15.020 5.306 1.00 91.50 658 SER A CA 1
ATOM 5096 C C . SER A 1 658 ? -7.104 15.906 6.434 1.00 91.50 658 SER A C 1
ATOM 5098 O O . SER A 1 658 ? -5.888 15.986 6.626 1.00 91.50 658 SER A O 1
ATOM 5100 N N . GLY A 1 659 ? -8.005 16.504 7.209 1.00 94.19 659 GLY A N 1
ATOM 5101 C CA . GLY A 1 659 ? -7.636 17.377 8.322 1.00 94.19 659 GLY A CA 1
ATOM 5102 C C . GLY A 1 659 ? -8.809 17.781 9.211 1.00 94.19 659 GLY A C 1
ATOM 5103 O O . GLY A 1 659 ? -9.958 17.404 8.963 1.00 94.19 659 GLY A O 1
ATOM 5104 N N . LEU A 1 660 ? -8.492 18.548 10.253 1.00 94.94 660 LEU A N 1
ATOM 5105 C CA . LEU A 1 660 ? -9.429 19.147 11.203 1.00 94.94 660 LEU A CA 1
ATOM 5106 C C . LEU A 1 660 ? -9.301 20.667 11.162 1.00 94.94 660 LEU A C 1
ATOM 5108 O O . LEU A 1 660 ? -8.203 21.198 11.040 1.00 94.94 660 LEU A O 1
ATOM 5112 N N . VAL A 1 661 ? -10.410 21.377 11.305 1.00 94.50 661 VAL A N 1
ATOM 5113 C CA . VAL A 1 661 ? -10.425 22.842 11.265 1.00 94.50 661 VAL A CA 1
ATOM 5114 C C . VAL A 1 661 ? -10.233 23.398 12.679 1.00 94.50 661 VAL A C 1
ATOM 5116 O O . VAL A 1 661 ? -10.916 22.980 13.614 1.00 94.50 661 VAL A O 1
ATOM 5119 N N . ALA A 1 662 ? -9.302 24.331 12.854 1.00 94.94 662 ALA A N 1
ATOM 5120 C CA . ALA A 1 662 ? -9.083 25.055 14.105 1.00 94.94 662 ALA A CA 1
ATOM 5121 C C . ALA A 1 662 ? -9.862 26.388 14.120 1.00 94.94 662 ALA A C 1
ATOM 5123 O O . ALA A 1 662 ? -10.652 26.678 13.218 1.00 94.94 662 ALA A O 1
ATOM 5124 N N . ALA A 1 663 ? -9.677 27.212 15.156 1.00 93.38 663 ALA A N 1
ATOM 5125 C CA . ALA A 1 663 ? -10.283 28.542 15.183 1.00 93.38 663 ALA A CA 1
ATOM 5126 C C . ALA A 1 663 ? -9.700 29.439 14.074 1.00 93.38 663 ALA A C 1
ATOM 5128 O O . ALA A 1 663 ? -8.499 29.401 13.809 1.00 93.38 663 ALA A O 1
ATOM 5129 N N . ARG A 1 664 ? -10.556 30.270 13.464 1.00 92.44 664 ARG A N 1
ATOM 5130 C CA . ARG A 1 664 ? -10.210 31.253 12.414 1.00 92.44 664 ARG A CA 1
ATOM 5131 C C . ARG A 1 664 ? -9.331 30.693 11.269 1.00 92.44 664 ARG A C 1
ATOM 5133 O O . ARG A 1 664 ? -8.252 31.230 11.017 1.00 92.44 664 ARG A O 1
ATOM 5140 N N . PRO A 1 665 ? -9.783 29.649 10.554 1.00 92.75 665 PRO A N 1
ATOM 5141 C CA . PRO A 1 665 ? -8.978 28.990 9.530 1.00 92.75 665 PRO A CA 1
ATOM 5142 C C . PRO A 1 665 ? -8.774 29.858 8.282 1.00 92.75 665 PRO A C 1
ATOM 5144 O O . PRO A 1 665 ? -9.661 30.607 7.865 1.00 92.75 665 PRO A O 1
ATOM 5147 N N . ASN A 1 666 ? -7.636 29.679 7.615 1.00 89.56 666 ASN A N 1
ATOM 5148 C CA . ASN A 1 666 ? -7.318 30.261 6.316 1.00 89.56 666 ASN A CA 1
ATOM 5149 C C . ASN A 1 666 ? -7.457 29.215 5.195 1.00 89.56 666 ASN A C 1
ATOM 5151 O O . ASN A 1 666 ? -6.486 28.810 4.560 1.00 89.56 666 ASN A O 1
ATOM 5155 N N . LEU A 1 667 ? -8.697 28.805 4.909 1.00 85.88 667 LEU A N 1
ATOM 5156 C CA . LEU A 1 667 ? -9.010 27.742 3.936 1.00 85.88 667 LEU A CA 1
ATOM 5157 C C . LEU A 1 667 ? -8.624 28.063 2.476 1.00 85.88 667 LEU A C 1
ATOM 5159 O O . LEU A 1 667 ? -8.678 27.181 1.619 1.00 85.88 667 LEU A O 1
ATOM 5163 N N . GLY A 1 668 ? -8.279 29.320 2.171 1.00 83.88 668 GLY A N 1
ATOM 5164 C CA . GLY A 1 668 ? -7.795 29.744 0.853 1.00 83.88 668 GLY A CA 1
ATOM 5165 C C . GLY A 1 668 ? -6.283 29.584 0.666 1.00 83.88 668 GLY A C 1
ATOM 5166 O O . GLY A 1 668 ? -5.788 29.705 -0.458 1.00 83.88 668 GLY A O 1
ATOM 5167 N N . ARG A 1 669 ? -5.540 29.326 1.748 1.00 84.62 669 ARG A N 1
ATOM 5168 C CA . ARG A 1 669 ? -4.098 29.091 1.716 1.00 84.62 669 ARG A CA 1
ATOM 5169 C C . ARG A 1 669 ? -3.824 27.640 1.290 1.00 84.62 669 ARG A C 1
ATOM 5171 O O . ARG A 1 669 ? -4.460 26.729 1.813 1.00 84.62 669 ARG A O 1
ATOM 5178 N N . PRO A 1 670 ? -2.897 27.392 0.347 1.00 82.81 670 PRO A N 1
ATOM 5179 C CA . PRO A 1 670 ? -2.430 26.036 0.077 1.00 82.81 670 PRO A CA 1
ATOM 5180 C C . PRO A 1 670 ? -1.806 25.425 1.339 1.00 82.81 670 PRO A C 1
ATOM 5182 O O . PRO A 1 670 ? -1.099 26.157 2.033 1.00 82.81 670 PRO A O 1
ATOM 5185 N N . PRO A 1 671 ? -1.998 24.118 1.594 1.00 82.94 671 PRO A N 1
ATOM 5186 C CA . PRO A 1 671 ? -1.465 23.458 2.781 1.00 82.94 671 PRO A CA 1
ATOM 5187 C C . PRO A 1 671 ? 0.052 23.642 2.877 1.00 82.94 671 PRO A C 1
ATOM 5189 O O . PRO A 1 671 ? 0.781 23.414 1.902 1.00 82.94 671 PRO A O 1
ATOM 5192 N N . GLN A 1 672 ? 0.517 24.068 4.046 1.00 80.00 672 GLN A N 1
ATOM 5193 C CA . GLN A 1 672 ? 1.932 24.224 4.386 1.00 80.00 672 GLN A CA 1
ATOM 5194 C C . GLN A 1 672 ? 2.201 23.545 5.729 1.00 80.00 672 GLN A C 1
ATOM 5196 O O . GLN A 1 672 ? 1.275 23.200 6.439 1.00 80.00 672 GLN A O 1
ATOM 5201 N N . ARG A 1 673 ? 3.471 23.281 6.046 1.00 74.31 673 ARG A N 1
ATOM 5202 C CA . ARG A 1 673 ? 3.881 22.608 7.291 1.00 74.31 673 ARG A CA 1
ATOM 5203 C C . ARG A 1 673 ? 4.337 23.622 8.331 1.00 74.31 673 ARG A C 1
ATOM 5205 O O . ARG A 1 673 ? 5.511 23.621 8.709 1.00 74.31 673 ARG A O 1
ATOM 5212 N N . ASP A 1 674 ? 3.464 24.532 8.722 1.00 80.44 674 ASP A N 1
ATOM 5213 C CA . ASP A 1 674 ? 3.828 25.567 9.688 1.00 80.44 674 ASP A CA 1
ATOM 5214 C C . ASP A 1 674 ? 2.868 25.721 10.863 1.00 80.44 674 ASP A C 1
ATOM 5216 O O . ASP A 1 674 ? 3.126 26.573 11.715 1.00 80.44 674 ASP A O 1
ATOM 5220 N N . ASP A 1 675 ? 1.858 24.848 10.978 1.00 80.00 675 ASP A N 1
ATOM 5221 C CA . ASP A 1 675 ? 0.834 24.901 12.025 1.00 80.00 675 ASP A CA 1
ATOM 5222 C C . ASP A 1 675 ? 0.193 26.323 12.127 1.00 80.00 675 ASP A C 1
ATOM 5224 O O . ASP A 1 675 ? -0.113 26.792 13.230 1.00 80.00 675 ASP A O 1
ATOM 5228 N N . ASP A 1 676 ? 0.075 27.062 11.010 1.00 84.44 676 ASP A N 1
ATOM 5229 C CA . ASP A 1 676 ? -0.332 28.486 10.969 1.00 84.44 676 ASP A CA 1
ATOM 5230 C C . ASP A 1 676 ? -1.386 28.792 9.888 1.00 84.44 676 ASP A C 1
ATOM 5232 O O . ASP A 1 676 ? -1.578 29.937 9.467 1.00 84.44 676 ASP A O 1
ATOM 5236 N N . ASP A 1 677 ? -2.077 27.775 9.376 1.00 87.25 677 ASP A N 1
ATOM 5237 C CA . ASP A 1 677 ? -3.186 27.974 8.435 1.00 87.25 677 ASP A CA 1
ATOM 5238 C C . ASP A 1 677 ? -4.566 27.713 9.056 1.00 87.25 677 ASP A C 1
ATOM 5240 O O . ASP A 1 677 ? -5.596 28.006 8.441 1.00 87.25 677 ASP A O 1
ATOM 5244 N N . GLY A 1 678 ? -4.596 27.278 10.316 1.00 90.69 678 GLY A N 1
ATOM 5245 C CA . GLY A 1 678 ? -5.807 26.983 11.066 1.00 90.69 678 GLY A CA 1
ATOM 5246 C C . GLY A 1 678 ? -6.470 25.682 10.618 1.00 90.69 678 GLY A C 1
ATOM 5247 O O . GLY A 1 678 ? -7.664 25.492 10.875 1.00 90.69 678 GLY A O 1
ATOM 5248 N N . VAL A 1 679 ? -5.730 24.790 9.960 1.00 93.12 679 VAL A N 1
ATOM 5249 C CA . VAL A 1 679 ? -6.177 23.462 9.555 1.00 93.12 679 VAL A CA 1
ATOM 5250 C C . VAL A 1 679 ? -5.122 22.439 9.951 1.00 93.12 679 VAL A C 1
ATOM 5252 O O . VAL A 1 679 ? -4.096 22.302 9.313 1.00 93.12 679 VAL A O 1
ATOM 5255 N N . LEU A 1 680 ? -5.440 21.620 10.948 1.00 94.12 680 LEU A N 1
ATOM 5256 C CA . LEU A 1 680 ? -4.584 20.515 11.356 1.00 94.12 680 LEU A CA 1
ATOM 5257 C C . LEU A 1 680 ? -4.683 19.375 10.335 1.00 94.12 680 LEU A C 1
ATOM 5259 O O . LEU A 1 680 ? -5.605 18.548 10.403 1.00 94.12 680 LEU A O 1
ATOM 5263 N N . TYR A 1 681 ? -3.747 19.306 9.390 1.00 93.81 681 TYR A N 1
ATOM 5264 C CA . TYR A 1 681 ? -3.716 18.230 8.400 1.00 93.81 681 TYR A CA 1
ATOM 5265 C C . TYR A 1 681 ? -3.203 16.921 9.011 1.00 93.81 681 TYR A C 1
ATOM 5267 O O . TYR A 1 681 ? -2.361 16.906 9.911 1.00 93.81 681 TYR A O 1
ATOM 5275 N N . ALA A 1 682 ? -3.639 15.780 8.466 1.00 92.75 682 ALA A N 1
ATOM 5276 C CA . ALA A 1 682 ? -3.093 14.471 8.848 1.00 92.75 682 ALA A CA 1
ATOM 5277 C C . ALA A 1 682 ? -1.567 14.416 8.648 1.00 92.75 682 ALA A C 1
ATOM 5279 O O . ALA A 1 682 ? -0.842 13.789 9.423 1.00 92.75 682 ALA A O 1
ATOM 5280 N N . HIS A 1 683 ? -1.079 15.134 7.638 1.00 89.94 683 HIS A N 1
ATOM 5281 C CA . HIS A 1 683 ? 0.337 15.330 7.394 1.00 89.94 683 HIS A CA 1
ATOM 5282 C C . HIS A 1 683 ? 1.083 15.980 8.584 1.00 89.94 683 HIS A C 1
ATOM 5284 O O . HIS A 1 683 ? 2.215 15.606 8.897 1.00 89.94 683 HIS A O 1
ATOM 5290 N N . GLU A 1 684 ? 0.501 16.967 9.255 1.00 91.12 684 GLU A N 1
ATOM 5291 C CA . GLU A 1 684 ? 1.121 17.610 10.422 1.00 91.12 684 GLU A CA 1
ATOM 5292 C C . GLU A 1 684 ? 0.925 16.766 11.676 1.00 91.12 684 GLU A C 1
ATOM 5294 O O . GLU A 1 684 ? 1.864 16.558 12.447 1.00 91.12 684 GLU A O 1
ATOM 5299 N N . LEU A 1 685 ? -0.269 16.191 11.829 1.00 92.81 685 LEU A N 1
ATOM 5300 C CA . LEU A 1 685 ? -0.640 15.352 12.961 1.00 92.81 685 LEU A CA 1
ATOM 5301 C C . LEU A 1 685 ? 0.290 14.143 13.129 1.00 92.81 685 LEU A C 1
ATOM 5303 O O . LEU A 1 685 ? 0.650 13.812 14.256 1.00 92.81 685 LEU A O 1
ATOM 5307 N N . MET A 1 686 ? 0.760 13.522 12.039 1.00 91.19 686 MET A N 1
ATOM 5308 C CA . MET A 1 686 ? 1.716 12.405 12.135 1.00 91.19 686 MET A CA 1
ATOM 5309 C C . MET A 1 686 ? 3.068 12.803 12.759 1.00 91.19 686 MET A C 1
ATOM 5311 O O . MET A 1 686 ? 3.852 11.926 13.130 1.00 91.19 686 MET A O 1
ATOM 5315 N N . ASN A 1 687 ? 3.379 14.104 12.857 1.00 90.00 687 ASN A N 1
ATOM 5316 C CA . ASN A 1 687 ? 4.577 14.629 13.524 1.00 90.00 687 ASN A CA 1
ATOM 5317 C C . ASN A 1 687 ? 4.406 14.817 15.034 1.00 90.00 687 ASN A C 1
ATOM 5319 O O . ASN A 1 687 ? 5.393 15.097 15.720 1.00 90.00 687 ASN A O 1
ATOM 5323 N N . TRP A 1 688 ? 3.191 14.676 15.557 1.00 92.62 688 TRP A N 1
ATOM 5324 C CA . TRP A 1 688 ? 2.923 14.840 16.978 1.00 92.62 688 TRP A CA 1
ATOM 5325 C C . TRP A 1 688 ? 3.414 13.623 17.774 1.00 92.62 688 TRP A C 1
ATOM 5327 O O . TRP A 1 688 ? 3.570 12.524 17.241 1.00 92.62 688 TRP A O 1
ATOM 5337 N N . ASP A 1 689 ? 3.673 13.829 19.066 1.00 91.69 689 ASP A N 1
ATOM 5338 C CA . ASP A 1 689 ? 3.914 12.746 20.021 1.00 91.69 689 ASP A CA 1
ATOM 5339 C C . ASP A 1 689 ? 2.630 12.501 20.816 1.00 91.69 689 ASP A C 1
ATOM 5341 O O . ASP A 1 689 ? 2.342 13.182 21.802 1.00 91.69 689 ASP A O 1
ATOM 5345 N N . LEU A 1 690 ? 1.849 11.533 20.347 1.00 94.19 690 LEU A N 1
ATOM 5346 C CA . LEU A 1 690 ? 0.623 11.055 20.978 1.00 94.19 690 LEU A CA 1
ATOM 5347 C C . LEU A 1 690 ? 0.846 9.727 21.708 1.00 94.19 690 LEU A C 1
ATOM 5349 O O . LEU A 1 690 ? -0.114 9.030 22.013 1.00 94.19 690 LEU A O 1
ATOM 5353 N N . SER A 1 691 ? 2.095 9.367 22.029 1.00 89.38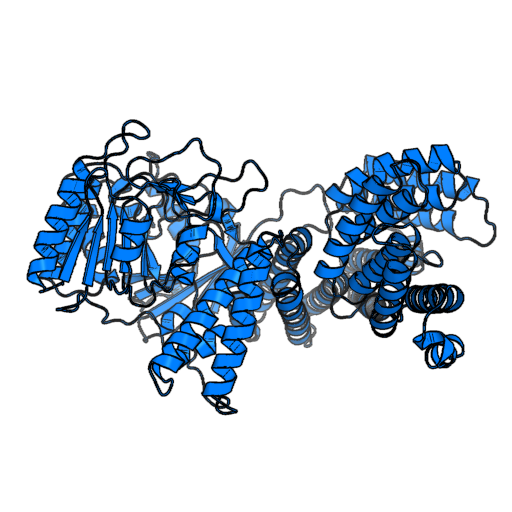 691 SER A N 1
ATOM 5354 C CA . SER A 1 691 ? 2.410 8.074 22.657 1.00 89.38 691 SER A CA 1
ATOM 5355 C C . SER A 1 691 ? 1.825 7.881 24.062 1.00 89.38 691 SER A C 1
ATOM 5357 O O . SER A 1 691 ? 1.745 6.748 24.547 1.00 89.38 691 SER A O 1
ATOM 5359 N N . SER A 1 692 ? 1.404 8.972 24.708 1.00 91.06 692 SER A N 1
ATOM 5360 C CA . SER A 1 692 ? 0.657 8.950 25.969 1.00 91.06 692 SER A CA 1
ATOM 5361 C C . SER A 1 692 ? -0.854 8.797 25.782 1.00 91.06 692 SER A C 1
ATOM 5363 O O . SER A 1 692 ? -1.529 8.508 26.763 1.00 91.06 692 SER A O 1
ATOM 5365 N N . ALA A 1 693 ? -1.386 9.001 24.571 1.00 93.56 693 ALA A N 1
ATOM 5366 C CA . ALA A 1 693 ? -2.819 8.986 24.306 1.00 93.56 693 ALA A CA 1
ATOM 5367 C C . ALA A 1 693 ? -3.344 7.547 24.207 1.00 93.56 693 ALA A C 1
ATOM 5369 O O . ALA A 1 693 ? -3.082 6.822 23.243 1.00 93.56 693 ALA A O 1
ATOM 5370 N N . ASP A 1 694 ? -4.135 7.150 25.202 1.00 92.44 694 ASP A N 1
ATOM 5371 C CA . ASP A 1 694 ? -4.868 5.888 25.207 1.00 92.44 694 ASP A CA 1
ATOM 5372 C C . ASP A 1 694 ? -6.081 5.929 24.273 1.00 92.44 694 ASP A C 1
ATOM 5374 O O . ASP A 1 694 ? -6.432 4.896 23.695 1.00 92.44 694 ASP A O 1
ATOM 5378 N N . LEU A 1 695 ? -6.710 7.105 24.137 1.00 94.50 695 LEU A N 1
ATOM 5379 C CA . LEU A 1 695 ? -7.858 7.344 23.265 1.00 94.50 695 LEU A CA 1
ATOM 5380 C C . LEU A 1 695 ? -7.836 8.761 22.671 1.00 94.50 695 LEU A C 1
ATOM 5382 O O . LEU A 1 695 ? -7.795 9.757 23.397 1.00 94.50 695 LEU A O 1
ATOM 5386 N N . VAL A 1 696 ? -7.950 8.842 21.345 1.00 96.94 696 VAL A N 1
ATOM 5387 C CA . VAL A 1 696 ? -8.222 10.080 20.602 1.00 96.94 696 VAL A CA 1
ATOM 5388 C C . VAL A 1 696 ? -9.612 10.000 19.972 1.00 96.94 696 VAL A C 1
ATOM 5390 O O . VAL A 1 696 ? -9.878 9.119 19.164 1.00 96.94 696 VAL A O 1
ATOM 5393 N N . VAL A 1 697 ? -10.508 10.916 20.318 1.00 96.69 697 VAL A N 1
ATOM 5394 C CA . VAL A 1 697 ? -11.852 11.029 19.744 1.00 96.69 697 VAL A CA 1
ATOM 5395 C C . VAL A 1 697 ? -11.885 12.236 18.818 1.00 96.69 697 VAL A C 1
ATOM 5397 O O . VAL A 1 697 ? -11.693 13.367 19.267 1.00 96.69 697 VAL A O 1
ATOM 5400 N N . LEU A 1 698 ? -12.129 11.995 17.530 1.00 94.94 698 LEU A N 1
ATOM 5401 C CA . LEU A 1 698 ? -12.348 13.046 16.541 1.00 94.94 698 LEU A CA 1
ATOM 5402 C C . LEU A 1 698 ? -13.844 13.111 16.214 1.00 94.94 698 LEU A C 1
ATOM 5404 O O . LEU A 1 698 ? -14.323 12.452 15.290 1.00 94.94 698 LEU A O 1
ATOM 5408 N N . SER A 1 699 ? -14.574 13.912 16.992 1.00 91.25 699 SER A N 1
ATOM 5409 C CA . SER A 1 699 ? -15.992 14.234 16.784 1.00 91.25 699 SER A CA 1
ATOM 5410 C C . SER A 1 699 ? -16.103 15.301 15.681 1.00 91.25 699 SER A C 1
ATOM 5412 O O . SER A 1 699 ? -16.384 16.473 15.917 1.00 91.25 699 SER A O 1
ATOM 5414 N N . ALA A 1 700 ? -15.726 14.910 14.464 1.00 88.44 700 ALA A N 1
ATOM 5415 C CA . ALA A 1 700 ? -15.592 15.773 13.288 1.00 88.44 700 ALA A CA 1
ATOM 5416 C C . ALA A 1 700 ? -15.965 14.974 12.038 1.00 88.44 700 ALA A C 1
ATOM 5418 O O . ALA A 1 700 ? -15.866 13.756 12.075 1.00 88.44 700 ALA A O 1
ATOM 5419 N N . CYS A 1 701 ? -16.354 15.602 10.930 1.00 88.25 701 CYS A N 1
ATOM 5420 C CA . CYS A 1 701 ? -16.819 14.889 9.731 1.00 88.25 701 CYS A CA 1
ATOM 5421 C C . CYS A 1 701 ? -15.707 14.087 9.022 1.00 88.25 701 CYS A C 1
ATOM 5423 O O . CYS A 1 701 ? -14.597 14.588 8.845 1.00 88.25 701 CYS A O 1
ATOM 5425 N N . GLN A 1 702 ? -16.033 12.876 8.547 1.00 86.31 702 GLN A N 1
ATOM 5426 C CA . GLN A 1 702 ? -15.205 12.069 7.627 1.00 86.31 702 GLN A CA 1
ATOM 5427 C C . GLN A 1 702 ? -13.770 11.772 8.112 1.00 86.31 702 GLN A C 1
ATOM 5429 O O . GLN A 1 702 ? -12.847 11.627 7.308 1.00 86.31 702 GLN A O 1
ATOM 5434 N N . THR A 1 703 ? -13.555 11.666 9.423 1.00 87.31 703 THR A N 1
ATOM 5435 C CA . THR A 1 703 ? -12.209 11.501 10.001 1.00 87.31 703 THR A CA 1
ATOM 5436 C C . THR A 1 703 ? -11.662 10.077 9.899 1.00 87.31 703 THR A C 1
ATOM 5438 O O . THR A 1 703 ? -10.457 9.876 10.026 1.00 87.31 703 THR A O 1
ATOM 5441 N N . ALA A 1 704 ? -12.521 9.089 9.643 1.00 82.62 704 ALA A N 1
ATOM 5442 C CA . ALA A 1 704 ? -12.148 7.696 9.401 1.00 82.62 704 ALA A CA 1
ATOM 5443 C C . ALA A 1 704 ? -11.810 7.413 7.926 1.00 82.62 704 ALA A C 1
ATOM 5445 O O . ALA A 1 704 ? -11.331 6.324 7.610 1.00 82.62 704 ALA A O 1
ATOM 5446 N N . LEU A 1 705 ? -12.080 8.364 7.022 1.00 84.19 705 LEU A N 1
ATOM 5447 C CA . LEU A 1 705 ? -11.858 8.191 5.590 1.00 84.19 705 LEU A CA 1
ATOM 5448 C C . LEU A 1 705 ? -10.411 8.503 5.190 1.00 84.19 705 LEU A C 1
ATOM 5450 O O . LEU A 1 705 ? -9.684 9.253 5.845 1.00 84.19 705 LEU A O 1
ATOM 5454 N N . GLY A 1 706 ? -10.003 7.919 4.071 1.00 81.44 706 GLY A N 1
ATOM 5455 C CA . GLY A 1 706 ? -8.680 8.069 3.492 1.00 81.44 706 GLY A CA 1
ATOM 5456 C C . GLY A 1 706 ? -8.569 7.283 2.193 1.00 81.44 706 GLY A C 1
ATOM 5457 O O . GLY A 1 706 ? -9.480 6.543 1.820 1.00 81.44 706 GLY A O 1
ATOM 5458 N N . ASP A 1 707 ? -7.439 7.420 1.507 1.00 76.38 707 ASP A N 1
ATOM 5459 C CA . ASP A 1 707 ? -7.171 6.585 0.338 1.00 76.38 707 ASP A CA 1
ATOM 5460 C C . ASP A 1 707 ? -6.801 5.164 0.792 1.00 76.38 707 ASP A C 1
ATOM 5462 O O . ASP A 1 707 ? -6.014 5.023 1.736 1.00 76.38 707 ASP A O 1
ATOM 5466 N N . PRO A 1 708 ? -7.261 4.107 0.098 1.00 65.75 708 PRO A N 1
ATOM 5467 C CA . PRO A 1 708 ? -6.635 2.796 0.211 1.00 65.75 708 PRO A CA 1
ATOM 5468 C C . PRO A 1 708 ? -5.137 2.951 -0.084 1.00 65.75 708 PRO A C 1
ATOM 5470 O O . PRO A 1 708 ? -4.752 3.428 -1.159 1.00 65.75 708 PRO A O 1
ATOM 5473 N N . SER A 1 709 ? -4.272 2.636 0.882 1.00 61.91 709 SER A N 1
ATOM 5474 C CA . SER A 1 709 ? -2.840 2.834 0.679 1.00 61.91 709 SER A CA 1
ATOM 5475 C C . SER A 1 709 ? -2.301 1.864 -0.366 1.00 61.91 709 SER A C 1
ATOM 5477 O O . SER A 1 709 ? -2.682 0.700 -0.469 1.00 61.91 709 SER A O 1
ATOM 5479 N N . ARG A 1 710 ? -1.314 2.343 -1.122 1.00 59.19 710 ARG A N 1
ATOM 5480 C CA . ARG A 1 710 ? -0.516 1.529 -2.052 1.00 59.19 710 ARG A CA 1
ATOM 5481 C C . ARG A 1 710 ? 0.437 0.586 -1.313 1.00 59.19 710 ARG A C 1
ATOM 5483 O O . ARG A 1 710 ? 1.002 -0.316 -1.922 1.00 59.19 710 ARG A O 1
ATOM 5490 N N . VAL A 1 711 ? 0.620 0.821 -0.015 1.00 50.47 711 VAL A N 1
ATOM 5491 C CA . VAL A 1 711 ? 1.589 0.174 0.871 1.00 50.47 711 VAL A CA 1
ATOM 5492 C C . VAL A 1 711 ? 1.029 -0.054 2.289 1.00 50.47 711 VAL A C 1
ATOM 5494 O O . VAL A 1 711 ? 1.783 -0.012 3.255 1.00 50.47 711 VAL A O 1
ATOM 5497 N N . GLY A 1 712 ? -0.285 -0.236 2.466 1.00 57.97 712 GLY A N 1
ATOM 5498 C CA . GLY A 1 712 ? -0.849 -0.598 3.776 1.00 57.97 712 GLY A CA 1
ATOM 5499 C C . GLY A 1 712 ? -2.308 -0.190 4.012 1.00 57.97 712 GLY A C 1
ATOM 5500 O O . GLY A 1 712 ? -3.129 -0.296 3.108 1.00 57.97 712 GLY A O 1
ATOM 5501 N N . SER A 1 713 ? -2.599 0.269 5.238 1.00 62.03 713 SER A N 1
ATOM 5502 C CA . SER A 1 713 ? -3.921 0.694 5.756 1.00 62.03 713 SER A CA 1
ATOM 5503 C C . SER A 1 713 ? -4.504 1.943 5.053 1.00 62.03 713 SER A C 1
ATOM 5505 O O . SER A 1 713 ? -3.958 2.441 4.076 1.00 62.03 713 SER A O 1
ATOM 5507 N N . VAL A 1 714 ? -5.614 2.497 5.548 1.00 70.75 714 VAL A N 1
ATOM 5508 C CA . VAL A 1 714 ? -6.220 3.746 5.047 1.00 70.75 714 VAL A CA 1
ATOM 5509 C C . VAL A 1 714 ? -5.332 4.957 5.322 1.00 70.75 714 VAL A C 1
ATOM 5511 O O . VAL A 1 714 ? -5.070 5.319 6.473 1.00 70.75 714 VAL A O 1
ATOM 5514 N N . ARG A 1 715 ? -4.899 5.629 4.256 1.00 76.94 715 ARG A N 1
ATOM 5515 C CA . ARG A 1 715 ? -4.019 6.797 4.306 1.00 76.94 715 ARG A CA 1
ATOM 5516 C C . ARG A 1 715 ? -4.832 8.076 4.518 1.00 76.94 715 ARG A C 1
ATOM 5518 O O . ARG A 1 715 ? -5.614 8.467 3.656 1.00 76.94 715 ARG A O 1
ATOM 5525 N N . GLY A 1 716 ? -4.627 8.717 5.665 1.00 86.94 716 GLY A N 1
ATOM 5526 C CA . GLY A 1 716 ? -5.372 9.885 6.140 1.00 86.94 716 GLY A CA 1
ATOM 5527 C C . GLY A 1 716 ? -5.172 10.073 7.648 1.00 86.94 716 GLY A C 1
ATOM 5528 O O . GLY A 1 716 ? -4.168 9.610 8.200 1.00 86.94 716 GLY A O 1
ATOM 5529 N N . LEU A 1 717 ? -6.143 10.689 8.328 1.00 91.00 717 LEU A N 1
ATOM 5530 C CA . LEU A 1 717 ? -6.139 10.865 9.789 1.00 91.00 717 LEU A CA 1
ATOM 5531 C C . LEU A 1 717 ? -5.945 9.558 10.594 1.00 91.00 717 LEU A C 1
ATOM 5533 O O . LEU A 1 717 ? -5.163 9.601 11.547 1.00 91.00 717 LEU A O 1
ATOM 5537 N N . PRO A 1 718 ? -6.543 8.396 10.234 1.00 88.94 718 PRO A N 1
ATOM 5538 C CA . PRO A 1 718 ? -6.336 7.155 10.990 1.00 88.94 718 PRO A CA 1
ATOM 5539 C C . PRO A 1 718 ? -4.860 6.735 11.038 1.00 88.94 718 PRO A C 1
ATOM 5541 O O . PRO A 1 718 ? -4.309 6.471 12.107 1.00 88.94 718 PRO A O 1
ATOM 5544 N N . THR A 1 719 ? -4.188 6.734 9.882 1.00 86.81 719 THR A N 1
ATOM 5545 C CA . THR A 1 719 ? -2.759 6.394 9.791 1.00 86.81 719 THR A CA 1
ATOM 5546 C C . THR A 1 719 ? -1.883 7.452 10.460 1.00 86.81 719 THR A C 1
ATOM 5548 O O . THR A 1 719 ? -0.927 7.098 11.147 1.00 86.81 719 THR A O 1
ATOM 5551 N N . ALA A 1 720 ? -2.219 8.740 10.338 1.00 91.88 720 ALA A N 1
ATOM 5552 C CA . ALA A 1 720 ? -1.477 9.805 11.011 1.00 91.88 720 ALA A CA 1
ATOM 5553 C C . ALA A 1 720 ? -1.505 9.672 12.542 1.00 91.88 720 ALA A C 1
ATOM 5555 O O . ALA A 1 720 ? -0.460 9.792 13.180 1.00 91.88 720 ALA A O 1
ATOM 5556 N N . LEU A 1 721 ? -2.669 9.362 13.124 1.00 93.06 721 LEU A N 1
ATOM 5557 C CA . LEU A 1 721 ? -2.819 9.119 14.562 1.00 93.06 721 LEU A CA 1
ATOM 5558 C C . LEU A 1 721 ? -2.021 7.895 15.028 1.00 93.06 721 LEU A C 1
ATOM 5560 O O . LEU A 1 721 ? -1.323 7.972 16.042 1.00 93.06 721 LEU A O 1
ATOM 5564 N N . ALA A 1 722 ? -2.075 6.796 14.269 1.00 88.94 722 ALA A N 1
ATOM 5565 C CA . ALA A 1 722 ? -1.303 5.592 14.569 1.00 88.94 722 ALA A CA 1
ATOM 5566 C C . ALA A 1 722 ? 0.214 5.862 14.526 1.00 88.94 722 ALA A C 1
ATOM 5568 O O . ALA A 1 722 ? 0.946 5.444 15.423 1.00 88.94 722 ALA A O 1
ATOM 5569 N N . ILE A 1 723 ? 0.694 6.618 13.528 1.00 90.31 723 ILE A N 1
ATOM 5570 C CA . ILE A 1 723 ? 2.105 7.029 13.426 1.00 90.31 723 ILE A CA 1
ATOM 5571 C C . ILE A 1 723 ? 2.497 7.942 14.591 1.00 90.31 723 ILE A C 1
ATOM 5573 O O . ILE A 1 723 ? 3.558 7.742 15.183 1.00 90.31 723 ILE A O 1
ATOM 5577 N N . ALA A 1 724 ? 1.641 8.900 14.957 1.00 92.94 724 ALA A N 1
ATOM 5578 C CA . ALA A 1 724 ? 1.857 9.790 16.097 1.00 92.94 724 ALA A CA 1
ATOM 5579 C C . ALA A 1 724 ? 1.904 9.039 17.444 1.00 92.94 724 ALA A C 1
ATOM 5581 O O . ALA A 1 724 ? 2.422 9.567 18.428 1.00 92.94 724 ALA A O 1
ATOM 5582 N N . GLY A 1 725 ? 1.416 7.795 17.490 1.00 90.56 725 GLY A N 1
ATOM 5583 C CA . GLY A 1 725 ? 1.500 6.905 18.646 1.00 90.56 725 GLY A CA 1
ATOM 5584 C C . GLY A 1 725 ? 0.220 6.814 19.473 1.00 90.56 725 GLY A C 1
ATOM 5585 O O . GLY A 1 725 ? 0.269 6.251 20.566 1.00 90.56 725 GLY A O 1
ATOM 5586 N N . ALA A 1 726 ? -0.906 7.335 18.973 1.00 92.06 726 ALA A N 1
ATOM 5587 C CA . ALA A 1 726 ? -2.198 7.131 19.617 1.00 92.06 726 ALA A CA 1
ATOM 5588 C C . ALA A 1 726 ? -2.528 5.632 19.635 1.00 92.06 726 ALA A C 1
ATOM 5590 O O . ALA A 1 726 ? -2.458 4.967 18.603 1.00 92.06 726 ALA A O 1
ATOM 5591 N N . ARG A 1 727 ? -2.892 5.087 20.801 1.00 89.50 727 ARG A N 1
ATOM 5592 C CA . ARG A 1 727 ? -3.196 3.648 20.926 1.00 89.50 727 ARG A CA 1
ATOM 5593 C C . ARG A 1 727 ? -4.540 3.290 20.310 1.00 89.50 727 ARG A C 1
ATOM 5595 O O . ARG A 1 727 ? -4.713 2.191 19.787 1.00 89.50 727 ARG A O 1
ATOM 5602 N N . ARG A 1 728 ? -5.506 4.202 20.435 1.00 91.50 728 ARG A N 1
ATOM 5603 C CA . ARG A 1 728 ? -6.868 4.026 19.937 1.00 91.50 728 ARG A CA 1
ATOM 5604 C C . ARG A 1 728 ? -7.411 5.333 19.406 1.00 91.50 728 ARG A C 1
ATOM 5606 O O . ARG A 1 728 ? -7.122 6.401 19.953 1.00 91.50 728 ARG A O 1
ATOM 5613 N N . SER A 1 729 ? -8.238 5.237 18.376 1.00 93.31 729 SER A N 1
ATOM 5614 C CA . SER A 1 729 ? -8.955 6.385 17.841 1.00 93.31 729 SER A CA 1
ATOM 5615 C C . SER A 1 729 ? -10.424 6.070 17.586 1.00 93.31 729 SER A C 1
ATOM 5617 O O . SER A 1 729 ? -10.760 4.994 17.101 1.00 93.31 729 SER A O 1
ATOM 5619 N N . LEU A 1 730 ? -11.301 7.006 17.940 1.00 94.44 730 LEU A N 1
ATOM 5620 C CA . LEU A 1 730 ? -12.721 6.978 17.609 1.00 94.44 730 LEU A CA 1
ATOM 5621 C C . LEU A 1 730 ? -12.977 8.055 16.557 1.00 94.44 730 LEU A C 1
ATOM 5623 O O . LEU A 1 730 ? -12.882 9.247 16.854 1.00 94.44 730 LEU A O 1
ATOM 5627 N N . LEU A 1 731 ? -13.240 7.611 15.333 1.00 93.12 731 LEU A N 1
ATOM 5628 C CA . LEU A 1 731 ? -13.287 8.425 14.118 1.00 93.12 731 LEU A CA 1
ATOM 5629 C C . LEU A 1 731 ? -14.644 8.271 13.424 1.00 93.12 731 LEU A C 1
ATOM 5631 O O . LEU A 1 731 ? -15.407 7.383 13.782 1.00 93.12 731 LEU A O 1
ATOM 5635 N N . THR A 1 732 ? -14.948 9.092 12.422 1.00 91.06 732 THR A N 1
ATOM 5636 C CA . THR A 1 732 ? -16.269 9.142 11.771 1.00 91.06 732 THR A CA 1
ATOM 5637 C C . THR A 1 732 ? -16.200 8.827 10.275 1.00 91.06 732 THR A C 1
ATOM 5639 O O . THR A 1 732 ? -15.317 9.297 9.557 1.00 91.06 732 THR A O 1
ATOM 5642 N N . LEU A 1 733 ? -17.149 8.047 9.767 1.00 87.19 733 LEU A N 1
ATOM 5643 C CA . LEU A 1 733 ? -17.235 7.710 8.341 1.00 87.19 733 LEU A CA 1
ATOM 5644 C C . LEU A 1 733 ? -17.911 8.804 7.501 1.00 87.19 733 LEU A C 1
ATOM 5646 O O . LEU A 1 733 ? -17.607 8.950 6.320 1.00 87.19 733 LEU A O 1
ATOM 5650 N N . TRP A 1 734 ? -18.812 9.583 8.097 1.00 86.88 734 TRP A N 1
ATOM 5651 C CA . TRP A 1 734 ? -19.561 10.649 7.428 1.00 86.88 734 TRP A CA 1
ATOM 5652 C C . TRP A 1 734 ? -19.749 11.861 8.351 1.00 86.88 734 TRP A C 1
ATOM 5654 O O . TRP A 1 734 ? -19.125 11.957 9.408 1.00 86.88 734 TRP A O 1
ATOM 5664 N N . GLU A 1 735 ? -20.529 12.839 7.897 1.00 80.88 735 GLU A N 1
ATOM 5665 C CA . GLU A 1 735 ? -20.830 14.064 8.637 1.00 80.88 735 GLU A CA 1
ATOM 5666 C C . GLU A 1 735 ? -21.733 13.791 9.845 1.00 80.88 735 GLU A C 1
ATOM 5668 O O . GLU A 1 735 ? -22.766 13.137 9.726 1.00 80.88 735 GLU A O 1
ATOM 5673 N N . VAL A 1 736 ? -21.322 14.298 11.009 1.00 70.50 736 VAL A N 1
ATOM 5674 C CA . VAL A 1 736 ? -21.990 14.091 12.300 1.00 70.50 736 VAL A CA 1
ATOM 5675 C C . VAL A 1 736 ? -22.050 15.418 13.059 1.00 70.50 736 VAL A C 1
ATOM 5677 O O . VAL A 1 736 ? -21.224 15.715 13.913 1.00 70.50 736 VAL A O 1
ATOM 5680 N N . ALA A 1 737 ? -22.989 16.285 12.680 1.00 62.12 737 ALA A N 1
ATOM 5681 C CA . ALA A 1 737 ? -23.119 17.629 13.252 1.00 62.12 737 ALA A CA 1
ATOM 5682 C C . ALA A 1 737 ? -24.558 17.921 13.710 1.00 62.12 737 ALA A C 1
ATOM 5684 O O . ALA A 1 737 ? -25.143 18.944 13.352 1.00 62.12 737 ALA A O 1
ATOM 5685 N N . ASP A 1 738 ? -25.141 17.017 14.503 1.00 70.75 738 ASP A N 1
ATOM 5686 C CA . ASP A 1 738 ? -26.510 17.130 15.017 1.00 70.75 738 ASP A CA 1
ATOM 5687 C C . ASP A 1 738 ? -26.628 16.889 16.537 1.00 70.75 738 ASP A C 1
ATOM 5689 O O . ASP A 1 738 ? -25.680 16.498 17.221 1.00 70.75 738 ASP A O 1
ATOM 5693 N N . GLU A 1 739 ? -27.816 17.167 17.090 1.00 80.31 739 GLU A N 1
ATOM 5694 C CA . GLU A 1 739 ? -28.138 16.958 18.514 1.00 80.31 739 GLU A CA 1
ATOM 5695 C C . GLU A 1 739 ? -27.944 15.491 18.943 1.00 80.31 739 GLU A C 1
ATOM 5697 O O . GLU A 1 739 ? -27.506 15.223 20.064 1.00 80.31 739 GLU A O 1
ATOM 5702 N N . GLY A 1 740 ? -28.241 14.540 18.050 1.00 85.50 740 GLY A N 1
ATOM 5703 C CA . GLY A 1 740 ? -28.091 13.106 18.295 1.00 85.50 740 GLY A CA 1
ATOM 5704 C C . GLY A 1 740 ? -26.648 12.712 18.588 1.00 85.50 740 GLY A C 1
ATOM 5705 O O . GLY A 1 740 ? -26.385 11.996 19.556 1.00 85.50 740 GLY A O 1
ATOM 5706 N N . THR A 1 741 ? -25.711 13.242 17.805 1.00 86.38 741 THR A N 1
ATOM 5707 C CA . THR A 1 741 ? -24.269 13.016 17.963 1.00 86.38 741 THR A CA 1
ATOM 5708 C C . THR A 1 741 ? -23.760 13.522 19.312 1.00 86.38 741 THR A C 1
ATOM 5710 O O . THR A 1 741 ? -23.072 12.790 20.028 1.00 86.38 741 THR A O 1
ATOM 5713 N N . ALA A 1 742 ? -24.154 14.737 19.709 1.00 84.56 742 ALA A N 1
ATOM 5714 C CA . ALA A 1 742 ? -23.760 15.307 20.998 1.00 84.56 742 ALA A CA 1
ATOM 5715 C C . ALA A 1 742 ? -24.294 14.470 22.177 1.00 84.56 742 ALA A C 1
ATOM 5717 O O . ALA A 1 742 ? -23.558 14.189 23.126 1.00 84.56 742 ALA A O 1
ATOM 5718 N N . ASN A 1 743 ? -25.548 14.008 22.098 1.00 89.62 743 ASN A N 1
ATOM 5719 C CA . ASN A 1 743 ? -26.139 13.133 23.116 1.00 89.62 743 ASN A CA 1
ATOM 5720 C C . ASN A 1 743 ? -25.458 11.756 23.164 1.00 89.62 743 ASN A C 1
ATOM 5722 O O . ASN A 1 743 ? -25.247 11.213 24.251 1.00 89.62 743 ASN A O 1
ATOM 5726 N N . PHE A 1 744 ? -25.096 11.196 22.007 1.00 92.94 744 PHE A N 1
ATOM 5727 C CA . PHE A 1 744 ? -24.359 9.937 21.910 1.00 92.94 744 PHE A CA 1
ATOM 5728 C C . PHE A 1 744 ? -22.979 10.042 22.576 1.00 92.94 744 PHE A C 1
ATOM 5730 O O . PHE A 1 744 ? -22.627 9.192 23.397 1.00 92.94 744 PHE A O 1
ATOM 5737 N N . MET A 1 745 ? -22.226 11.111 22.294 1.00 93.19 745 MET A N 1
ATOM 5738 C CA . MET A 1 745 ? -20.914 11.352 22.906 1.00 93.19 745 MET A CA 1
ATOM 5739 C C . MET A 1 745 ? -21.006 11.615 24.405 1.00 93.19 745 MET A C 1
ATOM 5741 O O . MET A 1 745 ? -20.270 10.998 25.176 1.00 93.19 745 MET A O 1
ATOM 5745 N N . ALA A 1 746 ? -21.947 12.454 24.843 1.00 92.19 746 ALA A N 1
ATOM 5746 C CA . ALA A 1 746 ? -22.199 12.664 26.267 1.00 92.19 746 ALA A CA 1
ATOM 5747 C C . ALA A 1 746 ? -22.473 11.331 26.982 1.00 92.19 746 ALA A C 1
ATOM 5749 O O . ALA A 1 746 ? -21.872 11.036 28.015 1.00 92.19 746 ALA A O 1
ATOM 5750 N N . ARG A 1 747 ? -23.311 10.471 26.387 1.00 95.44 747 ARG A N 1
ATOM 5751 C CA . ARG A 1 747 ? -23.615 9.156 26.957 1.00 95.44 747 ARG A CA 1
ATOM 5752 C C . ARG A 1 747 ? -22.397 8.231 27.000 1.00 95.44 747 ARG A C 1
ATOM 5754 O O . ARG A 1 747 ? -22.249 7.494 27.973 1.00 95.44 747 ARG A O 1
ATOM 5761 N N . LEU A 1 748 ? -21.518 8.279 25.998 1.00 96.00 748 LEU A N 1
ATOM 5762 C CA . LEU A 1 748 ? -20.269 7.513 25.994 1.00 96.00 748 LEU A CA 1
ATOM 5763 C C . LEU A 1 748 ? -19.380 7.856 27.191 1.00 96.00 748 LEU A C 1
ATOM 5765 O O . LEU A 1 748 ? -18.945 6.954 27.908 1.00 96.00 748 LEU A O 1
ATOM 5769 N N . TYR A 1 749 ? -19.136 9.142 27.435 1.00 95.75 749 TYR A N 1
ATOM 5770 C CA . TYR A 1 749 ? -18.307 9.570 28.563 1.00 95.75 749 TYR A CA 1
ATOM 5771 C C . TYR A 1 749 ? -18.975 9.327 29.912 1.00 95.75 749 TYR A C 1
ATOM 5773 O O . TYR A 1 749 ? -18.289 8.929 30.855 1.00 95.75 749 TYR A O 1
ATOM 5781 N N . GLN A 1 750 ? -20.299 9.459 29.989 1.00 95.12 750 GLN A N 1
ATOM 5782 C CA . GLN A 1 750 ? -21.050 9.074 31.176 1.00 95.12 750 GLN A CA 1
ATOM 5783 C C . GLN A 1 750 ? -20.867 7.584 31.500 1.00 95.12 750 GLN A C 1
ATOM 5785 O O . GLN A 1 750 ? -20.553 7.242 32.635 1.00 95.12 750 GLN A O 1
ATOM 5790 N N . VAL A 1 751 ? -21.011 6.692 30.513 1.00 95.62 751 VAL A N 1
ATOM 5791 C CA . VAL A 1 751 ? -20.792 5.243 30.691 1.00 95.62 751 VAL A CA 1
ATOM 5792 C C . VAL A 1 751 ? -19.350 4.947 31.108 1.00 95.62 751 VAL A C 1
ATOM 5794 O O . VAL A 1 751 ? -19.125 4.140 32.007 1.00 95.62 751 VAL A O 1
ATOM 5797 N N . LEU A 1 752 ? -18.364 5.619 30.506 1.00 94.25 752 LEU A N 1
ATOM 5798 C CA . LEU A 1 752 ? -16.957 5.470 30.895 1.00 94.25 752 LEU A CA 1
ATOM 5799 C C . LEU A 1 752 ? -16.692 5.912 32.342 1.00 94.25 752 LEU A C 1
ATOM 5801 O O . LEU A 1 752 ? -15.877 5.295 33.028 1.00 94.25 752 LEU A O 1
ATOM 5805 N N . ALA A 1 753 ? -17.356 6.974 32.800 1.00 92.31 753 ALA A N 1
ATOM 5806 C CA . ALA A 1 753 ? -17.203 7.490 34.153 1.00 92.31 753 ALA A CA 1
ATOM 5807 C C . ALA A 1 753 ? -17.946 6.640 35.197 1.00 92.31 753 ALA A C 1
ATOM 5809 O O . ALA A 1 753 ? -17.381 6.334 36.249 1.00 92.31 753 ALA A O 1
ATOM 5810 N N . ASP A 1 754 ? -19.187 6.250 34.907 1.00 93.19 754 ASP A N 1
ATOM 5811 C CA . ASP A 1 754 ? -20.091 5.642 35.884 1.00 93.19 754 ASP A CA 1
ATOM 5812 C C . ASP A 1 754 ? -19.927 4.106 35.962 1.00 93.19 754 ASP A C 1
ATOM 5814 O O . ASP A 1 754 ? -19.997 3.541 37.054 1.00 93.19 754 ASP A O 1
ATOM 5818 N N . ASP A 1 755 ? -19.668 3.422 34.837 1.00 90.12 755 ASP A N 1
ATOM 5819 C CA . ASP A 1 755 ? -19.661 1.948 34.772 1.00 90.12 755 ASP A CA 1
ATOM 5820 C C . ASP A 1 755 ? -18.258 1.316 34.825 1.00 90.12 755 ASP A C 1
ATOM 5822 O O . ASP A 1 755 ? -18.135 0.091 34.889 1.00 90.12 755 ASP A O 1
ATOM 5826 N N . ASP A 1 756 ? -17.199 2.132 34.774 1.00 84.12 756 ASP A N 1
ATOM 5827 C CA . ASP A 1 756 ? -15.794 1.694 34.797 1.00 84.12 756 ASP A CA 1
ATOM 5828 C C . ASP A 1 756 ? -15.455 0.635 33.722 1.00 84.12 756 ASP A C 1
ATOM 5830 O O . ASP A 1 756 ? -14.688 -0.303 33.947 1.00 84.12 756 ASP A O 1
ATOM 5834 N N . LEU A 1 757 ? -16.053 0.764 32.534 1.00 90.00 757 LEU A N 1
ATOM 5835 C CA . LEU A 1 757 ? -15.808 -0.121 31.392 1.00 90.00 757 LEU A CA 1
ATOM 5836 C C . LEU A 1 757 ? -14.545 0.285 30.616 1.00 90.00 757 LEU A C 1
ATOM 5838 O O . LEU A 1 757 ? -14.138 1.447 30.620 1.00 90.00 757 LEU A O 1
ATOM 5842 N N . ASP A 1 758 ? -13.938 -0.671 29.904 1.00 89.75 758 ASP A N 1
ATOM 5843 C CA . ASP A 1 758 ? -12.939 -0.342 28.884 1.00 89.75 758 ASP A CA 1
ATOM 5844 C C . ASP A 1 758 ? -13.588 0.381 27.691 1.00 89.75 758 ASP A C 1
ATOM 5846 O O . ASP A 1 758 ? -14.790 0.248 27.442 1.00 89.75 758 ASP A O 1
ATOM 5850 N N . TYR A 1 759 ? -12.787 1.137 26.936 1.00 91.38 759 TYR A N 1
ATOM 5851 C CA . TYR A 1 759 ? -13.285 2.021 25.875 1.00 91.38 759 TYR A CA 1
ATOM 5852 C C . TYR A 1 759 ? -14.156 1.316 24.822 1.00 91.38 759 TYR A C 1
ATOM 5854 O O . TYR A 1 759 ? -15.193 1.852 24.428 1.00 91.38 759 TYR A O 1
ATOM 5862 N N . ALA A 1 760 ? -13.772 0.108 24.394 1.00 89.25 760 ALA A N 1
ATOM 5863 C CA . ALA A 1 760 ? -14.523 -0.645 23.391 1.00 89.25 760 ALA A CA 1
ATOM 5864 C C . ALA A 1 760 ? -15.859 -1.156 23.957 1.00 89.25 760 ALA A C 1
ATOM 5866 O O . ALA A 1 760 ? -16.906 -0.986 23.328 1.00 89.25 760 ALA A O 1
ATOM 5867 N N . SER A 1 761 ? -15.844 -1.709 25.175 1.00 89.94 761 SER A N 1
ATOM 5868 C CA . SER A 1 761 ? -17.062 -2.162 25.862 1.00 89.94 761 SER A CA 1
ATOM 5869 C C . SER A 1 761 ? -18.042 -1.018 26.136 1.00 89.94 761 SER A C 1
ATOM 5871 O O . SER A 1 761 ? -19.253 -1.200 25.980 1.00 89.94 761 SER A O 1
ATOM 5873 N N . ALA A 1 762 ? -17.537 0.164 26.506 1.00 93.62 762 ALA A N 1
ATOM 5874 C CA . ALA A 1 762 ? -18.352 1.361 26.699 1.00 93.62 762 ALA A CA 1
ATOM 5875 C C . ALA A 1 762 ? -19.030 1.797 25.394 1.00 93.62 762 ALA A C 1
ATOM 5877 O O . ALA A 1 762 ? -20.249 1.968 25.367 1.00 93.62 762 ALA A O 1
ATOM 5878 N N . LEU A 1 763 ? -18.273 1.891 24.293 1.00 93.88 763 LEU A N 1
ATOM 5879 C CA . LEU A 1 763 ? -18.825 2.236 22.981 1.00 93.88 763 LEU A CA 1
ATOM 5880 C C . LEU A 1 763 ? -19.891 1.234 22.529 1.00 93.88 763 LEU A C 1
ATOM 5882 O O . LEU A 1 763 ? -20.970 1.641 22.101 1.00 93.88 763 LEU A O 1
ATOM 5886 N N . ARG A 1 764 ? -19.628 -0.069 22.679 1.00 92.69 764 ARG A N 1
ATOM 5887 C CA . ARG A 1 764 ? -20.601 -1.123 22.366 1.00 92.69 764 ARG A CA 1
ATOM 5888 C C . ARG A 1 764 ? -21.889 -0.953 23.170 1.00 92.69 764 ARG A C 1
ATOM 5890 O O . ARG A 1 764 ? -22.978 -1.020 22.603 1.00 92.69 764 ARG A O 1
ATOM 5897 N N . LYS A 1 765 ? -21.785 -0.713 24.483 1.00 94.81 765 LYS A N 1
ATOM 5898 C CA . LYS A 1 765 ? -22.956 -0.478 25.342 1.00 94.81 765 LYS A CA 1
ATOM 5899 C C . LYS A 1 765 ? -23.769 0.720 24.847 1.00 94.81 765 LYS A C 1
ATOM 5901 O O . LYS A 1 765 ? -24.982 0.603 24.706 1.00 94.81 765 LYS A O 1
ATOM 5906 N N . VAL A 1 766 ? -23.107 1.834 24.546 1.00 95.94 766 VAL A N 1
ATOM 5907 C CA . VAL A 1 766 ? -23.756 3.081 24.107 1.00 95.94 766 VAL A CA 1
ATOM 5908 C C . VAL A 1 766 ? -24.416 2.909 22.737 1.00 95.94 766 VAL A C 1
ATOM 5910 O O . VAL A 1 766 ? -25.533 3.379 22.542 1.00 95.94 766 VAL A O 1
ATOM 5913 N N . ARG A 1 767 ? -23.798 2.166 21.809 1.00 94.94 767 ARG A N 1
ATOM 5914 C CA . ARG A 1 767 ? -24.422 1.801 20.525 1.00 94.94 767 ARG A CA 1
ATOM 5915 C C . ARG A 1 767 ? -25.693 0.981 20.713 1.00 94.94 767 ARG A C 1
ATOM 5917 O O . ARG A 1 767 ? -26.705 1.315 20.113 1.00 94.94 767 ARG A O 1
ATOM 5924 N N . ILE A 1 768 ? -25.675 -0.036 21.574 1.00 94.94 768 ILE A N 1
ATOM 5925 C CA . ILE A 1 768 ? -26.873 -0.843 21.867 1.00 94.94 768 ILE A CA 1
ATOM 5926 C C . ILE A 1 768 ? -27.964 0.021 22.521 1.00 94.94 768 ILE A C 1
ATOM 5928 O O . ILE A 1 768 ? -29.142 -0.102 22.193 1.00 94.94 768 ILE A O 1
ATOM 5932 N N . GLU A 1 769 ? -27.595 0.932 23.427 1.00 96.25 769 GLU A N 1
ATOM 5933 C CA . GLU A 1 769 ? -28.542 1.887 24.011 1.00 96.25 769 GLU A CA 1
ATOM 5934 C C . GLU A 1 769 ? -29.153 2.822 22.954 1.00 96.25 769 GLU A C 1
ATOM 5936 O O . GLU A 1 769 ? -30.362 3.059 22.992 1.00 96.25 769 GLU A O 1
ATOM 5941 N N . ALA A 1 770 ? -28.353 3.297 21.995 1.00 95.00 770 ALA A N 1
ATOM 5942 C CA . ALA A 1 770 ? -28.812 4.087 20.856 1.00 95.00 770 ALA A CA 1
ATOM 5943 C C . ALA A 1 770 ? -29.787 3.288 19.973 1.00 95.00 770 ALA A C 1
ATOM 5945 O O . ALA A 1 770 ? -30.913 3.730 19.761 1.00 95.00 770 ALA A O 1
ATOM 5946 N N . MET A 1 771 ? -29.406 2.071 19.559 1.00 93.00 771 MET A N 1
ATOM 5947 C CA . MET A 1 771 ? -30.229 1.157 18.747 1.00 93.00 771 MET A CA 1
ATOM 5948 C C . MET A 1 771 ? -31.606 0.881 19.365 1.00 93.00 771 MET A C 1
ATOM 5950 O O . MET A 1 771 ? -32.575 0.661 18.644 1.00 93.00 771 MET A O 1
ATOM 5954 N N . HIS A 1 772 ? -31.700 0.867 20.699 1.00 94.25 772 HIS A N 1
ATOM 5955 C CA . HIS A 1 772 ? -32.947 0.620 21.435 1.00 94.25 772 HIS A CA 1
ATOM 5956 C C . HIS A 1 772 ? -33.665 1.910 21.873 1.00 94.25 772 HIS A C 1
ATOM 5958 O O . HIS A 1 772 ? -34.537 1.851 22.741 1.00 94.25 772 HIS A O 1
ATOM 5964 N N . GLY A 1 773 ? -33.296 3.072 21.322 1.00 94.56 773 GLY A N 1
ATOM 5965 C CA . GLY A 1 773 ? -33.983 4.349 21.558 1.00 94.56 773 GLY A CA 1
ATOM 5966 C C . GLY A 1 773 ? -33.802 4.929 22.966 1.00 94.56 773 GLY A C 1
ATOM 5967 O O . GLY A 1 773 ? -34.593 5.765 23.401 1.00 94.56 773 GLY A O 1
ATOM 5968 N N . LYS A 1 774 ? -32.776 4.498 23.713 1.00 96.31 774 LYS A N 1
ATOM 5969 C CA . LYS A 1 774 ? -32.509 4.983 25.083 1.00 96.31 774 LYS A CA 1
ATOM 5970 C C . LYS A 1 774 ? -31.753 6.312 25.115 1.00 96.31 774 LYS A C 1
ATOM 5972 O O . LYS A 1 774 ? -31.658 6.930 26.173 1.00 96.31 774 LYS A O 1
ATOM 5977 N N . ILE A 1 775 ? -31.220 6.746 23.974 1.00 94.56 775 ILE A N 1
ATOM 5978 C CA . ILE A 1 775 ? -30.499 8.008 23.810 1.00 94.56 775 ILE A CA 1
ATOM 5979 C C . ILE A 1 775 ? -31.324 8.906 22.888 1.00 94.56 775 ILE A C 1
ATOM 5981 O O . ILE A 1 775 ? -31.623 8.547 21.748 1.00 94.56 775 ILE A O 1
ATOM 5985 N N . LYS A 1 776 ? -31.708 10.082 23.390 1.00 91.88 776 LYS A N 1
ATOM 5986 C CA . LYS A 1 776 ? -32.557 11.031 22.663 1.00 91.88 776 LYS A CA 1
ATOM 5987 C C . LYS A 1 776 ? -31.909 11.432 21.331 1.00 91.88 776 LYS A C 1
ATOM 5989 O O . LYS A 1 776 ? -30.759 11.865 21.318 1.00 91.88 776 LYS A O 1
ATOM 5994 N N . ALA A 1 777 ? -32.683 11.343 20.247 1.00 89.62 777 ALA A N 1
ATOM 5995 C CA . ALA A 1 777 ? -32.281 11.708 18.884 1.00 89.62 777 ALA A CA 1
ATOM 5996 C C . ALA A 1 777 ? -31.086 10.914 18.314 1.00 89.62 777 ALA A C 1
ATOM 5998 O O . ALA A 1 777 ? -30.520 11.324 17.309 1.00 89.62 777 ALA A O 1
ATOM 5999 N N . ALA A 1 778 ? -30.715 9.780 18.920 1.00 91.25 778 ALA A N 1
ATOM 6000 C CA . ALA A 1 778 ? -29.596 8.951 18.468 1.00 91.25 778 ALA A CA 1
ATOM 6001 C C . ALA A 1 778 ? -30.022 7.550 17.993 1.00 91.25 778 ALA A C 1
ATOM 6003 O O . ALA A 1 778 ? -29.164 6.704 17.781 1.00 91.25 778 ALA A O 1
ATOM 6004 N N . GLU A 1 779 ? -31.324 7.276 17.844 1.00 91.19 779 GLU A N 1
ATOM 6005 C CA . GLU A 1 779 ? -31.816 5.957 17.407 1.00 91.19 779 GLU A CA 1
ATOM 6006 C C . GLU A 1 779 ? -31.490 5.636 15.942 1.00 91.19 779 GLU A C 1
ATOM 6008 O O . GLU A 1 779 ? -31.310 4.466 15.590 1.00 91.19 779 GLU A O 1
ATOM 6013 N N . ASP A 1 780 ? -31.366 6.661 15.089 1.00 88.94 780 ASP A N 1
ATOM 6014 C CA . ASP A 1 780 ? -31.021 6.459 13.684 1.00 88.94 780 ASP A CA 1
ATOM 6015 C C . ASP A 1 780 ? -29.570 5.950 13.553 1.00 88.94 780 ASP A C 1
ATOM 6017 O O . ASP A 1 780 ? -28.650 6.538 14.135 1.00 88.94 780 ASP A O 1
ATOM 6021 N N . PRO A 1 781 ? -29.330 4.884 12.764 1.00 88.75 781 PRO A N 1
ATOM 6022 C CA . PRO A 1 781 ? -27.986 4.409 12.451 1.00 88.75 781 PRO A CA 1
ATOM 6023 C C . PRO A 1 781 ? -27.019 5.477 11.936 1.00 88.75 781 PRO A C 1
ATOM 6025 O O . PRO A 1 781 ? -25.816 5.338 12.153 1.00 88.75 781 PRO A O 1
ATOM 6028 N N . SER A 1 782 ? -27.505 6.556 11.312 1.00 85.88 782 SER A N 1
ATOM 6029 C CA . SER A 1 782 ? -26.666 7.677 10.876 1.00 85.88 782 SER A CA 1
ATOM 6030 C C . SER A 1 782 ? -25.879 8.332 12.016 1.00 85.88 782 SER A C 1
ATOM 6032 O O . SER A 1 782 ? -24.873 8.978 11.739 1.00 85.88 782 SER A O 1
ATOM 6034 N N . VAL A 1 783 ? -26.290 8.154 13.277 1.00 88.69 783 VAL A N 1
ATOM 6035 C CA . VAL A 1 783 ? -25.593 8.692 14.453 1.00 88.69 783 VAL A CA 1
ATOM 6036 C C . VAL A 1 783 ? -24.560 7.694 14.981 1.00 88.69 783 VAL A C 1
ATOM 6038 O O . VAL A 1 783 ? -23.358 7.955 14.968 1.00 88.69 783 VAL A O 1
ATOM 6041 N N . TRP A 1 784 ? -24.998 6.518 15.437 1.00 90.50 784 TRP A N 1
ATOM 6042 C CA . TRP A 1 784 ? -24.124 5.589 16.166 1.00 90.50 784 TRP A CA 1
ATOM 6043 C C . TRP A 1 784 ? -23.210 4.749 15.262 1.00 90.50 784 TRP A C 1
ATOM 6045 O O . TRP A 1 784 ? -22.149 4.308 15.716 1.00 90.50 784 TRP A O 1
ATOM 6055 N N . ALA A 1 785 ? -23.589 4.523 13.997 1.00 90.06 785 ALA A N 1
ATOM 6056 C CA . ALA A 1 785 ? -22.783 3.752 13.047 1.00 90.06 785 ALA A CA 1
ATOM 6057 C C . ALA A 1 785 ? -21.695 4.591 12.368 1.00 90.06 785 ALA A C 1
ATOM 6059 O O . ALA A 1 785 ? -20.779 4.025 11.770 1.00 90.06 785 ALA A O 1
ATOM 6060 N N . ALA A 1 786 ? -21.780 5.921 12.477 1.00 89.50 786 ALA A N 1
ATOM 6061 C CA . ALA A 1 786 ? -20.779 6.829 11.937 1.00 89.50 786 ALA A CA 1
ATOM 6062 C C . ALA A 1 786 ? -19.427 6.618 12.611 1.00 89.50 786 ALA A C 1
ATOM 6064 O O . ALA A 1 786 ? -18.388 6.703 11.961 1.00 89.50 786 ALA A O 1
ATOM 6065 N N . PHE A 1 787 ? -19.452 6.336 13.915 1.00 90.00 787 PHE A N 1
ATOM 6066 C CA . PHE A 1 787 ? -18.267 6.206 14.739 1.00 90.00 787 PHE A CA 1
ATOM 6067 C C . PHE A 1 787 ? -17.612 4.840 14.569 1.00 90.00 787 PHE A C 1
ATOM 6069 O O . PHE A 1 787 ? -18.225 3.819 14.875 1.00 90.00 787 PHE A O 1
ATOM 6076 N N . VAL A 1 788 ? -16.346 4.811 14.164 1.00 88.19 788 VAL A N 1
ATOM 6077 C CA . VAL A 1 788 ? -15.511 3.613 14.040 1.00 88.19 788 VAL A CA 1
ATOM 6078 C C . VAL A 1 788 ? -14.352 3.712 15.020 1.00 88.19 788 VAL A C 1
ATOM 6080 O O . VAL A 1 788 ? -13.680 4.737 15.116 1.00 88.19 788 VAL A O 1
ATOM 6083 N N . PHE A 1 789 ? -14.140 2.636 15.772 1.00 90.00 789 PHE A N 1
ATOM 6084 C CA . PHE A 1 789 ? -13.126 2.554 16.813 1.00 90.00 789 PHE A CA 1
ATOM 6085 C C . PHE A 1 789 ? -11.945 1.730 16.320 1.00 90.00 789 PHE A C 1
ATOM 6087 O O . PHE A 1 789 ? -12.084 0.522 16.143 1.00 90.00 789 PHE A O 1
ATOM 6094 N N . PHE A 1 790 ? -10.807 2.378 16.101 1.00 86.25 790 PHE A N 1
ATOM 6095 C CA . PHE A 1 790 ? -9.578 1.754 15.633 1.00 86.25 790 PHE A CA 1
ATOM 6096 C C . PHE A 1 790 ? -8.611 1.509 16.788 1.00 86.25 790 PHE A C 1
ATOM 6098 O O . PHE A 1 790 ? -8.276 2.440 17.522 1.00 86.25 790 PHE A O 1
ATOM 6105 N N . GLU A 1 791 ? -8.112 0.278 16.897 1.00 86.69 791 GLU A N 1
ATOM 6106 C CA . GLU A 1 791 ? -6.953 -0.074 17.730 1.00 86.69 791 GLU A CA 1
ATOM 6107 C C . GLU A 1 791 ? -5.690 -0.229 16.854 1.00 86.69 791 GLU A C 1
ATOM 6109 O O . GLU A 1 791 ? -5.751 -0.821 15.762 1.00 86.69 791 GLU A O 1
ATOM 6114 N N . SER A 1 792 ? -4.555 0.323 17.308 1.00 76.12 792 SER A N 1
ATOM 6115 C CA . SER A 1 792 ? -3.292 0.423 16.544 1.00 76.12 792 SER A CA 1
ATOM 6116 C C . SER A 1 792 ? -2.040 -0.025 17.287 1.00 76.12 792 SER A C 1
ATOM 6118 O O . SER A 1 792 ? -1.969 0.165 18.522 1.00 76.12 792 SER A O 1
#